Protein AF-0000000073461963 (afdb_homodimer)

Foldseek 3Di:
DPPPPPPVPPCPVPVPVQKFFFKKKKWWFFFAPDDDPDDPVLVVLLVVLLQCLLVVLRVVGDRDQQSSFLSSVLSSLQALNFCFQQVNAAAQVGAFKKKKKKAKPDDDWLDRIAIETRDQWFRHRSLLRVLCGVCVVVVVNDRYYYHDVSVVVSVVSPTDTHDSCRNDALLNSVQLVCVVPVVCLVCSVVVVVCVVVVVVCVCVVPPDPVPPPPCPDDDVCPPVVPPPPPPPDPPPRPPDDRDPNRVVCNVCSSDPDDDGQTKIKMWTAMPVLMIMIMIMGSGDHRHHPPDDFQRRPPLQFWDKDKDAPPPPPPPPPPPCDDDPVVPPVPPDPPPPPVCPVRMKMKIKGWHFHRVLSVVLSLRNQLVCCCVPVVDDSVVSLVVSLVVSCVVVVHQATGTWMWMAMSVRDIDTDTSHQWMWMWMAHVVVVRRIFTGTGPVDDTD/DPPPPPPPPPPPVPVPPQKFFFKKKKWWFFFAPDDDPDDPVLVVLLVVLLQCLLVVLRVVGDRDQQSSFLSSQLSSLQALNFCFQQVNAAAQVGAFKKKKKKAKPDDDWLDRIAIETRDQWFRHRSLLRVLCGVCVVVVVNDRYYYHDVSVVVSVVSPTDTHDSCRNDALLNSVLLVCVVPVVCLVCSVVVVVCVVVVVVVVCVVPDDPVPPPPCPDDDVCDPVPPPPPPPPDPPPRPPDDRDPNRVVCNVPSSPHPPDRQTKIKMWTAMPVLMIMIMIMGSGDHRHHPPDDFQRRPPLQFWDKDKDAPPPPPPPPPPPCDDDPVVPPPPPDPPPCPVCVVRMKMKIKGWHFHRVLSVVLSLRNQLVCCCVPVVDDSVVSLVVSLVVSCVVVVHQATGTWMWMAMSVRDIDTDTSHQWMWMWMAHVVVVRRIFTGTGPVDDTD

Secondary structure (DSSP, 8-state):
--------------------EEEEEEEEEEE-SS-----HHHHHHHHHHHHHHHHHHHHTT-SSHHHHHHHHHHHHHH-TTSSSSTT----TTS---EEEEEEE--SS-S-SEEEEEEE-SBS-HHHHHHHHHHTGGGGTS-SEEEHHHHHHHHHHTTPPB--GGGG--HHHHHHHHHHH-TTGGGGHHHHHHHHHHHTGGGGGGGS----------SSTHHHHHSS------------PPPPTTHHHHHHTTT--S---BEEEEEEEEETTS-EEEEEEEEE-TTPPTT---STTSTTTSEEEEEEE--------------GGGGSGGG-S---------SEEEEEEEEEE-HHHHHHTTHHHHHHHHHHHH---HHHHHHHHHHHHHHHHTSSSSSEEEEEEETTS-EE--EESSEEEEEEEEGGGTT--EEEEETTPPP-/--------------------EEEEEEEEEEE-SS-----HHHHHHHHHHHHHHHHHHHHTT-SSHHHHHHHHHHHHHH-TTSSSSTT----TTS---EEEEEEE--SS-S-SEEEEEEE-SBS-HHHHHHHHHHTGGGGTS-SEEEHHHHHHHHHHTTPPB--GGGG--HHHHHHHHHHH-TTGGGGHHHHHHHHHHHTGGGGGGGS----------SSTHHHHHSS------------PPPPTTHHHHHHTTT--TT--B-EEEEEEEETTS-EEEEEEE---TTPPTT---STTSTTTSEEEEEEE--------------GGGGSGGG-S---------SEEEEEEEEEE-HHHHHHTTHHHHHHHHHHHH---HHHHHHHHHHHHHHHHTSSSSSEEEEEEETTS-EE--EESSEEEEEEEEGGGTT--EEEEETTPPP-

Solvent-accessible surface area (backbone atoms only — not comparable to full-atom values): 46613 Å² total; per-residue (Å²): 136,85,80,76,77,77,75,71,72,74,74,67,71,69,72,75,75,72,53,28,68,50,22,42,37,40,35,51,15,10,16,38,71,56,76,71,92,67,57,66,67,57,54,49,48,54,52,48,49,54,40,48,40,47,47,53,40,58,72,65,54,34,55,42,17,60,56,38,15,44,49,33,39,40,53,50,21,57,31,48,88,23,22,13,36,20,26,20,24,23,26,67,82,69,43,56,45,23,30,9,20,39,29,34,54,56,81,90,50,93,49,53,39,22,17,29,35,57,40,50,38,50,56,40,51,46,54,37,30,49,52,47,38,77,43,20,72,84,57,69,54,56,38,28,39,21,33,66,56,44,49,52,51,23,44,76,71,67,44,55,75,44,58,69,65,63,28,61,42,71,33,38,52,48,52,42,48,37,72,67,33,75,82,42,72,76,45,65,68,61,51,62,65,50,58,64,53,66,67,56,58,67,58,67,72,63,58,83,70,68,66,67,66,76,80,80,71,77,76,72,50,73,79,62,58,72,58,69,75,69,80,60,72,76,64,77,71,72,84,69,80,78,52,88,54,44,62,65,50,55,75,51,31,79,68,77,86,64,80,43,40,17,22,32,23,15,29,19,29,14,69,86,60,29,30,6,21,22,27,30,18,10,54,49,73,48,32,44,60,44,59,53,58,10,48,39,30,60,26,11,18,29,37,40,47,69,47,70,57,71,70,73,64,68,78,69,70,79,66,86,68,77,78,73,72,67,62,73,72,67,66,69,74,74,70,83,61,78,71,75,77,40,66,46,36,39,13,28,26,47,22,32,48,31,47,57,28,37,77,56,24,39,30,36,49,31,51,42,33,29,71,54,44,65,43,56,67,70,58,25,49,51,53,45,50,49,52,51,30,59,73,69,71,39,76,42,34,49,16,34,37,44,37,34,37,65,85,58,52,72,47,70,58,69,29,22,28,26,35,37,35,35,39,30,20,71,94,46,73,64,37,62,22,38,30,44,44,64,89,49,62,70,84,135,85,79,77,77,76,74,71,72,74,73,69,72,70,75,76,76,74,52,28,67,48,21,40,37,40,36,50,15,10,15,35,71,58,76,68,91,67,58,66,68,58,54,48,48,53,54,49,50,53,40,46,39,46,47,53,40,58,70,64,55,34,54,41,16,58,56,38,14,44,51,34,40,40,54,50,21,58,32,48,88,22,21,14,37,22,26,20,24,22,25,67,82,68,44,56,47,22,29,8,20,37,28,35,53,56,82,91,50,93,48,51,38,24,16,31,35,56,40,52,38,51,54,41,50,44,54,37,28,48,50,49,38,78,42,21,74,84,58,67,53,59,36,28,38,21,31,66,57,44,50,52,54,23,44,74,72,67,42,54,75,45,58,69,65,62,27,62,40,72,32,39,52,48,52,42,49,36,71,69,32,74,82,42,70,76,45,66,68,61,51,62,64,50,57,66,55,64,67,56,61,65,56,68,74,62,56,83,69,70,64,67,67,76,77,82,70,75,78,76,43,73,80,66,56,72,56,69,74,68,80,60,72,74,66,78,72,72,84,70,81,77,52,86,54,44,61,65,49,56,74,51,33,80,65,75,81,67,67,47,39,17,22,31,21,16,28,19,28,14,69,84,59,30,31,6,21,23,27,30,18,9,53,48,72,50,31,46,60,45,58,53,59,10,50,41,32,59,26,11,17,30,35,40,48,69,47,70,58,69,71,74,64,69,77,69,72,78,68,86,68,76,77,71,71,68,63,73,71,67,66,69,76,76,71,82,63,79,71,76,77,41,65,47,36,39,12,26,24,46,22,31,48,30,46,57,27,38,79,56,25,39,32,37,48,31,51,42,32,29,71,54,44,65,44,58,68,71,59,26,50,51,55,44,49,48,52,51,30,58,72,69,70,38,75,42,35,50,16,33,37,43,35,32,37,65,86,57,51,72,47,70,57,68,30,22,29,27,36,36,34,36,38,31,21,70,92,47,73,65,36,61,22,37,31,44,44,62,89,49,62,71,83

Organism: Mycosarcoma maydis (NCBI:txid5270)

InterPro domains:
  IPR000246 Peptidase T2, asparaginase 2 [PF01112] (23-305)
  IPR000246 Peptidase T2, asparaginase 2 [PF01112] (346-428)
  IPR000246 Peptidase T2, asparaginase 2 [PTHR10188] (22-438)
  IPR029055 Nucleophile aminohydrolases, N-terminal [SSF56235] (22-430)

Structure (mmCIF, N/CA/C/O backbone):
data_AF-0000000073461963-model_v1
#
loop_
_entity.id
_entity.type
_entity.pdbx_description
1 polymer Asparaginase
#
loop_
_atom_site.group_PDB
_atom_site.id
_atom_site.type_symbol
_atom_site.label_atom_id
_atom_site.label_alt_id
_atom_site.label_comp_id
_atom_site.label_asym_id
_atom_site.label_entity_id
_atom_site.label_seq_id
_atom_site.pdbx_PDB_ins_code
_atom_site.Cartn_x
_atom_site.Cartn_y
_atom_site.Cartn_z
_atom_site.occupancy
_atom_site.B_iso_or_equiv
_atom_site.auth_seq_id
_atom_site.auth_comp_id
_atom_site.auth_asym_id
_atom_site.auth_atom_id
_atom_site.pdbx_PDB_model_num
ATOM 1 N N . MET A 1 1 ? 24.766 -0.355 75.25 1 26.31 1 MET A N 1
ATOM 2 C CA . MET A 1 1 ? 24.828 0.667 74.188 1 26.31 1 MET A CA 1
ATOM 3 C C . MET A 1 1 ? 24.125 0.2 72.938 1 26.31 1 MET A C 1
ATOM 5 O O . MET A 1 1 ? 24.469 -0.836 72.375 1 26.31 1 MET A O 1
ATOM 9 N N . ALA A 1 2 ? 22.797 0.626 72.688 1 23.73 2 ALA A N 1
ATOM 10 C CA . ALA A 1 2 ? 21.75 0.406 71.688 1 23.73 2 ALA A CA 1
ATOM 11 C C . ALA A 1 2 ? 22.203 0.854 70.312 1 23.73 2 ALA A C 1
ATOM 13 O O . ALA A 1 2 ? 22.562 2.016 70.125 1 23.73 2 ALA A O 1
ATOM 14 N N . ALA A 1 3 ? 22.875 -0.061 69.562 1 29.48 3 ALA A N 1
ATOM 15 C CA . ALA A 1 3 ? 23.188 0.061 68.125 1 29.48 3 ALA A CA 1
ATOM 16 C C . ALA A 1 3 ? 21.984 0.53 67.312 1 29.48 3 ALA A C 1
ATOM 18 O O . ALA A 1 3 ? 20.984 -0.19 67.188 1 29.48 3 ALA A O 1
ATOM 19 N N . ARG A 1 4 ? 21.641 1.895 67.438 1 26.89 4 ARG A N 1
ATOM 20 C CA . ARG A 1 4 ? 20.625 2.543 66.625 1 26.89 4 ARG A CA 1
ATOM 21 C C . ARG A 1 4 ? 20.859 2.229 65.125 1 26.89 4 ARG A C 1
ATOM 23 O O . ARG A 1 4 ? 21.938 2.475 64.625 1 26.89 4 ARG A O 1
ATOM 30 N N . ASP A 1 5 ? 20.234 1.164 64.625 1 30.17 5 ASP A N 1
ATOM 31 C CA . ASP A 1 5 ? 20.062 0.722 63.25 1 30.17 5 ASP A CA 1
ATOM 32 C C . ASP A 1 5 ? 19.594 1.871 62.344 1 30.17 5 ASP A C 1
ATOM 34 O O . ASP A 1 5 ? 18.484 2.381 62.531 1 30.17 5 ASP A O 1
ATOM 38 N N . CYS A 1 6 ? 20.438 2.887 62.031 1 30.03 6 CYS A N 1
ATOM 39 C CA . CYS A 1 6 ? 20.156 3.959 61.094 1 30.03 6 CYS A CA 1
ATOM 40 C C . CYS A 1 6 ? 19.781 3.396 59.719 1 30.03 6 CYS A C 1
ATOM 42 O O . CYS A 1 6 ? 20.656 3.203 58.875 1 30.03 6 CYS A O 1
ATOM 44 N N . ASN A 1 7 ? 18.922 2.393 59.625 1 31.22 7 ASN A N 1
ATOM 45 C CA . ASN A 1 7 ? 18.422 2.09 58.312 1 31.22 7 ASN A CA 1
ATOM 46 C C . ASN A 1 7 ? 17.812 3.318 57.625 1 31.22 7 ASN A C 1
ATOM 48 O O . ASN A 1 7 ? 16.641 3.646 57.875 1 31.22 7 ASN A O 1
ATOM 52 N N . ALA A 1 8 ? 18.5 4.43 57.5 1 31.53 8 ALA A N 1
ATOM 53 C CA . ALA A 1 8 ? 17.984 5.457 56.594 1 31.53 8 ALA A CA 1
ATOM 54 C C . ALA A 1 8 ? 17.594 4.863 55.25 1 31.53 8 ALA A C 1
ATOM 56 O O . ALA A 1 8 ? 18.438 4.262 54.562 1 31.53 8 ALA A O 1
ATOM 57 N N . SER A 1 9 ? 16.391 4.504 55.094 1 32.81 9 SER A N 1
ATOM 58 C CA . SER A 1 9 ? 15.742 4.223 53.812 1 32.81 9 SER A CA 1
ATOM 59 C C . SER A 1 9 ? 16.078 5.285 52.781 1 32.81 9 SER A C 1
ATOM 61 O O . SER A 1 9 ? 15.781 6.469 52.969 1 32.81 9 SER A O 1
ATOM 63 N N . ARG A 1 10 ? 17.203 5.27 52.156 1 31.22 10 ARG A N 1
ATOM 64 C CA . ARG A 1 10 ? 17.375 6.086 50.969 1 31.22 10 ARG A CA 1
ATOM 65 C C . ARG A 1 10 ? 16.125 6.051 50.094 1 31.22 10 ARG A C 1
ATOM 67 O O . ARG A 1 10 ? 15.773 5.004 49.531 1 31.22 10 ARG A O 1
ATOM 74 N N . ASP A 1 11 ? 15.117 6.742 50.531 1 34.12 11 ASP A N 1
ATOM 75 C CA . ASP A 1 11 ? 14.055 7.078 49.594 1 34.12 11 ASP A CA 1
ATOM 76 C C . ASP A 1 11 ? 14.625 7.531 48.25 1 34.12 11 ASP A C 1
ATOM 78 O O . ASP A 1 11 ? 15.078 8.672 48.125 1 34.12 11 ASP A O 1
ATOM 82 N N . VAL A 1 12 ? 15.422 6.77 47.625 1 34.44 12 VAL A N 1
ATOM 83 C CA . VAL A 1 12 ? 15.602 7.117 46.219 1 34.44 12 VAL A CA 1
ATOM 84 C C . VAL A 1 12 ? 14.258 7.52 45.594 1 34.44 12 VAL A C 1
ATOM 86 O O . VAL A 1 12 ? 13.336 6.707 45.531 1 34.44 12 VAL A O 1
ATOM 89 N N . GLU A 1 13 ? 13.797 8.664 45.906 1 34.81 13 GLU A N 1
ATOM 90 C CA . GLU A 1 13 ? 12.75 9.195 45.031 1 34.81 13 GLU A CA 1
ATOM 91 C C . GLU A 1 13 ? 12.93 8.719 43.594 1 34.81 13 GLU A C 1
ATOM 93 O O . GLU A 1 13 ? 13.898 9.094 42.938 1 34.81 13 GLU A O 1
ATOM 98 N N . GLN A 1 14 ? 12.789 7.457 43.344 1 37.78 14 GLN A N 1
ATOM 99 C CA . GLN A 1 14 ? 12.57 7.105 41.938 1 37.78 14 GLN A CA 1
ATOM 100 C C . GLN A 1 14 ? 11.766 8.188 41.219 1 37.78 14 GLN A C 1
ATOM 102 O O . GLN A 1 14 ? 10.609 8.438 41.531 1 37.78 14 GLN A O 1
ATOM 107 N N . ARG A 1 15 ? 12.273 9.289 40.969 1 37.59 15 ARG A N 1
ATOM 108 C CA . ARG A 1 15 ? 11.57 10.258 40.125 1 37.59 15 ARG A CA 1
ATOM 109 C C . ARG A 1 15 ? 10.742 9.555 39.062 1 37.59 15 ARG A C 1
ATOM 111 O O . ARG A 1 15 ? 11.281 8.852 38.188 1 37.59 15 ARG A O 1
ATOM 118 N N . HIS A 1 16 ? 9.648 9.023 39.406 1 46.31 16 HIS A N 1
ATOM 119 C CA . HIS A 1 16 ? 8.695 8.508 38.438 1 46.31 16 HIS A CA 1
ATOM 120 C C . HIS A 1 16 ? 8.578 9.438 37.219 1 46.31 16 HIS A C 1
ATOM 122 O O . HIS A 1 16 ? 7.859 10.438 37.281 1 46.31 16 HIS A O 1
ATOM 128 N N . VAL A 1 17 ? 9.586 9.711 36.531 1 56.81 17 VAL A N 1
ATOM 129 C CA . VAL A 1 17 ? 9.516 10.555 35.344 1 56.81 17 VAL A CA 1
ATOM 130 C C . VAL A 1 17 ? 8.328 10.125 34.469 1 56.81 17 VAL A C 1
ATOM 132 O O . VAL A 1 17 ? 8.273 8.977 34 1 56.81 17 VAL A O 1
ATOM 135 N N . THR A 1 18 ? 7.16 10.805 34.562 1 81.88 18 THR A N 1
ATOM 136 C CA . THR A 1 18 ? 5.934 10.586 33.781 1 81.88 18 THR A CA 1
ATOM 137 C C . THR A 1 18 ? 6.207 10.703 32.281 1 81.88 18 THR A C 1
ATOM 139 O O . THR A 1 18 ? 6.883 11.633 31.844 1 81.88 18 THR A O 1
ATOM 142 N N . SER A 1 19 ? 5.93 9.727 31.5 1 89.75 19 SER A N 1
ATOM 143 C CA . SER A 1 19 ? 6.07 9.703 30.047 1 89.75 19 SER A CA 1
ATOM 144 C C . SER A 1 19 ? 5.496 10.969 29.406 1 89.75 19 SER A C 1
ATOM 146 O O . SER A 1 19 ? 4.469 11.477 29.859 1 89.75 19 SER A O 1
ATOM 148 N N . HIS A 1 20 ? 6.27 11.617 28.562 1 94.69 20 HIS A N 1
ATOM 149 C CA . HIS A 1 20 ? 5.871 12.852 27.891 1 94.69 20 HIS A CA 1
ATOM 150 C C . HIS A 1 20 ? 6.359 12.883 26.453 1 94.69 20 HIS A C 1
ATOM 152 O O . HIS A 1 20 ? 7.125 12.008 26.031 1 94.69 20 HIS A O 1
ATOM 158 N N . ILE A 1 21 ? 5.887 13.844 25.703 1 97.62 21 ILE A N 1
ATOM 159 C CA . ILE A 1 21 ? 6.266 14 24.297 1 97.62 21 ILE A CA 1
ATOM 160 C C . ILE A 1 21 ? 7.547 14.828 24.188 1 97.62 21 ILE A C 1
ATOM 162 O O . ILE A 1 21 ? 7.625 15.922 24.75 1 97.62 21 ILE A O 1
ATOM 166 N N . VAL A 1 22 ? 8.523 14.281 23.547 1 97.12 22 VAL A N 1
ATOM 167 C CA . VAL A 1 22 ? 9.836 14.898 23.391 1 97.12 22 VAL A CA 1
ATOM 168 C C . VAL A 1 22 ? 9.836 15.797 22.156 1 97.12 22 VAL A C 1
ATOM 170 O O . VAL A 1 22 ? 10.438 16.875 22.172 1 97.12 22 VAL A O 1
ATOM 173 N N . ALA A 1 23 ? 9.211 15.359 21.109 1 98.75 23 ALA A N 1
ATOM 174 C CA . ALA A 1 23 ? 9.141 16.094 19.844 1 98.75 23 ALA A CA 1
ATOM 175 C C . ALA A 1 23 ? 7.855 15.766 19.094 1 98.75 23 ALA A C 1
ATOM 177 O O . ALA A 1 23 ? 7.406 14.617 19.078 1 98.75 23 ALA A O 1
ATOM 178 N N . LEU A 1 24 ? 7.27 16.734 18.547 1 98.94 24 LEU A N 1
ATOM 179 C CA . LEU A 1 24 ? 6.082 16.641 17.703 1 98.94 24 LEU A CA 1
ATOM 180 C C . LEU A 1 24 ? 6.219 17.516 16.453 1 98.94 24 LEU A C 1
ATOM 182 O O . LEU A 1 24 ? 6.422 18.719 16.578 1 98.94 24 LEU A O 1
ATOM 186 N N . ALA A 1 25 ? 6.25 16.891 15.281 1 98.94 25 ALA A N 1
ATOM 187 C CA . ALA A 1 25 ? 6.211 17.625 14.008 1 98.94 25 ALA A CA 1
ATOM 188 C C . ALA A 1 25 ? 4.91 17.344 13.258 1 98.94 25 ALA A C 1
ATOM 190 O O . ALA A 1 25 ? 4.402 16.219 13.281 1 98.94 25 ALA A O 1
ATOM 191 N N . ILE A 1 26 ? 4.383 18.391 12.617 1 98.94 26 ILE A N 1
ATOM 192 C CA . ILE A 1 26 ? 3.141 18.234 11.867 1 98.94 26 ILE A CA 1
ATOM 193 C C . ILE A 1 26 ? 3.295 18.844 10.477 1 98.94 26 ILE A C 1
ATOM 195 O O . ILE A 1 26 ? 4.168 19.688 10.258 1 98.94 26 ILE A O 1
ATOM 199 N N . HIS A 1 27 ? 2.535 18.359 9.508 1 98.69 27 HIS A N 1
ATOM 200 C CA . HIS A 1 27 ? 2.354 19.047 8.234 1 98.69 27 HIS A CA 1
ATOM 201 C C . HIS A 1 27 ? 0.878 19.125 7.859 1 98.69 27 HIS A C 1
ATOM 203 O O . HIS A 1 27 ? 0.075 18.297 8.297 1 98.69 27 HIS A O 1
ATOM 209 N N . GLY A 1 28 ? 0.558 20.141 7.082 1 97.31 28 GLY A N 1
ATOM 210 C CA . GLY A 1 28 ? -0.786 20.359 6.57 1 97.31 28 GLY A CA 1
ATOM 211 C C . GLY A 1 28 ? -0.854 20.344 5.055 1 97.31 28 GLY A C 1
ATOM 212 O O . GLY A 1 28 ? -1.662 21.062 4.461 1 97.31 28 GLY A O 1
ATOM 213 N N . GLY A 1 29 ? 0.127 19.625 4.449 1 95.5 29 GLY A N 1
ATOM 214 C CA . GLY A 1 29 ? 0.078 19.484 3.002 1 95.5 29 GLY A CA 1
ATOM 215 C C . GLY A 1 29 ? 1.173 20.25 2.289 1 95.5 29 GLY A C 1
ATOM 216 O O . GLY A 1 29 ? 1.527 21.359 2.697 1 95.5 29 GLY A O 1
ATOM 217 N N . ALA A 1 30 ? 1.653 19.625 1.191 1 92.5 30 ALA A N 1
ATOM 218 C CA . ALA A 1 30 ? 2.65 20.234 0.313 1 92.5 30 ALA A CA 1
ATOM 219 C C . ALA A 1 30 ? 2.131 20.344 -1.118 1 92.5 30 ALA A C 1
ATOM 221 O O . ALA A 1 30 ? 1.338 19.5 -1.558 1 92.5 30 ALA A O 1
ATOM 222 N N . GLY A 1 31 ? 2.629 21.406 -1.82 1 86.75 31 GLY A N 1
ATOM 223 C CA . GLY A 1 31 ? 2.277 21.5 -3.229 1 86.75 31 GLY A CA 1
ATOM 224 C C . GLY A 1 31 ? 2.705 22.812 -3.861 1 86.75 31 GLY A C 1
ATOM 225 O O . GLY A 1 31 ? 3.189 23.703 -3.17 1 86.75 31 GLY A O 1
ATOM 226 N N . GLY A 1 32 ? 2.648 22.75 -5.188 1 83.62 32 GLY A N 1
ATOM 227 C CA . GLY A 1 32 ? 2.902 23.953 -5.953 1 83.62 32 GLY A CA 1
ATOM 228 C C . GLY A 1 32 ? 4.258 23.953 -6.637 1 83.62 32 GLY A C 1
ATOM 229 O O . GLY A 1 32 ? 5.195 23.312 -6.164 1 83.62 32 GLY A O 1
ATOM 230 N N . THR A 1 33 ? 4.27 24.609 -7.746 1 78.62 33 THR A N 1
ATOM 231 C CA . THR A 1 33 ? 5.516 24.75 -8.492 1 78.62 33 THR A CA 1
ATOM 232 C C . THR A 1 33 ? 6.043 26.188 -8.398 1 78.62 33 THR A C 1
ATOM 234 O O . THR A 1 33 ? 7.223 26.438 -8.656 1 78.62 33 THR A O 1
ATOM 237 N N . THR A 1 34 ? 5.098 27.062 -8.023 1 75.25 34 THR A N 1
ATOM 238 C CA . THR A 1 34 ? 5.438 28.469 -7.836 1 75.25 34 THR A CA 1
ATOM 239 C C . THR A 1 34 ? 4.852 29 -6.531 1 75.25 34 THR A C 1
ATOM 241 O O . THR A 1 34 ? 3.852 28.484 -6.035 1 75.25 34 THR A O 1
ATOM 244 N N . THR A 1 35 ? 5.457 30 -5.996 1 77.06 35 THR A N 1
ATOM 245 C CA . THR A 1 35 ? 4.938 30.625 -4.781 1 77.06 35 THR A CA 1
ATOM 246 C C . THR A 1 35 ? 3.625 31.344 -5.059 1 77.06 35 THR A C 1
ATOM 248 O O . THR A 1 35 ? 3.574 32.25 -5.898 1 77.06 35 THR A O 1
ATOM 251 N N . PRO A 1 36 ? 2.76 30.844 -4.273 1 75.75 36 PRO A N 1
ATOM 252 C CA . PRO A 1 36 ? 1.462 31.453 -4.547 1 75.75 36 PRO A CA 1
ATOM 253 C C . PRO A 1 36 ? 1.329 32.844 -3.924 1 75.75 36 PRO A C 1
ATOM 255 O O . PRO A 1 36 ? 1.959 33.125 -2.9 1 75.75 36 PRO A O 1
ATOM 258 N N . ASN A 1 37 ? 0.612 33.656 -4.648 1 82.06 37 ASN A N 1
ATOM 259 C CA . ASN A 1 37 ? 0.205 34.938 -4.066 1 82.06 37 ASN A CA 1
ATOM 260 C C . ASN A 1 37 ? -1.051 34.781 -3.211 1 82.06 37 ASN A C 1
ATOM 262 O O . ASN A 1 37 ? -2.154 35.094 -3.664 1 82.06 37 ASN A O 1
ATOM 266 N N . MET A 1 38 ? -0.875 34.438 -2.002 1 86.56 38 MET A N 1
ATOM 267 C CA . MET A 1 38 ? -1.988 34.219 -1.086 1 86.56 38 MET A CA 1
ATOM 268 C C . MET A 1 38 ? -2.27 35.469 -0.243 1 86.56 38 MET A C 1
ATOM 270 O O . MET A 1 38 ? -1.342 36.156 0.169 1 86.56 38 MET A O 1
ATOM 274 N N . PRO A 1 39 ? -3.58 35.656 -0.013 1 91 39 PRO A N 1
ATOM 275 C CA . PRO A 1 39 ? -3.908 36.75 0.887 1 91 39 PRO A CA 1
ATOM 276 C C . PRO A 1 39 ? -3.262 36.625 2.262 1 91 39 PRO A C 1
ATOM 278 O O . PRO A 1 39 ? -3.186 35.5 2.799 1 91 39 PRO A O 1
ATOM 281 N N . ALA A 1 40 ? -2.896 37.719 2.82 1 93.62 40 ALA A N 1
ATOM 282 C CA . ALA A 1 40 ? -2.141 37.719 4.07 1 93.62 40 ALA A CA 1
ATOM 283 C C . ALA A 1 40 ? -2.953 37.125 5.207 1 93.62 40 ALA A C 1
ATOM 285 O O . ALA A 1 40 ? -2.404 36.438 6.074 1 93.62 40 ALA A O 1
ATOM 286 N N . ASP A 1 41 ? -4.207 37.406 5.211 1 95.12 41 ASP A N 1
ATOM 287 C CA . ASP A 1 41 ? -5.031 36.938 6.312 1 95.12 41 ASP A CA 1
ATOM 288 C C . ASP A 1 41 ? -5.25 35.406 6.203 1 95.12 41 ASP A C 1
ATOM 290 O O . ASP A 1 41 ? -5.391 34.719 7.219 1 95.12 41 ASP A O 1
ATOM 294 N N . LEU A 1 42 ? -5.332 34.969 5.02 1 92.69 42 LEU A N 1
ATOM 295 C CA . LEU A 1 42 ? -5.414 33.5 4.836 1 92.69 42 LEU A CA 1
ATOM 296 C C . LEU A 1 42 ? -4.125 32.844 5.289 1 92.69 42 LEU A C 1
ATOM 298 O O . LEU A 1 42 ? -4.168 31.797 5.961 1 92.69 42 LEU A O 1
ATOM 302 N N . ILE A 1 43 ? -2.998 33.375 4.902 1 93.56 43 ILE A N 1
ATOM 303 C CA . ILE A 1 43 ? -1.702 32.844 5.336 1 93.56 43 ILE A CA 1
ATOM 304 C C . ILE A 1 43 ? -1.633 32.844 6.859 1 93.56 43 ILE A C 1
ATOM 306 O O . ILE A 1 43 ? -1.174 31.875 7.465 1 93.56 43 ILE A O 1
ATOM 310 N N . ALA A 1 44 ? -2.094 33.906 7.441 1 96.25 44 ALA A N 1
ATOM 311 C CA . ALA A 1 44 ? -2.1 34.031 8.898 1 96.25 44 ALA A CA 1
ATOM 312 C C . ALA A 1 44 ? -2.973 32.938 9.531 1 96.25 44 ALA A C 1
ATOM 314 O O . ALA A 1 44 ? -2.646 32.406 10.594 1 96.25 44 ALA A O 1
ATOM 315 N N . ALA A 1 45 ? -4.066 32.656 8.875 1 95.5 45 ALA A N 1
ATOM 316 C CA . ALA A 1 45 ? -4.965 31.625 9.375 1 95.5 45 ALA A CA 1
ATOM 317 C C . ALA A 1 45 ? -4.289 30.25 9.375 1 95.5 45 ALA A C 1
ATOM 319 O O . ALA A 1 45 ? -4.441 29.484 10.32 1 95.5 45 ALA A O 1
ATOM 320 N N . TYR A 1 46 ? -3.6 29.953 8.312 1 95.06 46 TYR A N 1
ATOM 321 C CA . TYR A 1 46 ? -2.854 28.703 8.234 1 95.06 46 TYR A CA 1
ATOM 322 C C . TYR A 1 46 ? -1.813 28.625 9.344 1 95.06 46 TYR A C 1
ATOM 324 O O . TYR A 1 46 ? -1.719 27.609 10.039 1 95.06 46 TYR A O 1
ATOM 332 N N . ARG A 1 47 ? -1.038 29.656 9.516 1 97.31 47 ARG A N 1
ATOM 333 C CA . ARG A 1 47 ? 0.001 29.688 10.539 1 97.31 47 ARG A CA 1
ATOM 334 C C . ARG A 1 47 ? -0.6 29.531 11.938 1 97.31 47 ARG A C 1
ATOM 336 O O . ARG A 1 47 ? -0.073 28.781 12.766 1 97.31 47 ARG A O 1
ATOM 343 N N . GLN A 1 48 ? -1.635 30.234 12.133 1 98 48 GLN A N 1
ATOM 344 C CA . GLN A 1 48 ? -2.287 30.188 13.438 1 98 48 GLN A CA 1
ATOM 345 C C . GLN A 1 48 ? -2.809 28.797 13.734 1 98 48 GLN A C 1
ATOM 347 O O . GLN A 1 48 ? -2.691 28.312 14.867 1 98 48 GLN A O 1
ATOM 352 N N . ARG A 1 49 ? -3.436 28.156 12.758 1 97.5 49 ARG A N 1
ATOM 353 C CA . ARG A 1 49 ? -3.963 26.812 12.961 1 97.5 49 ARG A CA 1
ATOM 354 C C . ARG A 1 49 ? -2.844 25.828 13.273 1 97.5 49 ARG A C 1
ATOM 356 O O . ARG A 1 49 ? -2.982 24.969 14.156 1 97.5 49 ARG A O 1
ATOM 363 N N . LEU A 1 50 ? -1.736 25.891 12.562 1 98.44 50 LEU A N 1
ATOM 364 C CA . LEU A 1 50 ? -0.594 25.031 12.828 1 98.44 50 LEU A CA 1
ATOM 365 C C . LEU A 1 50 ? -0.084 25.219 14.25 1 98.44 50 LEU A C 1
ATOM 367 O O . LEU A 1 50 ? 0.155 24.25 14.969 1 98.44 50 LEU A O 1
ATOM 371 N N . ARG A 1 51 ? 0.08 26.5 14.68 1 98.69 51 ARG A N 1
ATOM 372 C CA . ARG A 1 51 ? 0.558 26.797 16.031 1 98.69 51 ARG A CA 1
ATOM 373 C C . ARG A 1 51 ? -0.4 26.25 17.078 1 98.69 51 ARG A C 1
ATOM 375 O O . ARG A 1 51 ? 0.033 25.703 18.094 1 98.69 51 ARG A O 1
ATOM 382 N N . THR A 1 52 ? -1.652 26.438 16.812 1 98.75 52 THR A N 1
ATOM 383 C CA . THR A 1 52 ? -2.67 26 17.75 1 98.75 52 THR A CA 1
ATOM 384 C C . THR A 1 52 ? -2.629 24.484 17.922 1 98.75 52 THR A C 1
ATOM 386 O O . THR A 1 52 ? -2.695 23.969 19.031 1 98.75 52 THR A O 1
ATOM 389 N N . VAL A 1 53 ? -2.557 23.734 16.812 1 98.81 53 VAL A N 1
ATOM 390 C CA . VAL A 1 53 ? -2.518 22.281 16.859 1 98.81 53 VAL A CA 1
ATOM 391 C C . VAL A 1 53 ? -1.291 21.828 17.656 1 98.81 53 VAL A C 1
ATOM 393 O O . VAL A 1 53 ? -1.389 20.938 18.516 1 98.81 53 VAL A O 1
ATOM 3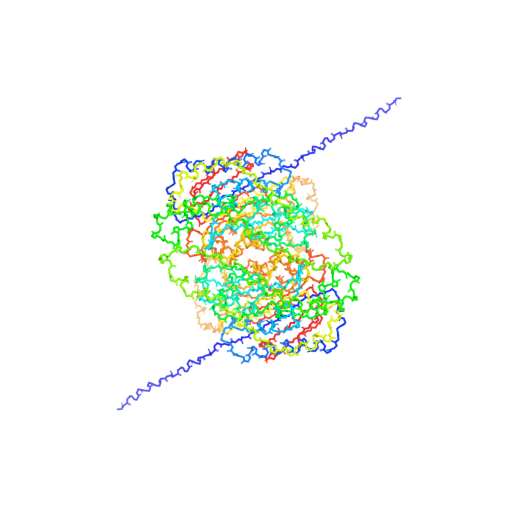96 N N . LEU A 1 54 ? -0.115 22.422 17.391 1 98.88 54 LEU A N 1
ATOM 397 C CA . LEU A 1 54 ? 1.109 22.062 18.109 1 98.88 54 LEU A CA 1
ATOM 398 C C . LEU A 1 54 ? 0.971 22.344 19.594 1 98.88 54 LEU A C 1
ATOM 400 O O . LEU A 1 54 ? 1.271 21.469 20.422 1 98.88 54 LEU A O 1
ATOM 404 N N . SER A 1 55 ? 0.502 23.531 19.953 1 98.62 55 SER A N 1
ATOM 405 C CA . SER A 1 55 ? 0.402 23.953 21.344 1 98.62 55 SER A CA 1
ATOM 406 C C . SER A 1 55 ? -0.609 23.109 22.109 1 98.62 55 SER A C 1
ATOM 408 O O . SER A 1 55 ? -0.319 22.625 23.203 1 98.62 55 SER A O 1
ATOM 410 N N . THR A 1 56 ? -1.776 22.953 21.516 1 98.69 56 THR A N 1
ATOM 411 C CA . THR A 1 56 ? -2.838 22.219 22.188 1 98.69 56 THR A CA 1
ATOM 412 C C . THR A 1 56 ? -2.443 20.75 22.391 1 98.69 56 THR A C 1
ATOM 414 O O . THR A 1 56 ? -2.66 20.188 23.453 1 98.69 56 THR A O 1
ATOM 417 N N . THR A 1 57 ? -1.903 20.109 21.312 1 98.81 57 THR A N 1
ATOM 418 C CA . THR A 1 57 ? -1.491 18.719 21.438 1 98.81 57 THR A CA 1
ATOM 419 C C . THR A 1 57 ? -0.416 18.562 22.516 1 98.81 57 THR A C 1
ATOM 421 O O . THR A 1 57 ? -0.465 17.625 23.312 1 98.81 57 THR A O 1
ATOM 424 N N . TYR A 1 58 ? 0.555 19.453 22.516 1 97.94 58 TYR A N 1
ATOM 425 C CA . TYR A 1 58 ? 1.626 19.375 23.5 1 97.94 58 TYR A CA 1
ATOM 426 C C . TYR A 1 58 ? 1.087 19.609 24.922 1 97.94 58 TYR A C 1
ATOM 428 O O . TYR A 1 58 ? 1.529 18.953 25.859 1 97.94 58 TYR A O 1
ATOM 436 N N . GLU A 1 59 ? 0.158 20.516 25.094 1 97.62 59 GLU A N 1
ATOM 437 C CA . GLU A 1 59 ? -0.429 20.859 26.391 1 97.62 59 GLU A CA 1
ATOM 438 C C . GLU A 1 59 ? -1.252 19.703 26.938 1 97.62 59 GLU A C 1
ATOM 440 O O . GLU A 1 59 ? -1.456 19.609 28.156 1 97.62 59 GLU A O 1
ATOM 445 N N . HIS A 1 60 ? -1.715 18.859 26.031 1 97.94 60 HIS A N 1
ATOM 446 C CA . HIS A 1 60 ? -2.49 17.703 26.469 1 97.94 60 HIS A CA 1
ATOM 447 C C . HIS A 1 60 ? -1.61 16.703 27.203 1 97.94 60 HIS A C 1
ATOM 449 O O . HIS A 1 60 ? -2.115 15.805 27.891 1 97.94 60 HIS A O 1
ATOM 455 N N . ARG A 1 61 ? -0.263 16.75 27.125 1 96.94 61 ARG A N 1
ATOM 456 C CA . ARG A 1 61 ? 0.709 15.953 27.859 1 96.94 61 ARG A CA 1
ATOM 457 C C . ARG A 1 61 ? 0.432 14.461 27.688 1 96.94 61 ARG A C 1
ATOM 459 O O . ARG A 1 61 ? 0.338 13.727 28.672 1 96.94 61 ARG A O 1
ATOM 466 N N . HIS A 1 62 ? 0.258 14.102 26.422 1 97.94 62 HIS A N 1
ATOM 467 C CA . HIS A 1 62 ? 0.057 12.68 26.141 1 97.94 62 HIS A CA 1
ATOM 468 C C . HIS A 1 62 ? 1.263 11.859 26.594 1 97.94 62 HIS A C 1
ATOM 470 O O . HIS A 1 62 ? 2.406 12.289 26.438 1 97.94 62 HIS A O 1
ATOM 476 N N . PRO A 1 63 ? 1.008 10.688 27.156 1 97.06 63 PRO A N 1
ATOM 477 C CA . PRO A 1 63 ? 2.127 9.852 27.594 1 97.06 63 PRO A CA 1
ATOM 478 C C . PRO A 1 63 ? 2.801 9.109 26.438 1 97.06 63 PRO A C 1
ATOM 480 O O . PRO A 1 63 ? 3.945 8.664 26.578 1 97.06 63 PRO A O 1
ATOM 483 N N . THR A 1 64 ? 2.037 8.914 25.328 1 98.38 64 THR A N 1
ATOM 484 C CA . THR A 1 64 ? 2.6 8.133 24.234 1 98.38 64 THR A CA 1
ATOM 485 C C . THR A 1 64 ? 2.623 8.945 22.938 1 98.38 64 THR A C 1
ATOM 487 O O . THR A 1 64 ? 1.771 9.805 22.719 1 98.38 64 THR A O 1
ATOM 490 N N . SER A 1 65 ? 3.594 8.609 22.109 1 98.81 65 SER A N 1
ATOM 491 C CA . SER A 1 65 ? 3.68 9.258 20.797 1 98.81 65 SER A CA 1
ATOM 492 C C . SER A 1 65 ? 2.451 8.945 19.953 1 98.81 65 SER A C 1
ATOM 494 O O . SER A 1 65 ? 1.998 9.781 19.172 1 98.81 65 SER A O 1
ATOM 496 N N . LEU A 1 66 ? 1.854 7.75 20.078 1 98.88 66 LEU A N 1
ATOM 497 C CA . LEU A 1 66 ? 0.675 7.352 19.312 1 98.88 66 LEU A CA 1
ATOM 498 C C . LEU A 1 66 ? -0.504 8.273 19.625 1 98.88 66 LEU A C 1
ATOM 500 O O . LEU A 1 66 ? -1.177 8.75 18.703 1 98.88 66 LEU A O 1
ATOM 504 N N . GLU A 1 67 ? -0.713 8.57 20.891 1 98.75 67 GLU A N 1
ATOM 505 C CA . GLU A 1 67 ? -1.804 9.453 21.281 1 98.75 67 GLU A CA 1
ATOM 506 C C . GLU A 1 67 ? -1.579 10.867 20.75 1 98.75 67 GLU A C 1
ATOM 508 O O . GLU A 1 67 ? -2.523 11.531 20.312 1 98.75 67 GLU A O 1
ATOM 513 N N . ALA A 1 68 ? -0.351 11.273 20.781 1 98.94 68 ALA A N 1
ATOM 514 C CA . ALA A 1 68 ? -0.019 12.633 20.375 1 98.94 68 ALA A CA 1
ATOM 515 C C . ALA A 1 68 ? -0.281 12.828 18.875 1 98.94 68 ALA A C 1
ATOM 517 O O . ALA A 1 68 ? -0.875 13.828 18.469 1 98.94 68 ALA A O 1
ATOM 518 N N . VAL A 1 69 ? 0.122 11.844 18.078 1 99 69 VAL A N 1
ATOM 519 C CA . VAL A 1 69 ? -0.042 12.023 16.641 1 99 69 VAL A CA 1
ATOM 520 C C . VAL A 1 69 ? -1.521 11.93 16.266 1 99 69 VAL A C 1
ATOM 522 O O . VAL A 1 69 ? -1.993 12.633 15.375 1 99 69 VAL A O 1
ATOM 525 N N . CYS A 1 70 ? -2.297 11.047 16.906 1 98.94 70 CYS A N 1
ATOM 526 C CA . CYS A 1 70 ? -3.729 10.953 16.641 1 98.94 70 CYS A CA 1
ATOM 527 C C . CYS A 1 70 ? -4.438 12.242 17.031 1 98.94 70 CYS A C 1
ATOM 529 O O . CYS A 1 70 ? -5.309 12.719 16.297 1 98.94 70 CYS A O 1
ATOM 531 N N . ASP A 1 71 ? -4.027 12.82 18.141 1 98.94 71 ASP A N 1
ATOM 532 C CA . ASP A 1 71 ? -4.605 14.078 18.609 1 98.94 71 ASP A CA 1
ATOM 533 C C . ASP A 1 71 ? -4.312 15.211 17.641 1 98.94 71 ASP A C 1
ATOM 535 O O . ASP A 1 71 ? -5.223 15.938 17.234 1 98.94 71 ASP A O 1
ATOM 539 N N . ALA A 1 72 ? -3.09 15.32 17.234 1 98.94 72 ALA A N 1
ATOM 540 C CA . ALA A 1 72 ? -2.68 16.375 16.312 1 98.94 72 ALA A CA 1
ATOM 541 C C . ALA A 1 72 ? -3.428 16.281 14.984 1 98.94 72 ALA A C 1
ATOM 543 O O . ALA A 1 72 ? -4.004 17.25 14.516 1 98.94 72 ALA A O 1
ATOM 544 N N . VAL A 1 73 ? -3.482 15.086 14.398 1 98.94 73 VAL A N 1
ATOM 545 C CA . VAL A 1 73 ? -4.062 14.914 13.07 1 98.94 73 VAL A CA 1
ATOM 546 C C . VAL A 1 73 ? -5.578 15.078 13.148 1 98.94 73 VAL A C 1
ATOM 548 O O . VAL A 1 73 ? -6.195 15.609 12.227 1 98.94 73 VAL A O 1
ATOM 551 N N . SER A 1 74 ? -6.191 14.641 14.258 1 98.94 74 SER A N 1
ATOM 552 C CA . SER A 1 74 ? -7.629 14.844 14.383 1 98.94 74 SER A CA 1
ATOM 553 C C . SER A 1 74 ? -7.984 16.328 14.375 1 98.94 74 SER A C 1
ATOM 555 O O . SER A 1 74 ? -9.016 16.719 13.82 1 98.94 74 SER A O 1
ATOM 557 N N . GLN A 1 75 ? -7.152 17.156 14.969 1 98.81 75 GLN A N 1
ATOM 558 C CA . GLN A 1 75 ? -7.367 18.594 14.953 1 98.81 75 GLN A CA 1
ATOM 559 C C . GLN A 1 75 ? -7.191 19.172 13.547 1 98.81 75 GLN A C 1
ATOM 561 O O . GLN A 1 75 ? -7.938 20.062 13.141 1 98.81 75 GLN A O 1
ATOM 566 N N . LEU A 1 76 ? -6.223 18.656 12.859 1 98.69 76 LEU A N 1
ATOM 567 C CA . LEU A 1 76 ? -6.023 19.078 11.484 1 98.69 76 LEU A CA 1
ATOM 568 C C . LEU A 1 76 ? -7.203 18.672 10.609 1 98.69 76 LEU A C 1
ATOM 570 O O . LEU A 1 76 ? -7.633 19.438 9.734 1 98.69 76 LEU A O 1
ATOM 574 N N . GLU A 1 77 ? -7.734 17.484 10.828 1 98.25 77 GLU A N 1
ATOM 575 C CA . GLU A 1 77 ? -8.883 16.969 10.094 1 98.25 77 GLU A CA 1
ATOM 576 C C . GLU A 1 77 ? -10.125 17.828 10.336 1 98.25 77 GLU A C 1
ATOM 578 O O . GLU A 1 77 ? -11.008 17.906 9.477 1 98.25 77 GLU A O 1
ATOM 583 N N . ASP A 1 78 ? -10.164 18.484 11.438 1 97.75 78 ASP A N 1
ATOM 584 C CA . ASP A 1 78 ? -11.336 19.266 11.797 1 97.75 78 ASP A CA 1
ATOM 585 C C . ASP A 1 78 ? -11.328 20.625 11.094 1 97.75 78 ASP A C 1
ATOM 587 O O . ASP A 1 78 ? -12.359 21.297 11.023 1 97.75 78 ASP A O 1
ATOM 591 N N . SER A 1 79 ? -10.203 21.078 10.648 1 96.88 79 SER A N 1
ATOM 592 C CA . SER A 1 79 ? -10.102 22.391 10.023 1 96.88 79 SER A CA 1
ATOM 593 C C . SER A 1 79 ? -10.312 22.312 8.516 1 96.88 79 SER A C 1
ATOM 595 O O . SER A 1 79 ? -9.648 21.531 7.836 1 96.88 79 SER A O 1
ATOM 597 N N . PRO A 1 80 ? -11.18 23.141 7.953 1 95 80 PRO A N 1
ATOM 598 C CA . PRO A 1 80 ? -11.398 23.125 6.504 1 95 80 PRO A CA 1
ATOM 599 C C . PRO A 1 80 ? -10.188 23.625 5.719 1 95 80 PRO A C 1
ATOM 601 O O . PRO A 1 80 ? -10.148 23.5 4.492 1 95 80 PRO A O 1
ATOM 604 N N . LEU A 1 81 ? -9.188 24.172 6.445 1 94.44 81 LEU A N 1
ATOM 605 C CA . LEU A 1 81 ? -8.016 24.734 5.777 1 94.44 81 LEU A CA 1
ATOM 606 C C . LEU A 1 81 ? -7.223 23.656 5.062 1 94.44 81 LEU A C 1
ATOM 608 O O . LEU A 1 81 ? -6.48 23.938 4.121 1 94.44 81 LEU A O 1
ATOM 612 N N . PHE A 1 82 ? -7.414 22.438 5.539 1 95.88 82 PHE A N 1
ATOM 613 C CA . PHE A 1 82 ? -6.57 21.344 5.059 1 95.88 82 PHE A CA 1
ATOM 614 C C . PHE A 1 82 ? -7.398 20.312 4.305 1 95.88 82 PHE A C 1
ATOM 616 O O . PHE A 1 82 ? -8.617 20.25 4.465 1 95.88 82 PHE A O 1
ATOM 623 N N . ASN A 1 83 ? -6.73 19.531 3.416 1 95.31 83 ASN A N 1
ATOM 624 C CA . ASN A 1 83 ? -7.375 18.5 2.609 1 95.31 83 ASN A CA 1
ATOM 625 C C . ASN A 1 83 ? -7.359 17.141 3.311 1 95.31 83 ASN A C 1
ATOM 627 O O . ASN A 1 83 ? -6.68 16.219 2.865 1 95.31 83 ASN A O 1
ATOM 631 N N . ALA A 1 84 ? -8.156 17.016 4.352 1 97.44 84 ALA A N 1
ATOM 632 C CA . ALA A 1 84 ? -8.359 15.797 5.145 1 97.44 84 ALA A CA 1
ATOM 633 C C . ALA A 1 84 ? -9.641 15.898 5.965 1 97.44 84 ALA A C 1
ATOM 635 O O . ALA A 1 84 ? -9.758 16.75 6.855 1 97.44 84 ALA A O 1
ATOM 636 N N . ALA A 1 85 ? -10.609 15.055 5.73 1 97 85 ALA A N 1
ATOM 637 C CA . ALA A 1 85 ? -11.93 15.094 6.352 1 97 85 ALA A CA 1
ATOM 638 C C . ALA A 1 85 ? -12.633 16.422 6.062 1 97 85 ALA A C 1
ATOM 640 O O . ALA A 1 85 ? -12.953 16.719 4.914 1 97 85 ALA A O 1
ATOM 641 N N . LYS A 1 86 ? -12.836 17.281 7.113 1 95.94 86 LYS A N 1
ATOM 642 C CA . LYS A 1 86 ? -13.406 18.594 6.793 1 95.94 86 LYS A CA 1
ATOM 643 C C . LYS A 1 86 ? -12.484 19.375 5.859 1 95.94 86 LYS A C 1
ATOM 645 O O . LYS A 1 86 ? -11.344 19.672 6.211 1 95.94 86 LYS A O 1
ATOM 650 N N . GLY A 1 87 ? -12.984 19.594 4.629 1 93.56 87 GLY A N 1
ATOM 651 C CA . GLY A 1 87 ? -12.156 20.266 3.635 1 93.56 87 GLY A CA 1
ATOM 652 C C . GLY A 1 87 ? -11.57 19.312 2.613 1 93.56 87 GLY A C 1
ATOM 653 O O . GLY A 1 87 ? -10.766 19.719 1.77 1 93.56 87 GLY A O 1
ATOM 654 N N . ALA A 1 88 ? -11.938 18.031 2.639 1 95.94 88 ALA A N 1
ATOM 655 C CA . ALA A 1 88 ? -11.469 17.047 1.676 1 95.94 88 ALA A CA 1
ATOM 656 C C . ALA A 1 88 ? -11.922 17.391 0.262 1 95.94 88 ALA A C 1
ATOM 658 O O . ALA A 1 88 ? -13.016 17.938 0.073 1 95.94 88 ALA A O 1
ATOM 659 N N . VAL A 1 89 ? -11.148 17.078 -0.667 1 94.75 89 VAL A N 1
ATOM 660 C CA . VAL A 1 89 ? -11.438 17.375 -2.066 1 94.75 89 VAL A CA 1
ATOM 661 C C . VAL A 1 89 ? -12.336 16.281 -2.648 1 94.75 89 VAL A C 1
ATOM 663 O O . VAL A 1 89 ? -12.57 15.25 -2.01 1 94.75 89 VAL A O 1
ATOM 666 N N . PHE A 1 90 ? -12.805 16.578 -3.865 1 93.69 90 PHE A N 1
ATOM 667 C CA . PHE A 1 90 ? -13.781 15.695 -4.492 1 93.69 90 PHE A CA 1
ATOM 668 C C . PHE A 1 90 ? -13.125 14.867 -5.59 1 93.69 90 PHE A C 1
ATOM 670 O O . PHE A 1 90 ? -12.18 15.312 -6.238 1 93.69 90 PHE A O 1
ATOM 677 N N . ASP A 1 91 ? -13.594 13.586 -5.723 1 93.56 91 ASP A N 1
ATOM 678 C CA . ASP A 1 91 ? -13.203 12.797 -6.887 1 93.56 91 ASP A CA 1
ATOM 679 C C . ASP A 1 91 ? -14.047 13.164 -8.109 1 93.56 91 ASP A C 1
ATOM 681 O O . ASP A 1 91 ? -14.906 14.047 -8.031 1 93.56 91 ASP A O 1
ATOM 685 N N . LEU A 1 92 ? -13.812 12.539 -9.227 1 92.62 92 LEU A N 1
ATOM 686 C CA . LEU A 1 92 ? -14.477 12.859 -10.492 1 92.62 92 LEU A CA 1
ATOM 687 C C . LEU A 1 92 ? -15.977 12.625 -10.383 1 92.62 92 LEU A C 1
ATOM 689 O O . LEU A 1 92 ? -16.766 13.242 -11.117 1 92.62 92 LEU A O 1
ATOM 693 N N . ALA A 1 93 ? -16.391 11.758 -9.477 1 92.44 93 ALA A N 1
ATOM 694 C CA . ALA A 1 93 ? -17.797 11.438 -9.32 1 92.44 93 ALA A CA 1
ATOM 695 C C . ALA A 1 93 ? -18.469 12.383 -8.32 1 92.44 93 ALA A C 1
ATOM 697 O O . ALA A 1 93 ? -19.672 12.273 -8.055 1 92.44 93 ALA A O 1
ATOM 698 N N . GLY A 1 94 ? -17.703 13.258 -7.738 1 93.06 94 GLY A N 1
ATOM 699 C CA . GLY A 1 94 ? -18.25 14.227 -6.812 1 93.06 94 GLY A CA 1
ATOM 700 C C . GLY A 1 94 ? -18.344 13.711 -5.391 1 93.06 94 GLY A C 1
ATOM 701 O O . GLY A 1 94 ? -19.188 14.172 -4.613 1 93.06 94 GLY A O 1
ATOM 702 N N . HIS A 1 95 ? -17.531 12.727 -5.086 1 95.12 95 HIS A N 1
ATOM 703 C CA . HIS A 1 95 ? -17.516 12.188 -3.729 1 95.12 95 HIS A CA 1
ATOM 704 C C . HIS A 1 95 ? -16.25 12.594 -2.988 1 95.12 95 HIS A C 1
ATOM 706 O O . HIS A 1 95 ? -15.188 12.727 -3.598 1 95.12 95 HIS A O 1
ATOM 712 N N . THR A 1 96 ? -16.438 12.883 -1.695 1 96.38 96 THR A N 1
ATOM 713 C CA . THR A 1 96 ? -15.289 12.984 -0.812 1 96.38 96 THR A CA 1
ATOM 714 C C . THR A 1 96 ? -14.938 11.617 -0.23 1 96.38 96 THR A C 1
ATOM 716 O O . THR A 1 96 ? -15.766 10.977 0.411 1 96.38 96 THR A O 1
ATOM 719 N N . VAL A 1 97 ? -13.766 11.141 -0.533 1 97.25 97 VAL A N 1
ATOM 720 C CA . VAL A 1 97 ? -13.289 9.844 -0.063 1 97.25 97 VAL A CA 1
ATOM 721 C C . VAL A 1 97 ? -11.961 10.016 0.668 1 97.25 97 VAL A C 1
ATOM 723 O O . VAL A 1 97 ? -10.945 10.359 0.055 1 97.25 97 VAL A O 1
ATOM 726 N N . CYS A 1 98 ? -11.969 9.695 1.996 1 98.25 98 CYS A N 1
ATOM 727 C CA . CYS A 1 98 ? -10.789 9.953 2.812 1 98.25 98 CYS A CA 1
ATOM 728 C C . CYS A 1 98 ? -10.023 8.664 3.086 1 98.25 98 CYS A C 1
ATOM 730 O O . CYS A 1 98 ? -10.547 7.57 2.896 1 98.25 98 CYS A O 1
ATOM 732 N N . GLU A 1 99 ? -8.797 8.852 3.416 1 98.69 99 GLU A N 1
ATOM 733 C CA . GLU A 1 99 ? -7.859 7.793 3.789 1 98.69 99 GLU A CA 1
ATOM 734 C C . GLU A 1 99 ? -7.008 8.203 4.988 1 98.69 99 GLU A C 1
ATOM 736 O O . GLU A 1 99 ? -6.727 9.391 5.176 1 98.69 99 GLU A O 1
ATOM 741 N N . SER A 1 100 ? -6.594 7.25 5.766 1 98.88 100 SER A N 1
ATOM 742 C CA . SER A 1 100 ? -5.688 7.551 6.867 1 98.88 100 SER A CA 1
ATOM 743 C C . SER A 1 100 ? -4.844 6.332 7.23 1 98.88 100 SER A C 1
ATOM 745 O O . SER A 1 100 ? -5.125 5.219 6.785 1 98.88 100 SER A O 1
ATOM 747 N N . SER A 1 101 ? -3.789 6.566 7.984 1 98.94 101 SER A N 1
ATOM 748 C CA . SER A 1 101 ? -2.898 5.492 8.406 1 98.94 101 SER A CA 1
ATOM 749 C C . SER A 1 101 ? -2.18 5.84 9.703 1 98.94 101 SER A C 1
ATOM 751 O O . SER A 1 101 ? -2.031 7.016 10.039 1 98.94 101 SER A O 1
ATOM 753 N N . LEU A 1 102 ? -1.821 4.797 10.422 1 98.88 102 LEU A N 1
ATOM 754 C CA . LEU A 1 102 ? -1.079 4.855 11.672 1 98.88 102 LEU A CA 1
ATOM 755 C C . LEU A 1 102 ? 0.02 3.799 11.703 1 98.88 102 LEU A C 1
ATOM 757 O O . LEU A 1 102 ? -0.185 2.67 11.25 1 98.88 102 LEU A O 1
ATOM 761 N N . MET A 1 103 ? 1.128 4.184 12.211 1 98.94 103 MET A N 1
ATOM 762 C CA . MET A 1 103 ? 2.201 3.236 12.5 1 98.94 103 MET A CA 1
ATOM 763 C C . MET A 1 103 ? 2.973 3.65 13.75 1 98.94 103 MET A C 1
ATOM 765 O O . MET A 1 103 ? 3.186 4.84 13.984 1 98.94 103 MET A O 1
ATOM 769 N N . THR A 1 104 ? 3.389 2.689 14.594 1 98.88 104 THR A N 1
ATOM 770 C CA . THR A 1 104 ? 4.051 3.012 15.852 1 98.88 104 THR A CA 1
ATOM 771 C C . THR A 1 104 ? 5.125 1.979 16.188 1 98.88 104 THR A C 1
ATOM 773 O O . THR A 1 104 ? 5.027 0.819 15.773 1 98.88 104 THR A O 1
ATOM 776 N N . THR A 1 105 ? 6.164 2.422 16.812 1 98.44 105 THR A N 1
ATOM 777 C CA . THR A 1 105 ? 7.172 1.497 17.328 1 98.44 105 THR A CA 1
ATOM 778 C C . THR A 1 105 ? 6.863 1.1 18.766 1 98.44 105 THR A C 1
ATOM 780 O O . THR A 1 105 ? 7.605 0.325 19.375 1 98.44 105 THR A O 1
ATOM 783 N N . GLN A 1 106 ? 5.77 1.633 19.297 1 97.62 106 GLN A N 1
ATOM 784 C CA . GLN A 1 106 ? 5.32 1.247 20.641 1 97.62 106 GLN A CA 1
ATOM 785 C C . GLN A 1 106 ? 4.961 -0.234 20.688 1 97.62 106 GLN A C 1
ATOM 787 O O . GLN A 1 106 ? 4.32 -0.755 19.766 1 97.62 106 GLN A O 1
ATOM 792 N N . PRO A 1 107 ? 5.348 -0.893 21.781 1 96.19 107 PRO A N 1
ATOM 793 C CA . PRO A 1 107 ? 4.941 -2.293 21.922 1 96.19 107 PRO A CA 1
ATOM 794 C C . PRO A 1 107 ? 3.49 -2.443 22.375 1 96.19 107 PRO A C 1
ATOM 796 O O . PRO A 1 107 ? 2.846 -1.454 22.734 1 96.19 107 PRO A O 1
ATOM 799 N N . GLY A 1 108 ? 3.014 -3.65 22.219 1 95.88 108 GLY A N 1
ATOM 800 C CA . GLY A 1 108 ? 1.737 -3.963 22.844 1 95.88 108 GLY A CA 1
ATOM 801 C C . GLY A 1 108 ? 0.6 -4.078 21.844 1 95.88 108 GLY A C 1
ATOM 802 O O . GLY A 1 108 ? -0.552 -4.289 22.219 1 95.88 108 GLY A O 1
ATOM 803 N N . PHE A 1 109 ? 0.874 -3.889 20.625 1 97.44 109 PHE A N 1
ATOM 804 C CA . PHE A 1 109 ? -0.156 -4.012 19.594 1 97.44 109 PHE A CA 1
ATOM 805 C C . PHE A 1 109 ? 0.043 -5.281 18.766 1 97.44 109 PHE A C 1
ATOM 807 O O . PHE A 1 109 ? 1.176 -5.723 18.578 1 97.44 109 PHE A O 1
ATOM 814 N N . HIS A 1 110 ? -1.062 -5.859 18.344 1 96.88 110 HIS A N 1
ATOM 815 C CA . HIS A 1 110 ? -0.973 -6.996 17.438 1 96.88 110 HIS A CA 1
ATOM 816 C C . HIS A 1 110 ? -0.29 -6.598 16.125 1 96.88 110 HIS A C 1
ATOM 818 O O . HIS A 1 110 ? 0.614 -7.293 15.664 1 96.88 110 HIS A O 1
ATOM 824 N N . SER A 1 111 ? -0.804 -5.621 15.602 1 97.31 111 SER A N 1
ATOM 825 C CA . SER A 1 111 ? -0.178 -4.977 14.453 1 97.31 111 SER A CA 1
ATOM 826 C C . SER A 1 111 ? 0.348 -3.592 14.812 1 97.31 111 SER A C 1
ATOM 828 O O . SER A 1 111 ? -0.326 -2.828 15.516 1 97.31 111 SER A O 1
ATOM 830 N N . ASN A 1 112 ? 1.515 -3.289 14.32 1 97.5 112 ASN A N 1
ATOM 831 C CA . ASN A 1 112 ? 2.074 -1.976 14.617 1 97.5 112 ASN A CA 1
ATOM 832 C C . ASN A 1 112 ? 1.585 -0.922 13.625 1 97.5 112 ASN A C 1
ATOM 834 O O . ASN A 1 112 ? 2.002 0.236 13.688 1 97.5 112 ASN A O 1
ATOM 838 N N . THR A 1 113 ? 0.824 -1.337 12.664 1 98.81 113 THR A N 1
ATOM 839 C CA . THR A 1 113 ? 0.334 -0.414 11.648 1 98.81 113 THR A CA 1
ATOM 840 C C . THR A 1 113 ? -1.103 -0.75 11.266 1 98.81 113 THR A C 1
ATOM 842 O O . THR A 1 113 ? -1.537 -1.895 11.398 1 98.81 113 THR A O 1
ATOM 845 N N . VAL A 1 114 ? -1.82 0.261 10.898 1 98.81 114 VAL A N 1
ATOM 846 C CA . VAL A 1 114 ? -3.15 0.117 10.312 1 98.81 114 VAL A CA 1
ATOM 847 C C . VAL A 1 114 ? -3.4 1.243 9.312 1 98.81 114 VAL A C 1
ATOM 849 O O . VAL A 1 114 ? -2.916 2.363 9.5 1 98.81 114 VAL A O 1
ATOM 852 N N . ALA A 1 115 ? -4.051 0.943 8.297 1 98.94 115 ALA A N 1
ATOM 853 C CA . ALA A 1 115 ? -4.496 1.928 7.309 1 98.94 115 ALA A CA 1
ATOM 854 C C . ALA A 1 115 ? -5.957 1.701 6.926 1 98.94 115 ALA A C 1
ATOM 856 O O . ALA A 1 115 ? -6.48 0.597 7.09 1 98.94 115 ALA A O 1
ATOM 857 N N . VAL A 1 116 ? -6.605 2.74 6.508 1 98.88 116 VAL A N 1
ATOM 858 C CA . VAL A 1 116 ? -7.988 2.631 6.051 1 98.88 116 VAL A CA 1
ATOM 859 C C . VAL A 1 116 ? -8.203 3.537 4.84 1 98.88 116 VAL A C 1
ATOM 861 O O . VAL A 1 116 ? -7.684 4.656 4.793 1 98.88 116 VAL A O 1
ATOM 864 N N . THR A 1 117 ? -8.875 3.059 3.85 1 98.81 117 THR A N 1
ATOM 865 C CA . THR A 1 117 ? -9.289 3.836 2.689 1 98.81 117 THR A CA 1
ATOM 866 C C . THR A 1 117 ? -10.797 3.74 2.49 1 98.81 117 THR A C 1
ATOM 868 O O . THR A 1 117 ? -11.469 2.947 3.156 1 98.81 117 THR A O 1
ATOM 871 N N . GLY A 1 118 ? -11.328 4.617 1.705 1 98.25 118 GLY A N 1
ATOM 872 C CA . GLY A 1 118 ? -12.75 4.582 1.413 1 98.25 118 GLY A CA 1
ATOM 873 C C . GLY A 1 118 ? -13.602 5.152 2.531 1 98.25 118 GLY A C 1
ATOM 874 O O . GLY A 1 118 ? -14.773 4.785 2.676 1 98.25 118 GLY A O 1
ATOM 875 N N . VAL A 1 119 ? -13.102 6.043 3.332 1 98.56 119 VAL A N 1
ATOM 876 C CA . VAL A 1 119 ? -13.82 6.629 4.457 1 98.56 119 VAL A CA 1
ATOM 877 C C . VAL A 1 119 ? -14.688 7.793 3.971 1 98.56 119 VAL A C 1
ATOM 879 O O . VAL A 1 119 ? -14.18 8.742 3.375 1 98.56 119 VAL A O 1
ATOM 882 N N . ARG A 1 120 ? -15.969 7.73 4.285 1 97.69 120 ARG A N 1
ATOM 883 C CA . ARG A 1 120 ? -16.859 8.742 3.74 1 97.69 120 ARG A CA 1
ATOM 884 C C . ARG A 1 120 ? -17.734 9.352 4.832 1 97.69 120 ARG A C 1
ATOM 886 O O . ARG A 1 120 ? -18.281 10.445 4.66 1 97.69 120 ARG A O 1
ATOM 893 N N . ARG A 1 121 ? -17.75 8.625 5.984 1 97.62 121 ARG A N 1
ATOM 894 C CA . ARG A 1 121 ? -18.797 9.039 6.918 1 97.62 121 ARG A CA 1
ATOM 895 C C . ARG A 1 121 ? -18.281 9.016 8.352 1 97.62 121 ARG A C 1
ATOM 897 O O . ARG A 1 121 ? -19.062 8.945 9.297 1 97.62 121 ARG A O 1
ATOM 904 N N . THR A 1 122 ? -17.031 8.969 8.562 1 98.5 122 THR A N 1
ATOM 905 C CA . THR A 1 122 ? -16.438 9.086 9.883 1 98.5 122 THR A CA 1
ATOM 906 C C . THR A 1 122 ? -15.781 10.453 10.07 1 98.5 122 THR A C 1
ATOM 908 O O . THR A 1 122 ? -14.961 10.875 9.25 1 98.5 122 THR A O 1
ATOM 911 N N . LYS A 1 123 ? -16.172 11.125 11.125 1 98.5 123 LYS A N 1
ATOM 912 C CA . LYS A 1 123 ? -15.758 12.508 11.328 1 98.5 123 LYS A CA 1
ATOM 913 C C . LYS A 1 123 ? -14.242 12.648 11.211 1 98.5 123 LYS A C 1
ATOM 915 O O . LYS A 1 123 ? -13.75 13.523 10.5 1 98.5 123 LYS A O 1
ATOM 920 N N . ASN A 1 124 ? -13.555 11.812 11.969 1 98.81 124 ASN A N 1
ATOM 921 C CA . ASN A 1 124 ? -12.094 11.82 11.969 1 98.81 124 ASN A CA 1
ATOM 922 C C . ASN A 1 124 ? -11.523 10.484 11.5 1 98.81 124 ASN A C 1
ATOM 924 O O . ASN A 1 124 ? -11.344 9.57 12.305 1 98.81 124 ASN A O 1
ATOM 928 N N . PRO A 1 125 ? -11.109 10.445 10.25 1 98.88 125 PRO A N 1
ATOM 929 C CA . PRO A 1 125 ? -10.523 9.211 9.734 1 98.88 125 PRO A CA 1
ATOM 930 C C . PRO A 1 125 ? -9.352 8.711 10.586 1 98.88 125 PRO A C 1
ATOM 932 O O . PRO A 1 125 ? -9.18 7.5 10.742 1 98.88 125 PRO A O 1
ATOM 935 N N . ILE A 1 126 ? -8.57 9.57 11.195 1 98.94 126 ILE A N 1
ATOM 936 C CA . ILE A 1 126 ? -7.406 9.141 11.961 1 98.94 126 ILE A CA 1
ATOM 937 C C . ILE A 1 126 ? -7.855 8.445 13.242 1 98.94 126 ILE A C 1
ATOM 939 O O . ILE A 1 126 ? -7.199 7.508 13.711 1 98.94 126 ILE A O 1
ATOM 943 N N . LEU A 1 127 ? -8.938 8.898 13.789 1 98.94 127 LEU A N 1
ATOM 944 C CA . LEU A 1 127 ? -9.453 8.227 14.969 1 98.94 127 LEU A CA 1
ATOM 945 C C . LEU A 1 127 ? -10.047 6.867 14.617 1 98.94 127 LEU A C 1
ATOM 947 O O . LEU A 1 127 ? -10.031 5.941 15.43 1 98.94 127 LEU A O 1
ATOM 951 N N . LEU A 1 128 ? -10.578 6.758 13.367 1 98.88 128 LEU A N 1
ATOM 952 C CA . LEU A 1 128 ? -10.953 5.434 12.875 1 98.88 128 LEU A CA 1
ATOM 953 C C . LEU A 1 128 ? -9.75 4.504 12.844 1 98.88 128 LEU A C 1
ATOM 955 O O . LEU A 1 128 ? -9.812 3.381 13.344 1 98.88 128 LEU A O 1
ATOM 959 N N . SER A 1 129 ? -8.641 4.945 12.305 1 98.88 129 SER A N 1
ATOM 960 C CA . SER A 1 129 ? -7.422 4.145 12.281 1 98.88 129 SER A CA 1
ATOM 961 C C . SER A 1 129 ? -6.988 3.77 13.695 1 98.88 129 SER A C 1
ATOM 963 O O . SER A 1 129 ? -6.551 2.643 13.938 1 98.88 129 SER A O 1
ATOM 965 N N . LYS A 1 130 ? -7.148 4.688 14.609 1 98.88 130 LYS A N 1
ATOM 966 C CA . LYS A 1 130 ? -6.734 4.445 15.992 1 98.88 130 LYS A CA 1
ATOM 967 C C . LYS A 1 130 ? -7.539 3.303 16.609 1 98.88 130 LYS A C 1
ATOM 969 O O . LYS A 1 130 ? -6.965 2.381 17.188 1 98.88 130 LYS A O 1
ATOM 974 N N . VAL A 1 131 ? -8.812 3.34 16.438 1 98.44 131 VAL A N 1
ATOM 975 C CA . VAL A 1 131 ? -9.656 2.32 17.062 1 98.44 131 VAL A CA 1
ATOM 976 C C . VAL A 1 131 ? -9.414 0.972 16.391 1 98.44 131 VAL A C 1
ATOM 978 O O . VAL A 1 131 ? -9.469 -0.073 17.047 1 98.44 131 VAL A O 1
ATOM 981 N N . LEU A 1 132 ? -9.195 1.002 15.086 1 98.5 132 LEU A N 1
ATOM 982 C CA . LEU A 1 132 ? -8.891 -0.232 14.375 1 98.5 132 LEU A CA 1
ATOM 983 C C . LEU A 1 132 ? -7.574 -0.832 14.867 1 98.5 132 LEU A C 1
ATOM 985 O O . LEU A 1 132 ? -7.457 -2.053 15 1 98.5 132 LEU A O 1
ATOM 989 N N . LEU A 1 133 ? -6.605 -0.006 15.156 1 98.69 133 LEU A N 1
ATOM 990 C CA . LEU A 1 133 ? -5.312 -0.46 15.664 1 98.69 133 LEU A CA 1
ATOM 991 C C . LEU A 1 133 ? -5.457 -1.051 17.062 1 98.69 133 LEU A C 1
ATOM 993 O O . LEU A 1 133 ? -4.938 -2.135 17.344 1 98.69 133 LEU A O 1
ATOM 997 N N . GLU A 1 134 ? -6.172 -0.371 17.891 1 98.31 134 GLU A N 1
ATOM 998 C CA . GLU A 1 134 ? -6.305 -0.751 19.281 1 98.31 134 GLU A CA 1
ATOM 999 C C . GLU A 1 134 ? -7.145 -2.016 19.438 1 98.31 134 GLU A C 1
ATOM 1001 O O . GLU A 1 134 ? -6.965 -2.777 20.391 1 98.31 134 GLU A O 1
ATOM 1006 N N . ASN A 1 135 ? -8.031 -2.27 18.484 1 97.44 135 ASN A N 1
ATOM 1007 C CA . ASN A 1 135 ? -8.914 -3.43 18.516 1 97.44 135 ASN A CA 1
ATOM 1008 C C . ASN A 1 135 ? -8.625 -4.391 17.359 1 97.44 135 ASN A C 1
ATOM 1010 O O . ASN A 1 135 ? -9.523 -5.074 16.875 1 97.44 135 ASN A O 1
ATOM 1014 N N . ASN A 1 136 ? -7.492 -4.441 16.953 1 97.81 136 ASN A N 1
ATOM 1015 C CA . ASN A 1 136 ? -7.066 -5.094 15.711 1 97.81 136 ASN A CA 1
ATOM 1016 C C . ASN A 1 136 ? -7.398 -6.586 15.727 1 97.81 136 ASN A C 1
ATOM 1018 O O . ASN A 1 136 ? -7.926 -7.117 14.742 1 97.81 136 ASN A O 1
ATOM 1022 N N . THR A 1 137 ? -7.191 -7.305 16.828 1 95.81 137 THR A N 1
ATOM 1023 C CA . THR A 1 137 ? -7.418 -8.742 16.906 1 95.81 137 THR A CA 1
ATOM 1024 C C . THR A 1 137 ? -8.898 -9.062 16.75 1 95.81 137 THR A C 1
ATOM 1026 O O . THR A 1 137 ? -9.258 -10.078 16.141 1 95.81 137 THR A O 1
ATOM 1029 N N . LEU A 1 138 ? -9.719 -8.172 17.203 1 94.62 138 LEU A 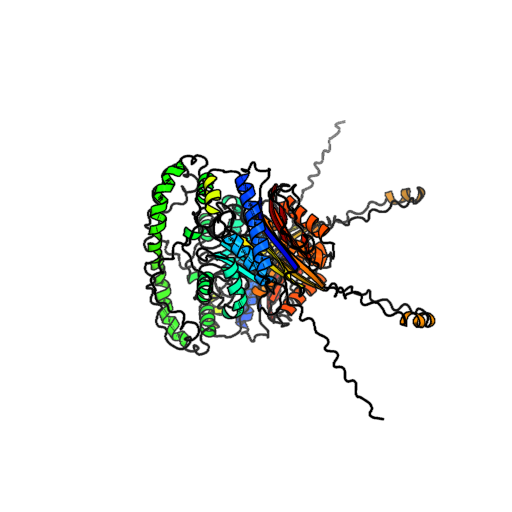N 1
ATOM 1030 C CA . LEU A 1 138 ? -11.164 -8.352 17.109 1 94.62 138 LEU A CA 1
ATOM 1031 C C . LEU A 1 138 ? -11.641 -8.211 15.672 1 94.62 138 LEU A C 1
ATOM 1033 O O . LEU A 1 138 ? -12.711 -8.711 15.312 1 94.62 138 LEU A O 1
ATOM 1037 N N . LEU A 1 139 ? -10.812 -7.566 14.914 1 95.25 139 LEU A N 1
ATOM 1038 C CA . LEU A 1 139 ? -11.242 -7.234 13.562 1 95.25 139 LEU A CA 1
ATOM 1039 C C . LEU A 1 139 ? -10.438 -8.023 12.531 1 95.25 139 LEU A C 1
ATOM 1041 O O . LEU A 1 139 ? -10.219 -7.551 11.414 1 95.25 139 LEU A O 1
ATOM 1045 N N . GLY A 1 140 ? -9.906 -9.133 12.922 1 94.94 140 GLY A N 1
ATOM 1046 C CA . GLY A 1 140 ? -9.25 -10.047 12.008 1 94.94 140 GLY A CA 1
ATOM 1047 C C . GLY A 1 140 ? -7.742 -9.898 11.984 1 94.94 140 GLY A C 1
ATOM 1048 O O . GLY A 1 140 ? -7.039 -10.695 11.359 1 94.94 140 GLY A O 1
ATOM 1049 N N . GLY A 1 141 ? -7.219 -8.859 12.648 1 97.38 141 GLY A N 1
ATOM 1050 C CA . GLY A 1 141 ? -5.777 -8.68 12.766 1 97.38 141 GLY A CA 1
ATOM 1051 C C . GLY A 1 141 ? -5.133 -8.172 11.492 1 97.38 141 GLY A C 1
ATOM 1052 O O . GLY A 1 141 ? -3.99 -8.516 11.188 1 97.38 141 GLY A O 1
ATOM 1053 N N . HIS A 1 142 ? -5.859 -7.328 10.727 1 98.31 142 HIS A N 1
ATOM 1054 C CA . HIS A 1 142 ? -5.359 -6.891 9.43 1 98.31 142 HIS A CA 1
ATOM 1055 C C . HIS A 1 142 ? -4.629 -5.555 9.539 1 98.31 142 HIS A C 1
ATOM 1057 O O . HIS A 1 142 ? -4.824 -4.816 10.508 1 98.31 142 HIS A O 1
ATOM 1063 N N . ALA A 1 143 ? -3.828 -5.266 8.531 1 98.75 143 ALA A N 1
ATOM 1064 C CA . ALA A 1 143 ? -3.047 -4.031 8.516 1 98.75 143 ALA A CA 1
ATOM 1065 C C . ALA A 1 143 ? -3.717 -2.971 7.645 1 98.75 143 ALA A C 1
ATOM 1067 O O . ALA A 1 143 ? -3.398 -1.784 7.746 1 98.75 143 ALA A O 1
ATOM 1068 N N . PHE A 1 144 ? -4.605 -3.365 6.824 1 98.88 144 PHE A N 1
ATOM 1069 C CA . PHE A 1 144 ? -5.207 -2.445 5.867 1 98.88 144 PHE A CA 1
ATOM 1070 C C . PHE A 1 144 ? -6.684 -2.762 5.668 1 98.88 144 PHE A C 1
ATOM 1072 O O . PHE A 1 144 ? -7.035 -3.861 5.238 1 98.88 144 PHE A O 1
ATOM 1079 N N . TYR A 1 145 ? -7.594 -1.803 5.988 1 98.69 145 TYR A N 1
ATOM 1080 C CA . TYR A 1 145 ? -9.047 -1.934 5.898 1 98.69 145 TYR A CA 1
ATOM 1081 C C . TYR A 1 145 ? -9.617 -0.951 4.883 1 98.69 145 TYR A C 1
ATOM 1083 O O . TYR A 1 145 ? -8.922 -0.031 4.441 1 98.69 145 TYR A O 1
ATOM 1091 N N . SER A 1 146 ? -10.875 -1.203 4.512 1 98.56 146 SER A N 1
ATOM 1092 C CA . SER A 1 146 ? -11.477 -0.265 3.568 1 98.56 146 SER A CA 1
ATOM 1093 C C . SER A 1 146 ? -12.992 -0.22 3.725 1 98.56 146 SER A C 1
ATOM 1095 O O . SER A 1 146 ? -13.609 -1.196 4.16 1 98.56 146 SER A O 1
ATOM 1097 N N . GLY A 1 147 ? -13.531 0.931 3.498 1 96.81 147 GLY A N 1
ATOM 1098 C CA . GLY A 1 147 ? -14.945 1.078 3.166 1 96.81 147 GLY A CA 1
ATOM 1099 C C . GLY A 1 147 ? -15.852 1.056 4.383 1 96.81 147 GLY A C 1
ATOM 1100 O O . GLY A 1 147 ? -15.414 1.352 5.496 1 96.81 147 GLY A O 1
ATOM 1101 N N . GLU A 1 148 ? -17.078 0.684 4.07 1 95.69 148 GLU A N 1
ATOM 1102 C CA . GLU A 1 148 ? -18.172 0.816 5.027 1 95.69 148 GLU A CA 1
ATOM 1103 C C . GLU A 1 148 ? -18 -0.15 6.195 1 95.69 148 GLU A C 1
ATOM 1105 O O . GLU A 1 148 ? -18.344 0.178 7.336 1 95.69 148 GLU A O 1
ATOM 1110 N N . SER A 1 149 ? -17.484 -1.294 5.906 1 96 149 SER A N 1
ATOM 1111 C CA . SER A 1 149 ? -17.297 -2.266 6.98 1 96 149 SER A CA 1
ATOM 1112 C C . SER A 1 149 ? -16.344 -1.742 8.047 1 96 149 SER A C 1
ATOM 1114 O O . SER A 1 149 ? -16.578 -1.921 9.242 1 96 149 SER A O 1
ATOM 1116 N N . ALA A 1 150 ? -15.281 -1.132 7.605 1 98 150 ALA A N 1
ATOM 1117 C CA . ALA A 1 150 ? -14.336 -0.536 8.547 1 98 150 ALA A CA 1
ATOM 1118 C C . ALA A 1 150 ? -14.984 0.6 9.336 1 98 150 ALA A C 1
ATOM 1120 O O . ALA A 1 150 ? -14.789 0.718 10.547 1 98 150 ALA A O 1
ATOM 1121 N N . GLU A 1 151 ? -15.758 1.424 8.648 1 98.44 151 GLU A N 1
ATOM 1122 C CA . GLU A 1 151 ? -16.406 2.553 9.305 1 98.44 151 GLU A CA 1
ATOM 1123 C C . GLU A 1 151 ? -17.422 2.078 10.336 1 98.44 151 GLU A C 1
ATOM 1125 O O . GLU A 1 151 ? -17.484 2.607 11.445 1 98.44 151 GLU A O 1
ATOM 1130 N N . LYS A 1 152 ? -18.203 1.062 9.953 1 97.31 152 LYS A N 1
ATOM 1131 C CA . LYS A 1 152 ? -19.188 0.521 10.875 1 97.31 152 LYS A CA 1
ATOM 1132 C C . LYS A 1 152 ? -18.531 -0.045 12.125 1 97.31 152 LYS A C 1
ATOM 1134 O O . LYS A 1 152 ? -19.016 0.154 13.242 1 97.31 152 LYS A O 1
ATOM 1139 N N . ALA A 1 153 ? -17.438 -0.721 11.93 1 97.19 153 ALA A N 1
ATOM 1140 C CA . ALA A 1 153 ? -16.688 -1.202 13.086 1 97.19 153 ALA A CA 1
ATOM 1141 C C . ALA A 1 153 ? -16.234 -0.042 13.969 1 97.19 153 ALA A C 1
ATOM 1143 O O . ALA A 1 153 ? -16.328 -0.113 15.195 1 97.19 153 ALA A O 1
ATOM 1144 N N . GLY A 1 154 ? -15.727 0.978 13.32 1 98.19 154 GLY A N 1
ATOM 1145 C CA . GLY A 1 154 ? -15.305 2.162 14.047 1 98.19 154 GLY A CA 1
ATOM 1146 C C . GLY A 1 154 ? -16.422 2.803 14.852 1 98.19 154 GLY A C 1
ATOM 1147 O O . GLY A 1 154 ? -16.219 3.164 16.016 1 98.19 154 GLY A O 1
ATOM 1148 N N . TRP A 1 155 ? -17.594 2.955 14.219 1 97.62 155 TRP A N 1
ATOM 1149 C CA . TRP A 1 155 ? -18.734 3.557 14.906 1 97.62 155 TRP A CA 1
ATOM 1150 C C . TRP A 1 155 ? -19.125 2.732 16.125 1 97.62 155 TRP A C 1
ATOM 1152 O O . TRP A 1 155 ? -19.406 3.287 17.203 1 97.62 155 TRP A O 1
ATOM 1162 N N . HIS A 1 156 ? -19.047 1.465 15.977 1 96.62 156 HIS A N 1
ATOM 1163 C CA . HIS A 1 156 ? -19.359 0.572 17.094 1 96.62 156 HIS A CA 1
ATOM 1164 C C . HIS A 1 156 ? -18.328 0.705 18.203 1 96.62 156 HIS A C 1
ATOM 1166 O O . HIS A 1 156 ? -18.641 0.524 19.375 1 96.62 156 HIS A O 1
ATOM 1172 N N . LEU A 1 157 ? -17.156 1.079 17.812 1 97.06 157 LEU A N 1
ATOM 1173 C CA . LEU A 1 157 ? -16.062 1.138 18.781 1 97.06 157 LEU A CA 1
ATOM 1174 C C . LEU A 1 157 ? -15.852 2.564 19.281 1 97.06 157 LEU A C 1
ATOM 1176 O O . LEU A 1 157 ? -14.906 2.832 20.016 1 97.06 157 LEU A O 1
ATOM 1180 N N . GLY A 1 158 ? -16.641 3.52 18.797 1 96.38 158 GLY A N 1
ATOM 1181 C CA . GLY A 1 158 ? -16.656 4.789 19.5 1 96.38 158 GLY A CA 1
ATOM 1182 C C . GLY A 1 158 ? -16.328 5.973 18.609 1 96.38 158 GLY A C 1
ATOM 1183 O O . GLY A 1 158 ? -16.344 7.121 19.062 1 96.38 158 GLY A O 1
ATOM 1184 N N . THR A 1 159 ? -16.031 5.781 17.344 1 98.19 159 THR A N 1
ATOM 1185 C CA . THR A 1 159 ? -15.812 6.93 16.484 1 98.19 159 THR A CA 1
ATOM 1186 C C . THR A 1 159 ? -17.141 7.594 16.109 1 98.19 159 THR A C 1
ATOM 1188 O O . THR A 1 159 ? -18.203 6.984 16.25 1 98.19 159 THR A O 1
ATOM 1191 N N . GLN A 1 160 ? -17.062 8.812 15.672 1 98.06 160 GLN A N 1
ATOM 1192 C CA . GLN A 1 160 ? -18.266 9.586 15.398 1 98.06 160 GLN A CA 1
ATOM 1193 C C . GLN A 1 160 ? -18.672 9.461 13.93 1 98.06 160 GLN A C 1
ATOM 1195 O O . GLN A 1 160 ? -17.891 9.734 13.031 1 98.06 160 GLN A O 1
ATOM 1200 N N . ARG A 1 161 ? -19.938 9.023 13.719 1 97.56 161 ARG A N 1
ATOM 1201 C CA . ARG A 1 161 ? -20.516 8.984 12.375 1 97.56 161 ARG A CA 1
ATOM 1202 C C . ARG A 1 161 ? -21.031 10.352 11.961 1 97.56 161 ARG A C 1
ATOM 1204 O O . ARG A 1 161 ? -21.609 11.07 12.766 1 97.56 161 ARG A O 1
ATOM 1211 N N . VAL A 1 162 ? -20.766 10.695 10.711 1 96.31 162 VAL A N 1
ATOM 1212 C CA . VAL A 1 162 ? -21.266 11.961 10.18 1 96.31 162 VAL A CA 1
ATOM 1213 C C . VAL A 1 162 ? -21.938 11.727 8.828 1 96.31 162 VAL A C 1
ATOM 1215 O O . VAL A 1 162 ? -21.828 10.641 8.258 1 96.31 162 VAL A O 1
ATOM 1218 N N . SER A 1 163 ? -22.656 12.75 8.398 1 91.69 163 SER A N 1
ATOM 1219 C CA . SER A 1 163 ? -23.219 12.695 7.047 1 91.69 163 SER A CA 1
ATOM 1220 C C . SER A 1 163 ? -22.125 12.938 6 1 91.69 163 SER A C 1
ATOM 1222 O O . SER A 1 163 ? -21.047 13.414 6.324 1 91.69 163 SER A O 1
ATOM 1224 N N . THR A 1 164 ? -22.406 12.625 4.805 1 84.06 164 THR A N 1
ATOM 1225 C CA . THR A 1 164 ? -21.453 12.852 3.723 1 84.06 164 THR A CA 1
ATOM 1226 C C . THR A 1 164 ? -21.219 14.344 3.516 1 84.06 164 THR A C 1
ATOM 1228 O O . THR A 1 164 ? -20.203 14.742 2.953 1 84.06 164 THR A O 1
ATOM 1231 N N . GLY A 1 165 ? -22.109 15.172 3.977 1 89.81 165 GLY A N 1
ATOM 1232 C CA . GLY A 1 165 ? -22 16.609 3.842 1 89.81 165 GLY A CA 1
ATOM 1233 C C . GLY A 1 165 ? -21 17.234 4.801 1 89.81 165 GLY A C 1
ATOM 1234 O O . GLY A 1 165 ? -20.594 18.375 4.629 1 89.81 165 GLY A O 1
ATOM 1235 N N . TYR A 1 166 ? -20.594 16.484 5.762 1 93.06 166 TYR A N 1
ATOM 1236 C CA . TYR A 1 166 ? -19.688 17.016 6.773 1 93.06 166 TYR A CA 1
ATOM 1237 C C . TYR A 1 166 ? -18.375 17.484 6.145 1 93.06 166 TYR A C 1
ATOM 1239 O O . TYR A 1 166 ? -17.844 18.516 6.516 1 93.06 166 TYR A O 1
ATOM 1247 N N . TYR A 1 167 ? -17.891 16.688 5.184 1 94.69 167 TYR A N 1
ATOM 1248 C CA . TYR A 1 167 ? -16.594 16.969 4.586 1 94.69 167 TYR A CA 1
ATOM 1249 C C . TYR A 1 167 ? -16.688 18.125 3.6 1 94.69 167 TYR A C 1
ATOM 1251 O O . TYR A 1 167 ? -15.664 18.703 3.229 1 94.69 167 TYR A O 1
ATOM 1259 N N . TRP A 1 168 ? -17.844 18.531 3.199 1 91.44 168 TRP A N 1
ATOM 1260 C CA . TRP A 1 168 ? -18.078 19.453 2.102 1 91.44 168 TRP A CA 1
ATOM 1261 C C . TRP A 1 168 ? -17.688 20.875 2.5 1 91.44 168 TRP A C 1
ATOM 1263 O O . TRP A 1 168 ? -17.984 21.312 3.617 1 91.44 168 TRP A O 1
ATOM 1273 N N . THR A 1 169 ? -17.016 21.547 1.618 1 91.19 169 THR A N 1
ATOM 1274 C CA . THR A 1 169 ? -16.797 23 1.68 1 91.19 169 THR A CA 1
ATOM 1275 C C . THR A 1 169 ? -17.047 23.641 0.317 1 91.19 169 THR A C 1
ATOM 1277 O O . THR A 1 169 ? -16.828 23.016 -0.72 1 91.19 169 THR A O 1
ATOM 1280 N N . LYS A 1 170 ? -17.5 24.812 0.353 1 89.06 170 LYS A N 1
ATOM 1281 C CA . LYS A 1 170 ? -17.781 25.547 -0.882 1 89.06 170 LYS A CA 1
ATOM 1282 C C . LYS A 1 170 ? -16.531 25.656 -1.752 1 89.06 170 LYS A C 1
ATOM 1284 O O . LYS A 1 170 ? -16.594 25.438 -2.965 1 89.06 170 LYS A O 1
ATOM 1289 N N . ARG A 1 171 ? -15.484 25.938 -1.168 1 89.62 171 ARG A N 1
ATOM 1290 C CA . ARG A 1 171 ? -14.242 26.125 -1.909 1 89.62 171 ARG A CA 1
ATOM 1291 C C . ARG A 1 171 ? -13.852 24.844 -2.662 1 89.62 171 ARG A C 1
ATOM 1293 O O . ARG A 1 171 ? -13.531 24.906 -3.852 1 89.62 171 ARG A O 1
ATOM 1300 N N . ARG A 1 172 ? -13.883 23.734 -1.989 1 91.94 172 ARG A N 1
ATOM 1301 C CA . ARG A 1 172 ? -13.469 22.469 -2.6 1 91.94 172 ARG A CA 1
ATOM 1302 C C . ARG A 1 172 ? -14.438 22.047 -3.697 1 91.94 172 ARG A C 1
ATOM 1304 O O . ARG A 1 172 ? -14.031 21.453 -4.695 1 91.94 172 ARG A O 1
ATOM 1311 N N . TRP A 1 173 ? -15.641 22.328 -3.488 1 90.75 173 TRP A N 1
ATOM 1312 C CA . TRP A 1 173 ? -16.641 22.031 -4.512 1 90.75 173 TRP A CA 1
ATOM 1313 C C . TRP A 1 173 ? -16.391 22.859 -5.766 1 90.75 173 TRP A C 1
ATOM 1315 O O . TRP A 1 173 ? -16.453 22.344 -6.883 1 90.75 173 TRP A O 1
ATOM 1325 N N . LEU A 1 174 ? -16.094 24.109 -5.594 1 88.25 174 LEU A N 1
ATOM 1326 C CA . LEU A 1 174 ? -15.812 24.984 -6.727 1 88.25 174 LEU A CA 1
ATOM 1327 C C . LEU A 1 174 ? -14.555 24.531 -7.457 1 88.25 174 LEU A C 1
ATOM 1329 O O . LEU A 1 174 ? -14.492 24.562 -8.688 1 88.25 174 LEU A O 1
ATOM 1333 N N . GLU A 1 175 ? -13.602 24.141 -6.676 1 87.62 175 GLU A N 1
ATOM 1334 C CA . GLU A 1 175 ? -12.383 23.609 -7.27 1 87.62 175 GLU A CA 1
ATOM 1335 C C . GLU A 1 175 ? -12.68 22.391 -8.133 1 87.62 175 GLU A C 1
ATOM 1337 O O . GLU A 1 175 ? -12.125 22.25 -9.227 1 87.62 175 GLU A O 1
ATOM 1342 N N . HIS A 1 176 ? -13.445 21.5 -7.691 1 90.31 176 HIS A N 1
ATOM 1343 C CA . HIS A 1 176 ? -13.875 20.297 -8.406 1 90.31 176 HIS A CA 1
ATOM 1344 C C . HIS A 1 176 ? -14.555 20.656 -9.719 1 90.31 176 HIS A C 1
ATOM 1346 O O . HIS A 1 176 ? -14.188 20.141 -10.773 1 90.31 176 HIS A O 1
ATOM 1352 N N . LYS A 1 177 ? -15.375 21.562 -9.672 1 88.38 177 LYS A N 1
ATOM 1353 C CA . LYS A 1 177 ? -16.188 21.938 -10.828 1 88.38 177 LYS A CA 1
ATOM 1354 C C . LYS A 1 177 ? -15.359 22.688 -11.859 1 88.38 177 LYS A C 1
ATOM 1356 O O . LYS A 1 177 ? -15.531 22.5 -13.07 1 88.38 177 LYS A O 1
ATOM 1361 N N . ARG A 1 178 ? -14.523 23.547 -11.461 1 83.44 178 ARG A N 1
ATOM 1362 C CA . ARG A 1 178 ? -13.695 24.344 -12.359 1 83.44 178 ARG A CA 1
ATOM 1363 C C . ARG A 1 178 ? -12.742 23.469 -13.164 1 83.44 178 ARG A C 1
ATOM 1365 O O . ARG A 1 178 ? -12.484 23.734 -14.336 1 83.44 178 ARG A O 1
ATOM 1372 N N . ALA A 1 179 ? -12.242 22.531 -12.461 1 77.44 179 ALA A N 1
ATOM 1373 C CA . ALA A 1 179 ? -11.289 21.641 -13.125 1 77.44 179 ALA A CA 1
ATOM 1374 C C . ALA A 1 179 ? -11.984 20.812 -14.203 1 77.44 179 ALA A C 1
ATOM 1376 O O . ALA A 1 179 ? -11.352 20.422 -15.188 1 77.44 179 ALA A O 1
ATOM 1377 N N . LEU A 1 180 ? -13.219 20.5 -14.109 1 78 180 LEU A N 1
ATOM 1378 C CA . LEU A 1 180 ? -13.977 19.719 -15.078 1 78 180 LEU A CA 1
ATOM 1379 C C . LEU A 1 180 ? -14.398 20.562 -16.266 1 78 180 LEU A C 1
ATOM 1381 O O . LEU A 1 180 ? -14.477 20.078 -17.391 1 78 180 LEU A O 1
ATOM 1385 N N . ASP A 1 181 ? -14.875 21.703 -16.094 1 69 181 ASP A N 1
ATOM 1386 C CA . ASP A 1 181 ? -15.281 22.609 -17.156 1 69 181 ASP A CA 1
ATOM 1387 C C . ASP A 1 181 ? -14.586 23.969 -17 1 69 181 ASP A C 1
ATOM 1389 O O . ASP A 1 181 ? -15.016 24.797 -16.203 1 69 181 ASP A O 1
ATOM 1393 N N . PRO A 1 182 ? -13.398 24.078 -17.531 1 54.97 182 PRO A N 1
ATOM 1394 C CA . PRO A 1 182 ? -12.797 25.406 -17.391 1 54.97 182 PRO A CA 1
ATOM 1395 C C . PRO A 1 182 ? -13.742 26.531 -17.766 1 54.97 182 PRO A C 1
ATOM 1397 O O . PRO A 1 182 ? -13.547 27.688 -17.375 1 54.97 182 PRO A O 1
ATOM 1400 N N . LYS A 1 183 ? -14.703 26.422 -18.703 1 44.25 183 LYS A N 1
ATOM 1401 C CA . LYS A 1 183 ? -15.695 27.438 -19.031 1 44.25 183 LYS A CA 1
ATOM 1402 C C . LYS A 1 183 ? -16.75 27.562 -17.922 1 44.25 183 LYS A C 1
ATOM 1404 O O . LYS A 1 183 ? -17.656 28.375 -18.016 1 44.25 183 LYS A O 1
ATOM 1409 N N . LEU A 1 184 ? -16.828 26.734 -17.062 1 38.41 184 LEU A N 1
ATOM 1410 C CA . LEU A 1 184 ? -17.797 26.766 -15.984 1 38.41 184 LEU A CA 1
ATOM 1411 C C . LEU A 1 184 ? -17.469 27.844 -14.969 1 38.41 184 LEU A C 1
ATOM 1413 O O . LEU A 1 184 ? -17.859 27.766 -13.805 1 38.41 184 LEU A O 1
ATOM 1417 N N . ASP A 1 185 ? -16.766 28.734 -15.102 1 36.72 185 ASP A N 1
ATOM 1418 C CA . ASP A 1 185 ? -16.672 29.906 -14.234 1 36.72 185 ASP A CA 1
ATOM 1419 C C . ASP A 1 185 ? -18.016 30.234 -13.602 1 36.72 185 ASP A C 1
ATOM 1421 O O . ASP A 1 185 ? -18.078 30.625 -12.43 1 36.72 185 ASP A O 1
ATOM 1425 N N . LYS A 1 186 ? -19.047 30.594 -14.492 1 33.38 186 LYS A N 1
ATOM 1426 C CA . LYS A 1 186 ? -20.328 31.125 -14.07 1 33.38 186 LYS A CA 1
ATOM 1427 C C . LYS A 1 186 ? -21.156 30.047 -13.367 1 33.38 186 LYS A C 1
ATOM 1429 O O . LYS A 1 186 ? -22.359 30.25 -13.109 1 33.38 186 LYS A O 1
ATOM 1434 N N . LEU A 1 187 ? -20.812 28.906 -13.188 1 31.59 187 LEU A N 1
ATOM 1435 C CA . LEU A 1 187 ? -21.625 27.812 -12.648 1 31.59 187 LEU A CA 1
ATOM 1436 C C . LEU A 1 187 ? -21.75 27.938 -11.133 1 31.59 187 LEU A C 1
ATOM 1438 O O . LEU A 1 187 ? -22.422 27.125 -10.5 1 31.59 187 LEU A O 1
ATOM 1442 N N . ALA A 1 188 ? -21.125 28.766 -10.469 1 33.09 188 ALA A N 1
ATOM 1443 C CA . ALA A 1 188 ? -21.391 29.031 -9.055 1 33.09 188 ALA A CA 1
ATOM 1444 C C . ALA A 1 188 ? -22.891 29.234 -8.812 1 33.09 188 ALA A C 1
ATOM 1446 O O . ALA A 1 188 ? -23.406 28.891 -7.742 1 33.09 188 ALA A O 1
ATOM 1447 N N . GLU A 1 189 ? -23.547 29.891 -9.672 1 31.17 189 GLU A N 1
ATOM 1448 C CA . GLU A 1 189 ? -24.969 30.203 -9.461 1 31.17 189 GLU A CA 1
ATOM 1449 C C . GLU A 1 189 ? -25.812 28.938 -9.516 1 31.17 189 GLU A C 1
ATOM 1451 O O . GLU A 1 189 ? -26.797 28.812 -8.781 1 31.17 189 GLU A O 1
ATOM 1456 N N . LEU A 1 190 ? -25.438 28.047 -10.398 1 29.59 190 LEU A N 1
ATOM 1457 C CA . LEU A 1 190 ? -26.297 26.859 -10.492 1 29.59 190 LEU A CA 1
ATOM 1458 C C . LEU A 1 190 ? -26.016 25.906 -9.328 1 29.59 190 LEU A C 1
ATOM 1460 O O . LEU A 1 190 ? -26.828 25.031 -9.039 1 29.59 190 LEU A O 1
ATOM 1464 N N . VAL A 1 191 ? -24.891 25.859 -8.758 1 32.5 191 VAL A N 1
ATOM 1465 C CA . VAL A 1 191 ? -24.594 24.969 -7.648 1 32.5 191 VAL A CA 1
ATOM 1466 C C . VAL A 1 191 ? -25.344 25.422 -6.398 1 32.5 191 VAL A C 1
ATOM 1468 O O . VAL A 1 191 ? -25.484 24.656 -5.445 1 32.5 191 VAL A O 1
ATOM 1471 N N . ALA A 1 192 ? -25.703 26.703 -6.195 1 30.78 192 ALA A N 1
ATOM 1472 C CA . ALA A 1 192 ? -26.578 27.109 -5.098 1 30.78 192 ALA A CA 1
ATOM 1473 C C . ALA A 1 192 ? -27.875 26.297 -5.094 1 30.78 192 ALA A C 1
ATOM 1475 O O . ALA A 1 192 ? -28.406 25.984 -4.031 1 30.78 192 ALA A O 1
ATOM 1476 N N . HIS A 1 193 ? -28.438 26 -6.289 1 29.47 193 HIS A N 1
ATOM 1477 C CA . HIS A 1 193 ? -29.688 25.266 -6.277 1 29.47 193 HIS A CA 1
ATOM 1478 C C . HIS A 1 193 ? -29.469 23.797 -5.961 1 29.47 193 HIS A C 1
ATOM 1480 O O . HIS A 1 193 ? -30.391 23.078 -5.559 1 29.47 193 HIS A O 1
ATOM 1486 N N . HIS A 1 194 ? -28.297 23.188 -6.293 1 30.88 194 HIS A N 1
ATOM 1487 C CA . HIS A 1 194 ? -28.125 21.766 -6.031 1 30.88 194 HIS A CA 1
ATOM 1488 C C . HIS A 1 194 ? -27.688 21.516 -4.594 1 30.88 194 HIS A C 1
ATOM 1490 O O . HIS A 1 194 ? -27.578 20.375 -4.156 1 30.88 194 HIS A O 1
ATOM 1496 N N . THR A 1 195 ? -27.297 22.484 -3.812 1 32.62 195 THR A N 1
ATOM 1497 C CA . THR A 1 195 ? -27.094 22.312 -2.379 1 32.62 195 THR A CA 1
ATOM 1498 C C . THR A 1 195 ? -28.359 21.75 -1.719 1 32.62 195 THR A C 1
ATOM 1500 O O . THR A 1 195 ? -28.266 21.031 -0.722 1 32.62 195 THR A O 1
ATOM 1503 N N . GLN A 1 196 ? -29.578 22.156 -2.135 1 29.45 196 GLN A N 1
ATOM 1504 C CA . GLN A 1 196 ? -30.797 21.672 -1.513 1 29.45 196 GLN A CA 1
ATOM 1505 C C . GLN A 1 196 ? -31.016 20.188 -1.785 1 29.45 196 GLN A C 1
ATOM 1507 O O . GLN A 1 196 ? -31.594 19.469 -0.96 1 29.45 196 GLN A O 1
ATOM 1512 N N . SER A 1 197 ? -30.625 19.641 -3.021 1 30.38 197 SER A N 1
ATOM 1513 C CA . SER A 1 197 ? -30.922 18.234 -3.312 1 30.38 197 SER A CA 1
ATOM 1514 C C . SER A 1 197 ? -29.875 17.312 -2.711 1 30.38 197 SER A C 1
ATOM 1516 O O . SER A 1 197 ? -30.047 16.094 -2.709 1 30.38 197 SER A O 1
ATOM 1518 N N . PHE A 1 198 ? -28.688 17.703 -2.434 1 32.12 198 PHE A N 1
ATOM 1519 C CA . PHE A 1 198 ? -27.75 16.797 -1.769 1 32.12 198 PHE A CA 1
ATOM 1520 C C . PHE A 1 198 ? -28.234 16.469 -0.365 1 32.12 198 PHE A C 1
ATOM 1522 O O . PHE A 1 198 ? -27.781 15.484 0.231 1 32.12 198 PHE A O 1
ATOM 1529 N N . HIS A 1 199 ? -29.016 17.281 0.356 1 30.2 199 HIS A N 1
ATOM 1530 C CA . HIS A 1 199 ? -29.641 16.906 1.615 1 30.2 199 HIS A CA 1
ATOM 1531 C C . HIS A 1 199 ? -30.641 15.766 1.412 1 30.2 199 HIS A C 1
ATOM 1533 O O . HIS A 1 199 ? -30.953 15.039 2.355 1 30.2 199 HIS A O 1
ATOM 1539 N N . ASP A 1 200 ? -31.391 15.703 0.333 1 29.03 200 ASP A N 1
ATOM 1540 C CA . ASP A 1 200 ? -32.5 14.773 0.194 1 29.03 200 ASP A CA 1
ATOM 1541 C C . ASP A 1 200 ? -32 13.391 -0.228 1 29.03 200 ASP A C 1
ATOM 1543 O O . ASP A 1 200 ? -32.781 12.43 -0.264 1 29.03 200 ASP A O 1
ATOM 1547 N N . ASN A 1 201 ? -30.906 13.25 -0.946 1 29.95 201 ASN A N 1
ATOM 1548 C CA . ASN A 1 201 ? -30.609 11.883 -1.351 1 29.95 201 ASN A CA 1
ATOM 1549 C C . ASN A 1 201 ? -30.031 11.062 -0.196 1 29.95 201 ASN A C 1
ATOM 1551 O O . ASN A 1 201 ? -29.484 9.992 -0.41 1 29.95 201 ASN A O 1
ATOM 1555 N N . ASP A 1 202 ? -29.938 11.5 0.99 1 29.67 202 ASP A N 1
ATOM 1556 C CA . ASP A 1 202 ? -29.828 10.672 2.188 1 29.67 202 ASP A CA 1
ATOM 1557 C C . ASP A 1 202 ? -30.969 9.648 2.254 1 29.67 202 ASP A C 1
ATOM 1559 O O . ASP A 1 202 ? -30.953 8.766 3.109 1 29.67 202 ASP A O 1
ATOM 1563 N N . ASP A 1 203 ? -32.125 9.922 1.6 1 29.12 203 ASP A N 1
ATOM 1564 C CA . ASP A 1 203 ? -33.281 9.023 1.659 1 29.12 203 ASP A CA 1
ATOM 1565 C C . ASP A 1 203 ? -33.062 7.793 0.783 1 29.12 203 ASP A C 1
ATOM 1567 O O . ASP A 1 203 ? -33.906 6.887 0.759 1 29.12 203 ASP A O 1
ATOM 1571 N N . MET A 1 204 ? -32.25 7.84 -0.26 1 29.12 204 MET A N 1
ATOM 1572 C CA . MET A 1 204 ? -32.156 6.625 -1.062 1 29.12 204 MET A CA 1
ATOM 1573 C C . MET A 1 204 ? -31.422 5.531 -0.295 1 29.12 204 MET A C 1
ATOM 1575 O O . MET A 1 204 ? -31.297 4.406 -0.785 1 29.12 204 MET A O 1
ATOM 1579 N N . ASP A 1 205 ? -30.688 5.855 0.734 1 28.39 205 ASP A N 1
ATOM 1580 C CA . ASP A 1 205 ? -30.219 4.727 1.532 1 28.39 205 ASP A CA 1
ATOM 1581 C C . ASP A 1 205 ? -31.391 4.027 2.227 1 28.39 205 ASP A C 1
ATOM 1583 O O . ASP A 1 205 ? -31.188 3.082 2.99 1 28.39 205 ASP A O 1
ATOM 1587 N N . ARG A 1 206 ? -32.594 4.605 2.234 1 25.92 206 ARG A N 1
ATOM 1588 C CA . ARG A 1 206 ? -33.625 3.891 2.975 1 25.92 206 ARG A CA 1
ATOM 1589 C C . ARG A 1 206 ? -34.125 2.689 2.184 1 25.92 206 ARG A C 1
ATOM 1591 O O . ARG A 1 206 ? -35.094 2.027 2.596 1 25.92 206 ARG A O 1
ATOM 1598 N N . GLN A 1 207 ? -34 2.695 0.853 1 25.95 207 GLN A N 1
ATOM 1599 C CA . GLN A 1 207 ? -34.812 1.569 0.367 1 25.95 207 GLN A CA 1
ATOM 1600 C C . GLN A 1 207 ? -34.375 0.265 1.03 1 25.95 207 GLN A C 1
ATOM 1602 O O . GLN A 1 207 ? -33.281 0.196 1.633 1 25.95 207 GLN A O 1
ATOM 1607 N N . ASP A 1 208 ? -34.688 -1.048 0.267 1 24.52 208 ASP A N 1
ATOM 1608 C CA . ASP A 1 208 ? -35.219 -2.354 0.657 1 24.52 208 ASP A CA 1
ATOM 1609 C C . ASP A 1 208 ? -34.125 -3.217 1.282 1 24.52 208 ASP A C 1
ATOM 1611 O O . ASP A 1 208 ? -33.344 -3.865 0.569 1 24.52 208 ASP A O 1
ATOM 1615 N N . VAL A 1 209 ? -33.406 -2.678 2.131 1 25.47 209 VAL A N 1
ATOM 1616 C CA . VAL A 1 209 ? -32.625 -3.67 2.85 1 25.47 209 VAL A CA 1
ATOM 1617 C C . VAL A 1 209 ? -33.531 -4.754 3.414 1 25.47 209 VAL A C 1
ATOM 1619 O O . VAL A 1 209 ? -33.438 -5.121 4.586 1 25.47 209 VAL A O 1
ATOM 1622 N N . GLN A 1 210 ? -34.812 -4.707 3 1 25.06 210 GLN A N 1
ATOM 1623 C CA . GLN A 1 210 ? -35.5 -5.789 3.699 1 25.06 210 GLN A CA 1
ATOM 1624 C C . GLN A 1 210 ? -34.969 -7.152 3.281 1 25.06 210 GLN A C 1
ATOM 1626 O O . GLN A 1 210 ? -35.688 -7.953 2.676 1 25.06 210 GLN A O 1
ATOM 1631 N N . HIS A 1 211 ? -33.812 -7.121 2.562 1 23.77 211 HIS A N 1
ATOM 1632 C CA . HIS A 1 211 ? -33.656 -8.555 2.346 1 23.77 211 HIS A CA 1
ATOM 1633 C C . HIS A 1 211 ? -33.406 -9.281 3.662 1 23.77 211 HIS A C 1
ATOM 1635 O O . HIS A 1 211 ? -32.531 -8.914 4.434 1 23.77 211 HIS A O 1
ATOM 1641 N N . ASN A 1 212 ? -34.469 -9.805 4.199 1 22.86 212 ASN A N 1
ATOM 1642 C CA . ASN A 1 212 ? -34.531 -10.742 5.312 1 22.86 212 ASN A CA 1
ATOM 1643 C C . ASN A 1 212 ? -33.438 -11.789 5.223 1 22.86 212 ASN A C 1
ATOM 1645 O O . ASN A 1 212 ? -33.375 -12.547 4.25 1 22.86 212 ASN A O 1
ATOM 1649 N N . PRO A 1 213 ? -32.281 -11.383 5.684 1 23.14 213 PRO A N 1
ATOM 1650 C CA . PRO A 1 213 ? -31.422 -12.562 5.707 1 23.14 213 PRO A CA 1
ATOM 1651 C C . PRO A 1 213 ? -32.156 -13.828 6.16 1 23.14 213 PRO A C 1
ATOM 1653 O O . PRO A 1 213 ? -33.125 -13.742 6.922 1 23.14 213 PRO A O 1
ATOM 1656 N N . PRO A 1 214 ? -32.281 -14.711 5.285 1 22.39 214 PRO A N 1
ATOM 1657 C CA . PRO A 1 214 ? -32.906 -15.891 5.883 1 22.39 214 PRO A CA 1
ATOM 1658 C C . PRO A 1 214 ? -32.344 -16.219 7.27 1 22.39 214 PRO A C 1
ATOM 1660 O O . PRO A 1 214 ? -31.219 -15.867 7.578 1 22.39 214 PRO A O 1
ATOM 1663 N N . ALA A 1 215 ? -33.25 -16.328 8.32 1 22.34 215 ALA A N 1
ATOM 1664 C CA . ALA A 1 215 ? -33.094 -16.781 9.703 1 22.34 215 ALA A CA 1
ATOM 1665 C C . ALA A 1 215 ? -32.156 -17.984 9.797 1 22.34 215 ALA A C 1
ATOM 1667 O O . ALA A 1 215 ? -32.594 -19.125 9.695 1 22.34 215 ALA A O 1
ATOM 1668 N N . TYR A 1 216 ? -31.109 -18.047 9.016 1 21.5 216 TYR A N 1
ATOM 1669 C CA . TYR A 1 216 ? -30.406 -19.25 9.445 1 21.5 216 TYR A CA 1
ATOM 1670 C C . TYR A 1 216 ? -30.031 -19.172 10.914 1 21.5 216 TYR A C 1
ATOM 1672 O O . TYR A 1 216 ? -29.391 -18.203 11.352 1 21.5 216 TYR A O 1
ATOM 1680 N N . SER A 1 217 ? -30.797 -19.703 11.945 1 22.66 217 SER A N 1
ATOM 1681 C CA . SER A 1 217 ? -30.953 -19.797 13.398 1 22.66 217 SER A CA 1
ATOM 1682 C C . SER A 1 217 ? -29.625 -20.047 14.086 1 22.66 217 SER A C 1
ATOM 1684 O O . SER A 1 217 ? -29.344 -19.469 15.141 1 22.66 217 SER A O 1
ATOM 1686 N N . HIS A 1 218 ? -28.906 -21.141 13.82 1 22.17 218 HIS A N 1
ATOM 1687 C CA . HIS A 1 218 ? -28.406 -21.688 15.078 1 22.17 218 HIS A CA 1
ATOM 1688 C C . HIS A 1 218 ? -27.328 -20.797 15.68 1 22.17 218 HIS A C 1
ATOM 1690 O O . HIS A 1 218 ? -27.453 -20.359 16.828 1 22.17 218 HIS A O 1
ATOM 1696 N N . SER A 1 219 ? -26.078 -21.422 15.992 1 23.61 219 SER A N 1
ATOM 1697 C CA . SER A 1 219 ? -25.094 -21.172 17.047 1 23.61 219 SER A CA 1
ATOM 1698 C C . SER A 1 219 ? -24.203 -20 16.703 1 23.61 219 SER A C 1
ATOM 1700 O O . SER A 1 219 ? -23.312 -19.625 17.484 1 23.61 219 SER A O 1
ATOM 1702 N N . THR A 1 220 ? -24.062 -19.594 15.5 1 23.58 220 THR A N 1
ATOM 1703 C CA . THR A 1 220 ? -23.031 -18.578 15.336 1 23.58 220 THR A CA 1
ATOM 1704 C C . THR A 1 220 ? -23.469 -17.25 15.961 1 23.58 220 THR A C 1
ATOM 1706 O O . THR A 1 220 ? -23.172 -16.188 15.43 1 23.58 220 THR A O 1
ATOM 1709 N N . ALA A 1 221 ? -24.266 -17.109 17.125 1 26.25 221 ALA A N 1
ATOM 1710 C CA . ALA A 1 221 ? -24.844 -16.125 18.031 1 26.25 221 ALA A CA 1
ATOM 1711 C C . ALA A 1 221 ? -23.797 -15.102 18.469 1 26.25 221 ALA A C 1
ATOM 1713 O O . ALA A 1 221 ? -24.125 -13.961 18.812 1 26.25 221 ALA A O 1
ATOM 1714 N N . ALA A 1 222 ? -22.562 -15.508 18.781 1 26.45 222 ALA A N 1
ATOM 1715 C CA . ALA A 1 222 ? -21.828 -14.633 19.688 1 26.45 222 ALA A CA 1
ATOM 1716 C C . ALA A 1 222 ? -21.453 -13.328 19 1 26.45 222 ALA A C 1
ATOM 1718 O O . ALA A 1 222 ? -21.531 -12.25 19.609 1 26.45 222 ALA A O 1
ATOM 1719 N N . ILE A 1 223 ? -20.859 -13.391 17.844 1 28.22 223 ILE A N 1
ATOM 1720 C CA . ILE A 1 223 ? -20.344 -12.117 17.375 1 28.22 223 ILE A CA 1
ATOM 1721 C C . ILE A 1 223 ? -21.469 -11.297 16.75 1 28.22 223 ILE A C 1
ATOM 1723 O O . ILE A 1 223 ? -21.375 -10.07 16.672 1 28.22 223 ILE A O 1
ATOM 1727 N N . GLN A 1 224 ? -22.531 -11.961 16.031 1 29.23 224 GLN A N 1
ATOM 1728 C CA . GLN A 1 224 ? -23.641 -11.234 15.43 1 29.23 224 GLN A CA 1
ATOM 1729 C C . GLN A 1 224 ? -24.531 -10.617 16.5 1 29.23 224 GLN A C 1
ATOM 1731 O O . GLN A 1 224 ? -25.484 -9.891 16.172 1 29.23 224 GLN A O 1
ATOM 1736 N N . ALA A 1 225 ? -24.625 -11.258 17.734 1 29.78 225 ALA A N 1
ATOM 1737 C CA . ALA A 1 225 ? -25.672 -10.844 18.672 1 29.78 225 ALA A CA 1
ATOM 1738 C C . ALA A 1 225 ? -25.672 -9.328 18.859 1 29.78 225 ALA A C 1
ATOM 1740 O O . ALA A 1 225 ? -26.719 -8.719 19.047 1 29.78 225 ALA A O 1
ATOM 1741 N N . ASN A 1 226 ? -24.453 -8.727 19.219 1 28.66 226 ASN A N 1
ATOM 1742 C CA . ASN A 1 226 ? -24.625 -7.383 19.766 1 28.66 226 ASN A CA 1
ATOM 1743 C C . ASN A 1 226 ? -24.703 -6.336 18.656 1 28.66 226 ASN A C 1
ATOM 1745 O O . ASN A 1 226 ? -24.594 -5.137 18.922 1 28.66 226 ASN A O 1
ATOM 1749 N N . ILE A 1 227 ? -24.359 -6.797 17.453 1 29.64 227 ILE A N 1
ATOM 1750 C CA . ILE A 1 227 ? -24.547 -5.598 16.641 1 29.64 227 ILE A CA 1
ATOM 1751 C C . ILE A 1 227 ? -26.031 -5.391 16.344 1 29.64 227 ILE A C 1
ATOM 1753 O O . ILE A 1 227 ? -26.672 -6.238 15.719 1 29.64 227 ILE A O 1
ATOM 1757 N N . PRO A 1 228 ? -26.828 -4.852 17.25 1 27.73 228 PRO A N 1
ATOM 1758 C CA . PRO A 1 228 ? -28.25 -4.582 16.984 1 27.73 228 PRO A CA 1
ATOM 1759 C C . PRO A 1 228 ? -28.484 -4.074 15.555 1 27.73 228 PRO A C 1
ATOM 1761 O O . PRO A 1 228 ? -27.719 -3.244 15.062 1 27.73 228 PRO A O 1
ATOM 1764 N N . SER A 1 229 ? -28.859 -4.852 14.68 1 30.22 229 SER A N 1
ATOM 1765 C CA . SER A 1 229 ? -29.344 -4.418 13.367 1 30.22 229 SER A CA 1
ATOM 1766 C C . SER A 1 229 ? -30.391 -3.32 13.5 1 30.22 229 SER A C 1
ATOM 1768 O O . SER A 1 229 ? -31.219 -3.133 12.602 1 30.22 229 SER A O 1
ATOM 1770 N N . GLU A 1 230 ? -30.797 -2.854 14.758 1 28.56 230 GLU A N 1
ATOM 1771 C CA . GLU A 1 230 ? -31.953 -1.954 14.648 1 28.56 230 GLU A CA 1
ATOM 1772 C C . GLU A 1 230 ? -31.688 -0.85 13.625 1 28.56 230 GLU A C 1
ATOM 1774 O O . GLU A 1 230 ? -30.641 -0.195 13.664 1 28.56 230 GLU A O 1
ATOM 1779 N N . ALA A 1 231 ? -32.25 -0.904 12.484 1 30.61 231 ALA A N 1
ATOM 1780 C CA . ALA A 1 231 ? -32.5 0.282 11.664 1 30.61 231 ALA A CA 1
ATOM 1781 C C . ALA A 1 231 ? -32.812 1.497 12.531 1 30.61 231 ALA A C 1
ATOM 1783 O O . ALA A 1 231 ? -33.969 1.769 12.836 1 30.61 231 ALA A O 1
ATOM 1784 N N . GLU A 1 232 ? -32.188 1.747 13.727 1 30.53 232 GLU A N 1
ATOM 1785 C CA . GLU A 1 232 ? -32.5 3 14.398 1 30.53 232 GLU A CA 1
ATOM 1786 C C . GLU A 1 232 ? -32.406 4.184 13.445 1 30.53 232 GLU A C 1
ATOM 1788 O O . GLU A 1 232 ? -31.547 4.188 12.555 1 30.53 232 GLU A O 1
ATOM 1793 N N . SER A 1 233 ? -33.375 4.938 13.164 1 32.31 233 SER A N 1
ATOM 1794 C CA . SER A 1 233 ? -33.438 6.258 12.547 1 32.31 233 SER A CA 1
ATOM 1795 C C . SER A 1 233 ? -32.125 7.004 12.711 1 32.31 233 SER A C 1
ATOM 1797 O O . SER A 1 233 ? -31.531 6.992 13.789 1 32.31 233 SER A O 1
ATOM 1799 N N . GLU A 1 234 ? -31.328 6.922 11.617 1 39.28 234 GLU A N 1
ATOM 1800 C CA . GLU A 1 234 ? -30.125 7.746 11.695 1 39.28 234 GLU A CA 1
ATOM 1801 C C . GLU A 1 234 ? -30.344 8.961 12.594 1 39.28 234 GLU A C 1
ATOM 1803 O O . GLU A 1 234 ? -31.281 9.742 12.375 1 39.28 234 GLU A O 1
ATOM 1808 N N . PRO A 1 235 ? -30.125 8.898 13.852 1 40.38 235 PRO A N 1
ATOM 1809 C CA . PRO A 1 235 ? -30.344 10.156 14.57 1 40.38 235 PRO A CA 1
ATOM 1810 C C . PRO A 1 235 ? -29.953 11.383 13.742 1 40.38 235 PRO A C 1
ATOM 1812 O O . PRO A 1 235 ? -29.109 11.289 12.859 1 40.38 235 PRO A O 1
ATOM 1815 N N . GLU A 1 236 ? -30.875 12.281 13.555 1 42.59 236 GLU A N 1
ATOM 1816 C CA . GLU A 1 236 ? -30.578 13.602 13.016 1 42.59 236 GLU A CA 1
ATOM 1817 C C . GLU A 1 236 ? -29.172 14.047 13.383 1 42.59 236 GLU A C 1
ATOM 1819 O O . GLU A 1 236 ? -28.844 14.195 14.562 1 42.59 236 GLU A O 1
ATOM 1824 N N . LEU A 1 237 ? -28.203 13.508 12.695 1 50.91 237 LEU A N 1
ATOM 1825 C CA . LEU A 1 237 ? -26.828 13.938 12.93 1 50.91 237 LEU A CA 1
ATOM 1826 C C . LEU A 1 237 ? -26.766 15.43 13.25 1 50.91 237 LEU A C 1
ATOM 1828 O O . LEU A 1 237 ? -27.312 16.25 12.5 1 50.91 237 LEU A O 1
ATOM 1832 N N . GLU A 1 238 ? -26.859 15.852 14.461 1 48.72 238 GLU A N 1
ATOM 1833 C CA . GLU A 1 238 ? -26.766 17.203 14.992 1 48.72 238 GLU A CA 1
ATOM 1834 C C . GLU A 1 238 ? -25.75 18.031 14.203 1 48.72 238 GLU A C 1
ATOM 1836 O O . GLU A 1 238 ? -24.703 17.531 13.812 1 48.72 238 GLU A O 1
ATOM 1841 N N . SER A 1 239 ? -26.25 19.094 13.594 1 58.12 239 SER A N 1
ATOM 1842 C CA . SER A 1 239 ? -25.438 20.094 12.906 1 58.12 239 SER A CA 1
ATOM 1843 C C . SER A 1 239 ? -24.328 20.609 13.812 1 58.12 239 SER A C 1
ATOM 1845 O O . SER A 1 239 ? -24.594 21.156 14.891 1 58.12 239 SER A O 1
ATOM 1847 N N . GLU A 1 240 ? -23.188 20.078 13.852 1 66.44 240 GLU A N 1
ATOM 1848 C CA . GLU A 1 240 ? -22.031 20.547 14.609 1 66.44 240 GLU A CA 1
ATOM 1849 C C . GLU A 1 240 ? -21.688 21.984 14.234 1 66.44 240 GLU A C 1
ATOM 1851 O O . GLU A 1 240 ? -21.906 22.406 13.094 1 66.44 240 GLU A O 1
ATOM 1856 N N . PRO A 1 241 ? -21.391 22.766 15.305 1 75.94 241 PRO A N 1
ATOM 1857 C CA . PRO A 1 241 ? -20.953 24.141 15.008 1 75.94 241 PRO A CA 1
ATOM 1858 C C . PRO A 1 241 ? -19.797 24.188 14 1 75.94 241 PRO A C 1
ATOM 1860 O O . PRO A 1 241 ? -18.984 23.266 13.945 1 75.94 241 PRO A O 1
ATOM 1863 N N . GLU A 1 242 ? -19.891 25.172 13.258 1 84.31 242 GLU A N 1
ATOM 1864 C CA . GLU A 1 242 ? -18.875 25.359 12.234 1 84.31 242 GLU A CA 1
ATOM 1865 C C . GLU A 1 242 ? -17.5 25.625 12.852 1 84.31 242 GLU A C 1
ATOM 1867 O O . GLU A 1 242 ? -17.406 26.328 13.859 1 84.31 242 GLU A O 1
ATOM 1872 N N . HIS A 1 243 ? -16.516 25.125 12.312 1 88.38 243 HIS A N 1
ATOM 1873 C CA . HIS A 1 243 ? -15.141 25.359 12.758 1 88.38 243 HIS A CA 1
ATOM 1874 C C . HIS A 1 243 ? -14.758 26.828 12.594 1 88.38 243 HIS A C 1
ATOM 1876 O O . HIS A 1 243 ? -15.18 27.484 11.641 1 88.38 243 HIS A O 1
ATOM 1882 N N . GLN A 1 244 ? -13.914 27.328 13.453 1 89.31 244 GLN A N 1
ATOM 1883 C CA . GLN A 1 244 ? -13.531 28.734 13.461 1 89.31 244 GLN A CA 1
ATOM 1884 C C . GLN A 1 244 ? -12.867 29.125 12.148 1 89.31 244 GLN A C 1
ATOM 1886 O O . GLN A 1 244 ? -12.93 30.297 11.742 1 89.31 244 GLN A O 1
ATOM 1891 N N . ASP A 1 245 ? -12.273 28.219 11.461 1 92.44 245 ASP A N 1
ATOM 1892 C CA . ASP A 1 245 ? -11.539 28.516 10.234 1 92.44 245 ASP A CA 1
ATOM 1893 C C . ASP A 1 245 ? -12.469 28.562 9.031 1 92.44 245 ASP A C 1
ATOM 1895 O O . ASP A 1 245 ? -12.055 28.953 7.934 1 92.44 245 ASP A O 1
ATOM 1899 N N . GLN A 1 246 ? -13.688 28.234 9.164 1 91.19 246 GLN A N 1
ATOM 1900 C CA . GLN A 1 246 ? -14.609 28.125 8.039 1 91.19 246 GLN A CA 1
ATOM 1901 C C . GLN A 1 246 ? -14.82 29.469 7.367 1 91.19 246 GLN A C 1
ATOM 1903 O O . GLN A 1 246 ? -14.836 29.562 6.141 1 91.19 246 GLN A O 1
ATOM 1908 N N . SER A 1 247 ? -14.945 30.516 8.188 1 90.62 247 SER A N 1
ATOM 1909 C CA . SER A 1 247 ? -15.258 31.844 7.664 1 90.62 247 SER A CA 1
ATOM 1910 C C . SER A 1 247 ? -14.148 32.344 6.738 1 90.62 247 SER A C 1
ATOM 1912 O O . SER A 1 247 ? -14.422 32.812 5.633 1 90.62 247 SER A O 1
ATOM 1914 N N . ILE A 1 248 ? -12.945 32.219 7.23 1 90.62 248 ILE A N 1
ATOM 1915 C CA . ILE A 1 248 ? -11.828 32.688 6.426 1 90.62 248 ILE A CA 1
ATOM 1916 C C . ILE A 1 248 ? -11.68 31.828 5.176 1 90.62 248 ILE A C 1
ATOM 1918 O O . ILE A 1 248 ? -11.312 32.312 4.109 1 90.62 248 ILE A O 1
ATOM 1922 N N . PHE A 1 249 ? -11.898 30.656 5.285 1 89.69 249 PHE A N 1
ATOM 1923 C CA . PHE A 1 249 ? -11.805 29.734 4.156 1 89.69 249 PHE A CA 1
ATOM 1924 C C . PHE A 1 249 ? -12.867 30.047 3.107 1 89.69 249 PHE A C 1
ATOM 1926 O O . PHE A 1 249 ? -12.578 30.062 1.909 1 89.69 249 PHE A O 1
ATOM 1933 N N . ASP A 1 250 ? -14.047 30.359 3.51 1 88.19 250 ASP A N 1
ATOM 1934 C CA . ASP A 1 250 ? -15.148 30.703 2.617 1 88.19 250 ASP A CA 1
ATOM 1935 C C . ASP A 1 250 ? -14.898 32.031 1.904 1 88.19 250 ASP A C 1
ATOM 1937 O O . ASP A 1 250 ? -15.305 32.188 0.754 1 88.19 250 ASP A O 1
ATOM 1941 N N . ARG A 1 251 ? -14.289 32.938 2.654 1 89.06 251 ARG A N 1
ATOM 1942 C CA . ARG A 1 251 ? -14 34.25 2.102 1 89.06 251 ARG A CA 1
ATOM 1943 C C . ARG A 1 251 ? -13.188 34.125 0.816 1 89.06 251 ARG A C 1
ATOM 1945 O O . ARG A 1 251 ? -13.367 34.938 -0.109 1 89.06 251 ARG A O 1
ATOM 1952 N N . TYR A 1 252 ? -12.398 33.094 0.721 1 87 252 TYR A N 1
ATOM 1953 C CA . TYR A 1 252 ? -11.508 33 -0.429 1 87 252 TYR A CA 1
ATOM 1954 C C . TYR A 1 252 ? -11.852 31.781 -1.274 1 87 252 TYR A C 1
ATOM 1956 O O . TYR A 1 252 ? -10.977 31.156 -1.871 1 87 252 TYR A O 1
ATOM 1964 N N . ALA A 1 253 ? -13.023 31.391 -1.271 1 83.25 253 ALA A N 1
ATOM 1965 C CA . ALA A 1 253 ? -13.516 30.234 -1.995 1 83.25 253 ALA A CA 1
ATOM 1966 C C . ALA A 1 253 ? -13.336 30.406 -3.502 1 83.25 253 ALA A C 1
ATOM 1968 O O . ALA A 1 253 ? -13.273 29.422 -4.242 1 83.25 253 ALA A O 1
ATOM 1969 N N . HIS A 1 254 ? -13.102 31.578 -4.012 1 79.19 254 HIS A N 1
ATOM 1970 C CA . HIS A 1 254 ? -13.031 31.859 -5.441 1 79.19 254 HIS A CA 1
ATOM 1971 C C . HIS A 1 254 ? -11.594 31.781 -5.945 1 79.19 254 HIS A C 1
ATOM 1973 O O . HIS A 1 254 ? -11.359 31.75 -7.152 1 79.19 254 HIS A O 1
ATOM 1979 N N . LEU A 1 255 ? -10.641 31.922 -5.09 1 74.38 255 LEU A N 1
ATOM 1980 C CA . LEU A 1 255 ? -9.242 31.891 -5.512 1 74.38 255 LEU A CA 1
ATOM 1981 C C . LEU A 1 255 ? -8.875 30.531 -6.082 1 74.38 255 LEU A C 1
ATOM 1983 O O . LEU A 1 255 ? -9.273 29.5 -5.543 1 74.38 255 LEU A O 1
ATOM 1987 N N . THR A 1 256 ? -8.195 30.781 -7.457 1 59.06 256 THR A N 1
ATOM 1988 C CA . THR A 1 256 ? -7.758 29.625 -8.242 1 59.06 256 THR A CA 1
ATOM 1989 C C . THR A 1 256 ? -6.312 29.266 -7.914 1 59.06 256 THR A C 1
ATOM 1991 O O . THR A 1 256 ? -5.516 30.141 -7.555 1 59.06 256 THR A O 1
ATOM 1994 N N . ASP A 1 257 ? -5.949 28.047 -7.895 1 53.69 257 ASP A N 1
ATOM 1995 C CA . ASP A 1 257 ? -4.57 27.594 -8.039 1 53.69 257 ASP A CA 1
ATOM 1996 C C . ASP A 1 257 ? -3.871 27.516 -6.684 1 53.69 257 ASP A C 1
ATOM 1998 O O . ASP A 1 257 ? -2.645 27.594 -6.605 1 53.69 257 ASP A O 1
ATOM 2002 N N . LEU A 1 258 ? -4.613 27.938 -5.938 1 50.56 258 LEU A N 1
ATOM 2003 C CA . LEU A 1 258 ? -3.713 28 -4.793 1 50.56 258 LEU A CA 1
ATOM 2004 C C . LEU A 1 258 ? -3.352 26.609 -4.309 1 50.56 258 LEU A C 1
ATOM 2006 O O . LEU A 1 258 ? -2.426 26.438 -3.51 1 50.56 258 LEU A O 1
ATOM 2010 N N . LEU A 1 259 ? -4.301 25.688 -4.117 1 50.78 259 LEU A N 1
ATOM 2011 C CA . LEU A 1 259 ? -4.172 24.891 -2.906 1 50.78 259 LEU A CA 1
ATOM 2012 C C . LEU A 1 259 ? -3.467 23.562 -3.201 1 50.78 259 LEU A C 1
ATOM 2014 O O . LEU A 1 259 ? -3.602 23.016 -4.297 1 50.78 259 LEU A O 1
ATOM 2018 N N . PRO A 1 260 ? -2.559 23.203 -2.303 1 51.66 260 PRO A N 1
ATOM 2019 C CA . PRO A 1 260 ? -1.663 22.078 -1.985 1 51.66 260 PRO A CA 1
ATOM 2020 C C . PRO A 1 260 ? -2.32 20.719 -2.191 1 51.66 260 PRO A C 1
ATOM 2022 O O . PRO A 1 260 ? -3.543 20.594 -2.074 1 51.66 260 PRO A O 1
ATOM 2025 N N . GLN A 1 261 ? -1.859 19.984 -3.051 1 56.19 261 GLN A N 1
ATOM 2026 C CA . GLN A 1 261 ? -2.064 18.531 -2.959 1 56.19 261 GLN A CA 1
ATOM 2027 C C . GLN A 1 261 ? -2.027 18.062 -1.508 1 56.19 261 GLN A C 1
ATOM 2029 O O . GLN A 1 261 ? -1.098 18.391 -0.767 1 56.19 261 GLN A O 1
ATOM 2034 N N . GLY A 1 262 ? -3.322 17.844 -0.766 1 71.62 262 GLY A N 1
ATOM 2035 C CA . GLY A 1 262 ? -3.504 18.016 0.667 1 71.62 262 GLY A CA 1
ATOM 2036 C C . GLY A 1 262 ? -3.645 16.703 1.411 1 71.62 262 GLY A C 1
ATOM 2037 O O . GLY A 1 262 ? -4.383 15.812 0.978 1 71.62 262 GLY A O 1
ATOM 2038 N N . THR A 1 263 ? -2.555 16.312 2.078 1 93.12 263 THR A N 1
ATOM 2039 C CA . THR A 1 263 ? -2.395 15.32 3.135 1 93.12 263 THR A CA 1
ATOM 2040 C C . THR A 1 263 ? -1.92 15.977 4.43 1 93.12 263 THR A C 1
ATOM 2042 O O . THR A 1 263 ? -1.181 16.953 4.395 1 93.12 263 THR A O 1
ATOM 2045 N N . VAL A 1 264 ? -2.58 15.664 5.512 1 98.69 264 VAL A N 1
ATOM 2046 C CA . VAL A 1 264 ? -2.062 16.109 6.797 1 98.69 264 VAL A CA 1
ATOM 2047 C C . VAL A 1 264 ? -1.342 14.969 7.5 1 98.69 264 VAL A C 1
ATOM 2049 O O . VAL A 1 264 ? -1.611 13.797 7.227 1 98.69 264 VAL A O 1
ATOM 2052 N N . GLY A 1 265 ? -0.415 15.312 8.344 1 98.88 265 GLY A N 1
ATOM 2053 C CA . GLY A 1 265 ? 0.323 14.281 9.047 1 98.88 265 GLY A CA 1
ATOM 2054 C C . GLY A 1 265 ? 1.019 14.789 10.297 1 98.88 265 GLY A C 1
ATOM 2055 O O . GLY A 1 265 ? 1.108 16 10.516 1 98.88 265 GLY A O 1
ATOM 2056 N N . ALA A 1 266 ? 1.434 13.867 11.109 1 99 266 ALA A N 1
ATOM 2057 C CA . ALA A 1 266 ? 2.199 14.133 12.328 1 99 266 ALA A CA 1
ATOM 2058 C C . ALA A 1 266 ? 3.166 12.992 12.625 1 99 266 ALA A C 1
ATOM 2060 O O . ALA A 1 266 ? 2.867 11.828 12.352 1 99 266 ALA A O 1
ATOM 2061 N N . VAL A 1 267 ? 4.293 13.297 13.117 1 99 267 VAL A N 1
ATOM 2062 C CA . VAL A 1 267 ? 5.242 12.359 13.711 1 99 267 VAL A CA 1
ATOM 2063 C C . VAL A 1 267 ? 5.605 12.812 15.117 1 99 267 VAL A C 1
ATOM 2065 O O . VAL A 1 267 ? 5.73 14.008 15.383 1 99 267 VAL A O 1
ATOM 2068 N N . ALA A 1 268 ? 5.785 11.875 16.016 1 98.94 268 ALA A N 1
ATOM 2069 C CA . ALA A 1 268 ? 6.094 12.219 17.406 1 98.94 268 ALA A CA 1
ATOM 2070 C C . ALA A 1 268 ? 7.078 11.219 18.016 1 98.94 268 ALA A C 1
ATOM 2072 O O . ALA A 1 268 ? 7.133 10.062 17.594 1 98.94 268 ALA A O 1
ATOM 2073 N N . LEU A 1 269 ? 7.836 11.703 18.891 1 98.81 269 LEU A N 1
ATOM 2074 C CA . LEU A 1 269 ? 8.727 10.938 19.75 1 98.81 269 LEU A CA 1
ATOM 2075 C C . LEU A 1 269 ? 8.359 11.133 21.219 1 98.81 269 LEU A C 1
ATOM 2077 O O . LEU A 1 269 ? 8.234 12.266 21.688 1 98.81 269 LEU A O 1
ATOM 2081 N N . ASP A 1 270 ? 8.18 10.047 21.969 1 98.38 270 ASP A N 1
ATOM 2082 C CA . ASP A 1 270 ? 7.91 10.18 23.391 1 98.38 270 ASP A CA 1
ATOM 2083 C C . ASP A 1 270 ? 9.156 9.883 24.219 1 98.38 270 ASP A C 1
ATOM 2085 O O . ASP A 1 270 ? 10.203 9.516 23.672 1 98.38 270 ASP A O 1
ATOM 2089 N N . SER A 1 271 ? 9.125 10.078 25.531 1 97 271 SER A N 1
ATOM 2090 C CA . SER A 1 271 ? 10.289 10.008 26.406 1 97 271 SER A CA 1
ATOM 2091 C C . SER A 1 271 ? 10.758 8.57 26.578 1 97 271 SER A C 1
ATOM 2093 O O . SER A 1 271 ? 11.859 8.328 27.078 1 97 271 SER A O 1
ATOM 2095 N N . ASN A 1 272 ? 9.914 7.566 26.156 1 96.31 272 ASN A N 1
ATOM 2096 C CA . ASN A 1 272 ? 10.32 6.168 26.188 1 96.31 272 ASN A CA 1
ATOM 2097 C C . ASN A 1 272 ? 11.055 5.766 24.922 1 96.31 272 ASN A C 1
ATOM 2099 O O . ASN A 1 272 ? 11.5 4.625 24.781 1 96.31 272 ASN A O 1
ATOM 2103 N N . GLY A 1 273 ? 11.109 6.633 23.984 1 97 273 GLY A N 1
ATOM 2104 C CA . GLY A 1 273 ? 11.859 6.391 22.766 1 97 273 GLY A CA 1
ATOM 2105 C C . GLY A 1 273 ? 11.016 5.816 21.641 1 97 273 GLY A C 1
ATOM 2106 O O . GLY A 1 273 ? 11.547 5.312 20.641 1 97 273 GLY A O 1
ATOM 2107 N N . HIS A 1 274 ? 9.727 5.836 21.797 1 98.44 274 HIS A N 1
ATOM 2108 C CA . HIS A 1 274 ? 8.836 5.301 20.766 1 98.44 274 HIS A CA 1
ATOM 2109 C C . HIS A 1 274 ? 8.445 6.379 19.766 1 98.44 274 HIS A C 1
ATOM 2111 O O . HIS A 1 274 ? 8.148 7.512 20.141 1 98.44 274 HIS A O 1
ATOM 2117 N N . LEU A 1 275 ? 8.516 5.996 18.516 1 98.88 275 LEU A N 1
ATOM 2118 C CA . LEU A 1 275 ? 8.133 6.859 17.406 1 98.88 275 LEU A CA 1
ATOM 2119 C C . LEU A 1 275 ? 6.789 6.438 16.828 1 98.88 275 LEU A C 1
ATOM 2121 O O . LEU A 1 275 ? 6.5 5.246 16.719 1 98.88 275 LEU A O 1
ATOM 2125 N N . SER A 1 276 ? 5.961 7.434 16.5 1 98.94 276 SER A N 1
ATOM 2126 C CA . SER A 1 276 ? 4.688 7.168 15.844 1 98.94 276 SER A CA 1
ATOM 2127 C C . SER A 1 276 ? 4.434 8.148 14.711 1 98.94 276 SER A C 1
ATOM 2129 O O . SER A 1 276 ? 4.938 9.273 14.734 1 98.94 276 SER A O 1
ATOM 2131 N N . VAL A 1 277 ? 3.65 7.703 13.75 1 99 277 VAL A N 1
ATOM 2132 C CA . VAL A 1 277 ? 3.27 8.523 12.609 1 99 277 VAL A CA 1
ATOM 2133 C C . VAL A 1 277 ? 1.78 8.352 12.32 1 99 277 VAL A C 1
ATOM 2135 O O . VAL A 1 277 ? 1.247 7.246 12.414 1 99 277 VAL A O 1
ATOM 2138 N N . ALA A 1 278 ? 1.107 9.438 12.039 1 99 278 ALA A N 1
ATOM 2139 C CA . ALA A 1 278 ? -0.272 9.516 11.562 1 99 278 ALA A CA 1
ATOM 2140 C C . ALA A 1 278 ? -0.366 10.344 10.289 1 99 278 ALA A C 1
ATOM 2142 O O . ALA A 1 278 ? 0.248 11.406 10.18 1 99 278 ALA A O 1
ATOM 2143 N N . THR A 1 279 ? -1.05 9.844 9.297 1 98.94 279 THR A N 1
ATOM 2144 C CA . THR A 1 279 ? -1.252 10.539 8.031 1 98.94 279 THR A CA 1
ATOM 2145 C C . THR A 1 279 ? -2.707 10.43 7.582 1 98.94 279 THR A C 1
ATOM 2147 O O . THR A 1 279 ? -3.334 9.383 7.738 1 98.94 279 THR A O 1
ATOM 2150 N N . SER A 1 280 ? -3.309 11.539 7.07 1 98.88 280 SER A N 1
ATOM 2151 C CA . SER A 1 280 ? -4.703 11.594 6.633 1 98.88 280 SER A CA 1
ATOM 2152 C C . SER A 1 280 ? -4.863 12.484 5.406 1 98.88 280 SER A C 1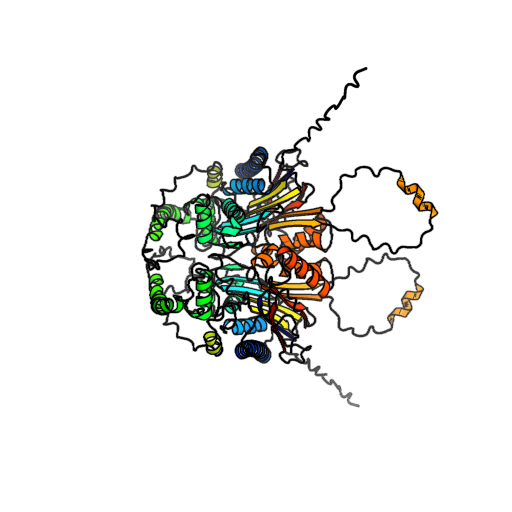
ATOM 2154 O O . SER A 1 280 ? -4.156 13.484 5.262 1 98.88 280 SER A O 1
ATOM 2156 N N . THR A 1 281 ? -5.785 12.109 4.508 1 98.5 281 THR A N 1
ATOM 2157 C CA . THR A 1 281 ? -5.914 12.875 3.27 1 98.5 281 THR A CA 1
ATOM 2158 C C . THR A 1 281 ? -7.32 12.727 2.691 1 98.5 281 THR A C 1
ATOM 2160 O O . THR A 1 281 ? -8.008 11.742 2.963 1 98.5 281 THR A O 1
ATOM 2163 N N . GLY A 1 282 ? -7.699 13.75 2.039 1 97.19 282 GLY A N 1
ATOM 2164 C CA . GLY A 1 282 ? -8.867 13.672 1.18 1 97.19 282 GLY A CA 1
ATOM 2165 C C . GLY A 1 282 ? -8.539 13.227 -0.233 1 97.19 282 GLY A C 1
ATOM 2166 O O . GLY A 1 282 ? -9.438 13.117 -1.077 1 97.19 282 GLY A O 1
ATOM 2167 N N . GLY A 1 283 ? -7.32 12.953 -0.465 1 95.25 283 GLY A N 1
ATOM 2168 C CA . GLY A 1 283 ? -6.91 12.492 -1.782 1 95.25 283 GLY A CA 1
ATOM 2169 C C . GLY A 1 283 ? -6.547 13.625 -2.725 1 95.25 283 GLY A C 1
ATOM 2170 O O . GLY A 1 283 ? -5.961 14.625 -2.307 1 95.25 283 GLY A O 1
ATOM 2171 N N . LYS A 1 284 ? -6.707 13.406 -3.984 1 93 284 LYS A N 1
ATOM 2172 C CA . LYS A 1 284 ? -6.406 14.359 -5.051 1 93 284 LYS A CA 1
ATOM 2173 C C . LYS A 1 284 ? -7.688 14.883 -5.691 1 93 284 LYS A C 1
ATOM 2175 O O . LYS A 1 284 ? -8.641 14.133 -5.91 1 93 284 LYS A O 1
ATOM 2180 N N . THR A 1 285 ? -7.652 16.203 -5.914 1 92.31 285 THR A N 1
ATOM 2181 C CA . THR A 1 285 ? -8.805 16.797 -6.594 1 92.31 285 THR A CA 1
ATOM 2182 C C . THR A 1 285 ? -9.07 16.078 -7.914 1 92.31 285 THR A C 1
ATOM 2184 O O . THR A 1 285 ? -8.156 15.867 -8.711 1 92.31 285 THR A O 1
ATOM 2187 N N . ASN A 1 286 ? -10.266 15.625 -8.078 1 93.62 286 ASN A N 1
ATOM 2188 C CA . ASN A 1 286 ? -10.773 15 -9.297 1 93.62 286 ASN A CA 1
ATOM 2189 C C . ASN A 1 286 ? -10.016 13.711 -9.617 1 93.62 286 ASN A C 1
ATOM 2191 O O . ASN A 1 286 ? -9.805 13.391 -10.789 1 93.62 286 ASN A O 1
ATOM 2195 N N . LYS A 1 287 ? -9.531 13.102 -8.57 1 94.44 287 LYS A N 1
ATOM 2196 C CA . LYS A 1 287 ? -9.008 11.75 -8.758 1 94.44 287 LYS A CA 1
ATOM 2197 C C . LYS A 1 287 ? -10.062 10.828 -9.352 1 94.44 287 LYS A C 1
ATOM 2199 O O . LYS A 1 287 ? -11.266 11.055 -9.172 1 94.44 287 LYS A O 1
ATOM 2204 N N . TYR A 1 288 ? -9.555 9.812 -10.07 1 95.75 288 TYR A N 1
ATOM 2205 C CA . TYR A 1 288 ? -10.461 8.781 -10.57 1 95.75 288 TYR A CA 1
ATOM 2206 C C . TYR A 1 288 ? -11.172 8.07 -9.422 1 95.75 288 TYR A C 1
ATOM 2208 O O . TYR A 1 288 ? -10.555 7.75 -8.406 1 95.75 288 TYR A O 1
ATOM 2216 N N . PRO A 1 289 ? -12.523 7.879 -9.547 1 96.5 289 PRO A N 1
ATOM 2217 C CA . PRO A 1 289 ? -13.219 7.188 -8.461 1 96.5 289 PRO A CA 1
ATOM 2218 C C . PRO A 1 289 ? -12.602 5.828 -8.141 1 96.5 289 PRO A C 1
ATOM 2220 O O . PRO A 1 289 ? -12.352 5.027 -9.047 1 96.5 289 PRO A O 1
ATOM 2223 N N . GLY A 1 290 ? -12.305 5.566 -6.887 1 97.62 290 GLY A N 1
ATOM 2224 C CA . GLY A 1 290 ? -11.711 4.312 -6.457 1 97.62 290 GLY A CA 1
ATOM 2225 C C . GLY A 1 290 ? -10.203 4.379 -6.344 1 97.62 290 GLY A C 1
ATOM 2226 O O . GLY A 1 290 ? -9.562 3.416 -5.906 1 97.62 290 GLY A O 1
ATOM 2227 N N . ARG A 1 291 ? -9.625 5.535 -6.688 1 98.12 291 ARG A N 1
ATOM 2228 C CA . ARG A 1 291 ? -8.18 5.688 -6.535 1 98.12 291 ARG A CA 1
ATOM 2229 C C . ARG A 1 291 ? -7.766 5.59 -5.07 1 98.12 291 ARG A C 1
ATOM 2231 O O . ARG A 1 291 ? -8.422 6.152 -4.195 1 98.12 291 ARG A O 1
ATOM 2238 N N . ILE A 1 292 ? -6.723 4.816 -4.836 1 98.62 292 ILE A N 1
ATOM 2239 C CA . ILE A 1 292 ? -6.102 4.727 -3.518 1 98.62 292 ILE A CA 1
ATOM 2240 C C . ILE A 1 292 ? -4.715 5.363 -3.557 1 98.62 292 ILE A C 1
ATOM 2242 O O . ILE A 1 292 ? -3.916 5.074 -4.449 1 98.62 292 ILE A O 1
ATOM 2246 N N . GLY A 1 293 ? -4.383 6.23 -2.607 1 98.12 293 GLY A N 1
ATOM 2247 C CA . GLY A 1 293 ? -3.141 6.988 -2.623 1 98.12 293 GLY A CA 1
ATOM 2248 C C . GLY A 1 293 ? -2.055 6.375 -1.76 1 98.12 293 GLY A C 1
ATOM 2249 O O . GLY A 1 293 ? -2.137 5.203 -1.391 1 98.12 293 GLY A O 1
ATOM 2250 N N . ASP A 1 294 ? -1.034 7.195 -1.517 1 98.38 294 ASP A N 1
ATOM 2251 C CA . ASP A 1 294 ? 0.126 6.77 -0.738 1 98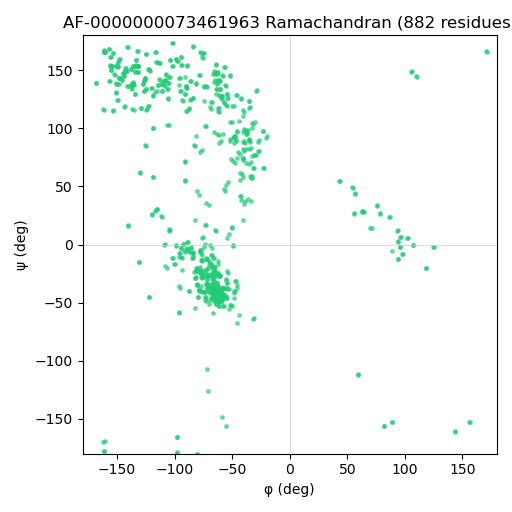.38 294 ASP A CA 1
ATOM 2252 C C . ASP A 1 294 ? -0.181 6.785 0.758 1 98.38 294 ASP A C 1
ATOM 2254 O O . ASP A 1 294 ? 0.432 6.047 1.53 1 98.38 294 ASP A O 1
ATOM 2258 N N . THR A 1 295 ? -1.135 7.555 1.18 1 98.69 295 THR A N 1
ATOM 2259 C CA . THR A 1 295 ? -1.438 7.77 2.59 1 98.69 295 THR A CA 1
ATOM 2260 C C . THR A 1 295 ? -1.814 6.453 3.268 1 98.69 295 THR A C 1
ATOM 2262 O O . THR A 1 295 ? -1.317 6.145 4.352 1 98.69 295 THR A O 1
ATOM 2265 N N . PRO A 1 296 ? -2.645 5.664 2.633 1 98.75 296 PRO A N 1
ATOM 2266 C CA . PRO A 1 296 ? -2.975 4.402 3.299 1 98.75 296 PRO A CA 1
ATOM 2267 C C . PRO A 1 296 ? -2.086 3.246 2.846 1 98.75 296 PRO A C 1
ATOM 2269 O O . PRO A 1 296 ? -2.258 2.113 3.303 1 98.75 296 PRO A O 1
ATOM 2272 N N . SER A 1 297 ? -1.21 3.402 1.951 1 98.69 297 SER A N 1
ATOM 2273 C CA . SER A 1 297 ? -0.359 2.348 1.408 1 98.69 297 SER A CA 1
ATOM 2274 C C . SER A 1 297 ? 0.935 2.217 2.203 1 98.69 297 SER A C 1
ATOM 2276 O O . SER A 1 297 ? 1.812 3.078 2.119 1 98.69 297 SER A O 1
ATOM 2278 N N . VAL A 1 298 ? 1.082 1.118 2.828 1 98.44 298 VAL A N 1
ATOM 2279 C CA . VAL A 1 298 ? 2.182 0.897 3.762 1 98.44 298 VAL A CA 1
ATOM 2280 C C . VAL A 1 298 ? 3.516 1.067 3.041 1 98.44 298 VAL A C 1
ATOM 2282 O O . VAL A 1 298 ? 3.746 0.452 1.997 1 98.44 298 VAL A O 1
ATOM 2285 N N . GLY A 1 299 ? 4.328 1.931 3.576 1 98.56 299 GLY A N 1
ATOM 2286 C CA . GLY A 1 299 ? 5.672 2.119 3.057 1 98.56 299 GLY A CA 1
ATOM 2287 C C . GLY A 1 299 ? 5.77 3.248 2.049 1 98.56 299 GLY A C 1
ATOM 2288 O O . GLY A 1 299 ? 6.871 3.697 1.717 1 98.56 299 GLY A O 1
ATOM 2289 N N . SER A 1 300 ? 4.652 3.754 1.574 1 98.56 300 SER A N 1
ATOM 2290 C CA . SER A 1 300 ? 4.672 4.773 0.53 1 98.56 300 SER A CA 1
ATOM 2291 C C . SER A 1 300 ? 4.559 6.176 1.121 1 98.56 300 SER A C 1
ATOM 2293 O O . SER A 1 300 ? 5.516 6.949 1.079 1 98.56 300 SER A O 1
ATOM 2295 N N . GLY A 1 301 ? 3.492 6.422 1.844 1 98.38 301 GLY A N 1
ATOM 2296 C CA . GLY A 1 301 ? 3.273 7.762 2.371 1 98.38 301 GLY A CA 1
ATOM 2297 C C . GLY A 1 301 ? 3.629 7.887 3.842 1 98.38 301 GLY A C 1
ATOM 2298 O O . GLY A 1 301 ? 3.68 8.992 4.379 1 98.38 301 GLY A O 1
ATOM 2299 N N . PHE A 1 302 ? 3.855 6.754 4.516 1 98.94 302 PHE A N 1
ATOM 2300 C CA . PHE A 1 302 ? 4.148 6.75 5.945 1 98.94 302 PHE A CA 1
ATOM 2301 C C . PHE A 1 302 ? 5.031 5.566 6.316 1 98.94 302 PHE A C 1
ATOM 2303 O O . PHE A 1 302 ? 5.008 4.535 5.641 1 98.94 302 PHE A O 1
ATOM 2310 N N . TRP A 1 303 ? 5.781 5.75 7.383 1 98.94 303 TRP A N 1
ATOM 2311 C CA . TRP A 1 303 ? 6.621 4.66 7.875 1 98.94 303 TRP A CA 1
ATOM 2312 C C . TRP A 1 303 ? 7.176 4.988 9.258 1 98.94 303 TRP A C 1
ATOM 2314 O O . TRP A 1 303 ? 7.566 6.125 9.523 1 98.94 303 TRP A O 1
ATOM 2324 N N . ALA A 1 304 ? 7.215 4.082 10.148 1 98.94 304 ALA A N 1
ATOM 2325 C CA . ALA A 1 304 ? 7.906 4.164 11.43 1 98.94 304 ALA A CA 1
ATOM 2326 C C . ALA A 1 304 ? 8.641 2.863 11.742 1 98.94 304 ALA A C 1
ATOM 2328 O O . ALA A 1 304 ? 8.094 1.774 11.547 1 98.94 304 ALA A O 1
ATOM 2329 N N . ASP A 1 305 ? 9.852 2.982 12.172 1 98.12 305 ASP A N 1
ATOM 2330 C CA . ASP A 1 305 ? 10.672 1.809 12.445 1 98.12 305 ASP A CA 1
ATOM 2331 C C . ASP A 1 305 ? 11.773 2.131 13.453 1 98.12 305 ASP A C 1
ATOM 2333 O O . ASP A 1 305 ? 12.125 3.297 13.641 1 98.12 305 ASP A O 1
ATOM 2337 N N . CYS A 1 306 ? 12.227 1.119 14.172 1 97.25 306 CYS A N 1
ATOM 2338 C CA . CYS A 1 306 ? 13.367 1.174 15.078 1 97.25 306 CYS A CA 1
ATOM 2339 C C . CYS A 1 306 ? 14.234 -0.071 14.938 1 97.25 306 CYS A C 1
ATOM 2341 O O . CYS A 1 306 ? 13.719 -1.18 14.789 1 97.25 306 CYS A O 1
ATOM 2343 N N . TRP A 1 307 ? 15.523 0.117 14.945 1 95.38 307 TRP A N 1
ATOM 2344 C CA . TRP A 1 307 ? 16.422 -1.021 14.781 1 95.38 307 TRP A CA 1
ATOM 2345 C C . TRP A 1 307 ? 17.719 -0.801 15.547 1 95.38 307 TRP A C 1
ATOM 2347 O O . TRP A 1 307 ? 18.047 0.329 15.922 1 95.38 307 TRP A O 1
ATOM 2357 N N . SER A 1 308 ? 18.422 -1.936 15.82 1 91.88 308 SER A N 1
ATOM 2358 C CA . SER A 1 308 ? 19.719 -1.882 16.484 1 91.88 308 SER A CA 1
ATOM 2359 C C . SER A 1 308 ? 20.844 -1.779 15.461 1 91.88 308 SER A C 1
ATOM 2361 O O . SER A 1 308 ? 20.797 -2.396 14.398 1 91.88 308 SER A O 1
ATOM 2363 N N . THR A 1 309 ? 21.75 -0.971 15.695 1 81.62 309 THR A N 1
ATOM 2364 C CA . THR A 1 309 ? 22.938 -0.876 14.844 1 81.62 309 THR A CA 1
ATOM 2365 C C . THR A 1 309 ? 24.031 -1.798 15.352 1 81.62 309 THR A C 1
ATOM 2367 O O . THR A 1 309 ? 24.484 -1.667 16.484 1 81.62 309 THR A O 1
ATOM 2370 N N . SER A 1 310 ? 23.828 -2.977 15.508 1 57.72 310 SER A N 1
ATOM 2371 C CA . SER A 1 310 ? 24.922 -3.824 15.984 1 57.72 310 SER A CA 1
ATOM 2372 C C . SER A 1 310 ? 26.203 -3.553 15.227 1 57.72 310 SER A C 1
ATOM 2374 O O . SER A 1 310 ? 26.234 -3.613 13.992 1 57.72 310 SER A O 1
ATOM 2376 N N . ARG A 1 311 ? 27.031 -2.67 15.602 1 43.41 311 ARG A N 1
ATOM 2377 C CA . ARG A 1 311 ? 28.406 -2.754 15.094 1 43.41 311 ARG A CA 1
ATOM 2378 C C . ARG A 1 311 ? 28.891 -4.203 15.047 1 43.41 311 ARG A C 1
ATOM 2380 O O . ARG A 1 311 ? 28.984 -4.859 16.094 1 43.41 311 ARG A O 1
ATOM 2387 N N . ALA A 1 312 ? 28.547 -4.949 14.062 1 38.25 312 ALA A N 1
ATOM 2388 C CA . ALA A 1 312 ? 29.469 -6.086 14.031 1 38.25 312 ALA A CA 1
ATOM 2389 C C . ALA A 1 312 ? 30.875 -5.672 14.453 1 38.25 312 ALA A C 1
ATOM 2391 O O . ALA A 1 312 ? 31.469 -4.773 13.852 1 38.25 312 ALA A O 1
ATOM 2392 N N . HIS A 1 313 ? 31.109 -5.602 15.703 1 32.81 313 HIS A N 1
ATOM 2393 C CA . HIS A 1 313 ? 32.531 -5.621 16 1 32.81 313 HIS A CA 1
ATOM 2394 C C . HIS A 1 313 ? 33.312 -6.477 14.992 1 32.81 313 HIS A C 1
ATOM 2396 O O . HIS A 1 313 ? 32.906 -7.605 14.703 1 32.81 313 HIS A O 1
ATOM 2402 N N . PRO A 1 314 ? 33.938 -5.855 14.055 1 33.66 314 PRO A N 1
ATOM 2403 C CA . PRO A 1 314 ? 34.844 -6.766 13.352 1 33.66 314 PRO A CA 1
ATOM 2404 C C . PRO A 1 314 ? 35.375 -7.883 14.242 1 33.66 314 PRO A C 1
ATOM 2406 O O . PRO A 1 314 ? 35.625 -7.66 15.43 1 33.66 314 PRO A O 1
ATOM 2409 N N . ARG A 1 315 ? 34.938 -9.039 14.125 1 31.16 315 ARG A N 1
ATOM 2410 C CA . ARG A 1 315 ? 35.75 -10.094 14.719 1 31.16 315 ARG A CA 1
ATOM 2411 C C . ARG A 1 315 ? 37.219 -9.695 14.773 1 31.16 315 ARG A C 1
ATOM 2413 O O . ARG A 1 315 ? 37.844 -9.414 13.734 1 31.16 315 ARG A O 1
ATOM 2420 N N . ARG A 1 316 ? 37.625 -8.898 15.742 1 27.52 316 ARG A N 1
ATOM 2421 C CA . ARG A 1 316 ? 39.062 -8.758 16.016 1 27.52 316 ARG A CA 1
ATOM 2422 C C . ARG A 1 316 ? 39.781 -10.07 15.781 1 27.52 316 ARG A C 1
ATOM 2424 O O . ARG A 1 316 ? 39.469 -11.086 16.406 1 27.52 316 ARG A O 1
ATOM 2431 N N . ARG A 1 317 ? 40.188 -10.258 14.602 1 29.84 317 ARG A N 1
ATOM 2432 C CA . ARG A 1 317 ? 41.25 -11.227 14.539 1 29.84 317 ARG A CA 1
ATOM 2433 C C . ARG A 1 317 ? 42.188 -11.086 15.734 1 29.84 317 ARG A C 1
ATOM 2435 O O . ARG A 1 317 ? 42.656 -9.984 16.047 1 29.84 317 ARG A O 1
ATOM 2442 N N . CYS A 1 318 ? 42 -11.914 16.766 1 28.88 318 CYS A N 1
ATOM 2443 C CA . CYS A 1 318 ? 42.875 -12.117 17.906 1 28.88 318 CYS A CA 1
ATOM 2444 C C . CYS A 1 318 ? 44.344 -11.945 17.484 1 28.88 318 CYS A C 1
ATOM 2446 O O . CYS A 1 318 ? 44.906 -12.789 16.797 1 28.88 318 CYS A O 1
ATOM 2448 N N . SER A 1 319 ? 44.688 -10.75 16.953 1 29.59 319 SER A N 1
ATOM 2449 C CA . SER A 1 319 ? 46.156 -10.703 16.906 1 29.59 319 SER A CA 1
ATOM 2450 C C . SER A 1 319 ? 46.75 -10.945 18.281 1 29.59 319 SER A C 1
ATOM 2452 O O . SER A 1 319 ? 46.219 -10.516 19.297 1 29.59 319 SER A O 1
ATOM 2454 N N . THR A 1 320 ? 47.562 -11.984 18.469 1 33.22 320 THR A N 1
ATOM 2455 C CA . THR A 1 320 ? 48.438 -12.445 19.547 1 33.22 320 THR A CA 1
ATOM 2456 C C . THR A 1 320 ? 49.219 -11.273 20.156 1 33.22 320 THR A C 1
ATOM 2458 O O . THR A 1 320 ? 50.406 -11.125 19.953 1 33.22 320 THR A O 1
ATOM 2461 N N . ALA A 1 321 ? 48.594 -10.086 20.297 1 30.61 321 ALA A N 1
ATOM 2462 C CA . ALA A 1 321 ? 49.5 -9.094 20.891 1 30.61 321 ALA A CA 1
ATOM 2463 C C . ALA A 1 321 ? 49.844 -9.477 22.328 1 30.61 321 ALA A C 1
ATOM 2465 O O . ALA A 1 321 ? 49.031 -10.086 23.031 1 30.61 321 ALA A O 1
ATOM 2466 N N . PRO A 1 322 ? 51.094 -9.156 22.812 1 33.66 322 PRO A N 1
ATOM 2467 C CA . PRO A 1 322 ? 51.75 -9.625 24.031 1 33.66 322 PRO A CA 1
ATOM 2468 C C . PRO A 1 322 ? 51.031 -9.164 25.312 1 33.66 322 PRO A C 1
ATOM 2470 O O . PRO A 1 322 ? 50.312 -8.156 25.281 1 33.66 322 PRO A O 1
ATOM 2473 N N . LEU A 1 323 ? 51 -9.898 26.453 1 36.91 323 LEU A N 1
ATOM 2474 C CA . LEU A 1 323 ? 50.438 -10 27.797 1 36.91 323 LEU A CA 1
ATOM 2475 C C . LEU A 1 323 ? 50.5 -8.656 28.516 1 36.91 323 LEU A C 1
ATOM 2477 O O . LEU A 1 323 ? 49.594 -8.305 29.25 1 36.91 323 LEU A O 1
ATOM 2481 N N . LEU A 1 324 ? 51.531 -7.875 28.344 1 37.56 324 LEU A N 1
ATOM 2482 C CA . LEU A 1 324 ? 51.906 -6.883 29.359 1 37.56 324 LEU A CA 1
ATOM 2483 C C . LEU A 1 324 ? 50.906 -5.73 29.359 1 37.56 324 LEU A C 1
ATOM 2485 O O . LEU A 1 324 ? 50.562 -5.219 30.422 1 37.56 324 LEU A O 1
ATOM 2489 N N . GLN A 1 325 ? 50.562 -5.258 28.172 1 32.53 325 GLN A N 1
ATOM 2490 C CA . GLN A 1 325 ? 49.875 -3.975 28.188 1 32.53 325 GLN A CA 1
ATOM 2491 C C . GLN A 1 325 ? 48.406 -4.148 28.594 1 32.53 325 GLN A C 1
ATOM 2493 O O . GLN A 1 325 ? 47.656 -3.176 28.656 1 32.53 325 GLN A O 1
ATOM 2498 N N . ARG A 1 326 ? 47.938 -5.34 28.75 1 33.41 326 ARG A N 1
ATOM 2499 C CA . ARG A 1 326 ? 46.562 -5.578 29.125 1 33.41 326 ARG A CA 1
ATOM 2500 C C . ARG A 1 326 ? 46.281 -5.105 30.547 1 33.41 326 ARG A C 1
ATOM 2502 O O . ARG A 1 326 ? 45.125 -5.039 30.969 1 33.41 326 ARG A O 1
ATOM 2509 N N . LEU A 1 327 ? 47.281 -4.906 31.328 1 32.66 327 LEU A N 1
ATOM 2510 C CA . LEU A 1 327 ? 47 -4.664 32.75 1 32.66 327 LEU A CA 1
ATOM 2511 C C . LEU A 1 327 ? 46.469 -3.252 32.938 1 32.66 327 LEU A C 1
ATOM 2513 O O . LEU A 1 327 ? 45.625 -3.025 33.844 1 32.66 327 LEU A O 1
ATOM 2517 N N . LEU A 1 328 ? 47.031 -2.285 32.25 1 32.09 328 LEU A N 1
ATOM 2518 C CA . LEU A 1 328 ? 46.812 -0.943 32.781 1 32.09 328 LEU A CA 1
ATOM 2519 C C . LEU A 1 328 ? 45.406 -0.452 32.438 1 32.09 328 LEU A C 1
ATOM 2521 O O . LEU A 1 328 ? 45 0.643 32.812 1 32.09 328 LEU A O 1
ATOM 2525 N N . ARG A 1 329 ? 44.781 -1.06 31.375 1 29.73 329 ARG A N 1
ATOM 2526 C CA . ARG A 1 329 ? 43.594 -0.378 30.891 1 29.73 329 ARG A CA 1
ATOM 2527 C C . ARG A 1 329 ? 42.438 -0.565 31.859 1 29.73 329 ARG A C 1
ATOM 2529 O O . ARG A 1 329 ? 41.312 -0.133 31.578 1 29.73 329 ARG A O 1
ATOM 2536 N N . CYS A 1 330 ? 42.625 -1.256 32.938 1 28.8 330 CYS A N 1
ATOM 2537 C CA . CYS A 1 330 ? 41.438 -1.609 33.719 1 28.8 330 CYS A CA 1
ATOM 2538 C C . CYS A 1 330 ? 40.844 -0.381 34.406 1 28.8 330 CYS A C 1
ATOM 2540 O O . CYS A 1 330 ? 39.75 -0.445 34.969 1 28.8 330 CYS A O 1
ATOM 2542 N N . ILE A 1 331 ? 41.688 0.515 34.875 1 30.72 331 ILE A N 1
ATOM 2543 C CA . ILE A 1 331 ? 41.156 1.204 36.062 1 30.72 331 ILE A CA 1
ATOM 2544 C C . ILE A 1 331 ? 40.156 2.289 35.625 1 30.72 331 ILE A C 1
ATOM 2546 O O . ILE A 1 331 ? 39.531 2.932 36.438 1 30.72 331 ILE A O 1
ATOM 2550 N N . LEU A 1 332 ? 40.5 2.928 34.531 1 32.53 332 LEU A N 1
ATOM 2551 C CA . LEU A 1 332 ? 39.719 4.145 34.594 1 32.53 332 LEU A CA 1
ATOM 2552 C C . LEU A 1 332 ? 38.219 3.832 34.406 1 32.53 332 LEU A C 1
ATOM 2554 O O . LEU A 1 332 ? 37.875 3.049 33.5 1 32.53 332 LEU A O 1
ATOM 2558 N N . PRO A 1 333 ? 37.438 4.125 35.469 1 31.42 333 PRO A N 1
ATOM 2559 C CA . PRO A 1 333 ? 36 3.963 35.375 1 31.42 333 PRO A CA 1
ATOM 2560 C C . PRO A 1 333 ? 35.406 4.578 34.125 1 31.42 333 PRO A C 1
ATOM 2562 O O . PRO A 1 333 ? 35.812 5.656 33.688 1 31.42 333 PRO A O 1
ATOM 2565 N N . ASN A 1 334 ? 35.281 3.74 33.094 1 30.81 334 ASN A N 1
ATOM 2566 C CA . ASN A 1 334 ? 34.531 4.188 31.922 1 30.81 334 ASN A CA 1
ATOM 2567 C C . ASN A 1 334 ? 33.281 4.984 32.312 1 30.81 334 ASN A C 1
ATOM 2569 O O . ASN A 1 334 ? 32.469 4.52 33.125 1 30.81 334 ASN A O 1
ATOM 2573 N N . SER A 1 335 ? 33.406 6.305 32.469 1 31.17 335 SER A N 1
ATOM 2574 C CA . SER A 1 335 ? 32.281 7.227 32.625 1 31.17 335 SER A CA 1
ATOM 2575 C C . SER A 1 335 ? 31.047 6.703 31.906 1 31.17 335 SER A C 1
ATOM 2577 O O . SER A 1 335 ? 31.141 5.941 30.938 1 31.17 335 SER A O 1
ATOM 2579 N N . ASN A 1 336 ? 29.922 6.754 32.688 1 31.88 336 ASN A N 1
ATOM 2580 C CA . ASN A 1 336 ? 28.516 6.508 32.344 1 31.88 336 ASN A CA 1
ATOM 2581 C C . ASN A 1 336 ? 28.156 7.137 31 1 31.88 336 ASN A C 1
ATOM 2583 O O . ASN A 1 336 ? 27.875 8.336 30.922 1 31.88 336 ASN A O 1
ATOM 2587 N N . SER A 1 337 ? 28.922 7.086 30 1 32.16 337 SER A N 1
ATOM 2588 C CA . SER A 1 337 ? 28.344 7.465 28.719 1 32.16 337 SER A CA 1
ATOM 2589 C C . SER A 1 337 ? 26.891 6.98 28.594 1 32.16 337 SER A C 1
ATOM 2591 O O . SER A 1 337 ? 26.578 5.844 28.953 1 32.16 337 SER A O 1
ATOM 2593 N N . SER A 1 338 ? 25.953 7.812 28.906 1 34.59 338 SER A N 1
ATOM 2594 C CA . SER A 1 338 ? 24.578 7.555 28.5 1 34.59 338 SER A CA 1
ATOM 2595 C C . SER A 1 338 ? 24.516 6.559 27.344 1 34.59 338 SER A C 1
ATOM 2597 O O . SER A 1 338 ? 25.172 6.75 26.312 1 34.59 338 SER A O 1
ATOM 2599 N N . ALA A 1 339 ? 24.375 5.355 27.578 1 35.84 339 ALA A N 1
ATOM 2600 C CA . ALA A 1 339 ? 24.25 4.145 26.766 1 35.84 339 ALA A CA 1
ATOM 2601 C C . ALA A 1 339 ? 23.484 4.426 25.469 1 35.84 339 ALA A C 1
ATOM 2603 O O . ALA A 1 339 ? 22.281 4.664 25.484 1 35.84 339 ALA A O 1
ATOM 2604 N N . ASP A 1 340 ? 23.859 5.324 24.531 1 46.75 340 ASP A N 1
ATOM 2605 C CA . ASP A 1 340 ? 23.484 5.164 23.141 1 46.75 340 ASP A CA 1
ATOM 2606 C C . ASP A 1 340 ? 23.172 3.703 22.812 1 46.75 340 ASP A C 1
ATOM 2608 O O . ASP A 1 340 ? 24.078 2.869 22.734 1 46.75 340 ASP A O 1
ATOM 2612 N N . ASN A 1 341 ? 22.125 3.193 23.391 1 59.31 341 ASN A N 1
ATOM 2613 C CA . ASN A 1 341 ? 21.797 1.771 23.344 1 59.31 341 ASN A CA 1
ATOM 2614 C C . ASN A 1 341 ? 21.828 1.244 21.906 1 59.31 341 ASN A C 1
ATOM 2616 O O . ASN A 1 341 ? 21.359 0.139 21.641 1 59.31 341 ASN A O 1
ATOM 2620 N N . GLY A 1 342 ? 22.422 2.027 21.031 1 81.31 342 GLY A N 1
ATOM 2621 C CA . GLY A 1 342 ? 22.656 1.536 19.672 1 81.31 342 GLY A CA 1
ATOM 2622 C C . GLY A 1 342 ? 21.391 1.385 18.859 1 81.31 342 GLY A C 1
ATOM 2623 O O . GLY A 1 342 ? 21.391 0.743 17.812 1 81.31 342 GLY A O 1
ATOM 2624 N N . LEU A 1 343 ? 20.312 2.033 19.453 1 91.44 343 LEU A N 1
ATOM 2625 C CA . LEU A 1 343 ? 19.047 1.937 18.734 1 91.44 343 LEU A CA 1
ATOM 2626 C C . LEU A 1 343 ? 18.844 3.154 17.828 1 91.44 343 LEU A C 1
ATOM 2628 O O . LEU A 1 343 ? 19.109 4.285 18.25 1 91.44 343 LEU A O 1
ATOM 2632 N N . ARG A 1 344 ? 18.5 2.957 16.672 1 96.19 344 ARG A N 1
ATOM 2633 C CA . ARG A 1 344 ? 18.094 3.988 15.719 1 96.19 344 ARG A CA 1
ATOM 2634 C C . ARG A 1 344 ? 16.609 3.861 15.367 1 96.19 344 ARG A C 1
ATOM 2636 O O . ARG A 1 344 ? 15.992 2.836 15.648 1 96.19 344 ARG A O 1
ATOM 2643 N N . GLY A 1 345 ? 16.047 4.934 14.945 1 97.88 345 GLY A N 1
ATOM 2644 C CA . GLY A 1 345 ? 14.648 4.914 14.555 1 97.88 345 GLY A CA 1
ATOM 2645 C C . GLY A 1 345 ? 14.258 6.086 13.672 1 97.88 345 GLY A C 1
ATOM 2646 O O . GLY A 1 345 ? 15.031 7.035 13.516 1 97.88 345 GLY A O 1
ATOM 2647 N N . ILE A 1 346 ? 13.117 5.965 13.109 1 98.81 346 ILE A N 1
ATOM 2648 C CA . ILE A 1 346 ? 12.641 6.992 12.195 1 98.81 346 ILE A CA 1
ATOM 2649 C C . ILE A 1 346 ? 11.117 6.945 12.109 1 98.81 346 ILE A C 1
ATOM 2651 O O . ILE A 1 346 ? 10.516 5.871 12.195 1 98.81 346 ILE A O 1
ATOM 2655 N N . ALA A 1 347 ? 10.469 8.031 12.055 1 98.94 347 ALA A N 1
ATOM 2656 C CA . ALA A 1 347 ? 9.07 8.195 11.672 1 98.94 347 ALA A CA 1
ATOM 2657 C C . ALA A 1 347 ? 8.922 9.188 10.523 1 98.94 347 ALA A C 1
ATOM 2659 O O . ALA A 1 347 ? 9.555 10.242 10.531 1 98.94 347 ALA A O 1
ATOM 2660 N N . ILE A 1 348 ? 8.125 8.828 9.508 1 98.94 348 ILE A N 1
ATOM 2661 C CA . ILE A 1 348 ? 8.016 9.625 8.289 1 98.94 348 ILE A CA 1
ATOM 2662 C C . ILE A 1 348 ? 6.543 9.781 7.906 1 98.94 348 ILE A C 1
ATOM 2664 O O . ILE A 1 348 ? 5.809 8.789 7.828 1 98.94 348 ILE A O 1
ATOM 2668 N N . SER A 1 349 ? 6.074 10.945 7.66 1 98.94 349 SER A N 1
ATOM 2669 C CA . SER A 1 349 ? 4.797 11.258 7.023 1 98.94 349 SER A CA 1
ATOM 2670 C C . SER A 1 349 ? 4.996 12.102 5.77 1 98.94 349 SER A C 1
ATOM 2672 O O . SER A 1 349 ? 5.508 13.219 5.844 1 98.94 349 SER A O 1
ATOM 2674 N N . GLY A 1 350 ? 4.57 11.555 4.629 1 98.5 350 GLY A N 1
ATOM 2675 C CA . GLY A 1 350 ? 4.754 12.227 3.355 1 98.5 350 GLY A CA 1
ATOM 2676 C C . GLY A 1 350 ? 3.514 12.969 2.893 1 98.5 350 GLY A C 1
ATOM 2677 O O . GLY A 1 350 ? 2.412 12.719 3.383 1 98.5 350 GLY A O 1
ATOM 2678 N N . THR A 1 351 ? 3.645 13.938 1.995 1 97.69 351 THR A N 1
ATOM 2679 C CA . THR A 1 351 ? 2.574 14.703 1.365 1 97.69 351 THR A CA 1
ATOM 2680 C C . THR A 1 351 ? 2.99 15.172 -0.025 1 97.69 351 THR A C 1
ATOM 2682 O O . THR A 1 351 ? 4.113 15.633 -0.218 1 97.69 351 THR A O 1
ATOM 2685 N N . GLY A 1 352 ? 2.166 14.953 -0.984 1 96 352 GLY A N 1
ATOM 2686 C CA . GLY A 1 352 ? 2.434 15.297 -2.371 1 96 352 GLY A CA 1
ATOM 2687 C C . GLY A 1 352 ? 1.634 14.469 -3.357 1 96 352 GLY A C 1
ATOM 2688 O O . GLY A 1 352 ? 0.48 14.125 -3.094 1 96 352 GLY A O 1
ATOM 2689 N N . ASP A 1 353 ? 2.207 14.32 -4.535 1 95.94 353 ASP A N 1
ATOM 2690 C CA . ASP A 1 353 ? 1.562 13.469 -5.527 1 95.94 353 ASP A CA 1
ATOM 2691 C C . ASP A 1 353 ? 1.712 11.992 -5.156 1 95.94 353 ASP A C 1
ATOM 2693 O O . ASP A 1 353 ? 2.74 11.375 -5.445 1 95.94 353 ASP A O 1
ATOM 2697 N N . GLY A 1 354 ? 0.676 11.438 -4.625 1 97.12 354 GLY A N 1
ATOM 2698 C CA . GLY A 1 354 ? 0.692 10.109 -4.027 1 97.12 354 GLY A CA 1
ATOM 2699 C C . GLY A 1 354 ? 1.059 9.016 -5.016 1 97.12 354 GLY A C 1
ATOM 2700 O O . GLY A 1 354 ? 1.592 7.973 -4.629 1 97.12 354 GLY A O 1
ATOM 2701 N N . ASP A 1 355 ? 0.77 9.266 -6.316 1 97.56 355 ASP A N 1
ATOM 2702 C CA . ASP A 1 355 ? 1.081 8.242 -7.309 1 97.56 355 ASP A CA 1
ATOM 2703 C C . ASP A 1 355 ? 2.59 8.047 -7.445 1 97.56 355 ASP A C 1
ATOM 2705 O O . ASP A 1 355 ? 3.059 6.93 -7.676 1 97.56 355 ASP A O 1
ATOM 2709 N N . PHE A 1 356 ? 3.322 9.102 -7.27 1 97.69 356 PHE A N 1
ATOM 2710 C CA . PHE A 1 356 ? 4.777 9.008 -7.348 1 97.69 356 PHE A CA 1
ATOM 2711 C C . PHE A 1 356 ? 5.352 8.469 -6.043 1 97.69 356 PHE A C 1
ATOM 2713 O O . PHE A 1 356 ? 6.355 7.75 -6.055 1 97.69 356 PHE A O 1
ATOM 2720 N N . PHE A 1 357 ? 4.719 8.844 -4.922 1 98.31 357 PHE A N 1
ATOM 2721 C CA . PHE A 1 357 ? 5.113 8.266 -3.645 1 98.31 357 PHE A CA 1
ATOM 2722 C C . PHE A 1 357 ? 4.918 6.754 -3.652 1 98.31 357 PHE A C 1
ATOM 2724 O O . PHE A 1 357 ? 5.738 6.012 -3.105 1 98.31 357 PHE A O 1
ATOM 2731 N N . LEU A 1 358 ? 3.84 6.258 -4.285 1 98.56 358 LEU A N 1
ATOM 2732 C CA . LEU A 1 358 ? 3.58 4.832 -4.434 1 98.56 358 LEU A CA 1
ATOM 2733 C C . LEU A 1 358 ? 4.648 4.168 -5.297 1 98.56 358 LEU A C 1
ATOM 2735 O O . LEU A 1 358 ? 5.246 3.168 -4.891 1 98.56 358 LEU A O 1
ATOM 2739 N N . ARG A 1 359 ? 4.953 4.738 -6.402 1 98.12 359 ARG A N 1
ATOM 2740 C CA . ARG A 1 359 ? 5.84 4.141 -7.398 1 98.12 359 ARG A CA 1
ATOM 2741 C C . ARG A 1 359 ? 7.258 4.008 -6.863 1 98.12 359 ARG A C 1
ATOM 2743 O O . ARG A 1 359 ? 8.016 3.137 -7.297 1 98.12 359 ARG A O 1
ATOM 2750 N N . THR A 1 360 ? 7.598 4.871 -5.809 1 97.62 360 THR A N 1
ATOM 2751 C CA . THR A 1 360 ? 8.945 4.848 -5.254 1 97.62 360 THR A CA 1
ATOM 2752 C C . THR A 1 360 ? 8.953 4.23 -3.857 1 97.62 360 THR A C 1
ATOM 2754 O O . THR A 1 360 ? 10 4.125 -3.221 1 97.62 360 THR A O 1
ATOM 2757 N N . ASN A 1 361 ? 7.75 3.828 -3.406 1 98.12 361 ASN A N 1
ATOM 2758 C CA . ASN A 1 361 ? 7.684 3.432 -2.004 1 98.12 361 ASN A CA 1
ATOM 2759 C C . ASN A 1 361 ? 8.453 4.398 -1.111 1 98.12 361 ASN A C 1
ATOM 2761 O O . ASN A 1 361 ? 9.281 3.977 -0.297 1 98.12 361 ASN A O 1
ATOM 2765 N N . PHE A 1 362 ? 8.156 5.633 -1.186 1 98.75 362 PHE A N 1
ATOM 2766 C CA . PHE A 1 362 ? 9.008 6.742 -0.771 1 98.75 362 PHE A CA 1
ATOM 2767 C C . PHE A 1 362 ? 9.383 6.617 0.7 1 98.75 362 PHE A C 1
ATOM 2769 O O . PHE A 1 362 ? 10.562 6.617 1.045 1 98.75 362 PHE A O 1
ATOM 2776 N N . ALA A 1 363 ? 8.445 6.461 1.592 1 98.88 363 ALA A N 1
ATOM 2777 C CA . ALA A 1 363 ? 8.711 6.512 3.025 1 98.88 363 ALA A CA 1
ATOM 2778 C C . ALA A 1 363 ? 9.633 5.371 3.451 1 98.88 363 ALA A C 1
ATOM 2780 O O . ALA A 1 363 ? 10.68 5.602 4.059 1 98.88 363 ALA A O 1
ATOM 2781 N N . SER A 1 364 ? 9.297 4.145 3.084 1 98.56 364 SER A N 1
ATOM 2782 C CA . SER A 1 364 ? 10.125 3.002 3.469 1 98.56 364 SER A CA 1
ATOM 2783 C C . SER A 1 364 ? 11.469 3.025 2.756 1 98.56 364 SER A C 1
ATOM 2785 O O . SER A 1 364 ? 12.484 2.609 3.32 1 98.56 364 SER A O 1
ATOM 2787 N N . SER A 1 365 ? 11.492 3.467 1.501 1 98.31 365 SER A N 1
ATOM 2788 C CA . SER A 1 365 ? 12.758 3.537 0.78 1 98.31 365 SER A CA 1
ATOM 2789 C C . SER A 1 365 ? 13.742 4.465 1.48 1 98.31 365 SER A C 1
ATOM 2791 O O . SER A 1 365 ? 14.938 4.176 1.54 1 98.31 365 SER A O 1
ATOM 2793 N N . LEU A 1 366 ? 13.242 5.582 1.955 1 98.69 366 LEU A N 1
ATOM 2794 C CA . LEU A 1 366 ? 14.07 6.52 2.711 1 98.69 366 LEU A CA 1
ATOM 2795 C C . LEU A 1 366 ? 14.594 5.871 3.988 1 98.69 366 LEU A C 1
ATOM 2797 O O . LEU A 1 366 ? 15.789 5.93 4.27 1 98.69 366 LEU A O 1
ATOM 2801 N N . ALA A 1 367 ? 13.758 5.23 4.684 1 98.69 367 ALA A N 1
ATOM 2802 C CA . ALA A 1 367 ? 14.141 4.551 5.922 1 98.69 367 ALA A CA 1
ATOM 2803 C C . ALA A 1 367 ? 15.141 3.432 5.648 1 98.69 367 ALA A C 1
ATOM 2805 O O . ALA A 1 367 ? 16.094 3.244 6.406 1 98.69 367 ALA A O 1
ATOM 2806 N N . HIS A 1 368 ? 14.945 2.697 4.605 1 98.31 368 HIS A N 1
ATOM 2807 C CA . HIS A 1 368 ? 15.758 1.524 4.293 1 98.31 368 HIS A CA 1
ATOM 2808 C C . HIS A 1 368 ? 17.156 1.927 3.84 1 98.31 368 HIS A C 1
ATOM 2810 O O . HIS A 1 368 ? 18.109 1.178 4.031 1 98.31 368 HIS A O 1
ATOM 2816 N N . ARG A 1 369 ? 17.312 3.117 3.256 1 98.12 369 ARG A N 1
ATOM 2817 C CA . ARG A 1 369 ? 18.641 3.641 2.957 1 98.12 369 ARG A CA 1
ATOM 2818 C C . ARG A 1 369 ? 19.453 3.807 4.23 1 98.12 369 ARG A C 1
ATOM 2820 O O . ARG A 1 369 ? 20.656 3.527 4.238 1 98.12 369 ARG A O 1
ATOM 2827 N N . ILE A 1 370 ? 18.797 4.27 5.234 1 98 370 ILE A N 1
ATOM 2828 C CA . ILE A 1 370 ? 19.469 4.453 6.512 1 98 370 ILE A CA 1
ATOM 2829 C C . ILE A 1 370 ? 19.719 3.094 7.164 1 98 370 ILE A C 1
ATOM 2831 O O . ILE A 1 370 ? 20.844 2.785 7.562 1 98 370 ILE A O 1
ATOM 2835 N N . LYS A 1 371 ? 18.75 2.266 7.227 1 97.31 371 LYS A N 1
ATOM 2836 C CA . LYS A 1 371 ? 18.797 1 7.953 1 97.31 371 LYS A CA 1
ATOM 2837 C C . LYS A 1 371 ? 19.75 0.017 7.297 1 97.31 371 LYS A C 1
ATOM 2839 O O . LYS A 1 371 ? 20.516 -0.663 7.984 1 97.31 371 LYS A O 1
ATOM 2844 N N . TYR A 1 372 ? 19.734 -0.057 5.977 1 96.94 372 TYR A N 1
ATOM 2845 C CA . TYR A 1 372 ? 20.484 -1.118 5.309 1 96.94 372 TYR A CA 1
ATOM 2846 C C . TYR A 1 372 ? 21.844 -0.622 4.855 1 96.94 372 TYR A C 1
ATOM 2848 O O . TYR A 1 372 ? 22.828 -1.362 4.91 1 96.94 372 TYR A O 1
ATOM 2856 N N . ALA A 1 373 ? 21.938 0.613 4.422 1 95.69 373 ALA A N 1
ATOM 2857 C CA . ALA A 1 373 ? 23.203 1.147 3.924 1 95.69 373 ALA A CA 1
ATOM 2858 C C . ALA A 1 373 ? 23.969 1.882 5.027 1 95.69 373 ALA A C 1
ATOM 2860 O O . ALA A 1 373 ? 25.109 2.275 4.84 1 95.69 373 ALA A O 1
ATOM 2861 N N . ASP A 1 374 ? 23.281 2.1 6.125 1 94.25 374 ASP A N 1
ATOM 2862 C CA . ASP A 1 374 ? 23.875 2.777 7.273 1 94.25 374 ASP A CA 1
ATOM 2863 C C . ASP A 1 374 ? 24.406 4.152 6.883 1 94.25 374 ASP A C 1
ATOM 2865 O O . ASP A 1 374 ? 25.547 4.492 7.207 1 94.25 374 ASP A O 1
ATOM 2869 N N . VAL A 1 375 ? 23.656 4.852 6.141 1 95.5 375 VAL A N 1
ATOM 2870 C CA . VAL A 1 375 ? 24.047 6.203 5.762 1 95.5 375 VAL A CA 1
ATOM 2871 C C . VAL A 1 375 ? 23.375 7.215 6.688 1 95.5 375 VAL A C 1
ATOM 2873 O O . VAL A 1 375 ? 22.344 6.918 7.301 1 95.5 375 VAL A O 1
ATOM 2876 N N . PRO A 1 376 ? 23.984 8.422 6.758 1 96.69 376 PRO A N 1
ATOM 2877 C CA . PRO A 1 376 ? 23.375 9.461 7.586 1 96.69 376 PRO A CA 1
ATOM 2878 C C . PRO A 1 376 ? 22 9.898 7.074 1 96.69 376 PRO A C 1
ATOM 2880 O O . PRO A 1 376 ? 21.734 9.812 5.875 1 96.69 376 PRO A O 1
ATOM 2883 N N . PHE A 1 377 ? 21.203 10.406 7.941 1 97.69 377 PHE A N 1
ATOM 2884 C CA . PHE A 1 377 ? 19.844 10.828 7.637 1 97.69 377 PHE A CA 1
ATOM 2885 C C . PHE A 1 377 ? 19.828 11.82 6.484 1 97.69 377 PHE A C 1
ATOM 2887 O O . PHE A 1 377 ? 19.047 11.68 5.547 1 97.69 377 PHE A O 1
ATOM 2894 N N . ASP A 1 378 ? 20.719 12.812 6.508 1 98 378 ASP A N 1
ATOM 2895 C CA . ASP A 1 378 ? 20.734 13.852 5.484 1 98 378 ASP A CA 1
ATOM 2896 C C . ASP A 1 378 ? 21 13.266 4.102 1 98 378 ASP A C 1
ATOM 2898 O O . ASP A 1 378 ? 20.375 13.664 3.121 1 98 378 ASP A O 1
ATOM 2902 N N . GLN A 1 379 ? 21.891 12.344 4.043 1 98.12 379 GLN A N 1
ATOM 2903 C CA . GLN A 1 379 ? 22.234 11.711 2.771 1 98.12 379 GLN A CA 1
ATOM 2904 C C . GLN A 1 379 ? 21.062 10.867 2.254 1 98.12 379 GLN A C 1
ATOM 2906 O O . GLN A 1 379 ? 20.766 10.898 1.061 1 98.12 379 GLN A O 1
ATOM 2911 N N . ALA A 1 380 ? 20.484 10.086 3.125 1 98.62 380 ALA A N 1
ATOM 2912 C CA . ALA A 1 380 ? 19.344 9.258 2.75 1 98.62 380 ALA A CA 1
ATOM 2913 C C . ALA A 1 380 ? 18.188 10.117 2.238 1 98.62 380 ALA A C 1
ATOM 2915 O O . ALA A 1 380 ? 17.547 9.781 1.236 1 98.62 380 ALA A O 1
ATOM 2916 N N . ILE A 1 381 ? 17.922 11.211 2.914 1 98.69 381 ILE A N 1
ATOM 2917 C CA . ILE A 1 381 ? 16.859 12.133 2.545 1 98.69 381 ILE A CA 1
ATOM 2918 C C . ILE A 1 381 ? 17.125 12.711 1.159 1 98.69 381 ILE A C 1
ATOM 2920 O O . ILE A 1 381 ? 16.25 12.719 0.297 1 98.69 381 ILE A O 1
ATOM 2924 N N . GLU A 1 382 ? 18.312 13.18 0.941 1 98.31 382 GLU A N 1
ATOM 2925 C CA . GLU A 1 382 ? 18.688 13.773 -0.337 1 98.31 382 GLU A CA 1
ATOM 2926 C C . GLU A 1 382 ? 18.5 12.789 -1.485 1 98.31 382 GLU A C 1
ATOM 2928 O O . GLU A 1 382 ? 17.906 13.125 -2.51 1 98.31 382 GLU A O 1
ATOM 2933 N N . THR A 1 383 ? 18.953 11.602 -1.329 1 97.88 383 THR A N 1
ATOM 2934 C CA . THR A 1 383 ? 18.906 10.617 -2.4 1 97.88 383 THR A CA 1
ATOM 2935 C C . THR A 1 383 ? 17.469 10.172 -2.656 1 97.88 383 THR A C 1
ATOM 2937 O O . THR A 1 383 ? 17.062 9.961 -3.805 1 97.88 383 THR A O 1
ATOM 2940 N N . ALA A 1 384 ? 16.719 9.977 -1.578 1 98.44 384 ALA A N 1
ATOM 2941 C CA . ALA A 1 384 ? 15.312 9.594 -1.739 1 98.44 384 ALA A CA 1
ATOM 2942 C C . ALA A 1 384 ? 14.523 10.695 -2.453 1 98.44 384 ALA A C 1
ATOM 2944 O O . ALA A 1 384 ? 13.719 10.406 -3.344 1 98.44 384 ALA A O 1
ATOM 2945 N N . MET A 1 385 ? 14.766 11.945 -2.07 1 98.38 385 MET A N 1
ATOM 2946 C CA . MET A 1 385 ? 14.094 13.078 -2.707 1 98.38 385 MET A CA 1
ATOM 2947 C C . MET A 1 385 ? 14.508 13.203 -4.168 1 98.38 385 MET A C 1
ATOM 2949 O O . MET A 1 385 ? 13.68 13.508 -5.027 1 98.38 385 MET A O 1
ATOM 2953 N N . ASP A 1 386 ? 15.789 12.977 -4.449 1 97.94 386 ASP A N 1
ATOM 2954 C CA . ASP A 1 386 ? 16.281 13.039 -5.82 1 97.94 386 ASP A CA 1
ATOM 2955 C C . ASP A 1 386 ? 15.594 12.008 -6.703 1 97.94 386 ASP A C 1
ATOM 2957 O O . ASP A 1 386 ? 15.234 12.297 -7.848 1 97.94 386 ASP A O 1
ATOM 2961 N N . GLU A 1 387 ? 15.445 10.852 -6.18 1 97.38 387 GLU A N 1
ATOM 2962 C CA . GLU A 1 387 ? 14.766 9.797 -6.934 1 97.38 387 GLU A CA 1
ATOM 2963 C C . GLU A 1 387 ? 13.312 10.172 -7.207 1 97.38 387 GLU A C 1
ATOM 2965 O O . GLU A 1 387 ? 12.805 9.945 -8.305 1 97.38 387 GLU A O 1
ATOM 2970 N N . LEU A 1 388 ? 12.656 10.664 -6.211 1 97.5 388 LEU A N 1
ATOM 2971 C CA . LEU A 1 388 ? 11.273 11.094 -6.34 1 97.5 388 LEU A CA 1
ATOM 2972 C C . LEU A 1 388 ? 11.133 12.203 -7.383 1 97.5 388 LEU A C 1
ATOM 2974 O O . LEU A 1 388 ? 10.258 12.141 -8.25 1 97.5 388 LEU A O 1
ATOM 2978 N N . VAL A 1 389 ? 12.008 13.195 -7.34 1 97.75 389 VAL A N 1
ATOM 2979 C CA . VAL A 1 389 ? 12 14.344 -8.234 1 97.75 389 VAL A CA 1
ATOM 2980 C C . VAL A 1 389 ? 12.312 13.898 -9.656 1 97.75 389 VAL A C 1
ATOM 2982 O O . VAL A 1 389 ? 11.688 14.375 -10.617 1 97.75 389 VAL A O 1
ATOM 2985 N N . HIS A 1 390 ? 13.25 13.031 -9.766 1 96.94 390 HIS A N 1
ATOM 2986 C CA . HIS A 1 390 ? 13.625 12.523 -11.078 1 96.94 390 HIS A CA 1
ATOM 2987 C C . HIS A 1 390 ? 12.461 11.805 -11.75 1 96.94 390 HIS A C 1
ATOM 2989 O O . HIS A 1 390 ? 12.188 12.023 -12.93 1 96.94 390 HIS A O 1
ATOM 2995 N N . LEU A 1 391 ? 11.828 10.977 -11 1 96.19 391 LEU A N 1
ATOM 2996 C CA . LEU A 1 391 ? 10.68 10.25 -11.547 1 96.19 391 LEU A CA 1
ATOM 2997 C C . LEU A 1 391 ? 9.562 11.219 -11.922 1 96.19 391 LEU A C 1
ATOM 2999 O O . LEU A 1 391 ? 8.898 11.039 -12.945 1 96.19 391 LEU A O 1
ATOM 3003 N N . TYR A 1 392 ? 9.367 12.188 -11.078 1 94.44 392 TYR A N 1
ATOM 3004 C CA . TYR A 1 392 ? 8.312 13.172 -11.273 1 94.44 392 TYR A CA 1
ATOM 3005 C C . TYR A 1 392 ? 8.586 14.039 -12.5 1 94.44 392 TYR A C 1
ATOM 3007 O O . TYR A 1 392 ? 7.656 14.453 -13.195 1 94.44 392 TYR A O 1
ATOM 3015 N N . GLY A 1 393 ? 9.891 14.367 -12.758 1 94.94 393 GLY A N 1
ATOM 3016 C CA . GLY A 1 393 ? 10.289 15.109 -13.945 1 94.94 393 GLY A CA 1
ATOM 3017 C C . GLY A 1 393 ? 10.391 16.609 -13.703 1 94.94 393 GLY A C 1
ATOM 3018 O O . GLY A 1 393 ? 10.555 17.391 -14.648 1 94.94 393 GLY A O 1
ATOM 3019 N N . SER A 1 394 ? 10.141 17.047 -12.414 1 92.94 394 SER A N 1
ATOM 3020 C CA . SER A 1 394 ? 10.258 18.453 -12.055 1 92.94 394 SER A CA 1
ATOM 3021 C C . SER A 1 394 ? 10.805 18.625 -10.641 1 92.94 394 SER A C 1
ATOM 3023 O O . SER A 1 394 ? 10.469 17.844 -9.742 1 92.94 394 SER A O 1
ATOM 3025 N N . GLU A 1 395 ? 11.531 19.672 -10.484 1 89.94 395 GLU A N 1
ATOM 3026 C CA . GLU A 1 395 ? 12.148 19.922 -9.188 1 89.94 395 GLU A CA 1
ATOM 3027 C C . GLU A 1 395 ? 11.117 20.391 -8.164 1 89.94 395 GLU A C 1
ATOM 3029 O O . GLU A 1 395 ? 11.383 20.375 -6.957 1 89.94 395 GLU A O 1
ATOM 3034 N N . GLN A 1 396 ? 10.086 20.891 -8.648 1 89.31 396 GLN A N 1
ATOM 3035 C CA . GLN A 1 396 ? 9.023 21.375 -7.766 1 89.31 396 GLN A CA 1
ATOM 3036 C C . GLN A 1 396 ? 7.684 20.734 -8.125 1 89.31 396 GLN A C 1
ATOM 3038 O O . GLN A 1 396 ? 7.453 20.375 -9.281 1 89.31 396 GLN A O 1
ATOM 3043 N N . GLY A 1 397 ? 7.008 20.484 -6.988 1 89.94 397 GLY A N 1
ATOM 3044 C CA . GLY A 1 397 ? 5.629 20.094 -7.242 1 89.94 397 GLY A CA 1
ATOM 3045 C C . GLY A 1 397 ? 5.305 18.703 -6.746 1 89.94 397 GLY A C 1
ATOM 3046 O O . GLY A 1 397 ? 4.145 18.391 -6.461 1 89.94 397 GLY A O 1
ATOM 3047 N N . VAL A 1 398 ? 6.309 17.891 -6.547 1 92.5 398 VAL A N 1
ATOM 3048 C CA . VAL A 1 398 ? 6.008 16.5 -6.242 1 92.5 398 VAL A CA 1
ATOM 3049 C C . VAL A 1 398 ? 5.602 16.359 -4.777 1 92.5 398 VAL A C 1
ATOM 3051 O O . VAL A 1 398 ? 4.762 15.531 -4.434 1 92.5 398 VAL A O 1
ATOM 3054 N N . GLY A 1 399 ? 6.258 17.078 -3.896 1 96 399 GLY A N 1
ATOM 3055 C CA . GLY A 1 399 ? 5.828 17 -2.508 1 96 399 GLY A CA 1
ATOM 3056 C C . GLY A 1 399 ? 6.98 17.062 -1.523 1 96 399 GLY A C 1
ATOM 3057 O O . GLY A 1 399 ? 8.008 17.688 -1.801 1 96 399 GLY A O 1
ATOM 3058 N N . GLY A 1 400 ? 6.719 16.625 -0.302 1 97.25 400 GLY A N 1
ATOM 3059 C CA . GLY A 1 400 ? 7.664 16.609 0.806 1 97.25 400 GLY A CA 1
ATOM 3060 C C . GLY A 1 400 ? 7.262 15.656 1.917 1 97.25 400 GLY A C 1
ATOM 3061 O O . GLY A 1 400 ? 6.422 14.781 1.717 1 97.25 400 GLY A O 1
ATOM 3062 N N . ALA A 1 401 ? 8 15.797 3.049 1 98.69 401 ALA A N 1
ATOM 3063 C CA . ALA A 1 401 ? 7.73 14.938 4.199 1 98.69 401 ALA A CA 1
ATOM 3064 C C . ALA A 1 401 ? 8.188 15.594 5.496 1 98.69 401 ALA A C 1
ATOM 3066 O O . ALA A 1 401 ? 8.883 16.609 5.473 1 98.69 401 ALA A O 1
ATOM 3067 N N . ILE A 1 402 ? 7.68 15.109 6.566 1 98.88 402 ILE A N 1
ATOM 3068 C CA . ILE A 1 402 ? 8.219 15.406 7.891 1 98.88 402 ILE A CA 1
ATOM 3069 C C . ILE A 1 402 ? 8.781 14.133 8.516 1 98.88 402 ILE A C 1
ATOM 3071 O O . ILE A 1 402 ? 8.211 13.047 8.352 1 98.88 402 ILE A O 1
ATOM 3075 N N . LEU A 1 403 ? 9.93 14.242 9.133 1 98.88 403 LEU A N 1
ATOM 3076 C CA . LEU A 1 403 ? 10.602 13.102 9.75 1 98.88 403 LEU A CA 1
ATOM 3077 C C . LEU A 1 403 ? 11.047 13.438 11.164 1 98.88 403 LEU A C 1
ATOM 3079 O O . LEU A 1 403 ? 11.43 14.57 11.445 1 98.88 403 LEU A O 1
ATOM 3083 N N . LEU A 1 404 ? 11.055 12.453 12.008 1 98.81 404 LEU A N 1
ATOM 3084 C CA . LEU A 1 404 ? 11.742 12.469 13.297 1 98.81 404 LEU A CA 1
ATOM 3085 C C . LEU A 1 404 ? 12.648 11.25 13.445 1 98.81 404 LEU A C 1
ATOM 3087 O O . LEU A 1 404 ? 12.281 10.141 13.055 1 98.81 404 LEU A O 1
ATOM 3091 N N . ASP A 1 405 ? 13.82 11.477 13.977 1 98.12 405 ASP A N 1
ATOM 3092 C CA . ASP A 1 405 ? 14.625 10.336 14.398 1 98.12 405 ASP A CA 1
ATOM 3093 C C . ASP A 1 405 ? 14.484 10.086 15.898 1 98.12 405 ASP A C 1
ATOM 3095 O O . ASP A 1 405 ? 13.742 10.797 16.578 1 98.12 405 ASP A O 1
ATOM 3099 N N . ARG A 1 406 ? 15.156 9.133 16.391 1 96.75 406 ARG A N 1
ATOM 3100 C CA . ARG A 1 406 ? 14.977 8.688 17.766 1 96.75 406 ARG A CA 1
ATOM 3101 C C . ARG A 1 406 ? 15.672 9.633 18.75 1 96.75 406 ARG A C 1
ATOM 3103 O O . ARG A 1 406 ? 15.5 9.523 19.953 1 96.75 406 ARG A O 1
ATOM 3110 N N . GLN A 1 407 ? 16.422 10.602 18.297 1 95.25 407 GLN A N 1
ATOM 3111 C CA . GLN A 1 407 ? 17.078 11.602 19.125 1 95.25 407 GLN A CA 1
ATOM 3112 C C . GLN A 1 407 ? 16.25 12.883 19.219 1 95.25 407 GLN A C 1
ATOM 3114 O O . GLN A 1 407 ? 16.594 13.797 19.969 1 95.25 407 GLN A O 1
ATOM 3119 N N . GLY A 1 408 ? 15.211 12.945 18.453 1 96.69 408 GLY A N 1
ATOM 3120 C CA . GLY A 1 408 ? 14.336 14.109 18.469 1 96.69 408 GLY A CA 1
ATOM 3121 C C . GLY A 1 408 ? 14.656 15.125 17.391 1 96.69 408 GLY A C 1
ATOM 3122 O O . GLY A 1 408 ? 14.078 16.219 17.359 1 96.69 408 GLY A O 1
ATOM 3123 N N . ASN A 1 409 ? 15.578 14.766 16.516 1 97.75 409 ASN A N 1
ATOM 3124 C CA . ASN A 1 409 ? 15.844 15.641 15.375 1 97.75 409 ASN A CA 1
ATOM 3125 C C . ASN A 1 409 ? 14.734 15.562 14.328 1 97.75 409 ASN A C 1
ATOM 3127 O O . ASN A 1 409 ? 14.289 14.469 13.977 1 97.75 409 ASN A O 1
ATOM 3131 N N . ALA A 1 410 ? 14.352 16.766 13.859 1 98.56 410 ALA A N 1
ATOM 3132 C CA . ALA A 1 410 ? 13.289 16.844 12.859 1 98.56 410 ALA A CA 1
ATOM 3133 C C . ALA A 1 410 ? 13.844 17.25 11.492 1 98.56 410 ALA A C 1
ATOM 3135 O O . ALA A 1 410 ? 14.789 18.031 11.406 1 98.56 410 ALA A O 1
ATOM 3136 N N . TYR A 1 411 ? 13.344 16.672 10.438 1 98.62 411 TYR A N 1
ATOM 3137 C CA . TYR A 1 411 ? 13.711 16.969 9.055 1 98.62 411 TYR A CA 1
ATOM 3138 C C . TYR A 1 411 ? 12.477 17.281 8.219 1 98.62 411 TYR A C 1
ATOM 3140 O O . TYR A 1 411 ? 11.422 16.672 8.398 1 98.62 411 TYR A O 1
ATOM 3148 N N . PHE A 1 412 ? 12.625 18.281 7.316 1 98.44 412 PHE A N 1
ATOM 3149 C CA . PHE A 1 412 ? 11.508 18.75 6.504 1 98.44 412 PHE A CA 1
ATOM 3150 C C . PHE A 1 412 ? 11.898 18.812 5.031 1 98.44 412 PHE A C 1
ATOM 3152 O O . PHE A 1 412 ? 11.852 19.875 4.414 1 98.44 412 PHE A O 1
ATOM 3159 N N . PRO A 1 413 ? 12.258 17.641 4.414 1 98.31 413 PRO A N 1
ATOM 3160 C CA . PRO A 1 413 ? 12.555 17.688 2.982 1 98.31 413 PRO A CA 1
ATOM 3161 C C . PRO A 1 413 ? 11.359 18.125 2.141 1 98.31 413 PRO A C 1
ATOM 3163 O O . PRO A 1 413 ? 10.219 17.75 2.428 1 98.31 413 PRO A O 1
ATOM 3166 N N . LEU A 1 414 ? 11.656 18.938 1.088 1 96.88 414 LEU A N 1
ATOM 3167 C CA . LEU A 1 414 ? 10.57 19.531 0.319 1 96.88 414 LEU A CA 1
ATOM 3168 C C . LEU A 1 414 ? 10.984 19.75 -1.133 1 96.88 414 LEU A C 1
ATOM 3170 O O . LEU A 1 414 ? 12.062 20.297 -1.403 1 96.88 414 LEU A O 1
ATOM 3174 N N . ALA A 1 415 ? 10.25 19.219 -2.072 1 96.44 415 ALA A N 1
ATOM 3175 C CA . ALA A 1 415 ? 10.32 19.5 -3.504 1 96.44 415 ALA A CA 1
ATOM 3176 C C . ALA A 1 415 ? 9.016 20.078 -4.02 1 96.44 415 ALA A C 1
ATOM 3178 O O . ALA A 1 415 ? 8.383 19.516 -4.918 1 96.44 415 ALA A O 1
ATOM 3179 N N . ALA A 1 416 ? 8.633 21.188 -3.426 1 94.75 416 ALA A N 1
ATOM 3180 C CA . ALA A 1 416 ? 7.449 21.984 -3.723 1 94.75 416 ALA A CA 1
ATOM 3181 C C . ALA A 1 416 ? 7.625 23.422 -3.246 1 94.75 416 ALA A C 1
ATOM 3183 O O . ALA A 1 416 ? 8.578 23.734 -2.529 1 94.75 416 ALA A O 1
ATOM 3184 N N . SER A 1 417 ? 6.766 24.312 -3.641 1 93.19 417 SER A N 1
ATOM 3185 C CA . SER A 1 417 ? 6.898 25.719 -3.277 1 93.19 417 SER A CA 1
ATOM 3186 C C . SER A 1 417 ? 6.355 25.984 -1.876 1 93.19 417 SER A C 1
ATOM 3188 O O . SER A 1 417 ? 6.723 26.969 -1.238 1 93.19 417 SER A O 1
ATOM 3190 N N . THR A 1 418 ? 5.496 25.078 -1.447 1 93.56 418 THR A N 1
ATOM 3191 C CA . THR A 1 418 ? 4.93 25.25 -0.114 1 93.56 418 THR A CA 1
ATOM 3192 C C . THR A 1 418 ? 4.77 23.891 0.583 1 93.56 418 THR A C 1
ATOM 3194 O O . THR A 1 418 ? 4.602 22.859 -0.074 1 93.56 418 THR A O 1
ATOM 3197 N N . MET A 1 419 ? 4.836 23.922 1.845 1 95.5 419 MET A N 1
ATOM 3198 C CA . MET A 1 419 ? 4.371 22.891 2.771 1 95.5 419 MET A CA 1
ATOM 3199 C C . MET A 1 419 ? 4.016 23.5 4.125 1 95.5 419 MET A C 1
ATOM 3201 O O . MET A 1 419 ? 4.879 24.047 4.809 1 95.5 419 MET A O 1
ATOM 3205 N N . ASN A 1 420 ? 2.74 23.422 4.492 1 96.25 420 ASN A N 1
ATOM 3206 C CA . ASN A 1 420 ? 2.389 23.75 5.871 1 96.25 420 ASN A CA 1
ATOM 3207 C C . ASN A 1 420 ? 3.061 22.812 6.863 1 96.25 420 ASN A C 1
ATOM 3209 O O . ASN A 1 420 ? 2.824 21.594 6.832 1 96.25 420 ASN A O 1
ATOM 3213 N N . ARG A 1 421 ? 3.9 23.344 7.711 1 98.12 421 ARG A N 1
ATOM 3214 C CA . ARG A 1 421 ? 4.656 22.453 8.602 1 98.12 421 ARG A CA 1
ATOM 3215 C C . ARG A 1 421 ? 4.957 23.156 9.922 1 98.12 421 ARG A C 1
ATOM 3217 O O . ARG A 1 421 ? 4.926 24.375 10.008 1 98.12 421 ARG A O 1
ATOM 3224 N N . GLY A 1 422 ? 5.199 22.375 10.938 1 98.81 422 GLY A N 1
ATOM 3225 C CA . GLY A 1 422 ? 5.527 22.906 12.25 1 98.81 422 GLY A CA 1
ATOM 3226 C C . GLY A 1 422 ? 6.195 21.906 13.156 1 98.81 422 GLY A C 1
ATOM 3227 O O . GLY A 1 422 ? 6.191 20.703 12.867 1 98.81 422 GLY A O 1
ATOM 3228 N N . LEU A 1 423 ? 6.773 22.422 14.234 1 98.88 423 LEU A N 1
ATOM 3229 C CA . LEU A 1 423 ? 7.547 21.609 15.172 1 98.88 423 LEU A CA 1
ATOM 3230 C C . LEU A 1 423 ? 7.445 22.172 16.578 1 98.88 423 LEU A C 1
ATOM 3232 O O . LEU A 1 423 ? 7.441 23.391 16.766 1 98.88 423 LEU A O 1
ATOM 3236 N N . ILE A 1 424 ? 7.297 21.375 17.531 1 98.75 424 ILE A N 1
ATOM 3237 C CA . ILE A 1 424 ? 7.531 21.688 18.938 1 98.75 424 ILE A CA 1
ATOM 3238 C C . ILE A 1 424 ? 8.43 20.625 19.562 1 98.75 424 ILE A C 1
ATOM 3240 O O . ILE A 1 424 ? 8.094 19.438 19.562 1 98.75 424 ILE A O 1
ATOM 3244 N N . SER A 1 425 ? 9.523 20.969 20 1 97.94 425 SER A N 1
ATOM 3245 C CA . SER A 1 425 ? 10.531 20.078 20.562 1 97.94 425 SER A CA 1
ATOM 3246 C C . SER A 1 425 ? 11.539 20.859 21.406 1 97.94 425 SER A C 1
ATOM 3248 O O . SER A 1 425 ? 11.383 22.062 21.625 1 97.94 425 SER A O 1
ATOM 3250 N N . LYS A 1 426 ? 12.562 20.125 21.938 1 93.88 426 LYS A N 1
ATOM 3251 C CA . LYS A 1 426 ? 13.648 20.781 22.656 1 93.88 426 LYS A CA 1
ATOM 3252 C C . LYS A 1 426 ? 14.352 21.812 21.781 1 93.88 426 LYS A C 1
ATOM 3254 O O . LYS A 1 426 ? 14.734 22.891 22.25 1 93.88 426 LYS A O 1
ATOM 3259 N N . SER A 1 427 ? 14.484 21.453 20.516 1 93.62 427 SER A N 1
ATOM 3260 C CA . SER A 1 427 ? 15.203 22.344 19.594 1 93.62 427 SER A CA 1
ATOM 3261 C C . SER A 1 427 ? 14.461 23.656 19.391 1 93.62 427 SER A C 1
ATOM 3263 O O . SER A 1 427 ? 15.047 24.656 18.969 1 93.62 427 SER A O 1
ATOM 3265 N N . THR A 1 428 ? 13.172 23.703 19.688 1 96.19 428 THR A N 1
ATOM 3266 C CA . THR A 1 428 ? 12.375 24.922 19.562 1 96.19 428 THR A CA 1
ATOM 3267 C C . THR A 1 428 ? 12.094 25.531 20.938 1 96.19 428 THR A C 1
ATOM 3269 O O . THR A 1 428 ? 11.195 26.344 21.094 1 96.19 428 THR A O 1
ATOM 3272 N N . ALA A 1 429 ? 12.773 25.094 21.953 1 95.75 429 ALA A N 1
ATOM 3273 C CA . ALA A 1 429 ? 12.555 25.516 23.328 1 95.75 429 ALA A CA 1
ATOM 3274 C C . ALA A 1 429 ? 11.109 25.281 23.75 1 95.75 429 ALA A C 1
ATOM 3276 O O . ALA A 1 429 ? 10.539 26.062 24.516 1 95.75 429 ALA A O 1
ATOM 3277 N N . PHE A 1 430 ? 10.492 24.266 23.047 1 95.5 430 PHE A N 1
ATOM 3278 C CA . PHE A 1 430 ? 9.133 23.828 23.328 1 95.5 430 PHE A CA 1
ATOM 3279 C C . PHE A 1 430 ? 8.133 24.953 23.047 1 95.5 430 PHE A C 1
ATOM 3281 O O . PHE A 1 430 ? 7.129 25.078 23.75 1 95.5 430 PHE A O 1
ATOM 3288 N N . GLN A 1 431 ? 8.492 25.797 22.125 1 97.69 431 GLN A N 1
ATOM 3289 C CA . GLN A 1 431 ? 7.594 26.75 21.484 1 97.69 431 GLN A CA 1
ATOM 3290 C C . GLN A 1 431 ? 7.242 26.328 20.062 1 97.69 431 GLN A C 1
ATOM 3292 O O . GLN A 1 431 ? 8.109 25.891 19.312 1 97.69 431 GLN A O 1
ATOM 3297 N N . PRO A 1 432 ? 5.961 26.422 19.797 1 98.56 432 PRO A N 1
ATOM 3298 C CA . PRO A 1 432 ? 5.602 26.047 18.422 1 98.56 432 PRO A CA 1
ATOM 3299 C C . PRO A 1 432 ? 6.27 26.938 17.391 1 98.56 432 PRO A C 1
ATOM 3301 O O . PRO A 1 432 ? 6.172 28.156 17.453 1 98.56 432 PRO A O 1
ATOM 3304 N N . LYS A 1 433 ? 6.926 26.359 16.422 1 98.75 433 LYS A N 1
ATOM 3305 C CA . LYS A 1 433 ? 7.48 27.047 15.258 1 98.75 433 LYS A CA 1
ATOM 3306 C C . LYS A 1 433 ? 6.887 26.5 13.969 1 98.75 433 LYS A C 1
ATOM 3308 O O . LYS A 1 433 ? 6.727 25.281 13.82 1 98.75 433 LYS A O 1
ATOM 3313 N N . VAL A 1 434 ? 6.5 27.391 13.055 1 98.62 434 VAL A N 1
ATOM 3314 C CA . VAL A 1 434 ? 5.805 26.953 11.844 1 98.62 434 VAL A CA 1
ATOM 3315 C C . VAL A 1 434 ? 6.418 27.625 10.625 1 98.62 434 VAL A C 1
ATOM 3317 O O . VAL A 1 434 ? 7.121 28.641 10.75 1 98.62 434 VAL A O 1
ATOM 3320 N N . ALA A 1 435 ? 6.227 27.047 9.438 1 97.69 435 ALA A N 1
ATOM 3321 C CA . ALA A 1 435 ? 6.621 27.578 8.141 1 97.69 435 ALA A CA 1
ATOM 3322 C C . ALA A 1 435 ? 5.66 27.109 7.047 1 97.69 435 ALA A C 1
ATOM 3324 O O . ALA A 1 435 ? 5.023 26.062 7.172 1 97.69 435 ALA A O 1
ATOM 3325 N N . ILE A 1 436 ? 5.559 27.922 6 1 95.69 436 ILE A N 1
ATOM 3326 C CA . ILE A 1 436 ? 4.648 27.578 4.906 1 95.69 436 ILE A CA 1
ATOM 3327 C C . ILE A 1 436 ? 5.43 27.484 3.598 1 95.69 436 ILE A C 1
ATOM 3329 O O . ILE A 1 436 ? 5.305 26.5 2.863 1 95.69 436 ILE A O 1
ATOM 3333 N N . PHE A 1 437 ? 6.281 28.391 3.299 1 94.88 437 PHE A N 1
ATOM 3334 C CA . PHE A 1 437 ? 6.953 28.469 2.008 1 94.88 437 PHE A CA 1
ATOM 3335 C C . PHE A 1 437 ? 8.297 27.75 2.049 1 94.88 437 PHE A C 1
ATOM 3337 O O . PHE A 1 437 ? 8.883 27.594 3.119 1 94.88 437 PHE A O 1
ATOM 3344 N N . ASP A 1 438 ? 8.789 27.266 0.894 1 93.38 438 ASP A N 1
ATOM 3345 C CA . ASP A 1 438 ? 10 26.469 0.78 1 93.38 438 ASP A CA 1
ATOM 3346 C C . ASP A 1 438 ? 11.219 27.234 1.274 1 93.38 438 ASP A C 1
ATOM 3348 O O . ASP A 1 438 ? 12.156 26.641 1.823 1 93.38 438 ASP A O 1
ATOM 3352 N N . HIS A 1 439 ? 11.211 28.516 1.21 1 92.5 439 HIS A N 1
ATOM 3353 C CA . HIS A 1 439 ? 12.375 29.312 1.582 1 92.5 439 HIS A CA 1
ATOM 3354 C C . HIS A 1 439 ? 12.32 29.719 3.053 1 92.5 439 HIS A C 1
ATOM 3356 O O . HIS A 1 439 ? 13.289 30.266 3.588 1 92.5 439 HIS A O 1
ATOM 3362 N N . GLU A 1 440 ? 11.195 29.375 3.688 1 93.94 440 GLU A N 1
ATOM 3363 C CA . GLU A 1 440 ? 10.992 29.812 5.066 1 93.94 440 GLU A CA 1
ATOM 3364 C C . GLU A 1 440 ? 11.617 28.828 6.051 1 93.94 440 GLU A C 1
ATOM 3366 O O . GLU A 1 440 ? 11.562 27.609 5.848 1 93.94 440 GLU A O 1
ATOM 3371 N N . HIS A 1 441 ? 12.203 29.312 7.059 1 92.88 441 HIS A N 1
ATOM 3372 C CA . HIS A 1 441 ? 12.578 28.516 8.219 1 92.88 441 HIS A CA 1
ATOM 3373 C C . HIS A 1 441 ? 11.453 28.484 9.25 1 92.88 441 HIS A C 1
ATOM 3375 O O . HIS A 1 441 ? 10.633 29.391 9.312 1 92.88 441 HIS A O 1
ATOM 3381 N N . LEU A 1 442 ? 11.5 27.453 9.961 1 94.56 442 LEU A N 1
ATOM 3382 C CA . LEU A 1 442 ? 10.523 27.391 11.039 1 94.56 442 LEU A CA 1
ATOM 3383 C C . LEU A 1 442 ? 10.688 28.594 11.984 1 94.56 442 LEU A C 1
ATOM 3385 O O . LEU A 1 442 ? 11.797 28.906 12.414 1 94.56 442 LEU A O 1
ATOM 3389 N N . ALA A 1 443 ? 9.656 29.344 12.281 1 92.25 443 ALA A N 1
ATOM 3390 C CA . ALA A 1 443 ? 9.711 30.5 13.172 1 92.25 443 ALA A CA 1
ATOM 3391 C C . ALA A 1 443 ? 8.43 30.625 13.984 1 92.25 443 ALA A C 1
ATOM 3393 O O . ALA A 1 443 ? 7.375 30.141 13.57 1 92.25 443 ALA A O 1
ATOM 3394 N N . MET B 1 1 ? 43.125 -1.839 -67.188 1 26.44 1 MET B N 1
ATOM 3395 C CA . MET B 1 1 ? 42.875 -2.783 -66.125 1 26.44 1 MET B CA 1
ATOM 3396 C C . MET B 1 1 ? 41.812 -2.254 -65.188 1 26.44 1 MET B C 1
ATOM 3398 O O . MET B 1 1 ? 42 -1.192 -64.562 1 26.44 1 MET B O 1
ATOM 3402 N N . ALA B 1 2 ? 40.469 -2.598 -65.375 1 24.36 2 ALA B N 1
ATOM 3403 C CA . ALA B 1 2 ? 39.188 -2.281 -64.812 1 24.36 2 ALA B CA 1
ATOM 3404 C C . ALA B 1 2 ? 39.188 -2.707 -63.312 1 24.36 2 ALA B C 1
ATOM 3406 O O . ALA B 1 2 ? 39.406 -3.879 -63 1 24.36 2 ALA B O 1
ATOM 3407 N N . ALA B 1 3 ? 39.5 -1.782 -62.344 1 29.03 3 ALA B N 1
ATOM 3408 C CA . ALA B 1 3 ? 39.375 -1.83 -60.906 1 29.03 3 ALA B CA 1
ATOM 3409 C C . ALA B 1 3 ? 37.969 -2.254 -60.5 1 29.03 3 ALA B C 1
ATOM 3411 O O . ALA B 1 3 ? 37 -1.54 -60.781 1 29.03 3 ALA B O 1
ATOM 3412 N N . ARG B 1 4 ? 37.656 -3.633 -60.688 1 26.95 4 ARG B N 1
ATOM 3413 C CA . ARG B 1 4 ? 36.438 -4.23 -60.188 1 26.95 4 ARG B CA 1
ATOM 3414 C C . ARG B 1 4 ? 36.188 -3.816 -58.719 1 26.95 4 ARG B C 1
ATOM 3416 O O . ARG B 1 4 ? 37.062 -4.023 -57.875 1 26.95 4 ARG B O 1
ATOM 3423 N N . ASP B 1 5 ? 35.469 -2.707 -58.5 1 29.77 5 ASP B N 1
ATOM 3424 C CA . ASP B 1 5 ? 34.875 -2.18 -57.25 1 29.77 5 ASP B CA 1
ATOM 3425 C C . ASP B 1 5 ? 34.094 -3.26 -56.531 1 29.77 5 ASP B C 1
ATOM 3427 O O . ASP B 1 5 ? 33.094 -3.736 -57 1 29.77 5 ASP B O 1
ATOM 3431 N N . CYS B 1 6 ? 34.75 -4.281 -55.906 1 29.75 6 CYS B N 1
ATOM 3432 C CA . CYS B 1 6 ? 34.156 -5.285 -55.062 1 29.75 6 CYS B CA 1
ATOM 3433 C C . CYS B 1 6 ? 33.406 -4.633 -53.875 1 29.75 6 CYS B C 1
ATOM 3435 O O . CYS B 1 6 ? 34 -4.395 -52.844 1 29.75 6 CYS B O 1
ATOM 3437 N N . ASN B 1 7 ? 32.594 -3.646 -54.156 1 29.86 7 ASN B N 1
ATOM 3438 C CA . ASN B 1 7 ? 31.703 -3.262 -53.062 1 29.86 7 ASN B CA 1
ATOM 3439 C C . ASN B 1 7 ? 30.891 -4.449 -52.562 1 29.86 7 ASN B C 1
ATOM 3441 O O . ASN B 1 7 ? 29.828 -4.773 -53.125 1 29.86 7 ASN B O 1
ATOM 3445 N N . ALA B 1 8 ? 31.438 -5.59 -52.219 1 30.73 8 ALA B N 1
ATOM 3446 C CA . ALA B 1 8 ? 30.641 -6.57 -51.469 1 30.73 8 ALA B CA 1
ATOM 3447 C C . ALA B 1 8 ? 29.938 -5.922 -50.281 1 30.73 8 ALA B C 1
ATOM 3449 O O . ALA B 1 8 ? 30.562 -5.324 -49.438 1 30.73 8 ALA B O 1
ATOM 3450 N N . SER B 1 9 ? 28.781 -5.508 -50.5 1 31.73 9 SER B N 1
ATOM 3451 C CA . SER B 1 9 ? 27.828 -5.168 -49.469 1 31.73 9 SER B CA 1
ATOM 3452 C C . SER B 1 9 ? 27.828 -6.203 -48.344 1 31.73 9 SER B C 1
ATOM 3454 O O . SER B 1 9 ? 27.578 -7.383 -48.594 1 31.73 9 SER B O 1
ATOM 3456 N N . ARG B 1 10 ? 28.734 -6.199 -47.469 1 30.91 10 ARG B N 1
ATOM 3457 C CA . ARG B 1 10 ? 28.562 -6.988 -46.25 1 30.91 10 ARG B CA 1
ATOM 3458 C C . ARG B 1 10 ? 27.141 -6.895 -45.719 1 30.91 10 ARG B C 1
ATOM 3460 O O . ARG B 1 10 ? 26.703 -5.824 -45.312 1 30.91 10 ARG B O 1
ATOM 3467 N N . ASP B 1 11 ? 26.266 -7.527 -46.406 1 30.3 11 ASP B N 1
ATOM 3468 C CA . ASP B 1 11 ? 25 -7.754 -45.75 1 30.3 11 ASP B CA 1
ATOM 3469 C C . ASP B 1 11 ? 25.203 -8.188 -44.312 1 30.3 11 ASP B C 1
ATOM 3471 O O . ASP B 1 11 ? 25.609 -9.32 -44.031 1 30.3 11 ASP B O 1
ATOM 3475 N N . VAL B 1 12 ? 25.812 -7.387 -43.469 1 34.41 12 VAL B N 1
ATOM 3476 C CA . VAL B 1 12 ? 25.625 -7.664 -42.062 1 34.41 12 VAL B CA 1
ATOM 3477 C C . VAL B 1 12 ? 24.188 -8.117 -41.781 1 34.41 12 VAL B C 1
ATOM 3479 O O . VAL B 1 12 ? 23.25 -7.34 -41.969 1 34.41 12 VAL B O 1
ATOM 3482 N N . GLU B 1 13 ? 23.828 -9.234 -42.188 1 32.62 13 GLU B N 1
ATOM 3483 C CA . GLU B 1 13 ? 22.625 -9.828 -41.625 1 32.62 13 GLU B CA 1
ATOM 3484 C C . GLU B 1 13 ? 22.422 -9.406 -40.156 1 32.62 13 GLU B C 1
ATOM 3486 O O . GLU B 1 13 ? 23.203 -9.789 -39.281 1 32.62 13 GLU B O 1
ATOM 3491 N N . GLN B 1 14 ? 22.172 -8.195 -39.844 1 38.22 14 GLN B N 1
ATOM 3492 C CA . GLN B 1 14 ? 21.625 -7.859 -38.531 1 38.22 14 GLN B CA 1
ATOM 3493 C C . GLN B 1 14 ? 20.656 -8.938 -38.062 1 38.22 14 GLN B C 1
ATOM 3495 O O . GLN B 1 14 ? 19.594 -9.133 -38.625 1 38.22 14 GLN B O 1
ATOM 3500 N N . ARG B 1 15 ? 21.031 -10.117 -37.719 1 38.94 15 ARG B N 1
ATOM 3501 C CA . ARG B 1 15 ? 20.172 -11.094 -37.062 1 38.94 15 ARG B CA 1
ATOM 3502 C C . ARG B 1 15 ? 19.141 -10.406 -36.188 1 38.94 15 ARG B C 1
ATOM 3504 O O . ARG B 1 15 ? 19.484 -9.695 -35.25 1 38.94 15 ARG B O 1
ATOM 3511 N N . HIS B 1 16 ? 18.125 -9.852 -36.719 1 45.47 16 HIS B N 1
ATOM 3512 C CA . HIS B 1 16 ? 16.969 -9.328 -35.969 1 45.47 16 HIS B CA 1
ATOM 3513 C C . HIS B 1 16 ? 16.578 -10.266 -34.844 1 45.47 16 HIS B C 1
ATOM 3515 O O . HIS B 1 16 ? 15.891 -11.266 -35.062 1 45.47 16 HIS B O 1
ATOM 3521 N N . VAL B 1 17 ? 17.375 -10.539 -33.938 1 55.56 17 VAL B N 1
ATOM 3522 C CA . VAL B 1 17 ? 17.031 -11.359 -32.781 1 55.56 17 VAL B CA 1
ATOM 3523 C C . VAL B 1 17 ? 15.68 -10.906 -32.219 1 55.56 17 VAL B C 1
ATOM 3525 O O . VAL B 1 17 ? 15.539 -9.766 -31.781 1 55.56 17 VAL B O 1
ATOM 3528 N N . THR B 1 18 ? 14.555 -11.578 -32.594 1 81.19 18 THR B N 1
ATOM 3529 C CA . THR B 1 18 ? 13.195 -11.344 -32.125 1 81.19 18 THR B CA 1
ATOM 3530 C C . THR B 1 18 ? 13.125 -11.461 -30.609 1 81.19 18 THR B C 1
ATOM 3532 O O . THR B 1 18 ? 13.664 -12.398 -30.016 1 81.19 18 THR B O 1
ATOM 3535 N N . SER B 1 19 ? 12.695 -10.453 -29.891 1 89.06 19 SER B N 1
ATOM 3536 C CA . SER B 1 19 ? 12.508 -10.438 -28.453 1 89.06 19 SER B CA 1
ATOM 3537 C C . SER B 1 19 ? 11.781 -11.688 -27.969 1 89.06 19 SER B C 1
ATOM 3539 O O . SER B 1 19 ? 10.875 -12.188 -28.641 1 89.06 19 SER B O 1
ATOM 3541 N N . HIS B 1 20 ? 12.336 -12.359 -26.984 1 94.56 20 HIS B N 1
ATOM 3542 C CA . HIS B 1 20 ? 11.773 -13.586 -26.422 1 94.56 20 HIS B CA 1
ATOM 3543 C C . HIS B 1 20 ? 11.922 -13.625 -24.906 1 94.56 20 HIS B C 1
ATOM 3545 O O . HIS B 1 20 ? 12.594 -12.766 -24.328 1 94.56 20 HIS B O 1
ATOM 3551 N N . ILE B 1 21 ? 11.273 -14.57 -24.281 1 97.5 21 ILE B N 1
ATOM 3552 C CA . ILE B 1 21 ? 11.328 -14.734 -22.828 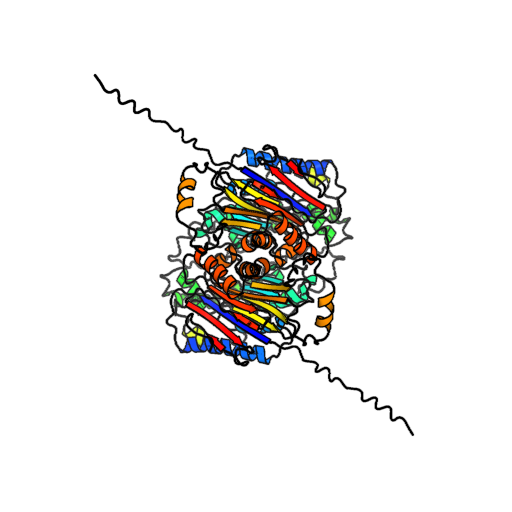1 97.5 21 ILE B CA 1
ATOM 3553 C C . ILE B 1 21 ? 12.539 -15.586 -22.453 1 97.5 21 ILE B C 1
ATOM 3555 O O . ILE B 1 21 ? 12.719 -16.688 -22.984 1 97.5 21 ILE B O 1
ATOM 3559 N N . VAL B 1 22 ? 13.352 -15.055 -21.594 1 97.06 22 VAL B N 1
ATOM 3560 C CA . VAL B 1 22 ? 14.586 -15.695 -21.141 1 97.06 22 VAL B CA 1
ATOM 3561 C C . VAL B 1 22 ? 14.289 -16.594 -19.938 1 97.06 22 VAL B C 1
ATOM 3563 O O . VAL B 1 22 ? 14.859 -17.688 -19.812 1 97.06 22 VAL B O 1
ATOM 3566 N N . ALA B 1 23 ? 13.453 -16.141 -19.062 1 98.75 23 ALA B N 1
ATOM 3567 C CA . ALA B 1 23 ? 13.086 -16.875 -17.844 1 98.75 23 ALA B CA 1
ATOM 3568 C C . ALA B 1 23 ? 11.672 -16.516 -17.406 1 98.75 23 ALA B C 1
ATOM 3570 O O . ALA B 1 23 ? 11.258 -15.359 -17.5 1 98.75 23 ALA B O 1
ATOM 3571 N N . LEU B 1 24 ? 10.969 -17.469 -17 1 98.94 24 LEU B N 1
ATOM 3572 C CA . LEU B 1 24 ? 9.625 -17.344 -16.438 1 98.94 24 LEU B CA 1
ATOM 3573 C C . LEU B 1 24 ? 9.461 -18.234 -15.203 1 98.94 24 LEU B C 1
ATOM 3575 O O . LEU B 1 24 ? 9.656 -19.438 -15.273 1 98.94 24 LEU B O 1
ATOM 3579 N N . ALA B 1 25 ? 9.234 -17.609 -14.047 1 98.94 25 ALA B N 1
ATOM 3580 C CA . ALA B 1 25 ? 8.898 -18.328 -12.82 1 98.94 25 ALA B CA 1
ATOM 3581 C C . ALA B 1 25 ? 7.469 -18.016 -12.383 1 98.94 25 ALA B C 1
ATOM 3583 O O . ALA B 1 25 ? 7 -16.875 -12.516 1 98.94 25 ALA B O 1
ATOM 3584 N N . ILE B 1 26 ? 6.789 -19.062 -11.867 1 98.94 26 ILE B N 1
ATOM 358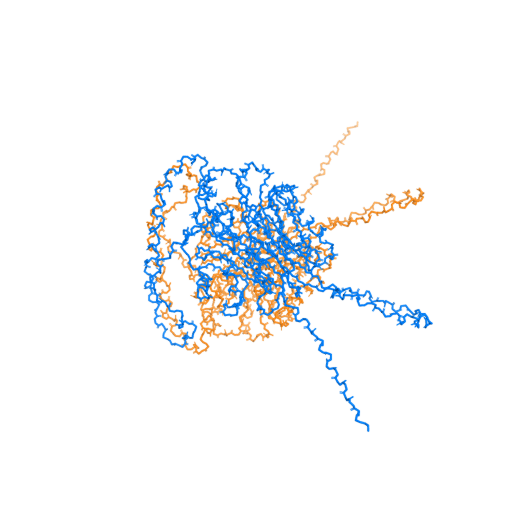5 C CA . ILE B 1 26 ? 5.418 -18.875 -11.414 1 98.94 26 ILE B CA 1
ATOM 3586 C C . ILE B 1 26 ? 5.242 -19.484 -10.023 1 98.94 26 ILE B C 1
ATOM 3588 O O . ILE B 1 26 ? 6.027 -20.344 -9.617 1 98.94 26 ILE B O 1
ATOM 3592 N N . HIS B 1 27 ? 4.293 -18.969 -9.258 1 98.62 27 HIS B N 1
ATOM 3593 C CA . HIS B 1 27 ? 3.816 -19.656 -8.062 1 98.62 27 HIS B CA 1
ATOM 3594 C C . HIS B 1 27 ? 2.293 -19.703 -8.023 1 98.62 27 HIS B C 1
ATOM 3596 O O . HIS B 1 27 ? 1.625 -18.859 -8.625 1 98.62 27 HIS B O 1
ATOM 3602 N N . GLY B 1 28 ? 1.781 -20.719 -7.336 1 97.31 28 GLY B N 1
ATOM 3603 C CA . GLY B 1 28 ? 0.353 -20.906 -7.141 1 97.31 28 GLY B CA 1
ATOM 3604 C C . GLY B 1 28 ? -0.053 -20.891 -5.676 1 97.31 28 GLY B C 1
ATOM 3605 O O . GLY B 1 28 ? -0.991 -21.594 -5.285 1 97.31 28 GLY B O 1
ATOM 3606 N N . GLY B 1 29 ? 0.788 -20.188 -4.871 1 95.5 29 GLY B N 1
ATOM 3607 C CA . GLY B 1 29 ? 0.419 -20.031 -3.471 1 95.5 29 GLY B CA 1
ATOM 3608 C C . GLY B 1 29 ? 1.306 -20.828 -2.531 1 95.5 29 GLY B C 1
ATOM 3609 O O . GLY B 1 29 ? 1.713 -21.953 -2.852 1 95.5 29 GLY B O 1
ATOM 3610 N N . ALA B 1 30 ? 1.54 -20.219 -1.356 1 92.38 30 ALA B N 1
ATOM 3611 C CA . ALA B 1 30 ? 2.295 -20.844 -0.274 1 92.38 30 ALA B CA 1
ATOM 3612 C C . ALA B 1 30 ? 1.458 -20.922 0.999 1 92.38 30 ALA B C 1
ATOM 3614 O O . ALA B 1 30 ? 0.592 -20.078 1.239 1 92.38 30 ALA B O 1
ATOM 3615 N N . GLY B 1 31 ? 1.789 -22 1.803 1 86.75 31 GLY B N 1
ATOM 3616 C CA . GLY B 1 31 ? 1.127 -22.078 3.096 1 86.75 31 GLY B CA 1
ATOM 3617 C C . GLY B 1 31 ? 1.375 -23.406 3.812 1 86.75 31 GLY B C 1
ATOM 3618 O O . GLY B 1 31 ? 1.983 -24.312 3.25 1 86.75 31 GLY B O 1
ATOM 3619 N N . GLY B 1 32 ? 1.021 -23.344 5.078 1 83.31 32 GLY B N 1
ATOM 3620 C CA . GLY B 1 32 ? 1.065 -24.547 5.887 1 83.31 32 GLY B CA 1
ATOM 3621 C C . GLY B 1 32 ? 2.238 -24.578 6.852 1 83.31 32 GLY B C 1
ATOM 3622 O O . GLY B 1 32 ? 3.275 -23.969 6.594 1 83.31 32 GLY B O 1
ATOM 3623 N N . THR B 1 33 ? 1.979 -25.219 7.961 1 77.5 33 THR B N 1
ATOM 3624 C CA . THR B 1 33 ? 3.023 -25.391 8.969 1 77.5 33 THR B CA 1
ATOM 3625 C C . THR B 1 33 ? 3.531 -26.828 8.984 1 77.5 33 THR B C 1
ATOM 3627 O O . THR B 1 33 ? 4.621 -27.109 9.492 1 77.5 33 THR B O 1
ATOM 3630 N N . THR B 1 34 ? 2.662 -27.703 8.414 1 74.5 34 THR B N 1
ATOM 3631 C CA . THR B 1 34 ? 3.002 -29.109 8.305 1 74.5 34 THR B CA 1
ATOM 3632 C C . THR B 1 34 ? 2.709 -29.641 6.898 1 74.5 34 THR B C 1
ATOM 3634 O O . THR B 1 34 ? 1.85 -29.094 6.199 1 74.5 34 THR B O 1
ATOM 3637 N N . THR B 1 35 ? 3.416 -30.641 6.512 1 76.06 35 THR B N 1
ATOM 3638 C CA . THR B 1 35 ? 3.172 -31.25 5.211 1 76.06 35 THR B CA 1
ATOM 3639 C C . THR B 1 35 ? 1.809 -31.938 5.184 1 76.06 35 THR B C 1
ATOM 3641 O O . THR B 1 35 ? 1.54 -32.812 5.992 1 76.06 35 THR B O 1
ATOM 3644 N N . PRO B 1 36 ? 1.157 -31.391 4.215 1 75.5 36 PRO B N 1
ATOM 3645 C CA . PRO B 1 36 ? -0.182 -31.984 4.18 1 75.5 36 PRO B CA 1
ATOM 3646 C C . PRO B 1 36 ? -0.198 -33.375 3.547 1 75.5 36 PRO B C 1
ATOM 3648 O O . PRO B 1 36 ? 0.647 -33.688 2.703 1 75.5 36 PRO B O 1
ATOM 3651 N N . ASN B 1 37 ? -1.086 -34.188 4.09 1 82 37 ASN B N 1
ATOM 3652 C CA . ASN B 1 37 ? -1.379 -35.438 3.43 1 82 37 ASN B CA 1
ATOM 3653 C C . ASN B 1 37 ? -2.395 -35.281 2.305 1 82 37 ASN B C 1
ATOM 3655 O O . ASN B 1 37 ? -3.584 -35.531 2.49 1 82 37 ASN B O 1
ATOM 3659 N N . MET B 1 38 ? -1.936 -34.938 1.166 1 86.69 38 MET B N 1
ATOM 3660 C CA . MET B 1 38 ? -2.797 -34.688 0.015 1 86.69 38 MET B CA 1
ATOM 3661 C C . MET B 1 38 ? -2.906 -35.938 -0.867 1 86.69 38 MET B C 1
ATOM 3663 O O . MET B 1 38 ? -1.925 -36.656 -1.056 1 86.69 38 MET B O 1
ATOM 3667 N N . PRO B 1 39 ? -4.141 -36.094 -1.388 1 91.06 39 PRO B N 1
ATOM 3668 C CA . PRO B 1 39 ? -4.277 -37.219 -2.338 1 91.06 39 PRO B CA 1
ATOM 3669 C C . PRO B 1 39 ? -3.338 -37.094 -3.535 1 91.06 39 PRO B C 1
ATOM 3671 O O . PRO B 1 39 ? -3.123 -35.969 -4.039 1 91.06 39 PRO B O 1
ATOM 3674 N N . ALA B 1 40 ? -2.879 -38.188 -3.994 1 93.5 40 ALA B N 1
ATOM 3675 C CA . ALA B 1 40 ? -1.862 -38.25 -5.043 1 93.5 40 ALA B CA 1
ATOM 3676 C C . ALA B 1 40 ? -2.385 -37.625 -6.332 1 93.5 40 ALA B C 1
ATOM 3678 O O . ALA B 1 40 ? -1.642 -36.938 -7.051 1 93.5 40 ALA B O 1
ATOM 3679 N N . ASP B 1 41 ? -3.617 -37.875 -6.617 1 94.94 41 ASP B N 1
ATOM 3680 C CA . ASP B 1 41 ? -4.164 -37.375 -7.875 1 94.94 41 ASP B CA 1
ATOM 3681 C C . ASP B 1 41 ? -4.371 -35.875 -7.816 1 94.94 41 ASP B C 1
ATOM 3683 O O . ASP B 1 41 ? -4.262 -35.188 -8.836 1 94.94 41 ASP B O 1
ATOM 3687 N N . LEU B 1 42 ? -4.703 -35.406 -6.684 1 92.62 42 LEU B N 1
ATOM 3688 C CA . LEU B 1 42 ? -4.797 -33.969 -6.52 1 92.62 42 LEU B CA 1
ATOM 3689 C C . LEU B 1 42 ? -3.428 -33.312 -6.672 1 92.62 42 LEU B C 1
ATOM 3691 O O . LEU B 1 42 ? -3.295 -32.281 -7.336 1 92.62 42 LEU B O 1
ATOM 3695 N N . ILE B 1 43 ? -2.428 -33.844 -6.051 1 93.56 43 ILE B N 1
ATOM 3696 C CA . ILE B 1 43 ? -1.058 -33.375 -6.18 1 93.56 43 ILE B CA 1
ATOM 3697 C C . ILE B 1 43 ? -0.647 -33.375 -7.648 1 93.56 43 ILE B C 1
ATOM 3699 O O . ILE B 1 43 ? -0.043 -32.406 -8.133 1 93.56 43 ILE B O 1
ATOM 3703 N N . ALA B 1 44 ? -0.986 -34.438 -8.32 1 96 44 ALA B N 1
ATOM 3704 C CA . ALA B 1 44 ? -0.666 -34.531 -9.734 1 96 44 ALA B CA 1
ATOM 3705 C C . ALA B 1 44 ? -1.354 -33.438 -10.547 1 96 44 ALA B C 1
ATOM 3707 O O . ALA B 1 44 ? -0.788 -32.938 -11.508 1 96 44 ALA B O 1
ATOM 3708 N N . ALA B 1 45 ? -2.564 -33.125 -10.148 1 95.31 45 ALA B N 1
ATOM 3709 C CA . ALA B 1 45 ? -3.309 -32.094 -10.844 1 95.31 45 ALA B CA 1
ATOM 3710 C C . ALA B 1 45 ? -2.625 -30.719 -10.68 1 95.31 45 ALA B C 1
ATOM 3712 O O . ALA B 1 45 ? -2.541 -29.953 -11.633 1 95.31 45 ALA B O 1
ATOM 3713 N N . TYR B 1 46 ? -2.188 -30.453 -9.492 1 95.06 46 TYR B N 1
ATOM 3714 C CA . TYR B 1 46 ? -1.452 -29.219 -9.242 1 95.06 46 TYR B CA 1
ATOM 3715 C C . TYR B 1 46 ? -0.188 -29.156 -10.094 1 95.06 46 TYR B C 1
ATOM 3717 O O . TYR B 1 46 ? 0.081 -28.141 -10.75 1 95.06 46 TYR B O 1
ATOM 3725 N N . ARG B 1 47 ? 0.594 -30.203 -10.094 1 97.12 47 ARG B N 1
ATOM 3726 C CA . ARG B 1 47 ? 1.836 -30.25 -10.859 1 97.12 47 ARG B CA 1
ATOM 3727 C C . ARG B 1 47 ? 1.566 -30.078 -12.352 1 97.12 47 ARG B C 1
ATOM 3729 O O . ARG B 1 47 ? 2.279 -29.344 -13.039 1 97.12 47 ARG B O 1
ATOM 3736 N N . GLN B 1 48 ? 0.586 -30.781 -12.773 1 97.81 48 GLN B N 1
ATOM 3737 C CA . GLN B 1 48 ? 0.244 -30.719 -14.188 1 97.81 48 GLN B CA 1
ATOM 3738 C C . GLN B 1 48 ? -0.169 -29.297 -14.594 1 97.81 48 GLN B C 1
ATOM 3740 O O . GLN B 1 48 ? 0.208 -28.828 -15.672 1 97.81 48 GLN B O 1
ATOM 3745 N N . ARG B 1 49 ? -0.985 -28.656 -13.781 1 97.38 49 ARG B N 1
ATOM 3746 C CA . ARG B 1 49 ? -1.428 -27.297 -14.086 1 97.38 49 ARG B CA 1
ATOM 3747 C C . ARG B 1 49 ? -0.247 -26.328 -14.141 1 97.38 49 ARG B C 1
ATOM 3749 O O . ARG B 1 49 ? -0.168 -25.484 -15.031 1 97.38 49 ARG B O 1
ATOM 3756 N N . LEU B 1 50 ? 0.668 -26.438 -13.211 1 98.38 50 LEU B N 1
ATOM 3757 C CA . LEU B 1 50 ? 1.857 -25.594 -13.211 1 98.38 50 LEU B CA 1
ATOM 3758 C C . LEU B 1 50 ? 2.67 -25.797 -14.484 1 98.38 50 LEU B C 1
ATOM 3760 O O . LEU B 1 50 ? 3.082 -24.828 -15.125 1 98.38 50 LEU B O 1
ATOM 3764 N N . ARG B 1 51 ? 2.902 -27.078 -14.867 1 98.69 51 ARG B N 1
ATOM 3765 C CA . ARG B 1 51 ? 3.662 -27.391 -16.078 1 98.69 51 ARG B CA 1
ATOM 3766 C C . ARG B 1 51 ? 2.977 -26.828 -17.312 1 98.69 51 ARG B C 1
ATOM 3768 O O . ARG B 1 51 ? 3.637 -26.281 -18.203 1 98.69 51 ARG B O 1
ATOM 3775 N N . THR B 1 52 ? 1.691 -26.984 -17.328 1 98.75 52 THR B N 1
ATOM 3776 C CA . THR B 1 52 ? 0.921 -26.531 -18.484 1 98.75 52 THR B CA 1
ATOM 3777 C C . THR B 1 52 ? 1.027 -25.016 -18.625 1 98.75 52 THR B C 1
ATOM 3779 O O . THR B 1 52 ? 1.226 -24.5 -19.734 1 98.75 52 THR B O 1
ATOM 3782 N N . VAL B 1 53 ? 0.865 -24.266 -17.531 1 98.81 53 VAL B N 1
ATOM 3783 C CA . VAL B 1 53 ? 0.944 -22.812 -17.562 1 98.81 53 VAL B CA 1
ATOM 3784 C C . VAL B 1 53 ? 2.324 -22.375 -18.062 1 98.81 53 VAL B C 1
ATOM 3786 O O . VAL B 1 53 ? 2.438 -21.5 -18.922 1 98.81 53 VAL B O 1
ATOM 3789 N N . LEU B 1 54 ? 3.398 -23 -17.547 1 98.88 54 LEU B N 1
ATOM 3790 C CA . LEU B 1 54 ? 4.758 -22.672 -17.969 1 98.88 54 LEU B CA 1
ATOM 3791 C C . LEU B 1 54 ? 4.953 -22.953 -19.453 1 98.88 54 LEU B C 1
ATOM 3793 O O . LEU B 1 54 ? 5.449 -22.094 -20.188 1 98.88 54 LEU B O 1
ATOM 3797 N N . SER B 1 55 ? 4.547 -24.125 -19.906 1 98.62 55 SER B N 1
ATOM 3798 C CA . SER B 1 55 ? 4.754 -24.547 -21.281 1 98.62 55 SER B CA 1
ATOM 3799 C C . SER B 1 55 ? 3.957 -23.688 -22.25 1 98.62 55 SER B C 1
ATOM 3801 O O . SER B 1 55 ? 4.496 -23.219 -23.25 1 98.62 55 SER B O 1
ATOM 3803 N N . THR B 1 56 ? 2.688 -23.5 -21.938 1 98.62 56 THR B N 1
ATOM 3804 C CA . THR B 1 56 ? 1.818 -22.75 -22.828 1 98.62 56 THR B CA 1
ATOM 3805 C C . THR B 1 56 ? 2.279 -21.297 -22.938 1 98.62 56 THR B C 1
ATOM 3807 O O . THR B 1 56 ? 2.32 -20.734 -24.031 1 98.62 56 THR B O 1
ATOM 3810 N N . THR B 1 57 ? 2.578 -20.656 -21.766 1 98.81 57 THR B N 1
ATOM 3811 C CA . THR B 1 57 ? 3.035 -19.281 -21.797 1 98.81 57 THR B CA 1
ATOM 3812 C C . THR B 1 57 ? 4.324 -19.156 -22.594 1 98.81 57 THR B C 1
ATOM 3814 O O . THR B 1 57 ? 4.477 -18.219 -23.391 1 98.81 57 THR B O 1
ATOM 3817 N N . TYR B 1 58 ? 5.262 -20.062 -22.391 1 97.88 58 TYR B N 1
ATOM 3818 C CA . TYR B 1 58 ? 6.527 -20.016 -23.109 1 97.88 58 TYR B CA 1
ATOM 3819 C C . TYR B 1 58 ? 6.312 -20.234 -24.609 1 97.88 58 TYR B C 1
ATOM 3821 O O . TYR B 1 58 ? 6.969 -19.594 -25.438 1 97.88 58 TYR B O 1
ATOM 3829 N N . GLU B 1 59 ? 5.418 -21.109 -24.984 1 97.5 59 GLU B N 1
ATOM 3830 C CA . GLU B 1 59 ? 5.125 -21.438 -26.375 1 97.5 59 GLU B CA 1
ATOM 3831 C C . GLU B 1 59 ? 4.473 -20.266 -27.094 1 97.5 59 GLU B C 1
ATOM 3833 O O . GLU B 1 59 ? 4.547 -20.172 -28.328 1 97.5 59 GLU B O 1
ATOM 3838 N N . HIS B 1 60 ? 3.83 -19.438 -26.312 1 97.94 60 HIS B N 1
ATOM 3839 C CA . HIS B 1 60 ? 3.197 -18.266 -26.922 1 97.94 60 HIS B CA 1
ATOM 3840 C C . HIS B 1 60 ? 4.238 -17.281 -27.422 1 97.94 60 HIS B C 1
ATOM 3842 O O . HIS B 1 60 ? 3.918 -16.375 -28.203 1 97.94 60 HIS B O 1
ATOM 3848 N N . ARG B 1 61 ? 5.535 -17.344 -27.047 1 96.88 61 ARG B N 1
ATOM 3849 C CA . ARG B 1 61 ? 6.66 -16.562 -27.547 1 96.88 61 ARG B CA 1
ATOM 3850 C C . ARG B 1 61 ? 6.383 -15.07 -27.438 1 96.88 61 ARG B C 1
ATOM 3852 O O . ARG B 1 61 ? 6.523 -14.336 -28.422 1 96.88 61 ARG B O 1
ATOM 3859 N N . HIS B 1 62 ? 5.938 -14.703 -26.234 1 97.88 62 HIS B N 1
ATOM 3860 C CA . HIS B 1 62 ? 5.711 -13.281 -26.016 1 97.88 62 HIS B CA 1
ATOM 3861 C C . HIS B 1 62 ? 7 -12.484 -26.172 1 97.88 62 HIS B C 1
ATOM 3863 O O . HIS B 1 62 ? 8.07 -12.945 -25.766 1 97.88 62 HIS B O 1
ATOM 3869 N N . PRO B 1 63 ? 6.902 -11.305 -26.781 1 97 63 PRO B N 1
ATOM 3870 C CA . PRO B 1 63 ? 8.109 -10.492 -26.953 1 97 63 PRO B CA 1
ATOM 3871 C C . PRO B 1 63 ? 8.523 -9.758 -25.688 1 97 63 PRO B C 1
ATOM 3873 O O . PRO B 1 63 ? 9.68 -9.344 -25.562 1 97 63 PRO B O 1
ATOM 3876 N N . THR B 1 64 ? 7.535 -9.555 -24.75 1 98.38 64 THR B N 1
ATOM 3877 C CA . THR B 1 64 ? 7.855 -8.781 -23.562 1 98.38 64 THR B CA 1
ATOM 3878 C C . THR B 1 64 ? 7.574 -9.594 -22.297 1 98.38 64 THR B C 1
ATOM 3880 O O . THR B 1 64 ? 6.676 -10.438 -22.281 1 98.38 64 THR B O 1
ATOM 3883 N N . SER B 1 65 ? 8.336 -9.281 -21.266 1 98.81 65 SER B N 1
ATOM 3884 C CA . SER B 1 65 ? 8.117 -9.922 -19.984 1 98.81 65 SER B CA 1
ATOM 3885 C C . SER B 1 65 ? 6.734 -9.586 -19.422 1 98.81 65 SER B C 1
ATOM 3887 O O . SER B 1 65 ? 6.102 -10.414 -18.766 1 98.81 65 SER B O 1
ATOM 3889 N N . LEU B 1 66 ? 6.215 -8.383 -19.688 1 98.88 66 LEU B N 1
ATOM 3890 C CA . LEU B 1 66 ? 4.902 -7.957 -19.203 1 98.88 66 LEU B CA 1
ATOM 3891 C C . LEU B 1 66 ? 3.803 -8.852 -19.766 1 98.88 66 LEU B C 1
ATOM 3893 O O . LEU B 1 66 ? 2.932 -9.312 -19.031 1 98.88 66 LEU B O 1
ATOM 3897 N N . GLU B 1 67 ? 3.875 -9.141 -21.047 1 98.75 67 GLU B N 1
ATOM 3898 C CA . GLU B 1 67 ? 2.881 -10.008 -21.672 1 98.75 67 GLU B CA 1
ATOM 3899 C C . GLU B 1 67 ? 2.953 -11.43 -21.109 1 98.75 67 GLU B C 1
ATOM 3901 O O . GLU B 1 67 ? 1.923 -12.07 -20.906 1 98.75 67 GLU B O 1
ATOM 3906 N N . ALA B 1 68 ? 4.148 -11.859 -20.875 1 98.94 68 ALA B N 1
ATOM 3907 C CA . ALA B 1 68 ? 4.352 -13.227 -20.406 1 98.94 68 ALA B CA 1
ATOM 3908 C C . ALA B 1 68 ? 3.756 -13.414 -19.016 1 98.94 68 ALA B C 1
ATOM 3910 O O . ALA B 1 68 ? 3.066 -14.406 -18.75 1 98.94 68 ALA B O 1
ATOM 3911 N N . VAL B 1 69 ? 3.986 -12.43 -18.125 1 98.94 69 VAL B N 1
ATOM 3912 C CA . VAL B 1 69 ? 3.498 -12.609 -16.766 1 98.94 69 VAL B CA 1
ATOM 3913 C C . VAL B 1 69 ? 1.978 -12.477 -16.734 1 98.94 69 VAL B C 1
ATOM 3915 O O . VAL B 1 69 ? 1.304 -13.18 -15.977 1 98.94 69 VAL B O 1
ATOM 3918 N N . CYS B 1 70 ? 1.39 -11.578 -17.516 1 98.94 70 CYS B N 1
ATOM 3919 C CA . CYS B 1 70 ? -0.062 -11.461 -17.594 1 98.94 70 CYS B CA 1
ATOM 3920 C C . CYS B 1 70 ? -0.693 -12.734 -18.125 1 98.94 70 CYS B C 1
ATOM 3922 O O . CYS B 1 70 ? -1.714 -13.195 -17.609 1 98.94 70 CYS B O 1
ATOM 3924 N N . ASP B 1 71 ? -0.054 -13.328 -19.125 1 98.94 71 ASP B N 1
ATOM 3925 C CA . ASP B 1 71 ? -0.536 -14.578 -19.719 1 98.94 71 ASP B CA 1
ATOM 3926 C C . ASP B 1 71 ? -0.494 -15.711 -18.703 1 98.94 71 ASP B C 1
ATOM 3928 O O . ASP B 1 71 ? -1.487 -16.422 -18.5 1 98.94 71 ASP B O 1
ATOM 3932 N N . ALA B 1 72 ? 0.605 -15.852 -18.031 1 98.94 72 ALA B N 1
ATOM 3933 C CA . ALA B 1 72 ? 0.779 -16.922 -17.047 1 98.94 72 ALA B CA 1
ATOM 3934 C C . ALA B 1 72 ? -0.243 -16.797 -15.922 1 98.94 72 ALA B C 1
ATOM 3936 O O . ALA B 1 72 ? -0.931 -17.766 -15.594 1 98.94 72 ALA B O 1
ATOM 3937 N N . VAL B 1 73 ? -0.408 -15.594 -15.367 1 98.94 73 VAL B N 1
ATOM 3938 C CA . VAL B 1 73 ? -1.266 -15.406 -14.203 1 98.94 73 VAL B CA 1
ATOM 3939 C C . VAL B 1 73 ? -2.73 -15.539 -14.609 1 98.94 73 VAL B C 1
ATOM 3941 O O . VAL B 1 73 ? -3.549 -16.062 -13.852 1 98.94 73 VAL B O 1
ATOM 3944 N N . SER B 1 74 ? -3.062 -15.102 -15.828 1 98.94 74 SER B N 1
ATOM 3945 C CA . SER B 1 74 ? -4.441 -15.273 -16.281 1 98.94 74 SER B CA 1
ATOM 3946 C C . SER B 1 74 ? -4.82 -16.75 -16.344 1 98.94 74 SER B C 1
ATOM 3948 O O . SER B 1 74 ? -5.953 -17.125 -16.047 1 98.94 74 SER B O 1
ATOM 3950 N N . GLN B 1 75 ? -3.895 -17.594 -16.75 1 98.81 75 GLN B N 1
ATOM 3951 C CA . GLN B 1 75 ? -4.133 -19.031 -16.781 1 98.81 75 GLN B CA 1
ATOM 3952 C C . GLN B 1 75 ? -4.289 -19.609 -15.383 1 98.81 75 GLN B C 1
ATOM 3954 O O . GLN B 1 75 ? -5.121 -20.484 -15.148 1 98.81 75 GLN B O 1
ATOM 3959 N N . LEU B 1 76 ? -3.496 -19.109 -14.484 1 98.62 76 LEU B N 1
ATOM 3960 C CA . LEU B 1 76 ? -3.621 -19.531 -13.094 1 98.62 76 LEU B CA 1
ATOM 3961 C C . LEU B 1 76 ? -4.957 -19.094 -12.508 1 98.62 76 LEU B C 1
ATOM 3963 O O . LEU B 1 76 ? -5.586 -19.844 -11.758 1 98.62 76 LEU B O 1
ATOM 3967 N N . GLU B 1 77 ? -5.395 -17.906 -12.844 1 98.25 77 GLU B N 1
ATOM 3968 C CA . GLU B 1 77 ? -6.672 -17.359 -12.383 1 98.25 77 GLU B CA 1
ATOM 3969 C C . GLU B 1 77 ? -7.84 -18.203 -12.891 1 98.25 77 GLU B C 1
ATOM 3971 O O . GLU B 1 77 ? -8.898 -18.25 -12.25 1 98.25 77 GLU B O 1
ATOM 3976 N N . ASP B 1 78 ? -7.645 -18.859 -13.969 1 97.75 78 ASP B N 1
ATOM 3977 C CA . ASP B 1 78 ? -8.727 -19.625 -14.586 1 97.75 78 ASP B CA 1
ATOM 3978 C C . ASP B 1 78 ? -8.906 -20.969 -13.898 1 97.75 78 ASP B C 1
ATOM 3980 O O . ASP B 1 78 ? -9.938 -21.625 -14.062 1 97.75 78 ASP B O 1
ATOM 3984 N N . SER B 1 79 ? -7.922 -21.438 -13.219 1 96.75 79 SER B N 1
ATOM 3985 C CA . SER B 1 79 ? -7.984 -22.766 -12.586 1 96.75 79 SER B CA 1
ATOM 3986 C C . SER B 1 79 ? -8.523 -22.672 -11.164 1 96.75 79 SER B C 1
ATOM 3988 O O . SER B 1 79 ? -8.023 -21.891 -10.352 1 96.75 79 SER B O 1
ATOM 3990 N N . PRO B 1 80 ? -9.516 -23.484 -10.812 1 95.06 80 PRO B N 1
ATOM 3991 C CA . PRO B 1 80 ? -10.055 -23.469 -9.453 1 95.06 80 PRO B CA 1
ATOM 3992 C C . PRO B 1 80 ? -9.055 -23.984 -8.414 1 95.06 80 PRO B C 1
ATOM 3994 O O . PRO B 1 80 ? -9.289 -23.859 -7.211 1 95.06 80 PRO B O 1
ATOM 3997 N N . LEU B 1 81 ? -7.93 -24.547 -8.898 1 94.5 81 LEU B N 1
ATOM 3998 C CA . LEU B 1 81 ? -6.949 -25.141 -7.992 1 94.5 81 LEU B CA 1
ATOM 3999 C C . LEU B 1 81 ? -6.316 -24.062 -7.113 1 94.5 81 LEU B C 1
ATOM 4001 O O . LEU B 1 81 ? -5.801 -24.359 -6.035 1 94.5 81 LEU B O 1
ATOM 4005 N N . PHE B 1 82 ? -6.375 -22.844 -7.613 1 95.88 82 PHE B N 1
ATOM 4006 C CA . PHE B 1 82 ? -5.641 -21.766 -6.953 1 95.88 82 PHE B CA 1
ATOM 4007 C C . PHE B 1 82 ? -6.598 -20.719 -6.406 1 95.88 82 PHE B C 1
ATOM 4009 O O . PHE B 1 82 ? -7.746 -20.625 -6.84 1 95.88 82 PHE B O 1
ATOM 4016 N N . ASN B 1 83 ? -6.133 -19.953 -5.391 1 95.38 83 ASN B N 1
ATOM 4017 C CA . ASN B 1 83 ?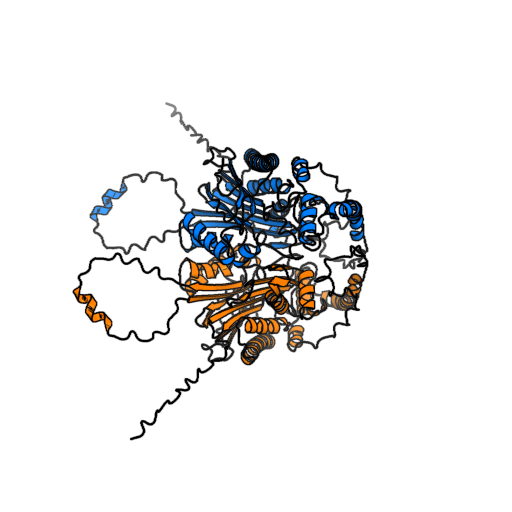 -6.922 -18.906 -4.75 1 95.38 83 ASN B CA 1
ATOM 4018 C C . ASN B 1 83 ? -6.715 -17.547 -5.43 1 95.38 83 ASN B C 1
ATOM 4020 O O . ASN B 1 83 ? -6.133 -16.641 -4.84 1 95.38 83 ASN B O 1
ATOM 4024 N N . ALA B 1 84 ? -7.246 -17.406 -6.621 1 97.44 84 ALA B N 1
ATOM 4025 C CA . ALA B 1 84 ? -7.246 -16.203 -7.438 1 97.44 84 ALA B CA 1
ATOM 4026 C C . ALA B 1 84 ? -8.312 -16.266 -8.531 1 97.44 84 ALA B C 1
ATOM 4028 O O . ALA B 1 84 ? -8.242 -17.125 -9.422 1 97.44 84 ALA B O 1
ATOM 4029 N N . ALA B 1 85 ? -9.297 -15.406 -8.508 1 97.06 85 ALA B N 1
ATOM 4030 C CA . ALA B 1 85 ? -10.445 -15.422 -9.406 1 97.06 85 ALA B CA 1
ATOM 4031 C C . ALA B 1 85 ? -11.219 -16.734 -9.289 1 97.06 85 ALA B C 1
ATOM 4033 O O . ALA B 1 85 ? -11.797 -17.016 -8.242 1 97.06 85 ALA B O 1
ATOM 4034 N N . LYS B 1 86 ? -11.195 -17.594 -10.359 1 96 86 LYS B N 1
ATOM 4035 C CA . LYS B 1 86 ? -11.852 -18.891 -10.172 1 96 86 LYS B CA 1
ATOM 4036 C C . LYS B 1 86 ? -11.18 -19.688 -9.062 1 96 86 LYS B C 1
ATOM 4038 O O . LYS B 1 86 ? -9.992 -20.031 -9.156 1 96 86 LYS B O 1
ATOM 4043 N N . GLY B 1 87 ? -11.961 -19.906 -7.973 1 93.69 87 GLY B N 1
ATOM 4044 C CA . GLY B 1 87 ? -11.391 -20.578 -6.82 1 93.69 87 GLY B CA 1
ATOM 4045 C C . GLY B 1 87 ? -11.023 -19.641 -5.695 1 93.69 87 GLY B C 1
ATOM 4046 O O . GLY B 1 87 ? -10.438 -20.047 -4.691 1 93.69 87 GLY B O 1
ATOM 4047 N N . ALA B 1 88 ? -11.352 -18.344 -5.801 1 96.06 88 ALA B N 1
ATOM 4048 C CA . ALA B 1 88 ? -11.086 -17.359 -4.754 1 96.06 88 ALA B CA 1
ATOM 4049 C C . ALA B 1 88 ? -11.859 -17.703 -3.479 1 96.06 88 ALA B C 1
ATOM 4051 O O . ALA B 1 88 ? -12.969 -18.219 -3.539 1 96.06 88 ALA B O 1
ATOM 4052 N N . VAL B 1 89 ? -11.297 -17.391 -2.396 1 94.94 89 VAL B N 1
ATOM 4053 C CA . VAL B 1 89 ? -11.898 -17.672 -1.098 1 94.94 89 VAL B CA 1
ATOM 4054 C C . VAL B 1 89 ? -12.883 -16.562 -0.729 1 94.94 89 VAL B C 1
ATOM 4056 O O . VAL B 1 89 ? -12.945 -15.531 -1.4 1 94.94 89 VAL B O 1
ATOM 4059 N N . PHE B 1 90 ? -13.625 -16.859 0.356 1 94 90 PHE B N 1
ATOM 4060 C CA . PHE B 1 90 ? -14.695 -15.953 0.751 1 94 90 PHE B CA 1
ATOM 4061 C C . PHE B 1 90 ? -14.281 -15.133 1.967 1 94 90 PHE B C 1
ATOM 4063 O O . PHE B 1 90 ? -13.516 -15.602 2.811 1 94 90 PHE B O 1
ATOM 4070 N N . ASP B 1 91 ? -14.742 -13.852 1.99 1 93.88 91 ASP B N 1
ATOM 4071 C CA . ASP B 1 91 ? -14.609 -13.07 3.217 1 93.88 91 ASP B CA 1
ATOM 4072 C C . ASP B 1 91 ? -15.711 -13.414 4.215 1 93.88 91 ASP B C 1
ATOM 4074 O O . ASP B 1 91 ? -16.547 -14.281 3.949 1 93.88 91 ASP B O 1
ATOM 4078 N N . LEU B 1 92 ? -15.727 -12.797 5.359 1 93 92 LEU B N 1
ATOM 4079 C CA . LEU B 1 92 ? -16.656 -13.102 6.441 1 93 92 LEU B CA 1
ATOM 4080 C C . LEU B 1 92 ? -18.094 -12.836 6.008 1 93 92 LEU B C 1
ATOM 4082 O O . LEU B 1 92 ? -19.031 -13.422 6.551 1 93 92 LEU B O 1
ATOM 4086 N N . ALA B 1 93 ? -18.266 -11.961 5.035 1 92.56 93 ALA B N 1
ATOM 4087 C CA . ALA B 1 93 ? -19.609 -11.609 4.566 1 92.56 93 ALA B CA 1
ATOM 4088 C C . ALA B 1 93 ? -20.062 -12.539 3.447 1 92.56 93 ALA B C 1
ATOM 4090 O O . ALA B 1 93 ? -21.156 -12.398 2.922 1 92.56 93 ALA B O 1
ATOM 4091 N N . GLY B 1 94 ? -19.188 -13.43 3.039 1 93.38 94 GLY B N 1
ATOM 4092 C CA . GLY B 1 94 ? -19.547 -14.398 2.01 1 93.38 94 GLY B CA 1
ATOM 4093 C C . GLY B 1 94 ? -19.312 -13.875 0.603 1 93.38 94 GLY B C 1
ATOM 4094 O O . GLY B 1 94 ? -19.969 -14.32 -0.344 1 93.38 94 GLY B O 1
ATOM 4095 N N . HIS B 1 95 ? -18.422 -12.914 0.496 1 95.25 95 HIS B N 1
ATOM 4096 C CA . HIS B 1 95 ? -18.094 -12.383 -0.821 1 95.25 95 HIS B CA 1
ATOM 4097 C C . HIS B 1 95 ? -16.703 -12.812 -1.263 1 95.25 95 HIS B C 1
ATOM 4099 O O . HIS B 1 95 ? -15.805 -12.969 -0.433 1 95.25 95 HIS B O 1
ATOM 4105 N N . THR B 1 96 ? -16.609 -13.102 -2.564 1 96.56 96 THR B N 1
ATOM 4106 C CA . THR B 1 96 ? -15.297 -13.227 -3.17 1 96.56 96 THR B CA 1
ATOM 4107 C C . THR B 1 96 ? -14.789 -11.875 -3.658 1 96.56 96 THR B C 1
ATOM 4109 O O . THR B 1 96 ? -15.445 -11.219 -4.469 1 96.56 96 THR B O 1
ATOM 4112 N N . VAL B 1 97 ? -13.719 -11.414 -3.102 1 97.44 97 VAL B N 1
ATOM 4113 C CA . VAL B 1 97 ? -13.117 -10.125 -3.451 1 97.44 97 VAL B CA 1
ATOM 4114 C C . VAL B 1 97 ? -11.664 -10.336 -3.869 1 97.44 97 VAL B C 1
ATOM 4116 O O . VAL B 1 97 ? -10.82 -10.695 -3.045 1 97.44 97 VAL B O 1
ATOM 4119 N N . CYS B 1 98 ? -11.367 -10.016 -5.16 1 98.31 98 CYS B N 1
ATOM 4120 C CA . CYS B 1 98 ? -10.039 -10.305 -5.695 1 98.31 98 CYS B CA 1
ATOM 4121 C C . CYS B 1 98 ? -9.203 -9.031 -5.785 1 98.31 98 CYS B C 1
ATOM 4123 O O . CYS B 1 98 ? -9.742 -7.922 -5.719 1 98.31 98 CYS B O 1
ATOM 4125 N N . GLU B 1 99 ? -7.93 -9.242 -5.832 1 98.69 99 GLU B N 1
ATOM 4126 C CA . GLU B 1 99 ? -6.914 -8.203 -5.984 1 98.69 99 GLU B CA 1
ATOM 4127 C C . GLU B 1 99 ? -5.824 -8.633 -6.965 1 98.69 99 GLU B C 1
ATOM 4129 O O . GLU B 1 99 ? -5.531 -9.828 -7.086 1 98.69 99 GLU B O 1
ATOM 4134 N N . SER B 1 100 ? -5.223 -7.684 -7.625 1 98.88 100 SER B N 1
ATOM 4135 C CA . SER B 1 100 ? -4.094 -8 -8.492 1 98.88 100 SER B CA 1
ATOM 4136 C C . SER B 1 100 ? -3.166 -6.801 -8.648 1 98.88 100 SER B C 1
ATOM 4138 O O . SER B 1 100 ? -3.516 -5.684 -8.273 1 98.88 100 SER B O 1
ATOM 4140 N N . SER B 1 101 ? -1.98 -7.062 -9.148 1 98.94 101 SER B N 1
ATOM 4141 C CA . SER B 1 101 ? -0.997 -6.004 -9.359 1 98.94 101 SER B CA 1
ATOM 4142 C C . SER B 1 101 ? -0.014 -6.371 -10.461 1 98.94 101 SER B C 1
ATOM 4144 O O . SER B 1 101 ? 0.182 -7.551 -10.758 1 98.94 101 SER B O 1
ATOM 4146 N N . LEU B 1 102 ? 0.521 -5.332 -11.086 1 98.88 102 LEU B N 1
ATOM 4147 C CA . LEU B 1 102 ? 1.521 -5.414 -12.141 1 98.88 102 LEU B CA 1
ATOM 4148 C C . LEU B 1 102 ? 2.621 -4.379 -11.93 1 98.88 102 LEU B C 1
ATOM 4150 O O . LEU B 1 102 ? 2.346 -3.244 -11.539 1 98.88 102 LEU B O 1
ATOM 4154 N N . MET B 1 103 ? 3.809 -4.789 -12.172 1 98.94 103 MET B N 1
ATOM 4155 C CA . MET B 1 103 ? 4.938 -3.867 -12.211 1 98.94 103 MET B CA 1
ATOM 4156 C C . MET B 1 103 ? 5.961 -4.301 -13.258 1 98.94 103 MET B C 1
ATOM 4158 O O . MET B 1 103 ? 6.195 -5.496 -13.438 1 98.94 103 MET B O 1
ATOM 4162 N N . THR B 1 104 ? 6.57 -3.348 -13.992 1 98.88 104 THR B N 1
ATOM 4163 C CA . THR B 1 104 ? 7.492 -3.686 -15.07 1 98.88 104 THR B CA 1
ATOM 4164 C C . THR B 1 104 ? 8.633 -2.674 -15.141 1 98.88 104 THR B C 1
ATOM 4166 O O . THR B 1 104 ? 8.469 -1.514 -14.766 1 98.88 104 THR B O 1
ATOM 4169 N N . THR B 1 105 ? 9.781 -3.143 -15.531 1 98.44 105 THR B N 1
ATOM 4170 C CA . THR B 1 105 ? 10.898 -2.238 -15.789 1 98.44 105 THR B CA 1
ATOM 4171 C C . THR B 1 105 ? 10.93 -1.836 -17.266 1 98.44 105 THR B C 1
ATOM 4173 O O . THR B 1 105 ? 11.805 -1.079 -17.688 1 98.44 105 THR B O 1
ATOM 4176 N N . GLN B 1 106 ? 9.977 -2.344 -18.031 1 97.62 106 GLN B N 1
ATOM 4177 C CA . GLN B 1 106 ? 9.844 -1.95 -19.438 1 97.62 106 GLN B CA 1
ATOM 4178 C C . GLN B 1 106 ? 9.531 -0.463 -19.562 1 97.62 106 GLN B C 1
ATOM 4180 O O . GLN B 1 106 ? 8.711 0.069 -18.812 1 97.62 106 GLN B O 1
ATOM 4185 N N . PRO B 1 107 ? 10.172 0.189 -20.516 1 96.19 107 PRO B N 1
ATOM 4186 C CA . PRO B 1 107 ? 9.836 1.596 -20.75 1 96.19 107 PRO B CA 1
ATOM 4187 C C . PRO B 1 107 ? 8.523 1.771 -21.531 1 96.19 107 PRO B C 1
ATOM 4189 O O . PRO B 1 107 ? 7.965 0.793 -22.031 1 96.19 107 PRO B O 1
ATOM 4192 N N . GLY B 1 108 ? 8.047 2.988 -21.484 1 95.94 108 GLY B N 1
ATOM 4193 C CA . GLY B 1 108 ? 6.953 3.322 -22.391 1 95.94 108 GLY B CA 1
ATOM 4194 C C . GLY B 1 108 ? 5.621 3.463 -21.672 1 95.94 108 GLY B C 1
ATOM 4195 O O . GLY B 1 108 ? 4.594 3.697 -22.297 1 95.94 108 GLY B O 1
ATOM 4196 N N . PHE B 1 109 ? 5.605 3.271 -20.406 1 97.5 109 PHE B N 1
ATOM 4197 C CA . PHE B 1 109 ? 4.375 3.416 -19.641 1 97.5 109 PHE B CA 1
ATOM 4198 C C . PHE B 1 109 ? 4.41 4.684 -18.797 1 97.5 109 PHE B C 1
ATOM 4200 O O . PHE B 1 109 ? 5.48 5.102 -18.344 1 97.5 109 PHE B O 1
ATOM 4207 N N . HIS B 1 110 ? 3.25 5.285 -18.625 1 96.94 110 HIS B N 1
ATOM 4208 C CA . HIS B 1 110 ? 3.156 6.422 -17.719 1 96.94 110 HIS B CA 1
ATOM 4209 C C . HIS B 1 110 ? 3.518 6.012 -16.281 1 96.94 110 HIS B C 1
ATOM 4211 O O . HIS B 1 110 ? 4.309 6.688 -15.625 1 96.94 110 HIS B O 1
ATOM 4217 N N . SER B 1 111 ? 2.877 5.051 -15.883 1 97.38 111 SER B N 1
ATOM 4218 C CA . SER B 1 111 ? 3.215 4.391 -14.625 1 97.38 111 SER B CA 1
ATOM 4219 C C . SER B 1 111 ? 3.781 2.996 -14.867 1 97.38 111 SER B C 1
ATOM 4221 O O . SER B 1 111 ? 3.262 2.244 -15.695 1 97.38 111 SER B O 1
ATOM 4223 N N . ASN B 1 112 ? 4.809 2.674 -14.125 1 97.62 112 ASN B N 1
ATOM 4224 C CA . ASN B 1 112 ? 5.395 1.347 -14.297 1 97.62 112 ASN B CA 1
ATOM 4225 C C . ASN B 1 112 ? 4.676 0.307 -13.438 1 97.62 112 ASN B C 1
ATOM 4227 O O . ASN B 1 112 ? 5.07 -0.859 -13.406 1 97.62 112 ASN B O 1
ATOM 4231 N N . THR B 1 113 ? 3.725 0.733 -12.672 1 98.81 113 THR B N 1
ATOM 4232 C CA . THR B 1 113 ? 2.996 -0.177 -11.797 1 98.81 113 THR B CA 1
ATOM 4233 C C . THR B 1 113 ? 1.518 0.193 -11.742 1 98.81 113 THR B C 1
ATOM 4235 O O . THR B 1 113 ? 1.151 1.348 -11.969 1 98.81 113 THR B O 1
ATOM 4238 N N . VAL B 1 114 ? 0.721 -0.799 -11.555 1 98.81 114 VAL B N 1
ATOM 4239 C CA . VAL B 1 114 ? -0.703 -0.627 -11.281 1 98.81 114 VAL B CA 1
ATOM 4240 C C . VAL B 1 114 ? -1.195 -1.748 -10.367 1 98.81 114 VAL B C 1
ATOM 4242 O O . VAL B 1 114 ? -0.711 -2.879 -10.453 1 98.81 114 VAL B O 1
ATOM 4245 N N . ALA B 1 115 ? -2.057 -1.434 -9.516 1 98.88 115 ALA B N 1
ATOM 4246 C CA . ALA B 1 115 ? -2.73 -2.408 -8.656 1 98.88 115 ALA B CA 1
ATOM 4247 C C . ALA B 1 115 ? -4.234 -2.148 -8.609 1 98.88 115 ALA B C 1
ATOM 4249 O O . ALA B 1 115 ? -4.688 -1.034 -8.883 1 98.88 115 ALA B O 1
ATOM 4250 N N . VAL B 1 116 ? -4.98 -3.178 -8.352 1 98.88 116 VAL B N 1
ATOM 4251 C CA . VAL B 1 116 ? -6.426 -3.041 -8.211 1 98.88 116 VAL B CA 1
ATOM 4252 C C . VAL B 1 116 ? -6.922 -3.934 -7.078 1 98.88 116 VAL B C 1
ATOM 4254 O O . VAL B 1 116 ? -6.453 -5.062 -6.918 1 98.88 116 VAL B O 1
ATOM 4257 N N . THR B 1 117 ? -7.789 -3.439 -6.266 1 98.81 117 THR B N 1
ATOM 4258 C CA . THR B 1 117 ? -8.469 -4.203 -5.227 1 98.81 117 THR B CA 1
ATOM 4259 C C . THR B 1 117 ? -9.984 -4.074 -5.371 1 98.81 117 THR B C 1
ATOM 4261 O O . THR B 1 117 ? -10.477 -3.27 -6.168 1 98.81 117 THR B O 1
ATOM 4264 N N . GLY B 1 118 ? -10.695 -4.945 -4.723 1 98.31 118 GLY B N 1
ATOM 4265 C CA . GLY B 1 118 ? -12.148 -4.883 -4.758 1 98.31 118 GLY B CA 1
ATOM 4266 C C . GLY B 1 118 ? -12.742 -5.438 -6.035 1 98.31 118 GLY B C 1
ATOM 4267 O O . GLY B 1 118 ? -13.836 -5.051 -6.438 1 98.31 118 GLY B O 1
ATOM 4268 N N . VAL B 1 119 ? -12.086 -6.344 -6.707 1 98.56 119 VAL B N 1
ATOM 4269 C CA . VAL B 1 119 ? -12.547 -6.918 -7.969 1 98.56 119 VAL B CA 1
ATOM 4270 C C . VAL B 1 119 ? -13.523 -8.062 -7.688 1 98.56 119 VAL B C 1
ATOM 4272 O O . VAL B 1 119 ? -13.188 -9.023 -6.996 1 98.56 119 VAL B O 1
ATOM 4275 N N . ARG B 1 120 ? -14.703 -7.973 -8.281 1 97.75 120 ARG B N 1
ATOM 4276 C CA . ARG B 1 120 ? -15.719 -8.969 -7.949 1 97.75 120 ARG B CA 1
ATOM 4277 C C . ARG B 1 120 ? -16.344 -9.562 -9.211 1 97.75 120 ARG B C 1
ATOM 4279 O O . ARG B 1 120 ? -16.938 -10.633 -9.164 1 97.75 120 ARG B O 1
ATOM 4286 N N . ARG B 1 121 ? -16.078 -8.828 -10.344 1 97.62 121 ARG B N 1
ATOM 4287 C CA . ARG B 1 121 ? -16.891 -9.227 -11.484 1 97.62 121 ARG B CA 1
ATOM 4288 C C . ARG B 1 121 ? -16.062 -9.219 -12.773 1 97.62 121 ARG B C 1
ATOM 4290 O O . ARG B 1 121 ? -16.609 -9.133 -13.867 1 97.62 121 ARG B O 1
ATOM 4297 N N . THR B 1 122 ? -14.805 -9.203 -12.688 1 98.5 122 THR B N 1
ATOM 4298 C CA . THR B 1 122 ? -13.922 -9.336 -13.844 1 98.5 122 THR B CA 1
ATOM 4299 C C . THR B 1 122 ? -13.273 -10.711 -13.883 1 98.5 122 THR B C 1
ATOM 4301 O O . THR B 1 122 ? -12.664 -11.148 -12.906 1 98.5 122 THR B O 1
ATOM 4304 N N . LYS B 1 123 ? -13.438 -11.375 -15 1 98.5 123 LYS B N 1
ATOM 4305 C CA . LYS B 1 123 ? -13.008 -12.766 -15.109 1 98.5 123 LYS B CA 1
ATOM 4306 C C . LYS B 1 123 ? -11.562 -12.938 -14.656 1 98.5 123 LYS B C 1
ATOM 4308 O O . LYS B 1 123 ? -11.25 -13.82 -13.852 1 98.5 123 LYS B O 1
ATOM 4313 N N . ASN B 1 124 ? -10.703 -12.117 -15.227 1 98.81 124 ASN B N 1
ATOM 4314 C CA . ASN B 1 124 ? -9.281 -12.156 -14.906 1 98.81 124 ASN B CA 1
ATOM 4315 C C . ASN B 1 124 ? -8.805 -10.828 -14.32 1 98.81 124 ASN B C 1
ATOM 4317 O O . ASN B 1 124 ? -8.438 -9.914 -15.062 1 98.81 124 ASN B O 1
ATOM 4321 N N . PRO B 1 125 ? -8.68 -10.797 -13.008 1 98.88 125 PRO B N 1
ATOM 4322 C CA . PRO B 1 125 ? -8.195 -9.57 -12.367 1 98.88 125 PRO B CA 1
ATOM 4323 C C . PRO B 1 125 ? -6.863 -9.094 -12.938 1 98.88 125 PRO B C 1
ATOM 4325 O O . PRO B 1 125 ? -6.629 -7.891 -13.055 1 98.88 125 PRO B O 1
ATOM 4328 N N . ILE B 1 126 ? -5.973 -9.969 -13.359 1 98.94 126 ILE B N 1
ATOM 4329 C CA . ILE B 1 126 ? -4.656 -9.57 -13.852 1 98.94 126 ILE B CA 1
ATOM 4330 C C . ILE B 1 126 ? -4.797 -8.859 -15.195 1 98.94 126 ILE B C 1
ATOM 4332 O O . ILE B 1 126 ? -4.035 -7.941 -15.5 1 98.94 126 ILE B O 1
ATOM 4336 N N . LEU B 1 127 ? -5.742 -9.281 -15.977 1 98.94 127 LEU B N 1
ATOM 4337 C CA . LEU B 1 127 ? -5.969 -8.602 -17.25 1 98.94 127 LEU B CA 1
ATOM 4338 C C . LEU B 1 127 ? -6.598 -7.23 -17.016 1 98.94 127 LEU B C 1
ATOM 4340 O O . LEU B 1 127 ? -6.375 -6.309 -17.812 1 98.94 127 LEU B O 1
ATOM 4344 N N . LEU B 1 128 ? -7.398 -7.117 -15.93 1 98.88 128 LEU B N 1
ATOM 4345 C CA . LEU B 1 128 ? -7.848 -5.789 -15.531 1 98.88 128 LEU B CA 1
ATOM 4346 C C . LEU B 1 128 ? -6.656 -4.883 -15.219 1 98.88 128 LEU B C 1
ATOM 4348 O O . LEU B 1 128 ? -6.582 -3.76 -15.727 1 98.88 128 LEU B O 1
ATOM 4352 N N . SER B 1 129 ? -5.711 -5.348 -14.453 1 98.94 129 SER B N 1
ATOM 4353 C CA . SER B 1 129 ? -4.508 -4.574 -14.156 1 98.94 129 SER B CA 1
ATOM 4354 C C . SER B 1 129 ? -3.76 -4.211 -15.438 1 98.94 129 SER B C 1
ATOM 4356 O O . SER B 1 129 ? -3.252 -3.096 -15.57 1 98.94 129 SER B O 1
ATOM 4358 N N . LYS B 1 130 ? -3.73 -5.121 -16.359 1 98.88 130 LYS B N 1
ATOM 4359 C CA . LYS B 1 130 ? -3.016 -4.891 -17.609 1 98.88 130 LYS B CA 1
ATOM 4360 C C . LYS B 1 130 ? -3.635 -3.734 -18.391 1 98.88 130 LYS B C 1
ATOM 4362 O O . LYS B 1 130 ? -2.926 -2.83 -18.844 1 98.88 130 LYS B O 1
ATOM 4367 N N . VAL B 1 131 ? -4.914 -3.748 -18.516 1 98.44 131 VAL B N 1
ATOM 4368 C CA . VAL B 1 131 ? -5.574 -2.715 -19.312 1 98.44 131 VAL B CA 1
ATOM 4369 C C . VAL B 1 131 ? -5.465 -1.368 -18.609 1 98.44 131 VAL B C 1
ATOM 4371 O O . VAL B 1 131 ? -5.348 -0.325 -19.25 1 98.44 131 VAL B O 1
ATOM 4374 N N . LEU B 1 132 ? -5.543 -1.404 -17.281 1 98.5 132 LEU B N 1
ATOM 4375 C CA . LEU B 1 132 ? -5.379 -0.174 -16.516 1 98.5 132 LEU B CA 1
ATOM 4376 C C . LEU B 1 132 ? -3.977 0.397 -16.703 1 98.5 132 LEU B C 1
ATOM 4378 O O . LEU B 1 132 ? -3.805 1.615 -16.797 1 98.5 132 LEU B O 1
ATOM 4382 N N . LEU B 1 133 ? -2.984 -0.452 -16.766 1 98.75 133 LEU B N 1
ATOM 4383 C CA . LEU B 1 133 ? -1.604 -0.025 -16.969 1 98.75 133 LEU B CA 1
ATOM 4384 C C . LEU B 1 133 ? -1.418 0.565 -18.359 1 98.75 133 LEU B C 1
ATOM 4386 O O . LEU B 1 133 ? -0.828 1.638 -18.516 1 98.75 133 LEU B O 1
ATOM 4390 N N . GLU B 1 134 ? -1.944 -0.094 -19.328 1 98.31 134 GLU B N 1
ATOM 4391 C CA . GLU B 1 134 ? -1.753 0.285 -20.734 1 98.31 134 GLU B CA 1
ATOM 4392 C C . GLU B 1 134 ? -2.51 1.567 -21.062 1 98.31 134 GLU B C 1
ATOM 4394 O O . GLU B 1 134 ? -2.104 2.324 -21.953 1 98.31 134 GLU B O 1
ATOM 4399 N N . ASN B 1 135 ? -3.588 1.834 -20.312 1 97.5 135 ASN B N 1
ATOM 4400 C CA . ASN B 1 135 ? -4.422 3.01 -20.547 1 97.5 135 ASN B CA 1
ATOM 4401 C C . ASN B 1 135 ? -4.371 3.967 -19.359 1 97.5 135 ASN B C 1
ATOM 4403 O O . ASN B 1 135 ? -5.348 4.672 -19.078 1 97.5 135 ASN B O 1
ATOM 4407 N N . ASN B 1 136 ? -3.354 4.004 -18.703 1 97.81 136 ASN B N 1
ATOM 4408 C CA . ASN B 1 136 ? -3.203 4.652 -17.406 1 97.81 136 ASN B CA 1
ATOM 4409 C C . ASN B 1 136 ? -3.496 6.148 -17.484 1 97.81 136 ASN B C 1
ATOM 4411 O O . ASN B 1 136 ? -4.219 6.688 -16.641 1 97.81 136 ASN B O 1
ATOM 4415 N N . THR B 1 137 ? -3.031 6.855 -18.516 1 95.94 137 THR B N 1
ATOM 4416 C CA . THR B 1 137 ? -3.207 8.297 -18.641 1 95.94 137 THR B CA 1
ATOM 4417 C C . THR B 1 137 ? -4.68 8.656 -18.812 1 95.94 137 THR B C 1
ATOM 4419 O O . THR B 1 137 ? -5.148 9.664 -18.281 1 95.94 137 THR B O 1
ATOM 4422 N N . LEU B 1 138 ? -5.402 7.777 -19.438 1 94.62 138 LEU B N 1
ATOM 4423 C CA . LEU B 1 138 ? -6.824 7.988 -19.672 1 94.62 138 LEU B CA 1
ATOM 4424 C C . LEU B 1 138 ? -7.621 7.859 -18.375 1 94.62 138 LEU B C 1
ATOM 4426 O O . LEU B 1 138 ? -8.734 8.391 -18.266 1 94.62 138 LEU B O 1
ATOM 4430 N N . LEU B 1 139 ? -6.996 7.191 -17.469 1 95.25 139 LEU B N 1
ATOM 4431 C CA . LEU B 1 139 ? -7.723 6.875 -16.234 1 95.25 139 LEU B CA 1
ATOM 4432 C C . LEU B 1 139 ? -7.156 7.648 -15.055 1 95.25 139 LEU B C 1
ATOM 4434 O O . LEU B 1 139 ? -7.207 7.176 -13.914 1 95.25 139 LEU B O 1
ATOM 4438 N N . GLY B 1 140 ? -6.527 8.742 -15.312 1 94.88 140 GLY B N 1
ATOM 4439 C CA . GLY B 1 140 ? -6.078 9.648 -14.266 1 94.88 140 GLY B CA 1
ATOM 4440 C C . GLY B 1 140 ? -4.613 9.469 -13.906 1 94.88 140 GLY B C 1
ATOM 4441 O O . GLY B 1 140 ? -4.059 10.25 -13.133 1 94.88 140 GLY B O 1
ATOM 4442 N N . GLY B 1 141 ? -3.967 8.43 -14.438 1 97.38 141 GLY B N 1
ATOM 4443 C CA . GLY B 1 141 ? -2.541 8.227 -14.234 1 97.38 141 GLY B CA 1
ATOM 4444 C C . GLY B 1 141 ? -2.207 7.699 -12.852 1 97.38 141 GLY B C 1
ATOM 4445 O O . GLY B 1 141 ? -1.157 8.031 -12.289 1 97.38 141 GLY B O 1
ATOM 4446 N N . HIS B 1 142 ? -3.104 6.875 -12.266 1 98.31 142 HIS B N 1
ATOM 4447 C CA . HIS B 1 142 ? -2.914 6.43 -10.891 1 98.31 142 HIS B CA 1
ATOM 4448 C C . HIS B 1 142 ? -2.207 5.078 -10.844 1 98.31 142 HIS B C 1
ATOM 4450 O O . HIS B 1 142 ? -2.197 4.344 -11.836 1 98.31 142 HIS B O 1
ATOM 4456 N N . ALA B 1 143 ? -1.655 4.77 -9.68 1 98.75 143 ALA B N 1
ATOM 4457 C CA . ALA B 1 143 ? -0.924 3.521 -9.5 1 98.75 143 ALA B CA 1
ATOM 4458 C C . ALA B 1 143 ? -1.792 2.479 -8.797 1 98.75 143 ALA B C 1
ATOM 4460 O O . ALA B 1 143 ? -1.479 1.285 -8.82 1 98.75 143 ALA B O 1
ATOM 4461 N N . PHE B 1 144 ? -2.836 2.885 -8.195 1 98.88 144 PHE B N 1
ATOM 4462 C CA . PHE B 1 144 ? -3.656 1.98 -7.402 1 98.88 144 PHE B CA 1
ATOM 4463 C C . PHE B 1 144 ? -5.133 2.328 -7.535 1 98.88 144 PHE B C 1
ATOM 4465 O O . PHE B 1 144 ? -5.547 3.438 -7.195 1 98.88 144 PHE B O 1
ATOM 4472 N N . TYR B 1 145 ? -5.973 1.388 -8.062 1 98.69 145 TYR B N 1
ATOM 4473 C CA . TYR B 1 145 ? -7.402 1.55 -8.289 1 98.69 145 TYR B CA 1
ATOM 4474 C C . TYR B 1 145 ? -8.211 0.58 -7.438 1 98.69 145 TYR B C 1
ATOM 4476 O O . TYR B 1 145 ? -7.652 -0.358 -6.859 1 98.69 145 TYR B O 1
ATOM 4484 N N . SER B 1 146 ? -9.508 0.854 -7.344 1 98.56 146 SER B N 1
ATOM 4485 C CA . SER B 1 146 ? -10.328 -0.07 -6.562 1 98.56 146 SER B CA 1
ATOM 4486 C C . SER B 1 146 ? -11.766 -0.085 -7.051 1 98.56 146 SER B C 1
ATOM 4488 O O . SER B 1 146 ? -12.25 0.904 -7.609 1 98.56 146 SER B O 1
ATOM 4490 N N . GLY B 1 147 ? -12.367 -1.226 -6.961 1 96.81 147 GLY B N 1
ATOM 4491 C CA . GLY B 1 147 ? -13.82 -1.346 -6.949 1 96.81 147 GLY B CA 1
ATOM 4492 C C . GLY B 1 147 ? -14.43 -1.304 -8.336 1 96.81 147 GLY B C 1
ATOM 4493 O O . GLY B 1 147 ? -13.766 -1.613 -9.328 1 96.81 147 GLY B O 1
ATOM 4494 N N . GLU B 1 148 ? -15.695 -0.915 -8.312 1 95.62 148 GLU B N 1
ATOM 4495 C CA . GLU B 1 148 ? -16.547 -1.026 -9.492 1 95.62 148 GLU B CA 1
ATOM 4496 C C . GLU B 1 148 ? -16.094 -0.066 -10.586 1 95.62 148 GLU B C 1
ATOM 4498 O O . GLU B 1 148 ? -16.188 -0.389 -11.773 1 95.62 148 GLU B O 1
ATOM 4503 N N . SER B 1 149 ? -15.633 1.072 -10.188 1 96.06 149 SER B N 1
ATOM 4504 C CA . SER B 1 149 ? -15.203 2.039 -11.195 1 96.06 149 SER B CA 1
ATOM 4505 C C . SER B 1 149 ? -14.039 1.495 -12.016 1 96.06 149 SER B C 1
ATOM 4507 O O . SER B 1 149 ? -14.008 1.674 -13.242 1 96.06 149 SER B O 1
ATOM 4509 N N . ALA B 1 150 ? -13.117 0.869 -11.344 1 98 150 ALA B N 1
ATOM 4510 C CA . ALA B 1 150 ? -11.992 0.253 -12.055 1 98 150 ALA B CA 1
ATOM 4511 C C . ALA B 1 150 ? -12.477 -0.872 -12.969 1 98 150 ALA B C 1
ATOM 4513 O O . ALA B 1 150 ? -12.016 -0.995 -14.102 1 98 150 ALA B O 1
ATOM 4514 N N . GLU B 1 151 ? -13.391 -1.679 -12.477 1 98.44 151 GLU B N 1
ATOM 4515 C CA . GLU B 1 151 ? -13.898 -2.795 -13.266 1 98.44 151 GLU B CA 1
ATOM 4516 C C . GLU B 1 151 ? -14.656 -2.303 -14.5 1 98.44 151 GLU B C 1
ATOM 4518 O O . GLU B 1 151 ? -14.469 -2.832 -15.594 1 98.44 151 GLU B O 1
ATOM 4523 N N . LYS B 1 152 ? -15.477 -1.277 -14.297 1 97.31 152 LYS B N 1
ATOM 4524 C CA . LYS B 1 152 ? -16.219 -0.719 -15.414 1 97.31 152 LYS B CA 1
ATOM 4525 C C . LYS B 1 152 ? -15.289 -0.167 -16.484 1 97.31 152 LYS B C 1
ATOM 4527 O O . LYS B 1 152 ? -15.523 -0.359 -17.688 1 97.31 152 LYS B O 1
ATOM 4532 N N . ALA B 1 153 ? -14.25 0.49 -16.047 1 97.25 153 ALA B N 1
ATOM 4533 C CA . ALA B 1 153 ? -13.25 0.955 -17 1 97.25 153 ALA B CA 1
ATOM 4534 C C . ALA B 1 153 ? -12.633 -0.215 -17.766 1 97.25 153 ALA B C 1
ATOM 4536 O O . ALA B 1 153 ? -12.438 -0.143 -18.984 1 97.25 153 ALA B O 1
ATOM 4537 N N . GLY B 1 154 ? -12.305 -1.243 -17.016 1 98.25 154 GLY B N 1
ATOM 4538 C CA . GLY B 1 154 ? -11.75 -2.436 -17.641 1 98.25 154 GLY B CA 1
ATOM 4539 C C . GLY B 1 154 ? -12.664 -3.057 -18.672 1 98.25 154 GLY B C 1
ATOM 4540 O O . GLY B 1 154 ? -12.219 -3.428 -19.766 1 98.25 154 GLY B O 1
ATOM 4541 N N . TRP B 1 155 ? -13.969 -3.184 -18.328 1 97.62 155 TRP B N 1
ATOM 4542 C CA . TRP B 1 155 ? -14.93 -3.764 -19.25 1 97.62 155 TRP B CA 1
ATOM 4543 C C . TRP B 1 155 ? -15.016 -2.938 -20.531 1 97.62 155 TRP B C 1
ATOM 4545 O O . TRP B 1 155 ? -15.047 -3.488 -21.641 1 97.62 155 TRP B O 1
ATOM 4555 N N . HIS B 1 156 ? -14.953 -1.676 -20.359 1 96.69 156 HIS B N 1
ATOM 4556 C CA . HIS B 1 156 ? -14.984 -0.78 -21.5 1 96.69 156 HIS B CA 1
ATOM 4557 C C . HIS B 1 156 ? -13.734 -0.934 -22.359 1 96.69 156 HIS B C 1
ATOM 4559 O O . HIS B 1 156 ? -13.781 -0.752 -23.578 1 96.69 156 HIS B O 1
ATOM 4565 N N . LEU B 1 157 ? -12.688 -1.331 -21.734 1 97.06 157 LEU B N 1
ATOM 4566 C CA . LEU B 1 157 ? -11.406 -1.412 -22.422 1 97.06 157 LEU B CA 1
ATOM 4567 C C . LEU B 1 157 ? -11.117 -2.844 -22.875 1 97.06 157 LEU B C 1
ATOM 4569 O O . LEU B 1 157 ? -10.039 -3.131 -23.391 1 97.06 157 LEU B O 1
ATOM 4573 N N . GLY B 1 158 ? -12 -3.773 -22.578 1 96.38 158 GLY B N 1
ATOM 4574 C CA . GLY B 1 158 ? -11.891 -5.047 -23.281 1 96.38 158 GLY B CA 1
ATOM 4575 C C . GLY B 1 158 ? -11.805 -6.234 -22.328 1 96.38 158 GLY B C 1
ATOM 4576 O O . GLY B 1 158 ? -11.734 -7.383 -22.781 1 96.38 158 GLY B O 1
ATOM 4577 N N . THR B 1 159 ? -11.789 -6.055 -21.031 1 98.19 159 THR B N 1
ATOM 4578 C CA . THR B 1 159 ? -11.797 -7.203 -20.141 1 98.19 159 THR B CA 1
ATOM 4579 C C . THR B 1 159 ? -13.18 -7.84 -20.078 1 98.19 159 THR B C 1
ATOM 4581 O O . THR B 1 159 ? -14.172 -7.207 -20.438 1 98.19 159 THR B O 1
ATOM 4584 N N . GLN B 1 160 ? -13.234 -9.062 -19.641 1 98.06 160 GLN B N 1
ATOM 4585 C CA . GLN B 1 160 ? -14.484 -9.812 -19.625 1 98.06 160 GLN B CA 1
ATOM 4586 C C . GLN B 1 160 ? -15.211 -9.672 -18.297 1 98.06 160 GLN B C 1
ATOM 4588 O O . GLN B 1 160 ? -14.641 -9.961 -17.25 1 98.06 160 GLN B O 1
ATOM 4593 N N . ARG B 1 161 ? -16.469 -9.211 -18.375 1 97.56 161 ARG B N 1
ATOM 4594 C CA . ARG B 1 161 ? -17.328 -9.156 -17.203 1 97.56 161 ARG B CA 1
ATOM 4595 C C . ARG B 1 161 ? -17.953 -10.523 -16.906 1 97.56 161 ARG B C 1
ATOM 4597 O O . ARG B 1 161 ? -18.359 -11.227 -17.828 1 97.56 161 ARG B O 1
ATOM 4604 N N . VAL B 1 162 ? -18 -10.852 -15.625 1 96.31 162 VAL B N 1
ATOM 4605 C CA . VAL B 1 162 ? -18.625 -12.109 -15.227 1 96.31 162 VAL B CA 1
ATOM 4606 C C . VAL B 1 162 ? -19.578 -11.852 -14.055 1 96.31 162 VAL B C 1
ATOM 4608 O O . VAL B 1 162 ? -19.578 -10.766 -13.477 1 96.31 162 VAL B O 1
ATOM 4611 N N . SER B 1 163 ? -20.406 -12.859 -13.797 1 91.75 163 SER B N 1
ATOM 4612 C CA . SER B 1 163 ? -21.234 -12.789 -12.602 1 91.75 163 SER B CA 1
ATOM 4613 C C . SER B 1 163 ? -20.422 -13.047 -11.344 1 91.75 163 SER B C 1
ATOM 4615 O O . SER B 1 163 ? -19.297 -13.539 -11.414 1 91.75 163 SER B O 1
ATOM 4617 N N . THR B 1 164 ? -20.953 -12.719 -10.242 1 84.44 164 THR B N 1
ATOM 4618 C CA . THR B 1 164 ? -20.281 -12.961 -8.977 1 84.44 164 THR B CA 1
ATOM 4619 C C . THR B 1 164 ? -20.125 -14.461 -8.719 1 84.44 164 THR B C 1
ATOM 4621 O O . THR B 1 164 ? -19.266 -14.875 -7.945 1 84.44 164 THR B O 1
ATOM 4624 N N . GLY B 1 165 ? -20.891 -15.273 -9.375 1 90.12 165 GLY B N 1
ATOM 4625 C CA . GLY B 1 165 ? -20.844 -16.719 -9.219 1 90.12 165 GLY B CA 1
ATOM 4626 C C . GLY B 1 165 ? -19.672 -17.359 -9.93 1 90.12 165 GLY B C 1
ATOM 4627 O O . GLY B 1 165 ? -19.344 -18.516 -9.672 1 90.12 165 GLY B O 1
ATOM 4628 N N . TYR B 1 166 ? -19.047 -16.625 -10.773 1 93.06 166 TYR B N 1
ATOM 4629 C CA . TYR B 1 166 ? -17.953 -17.172 -11.562 1 93.06 166 TYR B CA 1
ATOM 4630 C C . TYR B 1 166 ? -16.828 -17.672 -10.656 1 93.06 166 TYR B C 1
ATOM 4632 O O . TYR B 1 166 ? -16.25 -18.719 -10.898 1 93.06 166 TYR B O 1
ATOM 4640 N N . TYR B 1 167 ? -16.547 -16.891 -9.602 1 94.75 167 TYR B N 1
ATOM 4641 C CA . TYR B 1 167 ? -15.422 -17.203 -8.734 1 94.75 167 TYR B CA 1
ATOM 4642 C C . TYR B 1 167 ? -15.758 -18.359 -7.797 1 94.75 167 TYR B C 1
ATOM 4644 O O . TYR B 1 167 ? -14.859 -18.969 -7.211 1 94.75 167 TYR B O 1
ATOM 4652 N N . TRP B 1 168 ? -16.984 -18.719 -7.668 1 91.56 168 TRP B N 1
ATOM 4653 C CA . TRP B 1 168 ? -17.484 -19.641 -6.652 1 91.56 168 TRP B CA 1
ATOM 4654 C C . TRP B 1 168 ? -17.047 -21.078 -6.957 1 91.56 168 TRP B C 1
ATOM 4656 O O . TRP B 1 168 ? -17.094 -21.516 -8.109 1 91.56 168 TRP B O 1
ATOM 4666 N N . THR B 1 169 ? -16.594 -21.766 -5.941 1 91.31 169 THR B N 1
ATOM 4667 C CA . THR B 1 169 ? -16.406 -23.203 -5.961 1 91.31 169 THR B CA 1
ATOM 4668 C C . THR B 1 169 ? -16.969 -23.844 -4.688 1 91.31 169 THR B C 1
ATOM 4670 O O . THR B 1 169 ? -16.969 -23.219 -3.625 1 91.31 169 THR B O 1
ATOM 4673 N N . LYS B 1 170 ? -17.406 -25 -4.82 1 89.12 170 LYS B N 1
ATOM 4674 C CA . LYS B 1 170 ? -17.969 -25.719 -3.684 1 89.12 170 LYS B CA 1
ATOM 4675 C C . LYS B 1 170 ? -16.953 -25.859 -2.557 1 89.12 170 LYS B C 1
ATOM 4677 O O . LYS B 1 170 ? -17.281 -25.641 -1.388 1 89.12 170 LYS B O 1
ATOM 4682 N N . ARG B 1 171 ? -15.812 -26.156 -2.891 1 89.75 171 ARG B N 1
ATOM 4683 C CA . ARG B 1 171 ? -14.773 -26.375 -1.893 1 89.75 171 ARG B CA 1
ATOM 4684 C C . ARG B 1 171 ? -14.539 -25.109 -1.07 1 89.75 171 ARG B C 1
ATOM 4686 O O . ARG B 1 171 ? -14.492 -25.156 0.16 1 89.75 171 ARG B O 1
ATOM 4693 N N . ARG B 1 172 ? -14.391 -24 -1.729 1 92.12 172 ARG B N 1
ATOM 4694 C CA . ARG B 1 172 ? -14.102 -22.734 -1.04 1 92.12 172 ARG B CA 1
ATOM 4695 C C . ARG B 1 172 ? -15.281 -22.297 -0.185 1 92.12 172 ARG B C 1
ATOM 4697 O O . ARG B 1 172 ? -15.094 -21.703 0.881 1 92.12 172 ARG B O 1
ATOM 4704 N N . TRP B 1 173 ? -16.406 -22.547 -0.661 1 91 173 TRP B N 1
ATOM 4705 C CA . TRP B 1 173 ? -17.609 -22.234 0.113 1 91 173 TRP B CA 1
ATOM 4706 C C . TRP B 1 173 ? -17.656 -23.062 1.392 1 91 173 TRP B C 1
ATOM 4708 O O . TRP B 1 173 ? -17.953 -22.547 2.467 1 91 173 TRP B O 1
ATOM 4718 N N . LEU B 1 174 ? -17.359 -24.312 1.288 1 88.5 174 LEU B N 1
ATOM 4719 C CA . LEU B 1 174 ? -17.359 -25.203 2.453 1 88.5 174 LEU B CA 1
ATOM 4720 C C . LEU B 1 174 ? -16.281 -24.766 3.445 1 88.5 174 LEU B C 1
ATOM 4722 O O . LEU B 1 174 ? -16.5 -24.812 4.66 1 88.5 174 LEU B O 1
ATOM 4726 N N . GLU B 1 175 ? -15.172 -24.406 2.898 1 87.81 175 GLU B N 1
ATOM 4727 C CA . GLU B 1 175 ? -14.102 -23.906 3.75 1 87.81 175 GLU B CA 1
ATOM 4728 C C . GLU B 1 175 ? -14.562 -22.672 4.527 1 87.81 175 GLU B C 1
ATOM 4730 O O . GLU B 1 175 ? -14.266 -22.531 5.715 1 87.81 175 GLU B O 1
ATOM 4735 N N . HIS B 1 176 ? -15.195 -21.766 3.918 1 90.62 176 HIS B N 1
ATOM 4736 C CA . HIS B 1 176 ? -15.75 -20.547 4.52 1 90.62 176 HIS B CA 1
ATOM 4737 C C . HIS B 1 176 ? -16.719 -20.891 5.648 1 90.62 176 HIS B C 1
ATOM 4739 O O . HIS B 1 176 ? -16.578 -20.375 6.758 1 90.62 176 HIS B O 1
ATOM 4745 N N . LYS B 1 177 ? -17.516 -21.781 5.422 1 88.75 177 LYS B N 1
ATOM 4746 C CA . LYS B 1 177 ? -18.578 -22.141 6.367 1 88.75 177 LYS B CA 1
ATOM 4747 C C . LYS B 1 177 ? -18.016 -22.906 7.555 1 88.75 177 LYS B C 1
ATOM 4749 O O . LYS B 1 177 ? -18.438 -22.703 8.695 1 88.75 177 LYS B O 1
ATOM 4754 N N . ARG B 1 178 ? -17.125 -23.766 7.352 1 83.81 178 ARG B N 1
ATOM 4755 C CA . ARG B 1 178 ? -16.531 -24.594 8.406 1 83.81 178 ARG B CA 1
ATOM 4756 C C . ARG B 1 178 ? -15.773 -23.719 9.406 1 83.81 178 ARG B C 1
ATOM 4758 O O . ARG B 1 178 ? -15.781 -23.984 10.609 1 83.81 178 ARG B O 1
ATOM 4765 N N . ALA B 1 179 ? -15.109 -22.812 8.836 1 77.75 179 ALA B N 1
ATOM 4766 C CA . ALA B 1 179 ? -14.312 -21.938 9.695 1 77.75 179 ALA B CA 1
ATOM 4767 C C . ALA B 1 179 ? -15.211 -21.078 10.594 1 77.75 179 ALA B C 1
ATOM 4769 O O . ALA B 1 179 ? -14.812 -20.703 11.695 1 77.75 179 ALA B O 1
ATOM 4770 N N . LEU B 1 180 ? -16.391 -20.75 10.227 1 78.56 180 LEU B N 1
ATOM 4771 C CA . LEU B 1 180 ? -17.328 -19.953 11 1 78.56 180 LEU B CA 1
ATOM 4772 C C . LEU B 1 180 ? -18.016 -20.797 12.062 1 78.56 180 LEU B C 1
ATOM 4774 O O . LEU B 1 180 ? -18.328 -20.297 13.148 1 78.56 180 LEU B O 1
ATOM 4778 N N . ASP B 1 181 ? -18.453 -21.906 11.781 1 69.31 181 ASP B N 1
ATOM 4779 C CA . ASP B 1 181 ? -19.109 -22.812 12.719 1 69.31 181 ASP B CA 1
ATOM 4780 C C . ASP B 1 181 ? -18.406 -24.172 12.727 1 69.31 181 ASP B C 1
ATOM 4782 O O . ASP B 1 181 ? -18.656 -25 11.852 1 69.31 181 ASP B O 1
ATOM 4786 N N . PRO B 1 182 ? -17.375 -24.297 13.484 1 55.16 182 PRO B N 1
ATOM 4787 C CA . PRO B 1 182 ? -16.766 -25.641 13.477 1 55.16 182 PRO B CA 1
ATOM 4788 C C . PRO B 1 182 ? -17.781 -26.75 13.633 1 55.16 182 PRO B C 1
ATOM 4790 O O . PRO B 1 182 ? -17.516 -27.906 13.281 1 55.16 182 PRO B O 1
ATOM 4793 N N . LYS B 1 183 ? -18.922 -26.641 14.328 1 44.28 183 LYS B N 1
ATOM 4794 C CA . LYS B 1 183 ? -19.984 -27.641 14.422 1 44.28 183 LYS B CA 1
ATOM 4795 C C . LYS B 1 183 ? -20.766 -27.734 13.117 1 44.28 183 LYS B C 1
ATOM 4797 O O . LYS B 1 183 ? -21.688 -28.547 13 1 44.28 183 LYS B O 1
ATOM 4802 N N . LEU B 1 184 ? -20.641 -26.922 12.25 1 38.38 184 LEU B N 1
ATOM 4803 C CA . LEU B 1 184 ? -21.359 -26.938 10.977 1 38.38 184 LEU B CA 1
ATOM 4804 C C . LEU B 1 184 ? -20.812 -28.031 10.062 1 38.38 184 LEU B C 1
ATOM 4806 O O . LEU B 1 184 ? -20.969 -27.953 8.836 1 38.38 184 LEU B O 1
ATOM 4810 N N . ASP B 1 185 ? -20.172 -28.922 10.344 1 36.62 185 ASP B N 1
ATOM 4811 C CA . ASP B 1 185 ? -19.906 -30.094 9.516 1 36.62 185 ASP B CA 1
ATOM 4812 C C . ASP B 1 185 ? -21.094 -30.406 8.609 1 36.62 185 ASP B C 1
ATOM 4814 O O . ASP B 1 185 ? -20.906 -30.812 7.457 1 36.62 185 ASP B O 1
ATOM 4818 N N . LYS B 1 186 ? -22.281 -30.766 9.273 1 33.34 186 LYS B N 1
ATOM 4819 C CA . LYS B 1 186 ? -23.469 -31.297 8.594 1 33.34 186 LYS B CA 1
ATOM 4820 C C . LYS B 1 186 ? -24.109 -30.234 7.711 1 33.34 186 LYS B C 1
ATOM 4822 O O . LYS B 1 186 ? -25.219 -30.438 7.195 1 33.34 186 LYS B O 1
ATOM 4827 N N . LEU B 1 187 ? -23.734 -29.078 7.605 1 31.17 187 LEU B N 1
ATOM 4828 C CA . LEU B 1 187 ? -24.406 -28.016 6.891 1 31.17 187 LEU B CA 1
ATOM 4829 C C . LEU B 1 187 ? -24.188 -28.125 5.387 1 31.17 187 LEU B C 1
ATOM 4831 O O . LEU B 1 187 ? -24.688 -27.328 4.609 1 31.17 187 LEU B O 1
ATOM 4835 N N . ALA B 1 188 ? -23.438 -28.984 4.879 1 33.12 188 ALA B N 1
ATOM 4836 C CA . ALA B 1 188 ? -23.391 -29.25 3.443 1 33.12 188 ALA B CA 1
ATOM 4837 C C . ALA B 1 188 ? -24.797 -29.406 2.863 1 33.12 188 ALA B C 1
ATOM 4839 O O . ALA B 1 188 ? -25.047 -29.016 1.722 1 33.12 188 ALA B O 1
ATOM 4840 N N . GLU B 1 189 ? -25.656 -30.047 3.564 1 31.31 189 GLU B N 1
ATOM 4841 C CA . GLU B 1 189 ? -26.984 -30.312 3.039 1 31.31 189 GLU B CA 1
ATOM 4842 C C . GLU B 1 189 ? -27.797 -29.031 2.902 1 31.31 189 GLU B C 1
ATOM 4844 O O . GLU B 1 189 ? -28.594 -28.891 1.97 1 31.31 189 GLU B O 1
ATOM 4849 N N . LEU B 1 190 ? -27.625 -28.141 3.846 1 29.94 190 LEU B N 1
ATOM 4850 C CA . LEU B 1 190 ? -28.438 -26.938 3.748 1 29.94 190 LEU B CA 1
ATOM 4851 C C . LEU B 1 190 ? -27.906 -25.984 2.682 1 29.94 190 LEU B C 1
ATOM 4853 O O . LEU B 1 190 ? -28.641 -25.188 2.119 1 29.94 190 LEU B O 1
ATOM 4857 N N . VAL B 1 191 ? -26.703 -25.969 2.361 1 32.78 191 VAL B N 1
ATOM 4858 C CA . VAL B 1 191 ? -26.125 -25.062 1.368 1 32.78 191 VAL B CA 1
ATOM 4859 C C . VAL B 1 191 ? -26.578 -25.469 -0.031 1 32.78 191 VAL B C 1
ATOM 4861 O O . VAL B 1 191 ? -26.469 -24.703 -0.983 1 32.78 191 VAL B O 1
ATOM 4864 N N . ALA B 1 192 ? -26.938 -26.719 -0.336 1 31.12 192 ALA B N 1
ATOM 4865 C CA . ALA B 1 192 ? -27.531 -27.078 -1.615 1 31.12 192 ALA B CA 1
ATOM 4866 C C . ALA B 1 192 ? -28.766 -26.234 -1.91 1 31.12 192 ALA B C 1
ATOM 4868 O O . ALA B 1 192 ? -29.016 -25.875 -3.064 1 31.12 192 ALA B O 1
ATOM 4869 N N . HIS B 1 193 ? -29.594 -25.938 -0.889 1 29.67 193 HIS B N 1
ATOM 4870 C CA . HIS B 1 193 ? -30.797 -25.172 -1.184 1 29.67 193 HIS B CA 1
ATOM 4871 C C . HIS B 1 193 ? -30.469 -23.703 -1.415 1 29.67 193 HIS B C 1
ATOM 4873 O O . HIS B 1 193 ? -31.266 -22.969 -2.02 1 29.67 193 HIS B O 1
ATOM 4879 N N . HIS B 1 194 ? -29.406 -23.156 -0.82 1 31.11 194 HIS B N 1
ATOM 4880 C CA . HIS B 1 194 ? -29.156 -21.734 -1.02 1 31.11 194 HIS B CA 1
ATOM 4881 C C . HIS B 1 194 ? -28.391 -21.484 -2.312 1 31.11 194 HIS B C 1
ATOM 4883 O O . HIS B 1 194 ? -28.172 -20.328 -2.705 1 31.11 194 HIS B O 1
ATOM 4889 N N . THR B 1 195 ? -27.875 -22.469 -3.002 1 32.84 195 THR B N 1
ATOM 4890 C CA . THR B 1 195 ? -27.344 -22.266 -4.348 1 32.84 195 THR B CA 1
ATOM 4891 C C . THR B 1 195 ? -28.406 -21.656 -5.262 1 32.84 195 THR B C 1
ATOM 4893 O O . THR B 1 195 ? -28.078 -20.906 -6.188 1 32.84 195 THR B O 1
ATOM 4896 N N . GLN B 1 196 ? -29.703 -22.031 -5.145 1 29.67 196 GLN B N 1
ATOM 4897 C CA . GLN B 1 196 ? -30.75 -21.516 -6.016 1 29.67 196 GLN B CA 1
ATOM 4898 C C . GLN B 1 196 ? -30.969 -20.016 -5.762 1 29.67 196 GLN B C 1
ATOM 4900 O O . GLN B 1 196 ? -31.328 -19.281 -6.68 1 29.67 196 GLN B O 1
ATOM 4905 N N . SER B 1 197 ? -30.891 -19.531 -4.469 1 30.83 197 SER B N 1
ATOM 4906 C CA . SER B 1 197 ? -31.219 -18.141 -4.223 1 30.83 197 SER B CA 1
ATOM 4907 C C . SER B 1 197 ? -30.031 -17.219 -4.543 1 30.83 197 SER B C 1
ATOM 4909 O O . SER B 1 197 ? -30.172 -16 -4.559 1 30.83 197 SER B O 1
ATOM 4911 N N . PHE B 1 198 ? -28.828 -17.672 -4.551 1 32.56 198 PHE B N 1
ATOM 4912 C CA . PHE B 1 198 ? -27.734 -16.781 -4.965 1 32.56 198 PHE B CA 1
ATOM 4913 C C . PHE B 1 198 ? -27.891 -16.406 -6.434 1 32.56 198 PHE B C 1
ATOM 4915 O O . PHE B 1 198 ? -27.281 -15.422 -6.891 1 32.56 198 PHE B O 1
ATOM 4922 N N . HIS B 1 199 ? -28.5 -17.172 -7.332 1 30.02 199 HIS B N 1
ATOM 4923 C CA . HIS B 1 199 ? -28.828 -16.75 -8.688 1 30.02 199 HIS B CA 1
ATOM 4924 C C . HIS B 1 199 ? -29.828 -15.594 -8.672 1 30.02 199 HIS B C 1
ATOM 4926 O O . HIS B 1 199 ? -29.922 -14.836 -9.641 1 30.02 199 HIS B O 1
ATOM 4932 N N . ASP B 1 200 ? -30.766 -15.523 -7.781 1 29.03 200 ASP B N 1
ATOM 4933 C CA . ASP B 1 200 ? -31.859 -14.555 -7.863 1 29.03 200 ASP B CA 1
ATOM 4934 C C . ASP B 1 200 ? -31.438 -13.195 -7.316 1 29.03 200 ASP B C 1
ATOM 4936 O O . ASP B 1 200 ? -32.156 -12.203 -7.477 1 29.03 200 ASP B O 1
ATOM 4940 N N . ASN B 1 201 ? -30.516 -13.125 -6.375 1 30 201 ASN B N 1
ATOM 4941 C CA . ASN B 1 201 ? -30.266 -11.773 -5.898 1 30 201 ASN B CA 1
ATOM 4942 C C . ASN B 1 201 ? -29.438 -10.969 -6.902 1 30 201 ASN B C 1
ATOM 4944 O O . ASN B 1 201 ? -28.906 -9.906 -6.57 1 30 201 ASN B O 1
ATOM 4948 N N . ASP B 1 202 ? -29.125 -11.398 -8.07 1 29.47 202 ASP B N 1
ATOM 4949 C CA . ASP B 1 202 ? -28.75 -10.586 -9.219 1 29.47 202 ASP B CA 1
ATOM 4950 C C . ASP B 1 202 ? -29.812 -9.539 -9.523 1 29.47 202 ASP B C 1
ATOM 4952 O O . ASP B 1 202 ? -29.625 -8.672 -10.375 1 29.47 202 ASP B O 1
ATOM 4956 N N . ASP B 1 203 ? -31.094 -9.734 -9.094 1 29.17 203 ASP B N 1
ATOM 4957 C CA . ASP B 1 203 ? -32.156 -8.805 -9.398 1 29.17 203 ASP B CA 1
ATOM 4958 C C . ASP B 1 203 ? -32.062 -7.555 -8.523 1 29.17 203 ASP B C 1
ATOM 4960 O O . ASP B 1 203 ? -32.844 -6.609 -8.703 1 29.17 203 ASP B O 1
ATOM 4964 N N . MET B 1 204 ? -31.516 -7.641 -7.332 1 28.91 204 MET B N 1
ATOM 4965 C CA . MET B 1 204 ? -31.5 -6.383 -6.59 1 28.91 204 MET B CA 1
ATOM 4966 C C . MET B 1 204 ? -30.562 -5.371 -7.246 1 28.91 204 MET B C 1
ATOM 4968 O O . MET B 1 204 ? -30.484 -4.223 -6.809 1 28.91 204 MET B O 1
ATOM 4972 N N . ASP B 1 205 ? -29.641 -5.758 -8.047 1 28.5 205 ASP B N 1
ATOM 4973 C CA . ASP B 1 205 ? -28.922 -4.746 -8.805 1 28.5 205 ASP B CA 1
ATOM 4974 C C . ASP B 1 205 ? -29.844 -4.047 -9.805 1 28.5 205 ASP B C 1
ATOM 4976 O O . ASP B 1 205 ? -29.391 -3.193 -10.57 1 28.5 205 ASP B O 1
ATOM 4980 N N . ARG B 1 206 ? -31.031 -4.586 -10.008 1 25.89 206 ARG B N 1
ATOM 4981 C CA . ARG B 1 206 ? -31.859 -3.877 -10.969 1 25.89 206 ARG B CA 1
ATOM 4982 C C . ARG B 1 206 ? -32.469 -2.623 -10.344 1 25.89 206 ARG B C 1
ATOM 4984 O O . ARG B 1 206 ? -33.25 -1.926 -10.984 1 25.89 206 ARG B O 1
ATOM 4991 N N . GLN B 1 207 ? -32.656 -2.553 -9.047 1 25.2 207 GLN B N 1
ATOM 4992 C CA . GLN B 1 207 ? -33.5 -1.409 -8.75 1 25.2 207 GLN B CA 1
ATOM 4993 C C . GLN B 1 207 ? -32.875 -0.11 -9.25 1 25.2 207 GLN B C 1
ATOM 4995 O O . GLN B 1 207 ? -31.703 -0.083 -9.617 1 25.2 207 GLN B O 1
ATOM 5000 N N . ASP B 1 208 ? -33.156 1.165 -8.453 1 24.3 208 ASP B N 1
ATOM 5001 C CA . ASP B 1 208 ? -33.531 2.529 -8.82 1 24.3 208 ASP B CA 1
ATOM 5002 C C . ASP B 1 208 ? -32.312 3.318 -9.297 1 24.3 208 ASP B C 1
ATOM 5004 O O . ASP B 1 208 ? -31.578 3.898 -8.492 1 24.3 208 ASP B O 1
ATOM 5008 N N . VAL B 1 209 ? -31.516 2.713 -10.062 1 25.27 209 VAL B N 1
ATOM 5009 C CA . VAL B 1 209 ? -30.531 3.625 -10.648 1 25.27 209 VAL B CA 1
ATOM 5010 C C . VAL B 1 209 ? -31.25 4.781 -11.336 1 25.27 209 VAL B C 1
ATOM 5012 O O . VAL B 1 209 ? -30.812 5.27 -12.383 1 25.27 209 VAL B O 1
ATOM 5015 N N . GLN B 1 210 ? -32.594 4.816 -11.18 1 24.81 210 GLN B N 1
ATOM 5016 C CA . GLN B 1 210 ? -33.094 5.926 -12 1 24.81 210 GLN B CA 1
ATOM 5017 C C . GLN B 1 210 ? -32.562 7.262 -11.477 1 24.81 210 GLN B C 1
ATOM 5019 O O . GLN B 1 210 ? -33.344 8.094 -11 1 24.81 210 GLN B O 1
ATOM 5024 N N . HIS B 1 211 ? -31.594 7.18 -10.57 1 23.61 211 HIS B N 1
ATOM 5025 C CA . HIS B 1 211 ? -31.391 8.602 -10.312 1 23.61 211 HIS B CA 1
ATOM 5026 C C . HIS B 1 211 ? -30.906 9.32 -11.562 1 23.61 211 HIS B C 1
ATOM 5028 O O . HIS B 1 211 ? -29.922 8.906 -12.188 1 23.61 211 HIS B O 1
ATOM 5034 N N . ASN B 1 212 ? -31.844 9.883 -12.25 1 22.78 212 ASN B N 1
ATOM 5035 C CA . ASN B 1 212 ? -31.672 10.828 -13.352 1 22.78 212 ASN B CA 1
ATOM 5036 C C . ASN B 1 212 ? -30.531 11.805 -13.078 1 22.78 212 ASN B C 1
ATOM 5038 O O . ASN B 1 212 ? -30.547 12.523 -12.078 1 22.78 212 ASN B O 1
ATOM 5042 N N . PRO B 1 213 ? -29.391 11.32 -13.469 1 23.09 213 PRO B N 1
ATOM 5043 C CA . PRO B 1 213 ? -28.422 12.414 -13.367 1 23.09 213 PRO B CA 1
ATOM 5044 C C . PRO B 1 213 ? -28.984 13.758 -13.828 1 23.09 213 PRO B C 1
ATOM 5046 O O . PRO B 1 213 ? -29.875 13.797 -14.688 1 23.09 213 PRO B O 1
ATOM 5049 N N . PRO B 1 214 ? -29.156 14.602 -12.938 1 21.92 214 PRO B N 1
ATOM 5050 C CA . PRO B 1 214 ? -29.625 15.852 -13.547 1 21.92 214 PRO B CA 1
ATOM 5051 C C . PRO B 1 214 ? -28.875 16.188 -14.836 1 21.92 214 PRO B C 1
ATOM 5053 O O . PRO B 1 214 ? -27.719 15.781 -15.008 1 21.92 214 PRO B O 1
ATOM 5056 N N . ALA B 1 215 ? -29.578 16.438 -16 1 21.69 215 ALA B N 1
ATOM 5057 C CA . ALA B 1 215 ? -29.25 16.891 -17.359 1 21.69 215 ALA B CA 1
ATOM 5058 C C . ALA B 1 215 ? -28.203 18 -17.312 1 21.69 215 ALA B C 1
ATOM 5060 O O . ALA B 1 215 ? -28.531 19.172 -17.547 1 21.69 215 ALA B O 1
ATOM 5061 N N . TYR B 1 216 ? -27.453 18.156 -16.312 1 21.47 216 TYR B N 1
ATOM 5062 C CA . TYR B 1 216 ? -26.625 19.312 -16.656 1 21.47 216 TYR B CA 1
ATOM 5063 C C . TYR B 1 216 ? -25.828 19.062 -17.922 1 21.47 216 TYR B C 1
ATOM 5065 O O . TYR B 1 216 ? -25 18.141 -17.953 1 21.47 216 TYR B O 1
ATOM 5073 N N . SER B 1 217 ? -26.328 19.359 -19.234 1 22.53 217 SER B N 1
ATOM 5074 C CA . SER B 1 217 ? -26.125 19.188 -20.672 1 22.53 217 SER B CA 1
ATOM 5075 C C . SER B 1 217 ? -24.672 19.438 -21.062 1 22.53 217 SER B C 1
ATOM 5077 O O . SER B 1 217 ? -24.094 18.703 -21.875 1 22.53 217 SER B O 1
ATOM 5079 N N . HIS B 1 218 ? -24.125 20.625 -20.984 1 21.97 218 HIS B N 1
ATOM 5080 C CA . HIS B 1 218 ? -23.469 21.047 -22.219 1 21.97 218 HIS B CA 1
ATOM 5081 C C . HIS B 1 218 ? -22.188 20.266 -22.469 1 21.97 218 HIS B C 1
ATOM 5083 O O . HIS B 1 218 ? -22.016 19.688 -23.547 1 21.97 218 HIS B O 1
ATOM 5089 N N . SER B 1 219 ? -20.969 20.953 -22.266 1 23.88 219 SER B N 1
ATOM 5090 C CA . SER B 1 219 ? -19.719 20.797 -23 1 23.88 219 SER B CA 1
ATOM 5091 C C . SER B 1 219 ? -18.922 19.594 -22.5 1 23.88 219 SER B C 1
ATOM 5093 O O . SER B 1 219 ? -17.891 19.25 -23.078 1 23.88 219 SER B O 1
ATOM 5095 N N . THR B 1 220 ? -19.047 19.203 -21.312 1 24.38 220 THR B N 1
ATOM 5096 C CA . THR B 1 220 ? -18.078 18.172 -20.969 1 24.38 220 THR B CA 1
ATOM 5097 C C . THR B 1 220 ? -18.422 16.844 -21.625 1 24.38 220 THR B C 1
ATOM 5099 O O . THR B 1 220 ? -18.5 15.812 -20.969 1 24.38 220 THR B O 1
ATOM 5102 N N . ALA B 1 221 ? -18.984 16.688 -22.906 1 26.77 221 ALA B N 1
ATOM 5103 C CA . ALA B 1 221 ? -19.453 15.734 -23.906 1 26.77 221 ALA B CA 1
ATOM 5104 C C . ALA B 1 221 ? -18.438 14.625 -24.125 1 26.77 221 ALA B C 1
ATOM 5106 O O . ALA B 1 221 ? -18.812 13.469 -24.344 1 26.77 221 ALA B O 1
ATOM 5107 N N . ALA B 1 222 ? -17.125 14.93 -24.281 1 26.52 222 ALA B N 1
ATOM 5108 C CA . ALA B 1 222 ? -16.344 13.953 -25.031 1 26.52 222 ALA B CA 1
ATOM 5109 C C . ALA B 1 222 ? -16.234 12.633 -24.266 1 26.52 222 ALA B C 1
ATOM 5111 O O . ALA B 1 222 ? -16.328 11.555 -24.859 1 26.52 222 ALA B O 1
ATOM 5112 N N . ILE B 1 223 ? -15.68 12.648 -23.062 1 27.69 223 ILE B N 1
ATOM 5113 C CA . ILE B 1 223 ? -15.383 11.328 -22.5 1 27.69 223 ILE B CA 1
ATOM 5114 C C . ILE B 1 223 ? -16.672 10.688 -21.984 1 27.69 223 ILE B C 1
ATOM 5116 O O . ILE B 1 223 ? -16.781 9.461 -21.953 1 27.69 223 ILE B O 1
ATOM 5120 N N . GLN B 1 224 ? -17.688 11.469 -21.391 1 29.91 224 GLN B N 1
ATOM 5121 C CA . GLN B 1 224 ? -18.953 10.93 -20.922 1 29.91 224 GLN B CA 1
ATOM 5122 C C . GLN B 1 224 ? -19.828 10.477 -22.094 1 29.91 224 GLN B C 1
ATOM 5124 O O . GLN B 1 224 ? -20.906 9.93 -21.891 1 29.91 224 GLN B O 1
ATOM 5129 N N . ALA B 1 225 ? -19.641 11.086 -23.297 1 28.62 225 ALA B N 1
ATOM 5130 C CA . ALA B 1 225 ? -20.578 10.781 -24.375 1 28.62 225 ALA B CA 1
ATOM 5131 C C . ALA B 1 225 ? -20.703 9.273 -24.594 1 28.62 225 ALA B C 1
ATOM 5133 O O . ALA B 1 225 ? -21.781 8.781 -24.922 1 28.62 225 ALA B O 1
ATOM 5134 N N . ASN B 1 226 ? -19.516 8.57 -24.844 1 27.89 226 ASN B N 1
ATOM 5135 C CA . ASN B 1 226 ? -19.719 7.254 -25.438 1 27.89 226 ASN B CA 1
ATOM 5136 C C . ASN B 1 226 ? -20.016 6.199 -24.375 1 27.89 226 ASN B C 1
ATOM 5138 O O . ASN B 1 226 ? -19.906 5 -24.641 1 27.89 226 ASN B O 1
ATOM 5142 N N . ILE B 1 227 ? -19.891 6.629 -23.125 1 29.12 227 ILE B N 1
ATOM 5143 C CA . ILE B 1 227 ? -20.266 5.43 -22.359 1 29.12 227 ILE B CA 1
ATOM 5144 C C . ILE B 1 227 ? -21.766 5.238 -22.391 1 29.12 227 ILE B C 1
ATOM 5146 O O . ILE B 1 227 ? -22.516 6.102 -21.938 1 29.12 227 ILE B O 1
ATOM 5150 N N . PRO B 1 228 ? -22.328 4.676 -23.422 1 27.52 228 PRO B N 1
ATOM 5151 C CA . PRO B 1 228 ? -23.781 4.426 -23.469 1 27.52 228 PRO B CA 1
ATOM 5152 C C . PRO B 1 228 ? -24.328 3.959 -22.125 1 27.52 228 PRO B C 1
ATOM 5154 O O . PRO B 1 228 ? -23.703 3.139 -21.438 1 27.52 228 PRO B O 1
ATOM 5157 N N . SER B 1 229 ? -24.891 4.773 -21.375 1 30.08 229 SER B N 1
ATOM 5158 C CA . SER B 1 229 ? -25.672 4.375 -20.203 1 30.08 229 SER B CA 1
ATOM 5159 C C . SER B 1 229 ? -26.672 3.275 -20.547 1 30.08 229 SER B C 1
ATOM 5161 O O . SER B 1 229 ? -27.688 3.115 -19.875 1 30.08 229 SER B O 1
ATOM 5163 N N . GLU B 1 230 ? -26.766 2.805 -21.859 1 28.53 230 GLU B N 1
ATOM 5164 C CA . GLU B 1 230 ? -27.906 1.92 -22.016 1 28.53 230 GLU B CA 1
ATOM 5165 C C . GLU B 1 230 ? -27.922 0.84 -20.938 1 28.53 230 GLU B C 1
ATOM 5167 O O . GLU B 1 230 ? -26.906 0.174 -20.703 1 28.53 230 GLU B O 1
ATOM 5172 N N . ALA B 1 231 ? -28.75 0.945 -20 1 30.62 231 ALA B N 1
ATOM 5173 C CA . ALA B 1 231 ? -29.188 -0.225 -19.234 1 30.62 231 ALA B CA 1
ATOM 5174 C C . ALA B 1 231 ? -29.297 -1.452 -20.141 1 30.62 231 ALA B C 1
ATOM 5176 O O . ALA B 1 231 ? -30.359 -1.728 -20.703 1 30.62 231 ALA B O 1
ATOM 5177 N N . GLU B 1 232 ? -28.406 -1.726 -21.125 1 30.67 232 GLU B N 1
ATOM 5178 C CA . GLU B 1 232 ? -28.562 -2.984 -21.844 1 30.67 232 GLU B CA 1
ATOM 5179 C C . GLU B 1 232 ? -28.688 -4.16 -20.875 1 30.67 232 GLU B C 1
ATOM 5181 O O . GLU B 1 232 ? -28.062 -4.16 -19.812 1 30.67 232 GLU B O 1
ATOM 5186 N N . SER B 1 233 ? -29.719 -4.902 -20.828 1 32.5 233 SER B N 1
ATOM 5187 C CA . SER B 1 233 ? -29.922 -6.219 -20.234 1 32.5 233 SER B CA 1
ATOM 5188 C C . SER B 1 233 ? -28.594 -6.965 -20.094 1 32.5 233 SER B C 1
ATOM 5190 O O . SER B 1 233 ? -27.781 -6.98 -21.016 1 32.5 233 SER B O 1
ATOM 5192 N N . GLU B 1 234 ? -28.062 -6.855 -18.844 1 39.66 234 GLU B N 1
ATOM 5193 C CA . GLU B 1 234 ? -26.875 -7.684 -18.656 1 39.66 234 GLU B CA 1
ATOM 5194 C C . GLU B 1 234 ? -26.906 -8.898 -19.578 1 39.66 234 GLU B C 1
ATOM 5196 O O . GLU B 1 234 ? -27.859 -9.672 -19.562 1 39.66 234 GLU B O 1
ATOM 5201 N N . PRO B 1 235 ? -26.391 -8.852 -20.75 1 40.56 235 PRO B N 1
ATOM 5202 C CA . PRO B 1 235 ? -26.453 -10.102 -21.5 1 40.56 235 PRO B CA 1
ATOM 5203 C C . PRO B 1 235 ? -26.297 -11.336 -20.609 1 40.56 235 PRO B C 1
ATOM 5205 O O . PRO B 1 235 ? -25.672 -11.258 -19.547 1 40.56 235 PRO B O 1
ATOM 5208 N N . GLU B 1 236 ? -27.25 -12.211 -20.656 1 42.97 236 GLU B N 1
ATOM 5209 C CA . GLU B 1 236 ? -27.109 -13.539 -20.062 1 42.97 236 GLU B CA 1
ATOM 5210 C C . GLU B 1 236 ? -25.656 -14.008 -20.094 1 42.97 236 GLU B C 1
ATOM 5212 O O . GLU B 1 236 ? -25.078 -14.164 -21.172 1 42.97 236 GLU B O 1
ATOM 5217 N N . LEU B 1 237 ? -24.859 -13.484 -19.203 1 51.56 237 LEU B N 1
ATOM 5218 C CA . LEU B 1 237 ? -23.469 -13.953 -19.125 1 51.56 237 LEU B CA 1
ATOM 5219 C C . LEU B 1 237 ? -23.375 -15.438 -19.422 1 51.56 237 LEU B C 1
ATOM 5221 O O . LEU B 1 237 ? -24.094 -16.25 -18.812 1 51.56 237 LEU B O 1
ATOM 5225 N N . GLU B 1 238 ? -23.188 -15.852 -20.625 1 49 238 GLU B N 1
ATOM 5226 C CA . GLU B 1 238 ? -23 -17.219 -21.125 1 49 238 GLU B CA 1
ATOM 5227 C C . GLU B 1 238 ? -22.219 -18.062 -20.141 1 49 238 GLU B C 1
ATOM 5229 O O . GLU B 1 238 ? -21.281 -17.578 -19.5 1 49 238 GLU B O 1
ATOM 5234 N N . SER B 1 239 ? -22.875 -19.109 -19.656 1 58.03 239 SER B N 1
ATOM 5235 C CA . SER B 1 239 ? -22.266 -20.125 -18.797 1 58.03 239 SER B CA 1
ATOM 5236 C C . SER B 1 239 ? -20.984 -20.672 -19.422 1 58.03 239 SER B C 1
ATOM 5238 O O . SER B 1 239 ? -21.016 -21.203 -20.531 1 58.03 239 SER B O 1
ATOM 5240 N N . GLU B 1 240 ? -19.844 -20.156 -19.219 1 66.44 240 GLU B N 1
ATOM 5241 C CA . GLU B 1 240 ? -18.562 -20.656 -19.688 1 66.44 240 GLU B CA 1
ATOM 5242 C C . GLU B 1 240 ? -18.344 -22.109 -19.25 1 66.44 240 GLU B C 1
ATOM 5244 O O . GLU B 1 240 ? -18.812 -22.516 -18.188 1 66.44 240 GLU B O 1
ATOM 5249 N N . PRO B 1 241 ? -17.828 -22.906 -20.234 1 75.75 241 PRO B N 1
ATOM 5250 C CA . PRO B 1 241 ? -17.5 -24.281 -19.844 1 75.75 241 PRO B CA 1
ATOM 5251 C C . PRO B 1 241 ? -16.609 -24.359 -18.609 1 75.75 241 PRO B C 1
ATOM 5253 O O . PRO B 1 241 ? -15.797 -23.453 -18.375 1 75.75 241 PRO B O 1
ATOM 5256 N N . GLU B 1 242 ? -16.859 -25.344 -17.906 1 84.12 242 GLU B N 1
ATOM 5257 C CA . GLU B 1 242 ? -16.109 -25.562 -16.688 1 84.12 242 GLU B CA 1
ATOM 5258 C C . GLU B 1 242 ? -14.633 -25.859 -16.984 1 84.12 242 GLU B C 1
ATOM 5260 O O . GLU B 1 242 ? -14.328 -26.562 -17.953 1 84.12 242 GLU B O 1
ATOM 5265 N N . HIS B 1 243 ? -13.781 -25.359 -16.25 1 88 243 HIS B N 1
ATOM 5266 C CA . HIS B 1 243 ? -12.359 -25.625 -16.375 1 88 243 HIS B CA 1
ATOM 5267 C C . HIS B 1 243 ? -12.039 -27.094 -16.141 1 88 243 HIS B C 1
ATOM 5269 O O . HIS B 1 243 ? -12.68 -27.75 -15.305 1 88 243 HIS B O 1
ATOM 5275 N N . GLN B 1 244 ? -11.031 -27.609 -16.781 1 89.06 244 GLN B N 1
ATOM 5276 C CA . GLN B 1 244 ? -10.68 -29.031 -16.719 1 89.06 244 GLN B CA 1
ATOM 5277 C C . GLN B 1 244 ? -10.336 -29.438 -15.289 1 89.06 244 GLN B C 1
ATOM 5279 O O . GLN B 1 244 ? -10.516 -30.609 -14.914 1 89.06 244 GLN B O 1
ATOM 5284 N N . ASP B 1 245 ? -9.898 -28.531 -14.492 1 92.19 245 ASP B N 1
ATOM 5285 C CA . ASP B 1 245 ? -9.453 -28.844 -13.133 1 92.19 245 ASP B CA 1
ATOM 5286 C C . ASP B 1 245 ? -10.633 -28.875 -12.164 1 92.19 245 ASP B C 1
ATOM 5288 O O . ASP B 1 245 ? -10.484 -29.266 -11 1 92.19 245 ASP B O 1
ATOM 5292 N N . GLN B 1 246 ? -11.789 -28.516 -12.562 1 91.06 246 GLN B N 1
ATOM 5293 C CA . GLN B 1 246 ? -12.938 -28.391 -11.672 1 91.06 246 GLN B CA 1
ATOM 5294 C C . GLN B 1 246 ? -13.32 -29.734 -11.062 1 91.06 246 GLN B C 1
ATOM 5296 O O . GLN B 1 246 ? -13.609 -29.828 -9.867 1 91.06 246 GLN B O 1
ATOM 5301 N N . SER B 1 247 ? -13.266 -30.766 -11.898 1 90.56 247 SER B N 1
ATOM 5302 C CA . SER B 1 247 ? -13.711 -32.094 -11.453 1 90.56 247 SER B CA 1
ATOM 5303 C C . SER B 1 247 ? -12.852 -32.594 -10.305 1 90.56 247 SER B C 1
ATOM 5305 O O . SER B 1 247 ? -13.375 -33.062 -9.289 1 90.56 247 SER B O 1
ATOM 5307 N N . ILE B 1 248 ? -11.57 -32.5 -10.516 1 90.25 248 ILE B N 1
ATOM 5308 C CA . ILE B 1 248 ? -10.672 -33 -9.484 1 90.25 248 ILE B CA 1
ATOM 5309 C C . ILE B 1 248 ? -10.789 -32.125 -8.234 1 90.25 248 ILE B C 1
ATOM 5311 O O . ILE B 1 248 ? -10.68 -32.625 -7.113 1 90.25 248 ILE B O 1
ATOM 5315 N N . PHE B 1 249 ? -10.961 -30.953 -8.391 1 89.5 249 PHE B N 1
ATOM 5316 C CA . PHE B 1 249 ? -11.102 -30.031 -7.266 1 89.5 249 PHE B CA 1
ATOM 5317 C C . PHE B 1 249 ? -12.375 -30.328 -6.48 1 89.5 249 PHE B C 1
ATOM 5319 O O . PHE B 1 249 ? -12.359 -30.344 -5.25 1 89.5 249 PHE B O 1
ATOM 5326 N N . ASP B 1 250 ? -13.43 -30.609 -7.133 1 88.12 250 ASP B N 1
ATOM 5327 C CA . ASP B 1 250 ? -14.719 -30.922 -6.508 1 88.12 250 ASP B CA 1
ATOM 5328 C C . ASP B 1 250 ? -14.656 -32.25 -5.762 1 88.12 250 ASP B C 1
ATOM 5330 O O . ASP B 1 250 ? -15.312 -32.406 -4.73 1 88.12 250 ASP B O 1
ATOM 5334 N N . ARG B 1 251 ? -13.914 -33.156 -6.355 1 88.88 251 ARG B N 1
ATOM 5335 C CA . ARG B 1 251 ? -13.781 -34.5 -5.758 1 88.88 251 ARG B CA 1
ATOM 5336 C C . ARG B 1 251 ? -13.273 -34.375 -4.32 1 88.88 251 ARG B C 1
ATOM 5338 O O . ARG B 1 251 ? -13.672 -35.188 -3.461 1 88.88 251 ARG B O 1
ATOM 5345 N N . TYR B 1 252 ? -12.508 -33.375 -4.051 1 87 252 TYR B N 1
ATOM 5346 C CA . TYR B 1 252 ? -11.891 -33.281 -2.73 1 87 252 TYR B CA 1
ATOM 5347 C C . TYR B 1 252 ? -12.398 -32.031 -1.982 1 87 252 TYR B C 1
ATOM 5349 O O . TYR B 1 252 ? -11.648 -31.438 -1.212 1 87 252 TYR B O 1
ATOM 5357 N N . ALA B 1 253 ? -13.523 -31.625 -2.234 1 83.44 253 ALA B N 1
ATOM 5358 C CA . ALA B 1 253 ? -14.141 -30.453 -1.635 1 83.44 253 ALA B CA 1
ATOM 5359 C C . ALA B 1 253 ? -14.297 -30.609 -0.126 1 83.44 253 ALA B C 1
ATOM 5361 O O . ALA B 1 253 ? -14.383 -29.625 0.61 1 83.44 253 ALA B O 1
ATOM 5362 N N . HIS B 1 254 ? -14.164 -31.766 0.409 1 79.25 254 HIS B N 1
ATOM 5363 C CA . HIS B 1 254 ? -14.406 -32.031 1.821 1 79.25 254 HIS B CA 1
ATOM 5364 C C . HIS B 1 254 ? -13.109 -32 2.623 1 79.25 254 HIS B C 1
ATOM 5366 O O . HIS B 1 254 ? -13.141 -31.953 3.855 1 79.25 254 HIS B O 1
ATOM 5372 N N . LEU B 1 255 ? -12 -31.969 1.94 1 75.19 255 LEU B N 1
ATOM 5373 C CA . LEU B 1 255 ? -10.727 -31.969 2.65 1 75.19 255 LEU B CA 1
ATOM 5374 C C . LEU B 1 255 ? -10.461 -30.594 3.275 1 75.19 255 LEU B C 1
ATOM 5376 O O . LEU B 1 255 ? -10.711 -29.562 2.648 1 75.19 255 LEU B O 1
ATOM 5380 N N . THR B 1 256 ? -10.242 -30.469 4.621 1 62.25 256 THR B N 1
ATOM 5381 C CA . THR B 1 256 ? -10.109 -29.219 5.383 1 62.25 256 THR B CA 1
ATOM 5382 C C . THR B 1 256 ? -8.695 -28.672 5.27 1 62.25 256 THR B C 1
ATOM 5384 O O . THR B 1 256 ? -8.492 -27.453 5.293 1 62.25 256 THR B O 1
ATOM 5387 N N . ASP B 1 257 ? -7.645 -29.438 5.59 1 54.06 257 ASP B N 1
ATOM 5388 C CA . ASP B 1 257 ? -6.332 -28.984 6.035 1 54.06 257 ASP B CA 1
ATOM 5389 C C . ASP B 1 257 ? -5.457 -28.594 4.848 1 54.06 257 ASP B C 1
ATOM 5391 O O . ASP B 1 257 ? -4.227 -28.594 4.945 1 54.06 257 ASP B O 1
ATOM 5395 N N . LEU B 1 258 ? -6.078 -28.344 3.861 1 52.5 258 LEU B N 1
ATOM 5396 C CA . LEU B 1 258 ? -5.059 -28.234 2.826 1 52.5 258 LEU B CA 1
ATOM 5397 C C . LEU B 1 258 ? -4.824 -26.766 2.455 1 52.5 258 LEU B C 1
ATOM 5399 O O . LEU B 1 258 ? -4.227 -26.484 1.416 1 52.5 258 LEU B O 1
ATOM 5403 N N . LEU B 1 259 ? -5.352 -25.75 3.229 1 49.72 259 LEU B N 1
ATOM 5404 C CA . LEU B 1 259 ? -5.621 -24.547 2.441 1 49.72 259 LEU B CA 1
ATOM 5405 C C . LEU B 1 259 ? -4.352 -23.734 2.24 1 49.72 259 LEU B C 1
ATOM 5407 O O . LEU B 1 259 ? -3.754 -23.25 3.209 1 49.72 259 LEU B O 1
ATOM 5411 N N . PRO B 1 260 ? -3.625 -23.875 1.223 1 51.84 260 PRO B N 1
ATOM 5412 C CA . PRO B 1 260 ? -2.611 -22.891 0.847 1 51.84 260 PRO B CA 1
ATOM 5413 C C . PRO B 1 260 ? -3.115 -21.453 0.965 1 51.84 260 PRO B C 1
ATOM 5415 O O . PRO B 1 260 ? -4.301 -21.188 0.739 1 51.84 260 PRO B O 1
ATOM 5418 N N . GLN B 1 261 ? -2.742 -20.641 1.919 1 56.44 261 GLN B N 1
ATOM 5419 C CA . GLN B 1 261 ? -2.908 -19.188 1.84 1 56.44 261 GLN B CA 1
ATOM 5420 C C . GLN B 1 261 ? -2.574 -18.672 0.444 1 56.44 261 GLN B C 1
ATOM 5422 O O . GLN B 1 261 ? -1.512 -18.984 -0.1 1 56.44 261 GLN B O 1
ATOM 5427 N N . GLY B 1 262 ? -3.686 -18.438 -0.554 1 72.56 262 GLY B N 1
ATOM 5428 C CA . GLY B 1 262 ? -3.566 -18.578 -1.996 1 72.56 262 GLY B CA 1
ATOM 5429 C C . GLY B 1 262 ? -3.492 -17.25 -2.725 1 72.56 262 GLY B C 1
ATOM 5430 O O . GLY B 1 262 ? -4.246 -16.328 -2.42 1 72.56 262 GLY B O 1
ATOM 5431 N N . THR B 1 263 ? -2.301 -16.828 -3.154 1 93.12 263 THR B N 1
ATOM 5432 C CA . THR B 1 263 ? -1.884 -15.844 -4.141 1 93.12 263 THR B CA 1
ATOM 5433 C C . THR B 1 263 ? -1.145 -16.516 -5.297 1 93.12 263 THR B C 1
ATOM 5435 O O . THR B 1 263 ? -0.453 -17.516 -5.102 1 93.12 263 THR B O 1
ATOM 5438 N N . VAL B 1 264 ? -1.537 -16.172 -6.5 1 98.69 264 VAL B N 1
ATOM 5439 C CA . VAL B 1 264 ? -0.751 -16.641 -7.637 1 98.69 264 VAL B CA 1
ATOM 5440 C C . VAL B 1 264 ? 0.13 -15.508 -8.156 1 98.69 264 VAL B C 1
ATOM 5442 O O . VAL B 1 264 ? -0.171 -14.336 -7.945 1 98.69 264 VAL B O 1
ATOM 5445 N N . GLY B 1 265 ? 1.217 -15.883 -8.766 1 98.88 265 GLY B N 1
ATOM 5446 C CA . GLY B 1 265 ? 2.115 -14.859 -9.289 1 98.88 265 GLY B CA 1
ATOM 5447 C C . GLY B 1 265 ? 3.062 -15.391 -10.352 1 98.88 265 GLY B C 1
ATOM 5448 O O . GLY B 1 265 ? 3.178 -16.594 -10.539 1 98.88 265 GLY B O 1
ATOM 5449 N N . ALA B 1 266 ? 3.668 -14.469 -11.047 1 99 266 ALA B N 1
ATOM 5450 C CA . ALA B 1 266 ? 4.68 -14.758 -12.062 1 99 266 ALA B CA 1
ATOM 5451 C C . ALA B 1 266 ? 5.711 -13.633 -12.141 1 99 266 ALA B C 1
ATOM 5453 O O . ALA B 1 266 ? 5.383 -12.461 -11.93 1 99 266 ALA B O 1
ATOM 5454 N N . VAL B 1 267 ? 6.914 -13.969 -12.367 1 99 267 VAL B N 1
ATOM 5455 C CA . VAL B 1 267 ? 7.992 -13.055 -12.727 1 99 267 VAL B CA 1
ATOM 5456 C C . VAL B 1 267 ? 8.648 -13.516 -14.023 1 99 267 VAL B C 1
ATOM 5458 O O . VAL B 1 267 ? 8.805 -14.719 -14.258 1 99 267 VAL B O 1
ATOM 5461 N N . ALA B 1 268 ? 9.047 -12.578 -14.867 1 98.94 268 ALA B N 1
ATOM 5462 C CA . ALA B 1 268 ? 9.648 -12.93 -16.156 1 98.94 268 ALA B CA 1
ATOM 5463 C C . ALA B 1 268 ? 10.766 -11.961 -16.516 1 98.94 268 ALA B C 1
ATOM 5465 O O . ALA B 1 268 ? 10.75 -10.797 -16.094 1 98.94 268 ALA B O 1
ATOM 5466 N N . LEU B 1 269 ? 11.688 -12.453 -17.203 1 98.81 269 LEU B N 1
ATOM 5467 C CA . LEU B 1 269 ? 12.766 -11.711 -17.844 1 98.81 269 LEU B CA 1
ATOM 5468 C C . LEU B 1 269 ? 12.734 -11.898 -19.359 1 98.81 269 LEU B C 1
ATOM 5470 O O . LEU B 1 269 ? 12.695 -13.031 -19.844 1 98.81 269 LEU B O 1
ATOM 5474 N N . ASP B 1 270 ? 12.734 -10.82 -20.125 1 98.38 270 ASP B N 1
ATOM 5475 C CA . ASP B 1 270 ? 12.789 -10.945 -21.578 1 98.38 270 ASP B CA 1
ATOM 5476 C C . ASP B 1 270 ? 14.195 -10.68 -22.094 1 98.38 270 ASP B C 1
ATOM 5478 O O . ASP B 1 270 ? 15.094 -10.336 -21.312 1 98.38 270 ASP B O 1
ATOM 5482 N N . SER B 1 271 ? 14.461 -10.875 -23.375 1 97 271 SER B N 1
ATOM 5483 C CA . SER B 1 271 ? 15.789 -10.836 -23.969 1 97 271 SER B CA 1
ATOM 5484 C C . SER B 1 271 ? 16.328 -9.406 -24.031 1 97 271 SER B C 1
ATOM 5486 O O . SER B 1 271 ? 17.516 -9.188 -24.281 1 97 271 SER B O 1
ATOM 5488 N N . ASN B 1 272 ? 15.422 -8.391 -23.797 1 96.25 272 ASN B N 1
ATOM 5489 C CA . ASN B 1 272 ? 15.859 -6.996 -23.75 1 96.25 272 ASN B CA 1
ATOM 5490 C C . ASN B 1 272 ? 16.297 -6.609 -22.328 1 96.25 272 ASN B C 1
ATOM 5492 O O . ASN B 1 272 ? 16.719 -5.477 -22.094 1 96.25 272 ASN B O 1
ATOM 5496 N N . GLY B 1 273 ? 16.125 -7.469 -21.422 1 97 273 GLY B N 1
ATOM 5497 C CA . GLY B 1 273 ? 16.578 -7.238 -20.062 1 97 273 GLY B CA 1
ATOM 5498 C C . GLY B 1 273 ? 15.523 -6.645 -19.156 1 97 273 GLY B C 1
ATOM 5499 O O . GLY B 1 273 ? 15.828 -6.156 -18.062 1 97 273 GLY B O 1
ATOM 5500 N N . HIS B 1 274 ? 14.305 -6.633 -19.594 1 98.38 274 HIS B N 1
ATOM 5501 C CA . HIS B 1 274 ? 13.219 -6.082 -18.797 1 98.38 274 HIS B CA 1
ATOM 5502 C C . HIS B 1 274 ? 12.594 -7.148 -17.906 1 98.38 274 HIS B C 1
ATOM 5504 O O . HIS B 1 274 ? 12.383 -8.281 -18.344 1 98.38 274 HIS B O 1
ATOM 5510 N N . LEU B 1 275 ? 12.383 -6.762 -16.672 1 98.88 275 LEU B N 1
ATOM 5511 C CA . LEU B 1 275 ? 11.75 -7.613 -15.672 1 98.88 275 LEU B CA 1
ATOM 5512 C C . LEU B 1 275 ? 10.32 -7.168 -15.406 1 98.88 275 LEU B C 1
ATOM 5514 O O . LEU B 1 275 ? 10.039 -5.965 -15.359 1 98.88 275 LEU B O 1
ATOM 5518 N N . SER B 1 276 ? 9.422 -8.148 -15.273 1 98.94 276 SER B N 1
ATOM 5519 C CA . SER B 1 276 ? 8.039 -7.852 -14.922 1 98.94 276 SER B CA 1
ATOM 5520 C C . SER B 1 276 ? 7.516 -8.828 -13.867 1 98.94 276 SER B C 1
ATOM 5522 O O . SER B 1 276 ? 7.988 -9.969 -13.781 1 98.94 276 SER B O 1
ATOM 5524 N N . VAL B 1 277 ? 6.539 -8.359 -13.109 1 99 277 VAL B N 1
ATOM 5525 C CA . VAL B 1 277 ? 5.898 -9.172 -12.086 1 99 277 VAL B CA 1
ATOM 5526 C C . VAL B 1 277 ? 4.383 -8.969 -12.133 1 99 277 VAL B C 1
ATOM 5528 O O . VAL B 1 277 ? 3.91 -7.852 -12.352 1 99 277 VAL B O 1
ATOM 5531 N N . ALA B 1 278 ? 3.652 -10.047 -12.016 1 99 278 ALA B N 1
ATOM 5532 C CA . ALA B 1 278 ? 2.199 -10.094 -11.867 1 99 278 ALA B CA 1
ATOM 5533 C C . ALA B 1 278 ? 1.804 -10.914 -10.641 1 99 278 ALA B C 1
ATOM 5535 O O . ALA B 1 278 ? 2.355 -11.992 -10.406 1 99 278 ALA B O 1
ATOM 5536 N N . THR B 1 279 ? 0.917 -10.398 -9.828 1 98.94 279 THR B N 1
ATOM 5537 C CA . THR B 1 279 ? 0.42 -11.086 -8.641 1 98.94 279 THR B CA 1
ATOM 5538 C C . THR B 1 279 ? -1.095 -10.945 -8.531 1 98.94 279 THR B C 1
ATOM 5540 O O . THR B 1 279 ? -1.649 -9.883 -8.82 1 98.94 279 THR B O 1
ATOM 5543 N N . SER B 1 280 ? -1.813 -12.047 -8.164 1 98.88 280 SER B N 1
ATOM 5544 C CA . SER B 1 280 ? -3.268 -12.07 -8.055 1 98.88 280 SER B CA 1
ATOM 5545 C C . SER B 1 280 ? -3.721 -12.953 -6.895 1 98.88 280 SER B C 1
ATOM 5547 O O . SER B 1 280 ? -3.088 -13.969 -6.594 1 98.88 280 SER B O 1
ATOM 5549 N N . THR B 1 281 ? -4.82 -12.555 -6.23 1 98.5 281 THR B N 1
ATOM 5550 C CA . THR B 1 281 ? -5.242 -13.312 -5.055 1 98.5 281 THR B CA 1
ATOM 5551 C C . THR B 1 281 ? -6.738 -13.133 -4.809 1 98.5 281 THR B C 1
ATOM 5553 O O . THR B 1 281 ? -7.328 -12.141 -5.227 1 98.5 281 THR B O 1
ATOM 5556 N N . GLY B 1 282 ? -7.273 -14.148 -4.25 1 97.25 282 GLY B N 1
ATOM 5557 C CA . GLY B 1 282 ? -8.609 -14.039 -3.678 1 97.25 282 GLY B CA 1
ATOM 5558 C C . GLY B 1 282 ? -8.594 -13.602 -2.227 1 97.25 282 GLY B C 1
ATOM 5559 O O . GLY B 1 282 ? -9.648 -13.477 -1.603 1 97.25 282 GLY B O 1
ATOM 5560 N N . GLY B 1 283 ? -7.457 -13.352 -1.731 1 95.38 283 GLY B N 1
ATOM 5561 C CA . GLY B 1 283 ? -7.34 -12.898 -0.355 1 95.38 283 GLY B CA 1
ATOM 5562 C C . GLY B 1 283 ? -7.227 -14.031 0.643 1 95.38 283 GLY B C 1
ATOM 5563 O O . GLY B 1 283 ? -6.594 -15.055 0.36 1 95.38 283 GLY B O 1
ATOM 5564 N N . LYS B 1 284 ? -7.641 -13.812 1.837 1 93.12 284 LYS B N 1
ATOM 5565 C CA . LYS B 1 284 ? -7.605 -14.766 2.943 1 93.12 284 LYS B CA 1
ATOM 5566 C C . LYS B 1 284 ? -9.008 -15.266 3.277 1 93.12 284 LYS B C 1
ATOM 5568 O O . LYS B 1 284 ? -9.969 -14.492 3.277 1 93.12 284 LYS B O 1
ATOM 5573 N N . THR B 1 285 ? -9.062 -16.594 3.496 1 92.5 285 THR B N 1
ATOM 5574 C CA . THR B 1 285 ? -10.344 -17.156 3.9 1 92.5 285 THR B CA 1
ATOM 5575 C C . THR B 1 285 ? -10.891 -16.422 5.125 1 92.5 285 THR B C 1
ATOM 5577 O O . THR B 1 285 ? -10.172 -16.234 6.109 1 92.5 285 THR B O 1
ATOM 5580 N N . ASN B 1 286 ? -12.07 -15.961 5.02 1 93.88 286 ASN B N 1
ATOM 5581 C CA . ASN B 1 286 ? -12.82 -15.32 6.098 1 93.88 286 ASN B CA 1
ATOM 5582 C C . ASN B 1 286 ? -12.133 -14.047 6.578 1 93.88 286 ASN B C 1
ATOM 5584 O O . ASN B 1 286 ? -12.172 -13.727 7.77 1 93.88 286 ASN B O 1
ATOM 5588 N N . LYS B 1 287 ? -11.422 -13.445 5.676 1 94.69 287 LYS B N 1
ATOM 5589 C CA . LYS B 1 287 ? -10.922 -12.109 5.977 1 94.69 287 LYS B CA 1
ATOM 5590 C C . LYS B 1 287 ? -12.062 -11.156 6.324 1 94.69 287 LYS B C 1
ATOM 5592 O O . LYS B 1 287 ? -13.195 -11.359 5.887 1 94.69 287 LYS B O 1
ATOM 5597 N N . TYR B 1 288 ? -11.711 -10.148 7.141 1 96 288 TYR B N 1
ATOM 5598 C CA . TYR B 1 288 ? -12.68 -9.102 7.434 1 96 288 TYR B CA 1
ATOM 5599 C C . TYR B 1 288 ? -13.102 -8.383 6.156 1 96 288 TYR B C 1
ATOM 5601 O O . TYR B 1 288 ? -12.266 -8.062 5.309 1 96 288 TYR B O 1
ATOM 5609 N N . PRO B 1 289 ? -14.438 -8.164 5.977 1 96.62 289 PRO B N 1
ATOM 5610 C CA . PRO B 1 289 ? -14.859 -7.457 4.766 1 96.62 289 PRO B CA 1
ATOM 5611 C C . PRO B 1 289 ? -14.156 -6.109 4.594 1 96.62 289 PRO B C 1
ATOM 5613 O O . PRO B 1 289 ? -14.102 -5.316 5.535 1 96.62 289 PRO B O 1
ATOM 5616 N N . GLY B 1 290 ? -13.586 -5.855 3.441 1 97.69 290 GLY B N 1
ATOM 5617 C CA . GLY B 1 290 ? -12.883 -4.613 3.158 1 97.69 290 GLY B CA 1
ATOM 5618 C C . GLY B 1 290 ? -11.383 -4.711 3.381 1 97.69 290 GLY B C 1
ATOM 5619 O O . GLY B 1 290 ? -10.648 -3.768 3.094 1 97.69 290 GLY B O 1
ATOM 5620 N N . ARG B 1 291 ? -10.922 -5.887 3.836 1 98.19 291 ARG B N 1
ATOM 5621 C CA . ARG B 1 291 ? -9.484 -6.07 4.012 1 98.19 291 ARG B CA 1
ATOM 5622 C C . ARG B 1 291 ? -8.75 -5.977 2.676 1 98.19 291 ARG B C 1
ATOM 5624 O O . ARG B 1 291 ? -9.211 -6.527 1.671 1 98.19 291 ARG B O 1
ATOM 5631 N N . ILE B 1 292 ? -7.672 -5.219 2.68 1 98.62 292 ILE B N 1
ATOM 5632 C CA . ILE B 1 292 ? -6.77 -5.148 1.533 1 98.62 292 ILE B CA 1
ATOM 5633 C C . ILE B 1 292 ? -5.441 -5.816 1.879 1 98.62 292 ILE B C 1
ATOM 5635 O O . ILE B 1 292 ? -4.852 -5.535 2.926 1 98.62 292 ILE B O 1
ATOM 5639 N N . GLY B 1 293 ? -4.926 -6.688 1.031 1 98.12 293 GLY B N 1
ATOM 5640 C CA . GLY B 1 293 ? -3.736 -7.477 1.321 1 98.12 293 GLY B CA 1
ATOM 5641 C C . GLY B 1 293 ? -2.471 -6.887 0.724 1 98.12 293 GLY B C 1
ATOM 5642 O O . GLY B 1 293 ? -2.441 -5.715 0.35 1 98.12 293 GLY B O 1
ATOM 5643 N N . ASP B 1 294 ? -1.439 -7.738 0.715 1 98.38 294 ASP B N 1
ATOM 5644 C CA . ASP B 1 294 ? -0.125 -7.344 0.217 1 98.38 294 ASP B CA 1
ATOM 5645 C C . ASP B 1 294 ? -0.09 -7.355 -1.31 1 98.38 294 ASP B C 1
ATOM 5647 O O . ASP B 1 294 ? 0.695 -6.629 -1.923 1 98.38 294 ASP B O 1
ATOM 5651 N N . THR B 1 295 ? -0.943 -8.094 -1.939 1 98.69 295 THR B N 1
ATOM 5652 C CA . THR B 1 295 ? -0.927 -8.305 -3.383 1 98.69 295 THR B CA 1
ATOM 5653 C C . THR B 1 295 ? -1.119 -6.984 -4.125 1 98.69 295 THR B C 1
ATOM 5655 O O . THR B 1 295 ? -0.391 -6.688 -5.074 1 98.69 295 THR B O 1
ATOM 5658 N N . PRO B 1 296 ? -2.057 -6.176 -3.684 1 98.75 296 PRO B N 1
ATOM 5659 C CA . PRO B 1 296 ? -2.203 -4.91 -4.402 1 98.75 296 PRO B CA 1
ATOM 5660 C C . PRO B 1 296 ? -1.412 -3.771 -3.76 1 98.75 296 PRO B C 1
ATOM 5662 O O . PRO B 1 296 ? -1.444 -2.639 -4.246 1 98.75 296 PRO B O 1
ATOM 5665 N N . SER B 1 297 ? -0.763 -3.939 -2.686 1 98.69 297 SER B N 1
ATOM 5666 C CA . SER B 1 297 ? -0.035 -2.9 -1.966 1 98.69 297 SER B CA 1
ATOM 5667 C C . SER B 1 297 ? 1.406 -2.797 -2.451 1 98.69 297 SER B C 1
ATOM 5669 O O . SER B 1 297 ? 2.225 -3.678 -2.176 1 98.69 297 SER B O 1
ATOM 5671 N N . VAL B 1 298 ? 1.722 -1.705 -3.027 1 98.5 298 VAL B N 1
ATOM 5672 C CA . VAL B 1 298 ? 3.008 -1.509 -3.691 1 98.5 298 VAL B CA 1
ATOM 5673 C C . VAL B 1 298 ? 4.141 -1.703 -2.688 1 98.5 298 VAL B C 1
ATOM 5675 O O . VAL B 1 298 ? 4.145 -1.09 -1.617 1 98.5 298 VAL B O 1
ATOM 5678 N N . GLY B 1 299 ? 5.043 -2.572 -3.031 1 98.56 299 GLY B N 1
ATOM 5679 C CA . GLY B 1 299 ? 6.234 -2.785 -2.223 1 98.56 299 GLY B CA 1
ATOM 5680 C C . GLY B 1 299 ? 6.082 -3.918 -1.226 1 98.56 299 GLY B C 1
ATOM 5681 O O . GLY B 1 299 ? 7.07 -4.391 -0.659 1 98.56 299 GLY B O 1
ATOM 5682 N N . SER B 1 300 ? 4.871 -4.402 -1.011 1 98.56 300 SER B N 1
ATOM 5683 C CA . SER B 1 300 ? 4.637 -5.418 0.009 1 98.56 300 SER B CA 1
ATOM 5684 C C . SER B 1 300 ? 4.641 -6.82 -0.596 1 98.56 300 SER B C 1
ATOM 5686 O O . SER B 1 300 ? 5.555 -7.609 -0.344 1 98.56 300 SER B O 1
ATOM 5688 N N . GLY B 1 301 ? 3.756 -7.059 -1.541 1 98.38 301 GLY B N 1
ATOM 5689 C CA . GLY B 1 301 ? 3.637 -8.391 -2.105 1 98.38 301 GLY B CA 1
ATOM 5690 C C . GLY B 1 301 ? 4.309 -8.531 -3.459 1 98.38 301 GLY B C 1
ATOM 5691 O O . GLY B 1 301 ? 4.457 -9.641 -3.973 1 98.38 301 GLY B O 1
ATOM 5692 N N . PHE B 1 302 ? 4.703 -7.402 -4.066 1 98.94 302 PHE B N 1
ATOM 5693 C CA . PHE B 1 302 ? 5.309 -7.41 -5.395 1 98.94 302 PHE B CA 1
ATOM 5694 C C . PHE B 1 302 ? 6.27 -6.238 -5.559 1 98.94 302 PHE B C 1
ATOM 5696 O O . PHE B 1 302 ? 6.121 -5.207 -4.902 1 98.94 302 PHE B O 1
ATOM 5703 N N . TRP B 1 303 ? 7.23 -6.445 -6.426 1 98.94 303 TRP B N 1
ATOM 5704 C CA . TRP B 1 303 ? 8.18 -5.375 -6.715 1 98.94 303 TRP B CA 1
ATOM 5705 C C . TRP B 1 303 ? 9.023 -5.715 -7.941 1 98.94 303 TRP B C 1
ATOM 5707 O O . TRP B 1 303 ? 9.445 -6.859 -8.117 1 98.94 303 TRP B O 1
ATOM 5717 N N . ALA B 1 304 ? 9.281 -4.805 -8.797 1 98.94 304 ALA B N 1
ATOM 5718 C CA . ALA B 1 304 ? 10.242 -4.906 -9.891 1 98.94 304 ALA B CA 1
ATOM 5719 C C . ALA B 1 304 ? 11.055 -3.621 -10.031 1 98.94 304 ALA B C 1
ATOM 5721 O O . ALA B 1 304 ? 10.508 -2.52 -9.953 1 98.94 304 ALA B O 1
ATOM 5722 N N . ASP B 1 305 ? 12.328 -3.764 -10.18 1 98.12 305 ASP B N 1
ATOM 5723 C CA . ASP B 1 305 ? 13.211 -2.607 -10.258 1 98.12 305 ASP B CA 1
ATOM 5724 C C . ASP B 1 305 ? 14.508 -2.957 -10.992 1 98.12 305 ASP B C 1
ATOM 5726 O O . ASP B 1 305 ? 14.859 -4.129 -11.109 1 98.12 305 ASP B O 1
ATOM 5730 N N . CYS B 1 306 ? 15.125 -1.958 -11.602 1 97.25 306 CYS B N 1
ATOM 5731 C CA . CYS B 1 306 ? 16.438 -2.037 -12.234 1 97.25 306 CYS B CA 1
ATOM 5732 C C . CYS B 1 306 ? 17.281 -0.81 -11.898 1 97.25 306 CYS B C 1
ATOM 5734 O O . CYS B 1 306 ? 16.766 0.309 -11.859 1 97.25 306 CYS B O 1
ATOM 5736 N N . TRP B 1 307 ? 18.531 -1.022 -11.609 1 95.44 307 TRP B N 1
ATOM 5737 C CA . TRP B 1 307 ? 19.391 0.097 -11.242 1 95.44 307 TRP B CA 1
ATOM 5738 C C . TRP B 1 307 ? 20.828 -0.147 -11.703 1 95.44 307 TRP B C 1
ATOM 5740 O O . TRP B 1 307 ? 21.203 -1.284 -11.984 1 95.44 307 TRP B O 1
ATOM 5750 N N . SER B 1 308 ? 21.578 0.98 -11.805 1 91.88 308 SER B N 1
ATOM 5751 C CA . SER B 1 308 ? 22.984 0.901 -12.156 1 91.88 308 SER B CA 1
ATOM 5752 C C . SER B 1 308 ? 23.859 0.782 -10.914 1 91.88 308 SER B C 1
ATOM 5754 O O . SER B 1 308 ? 23.578 1.398 -9.883 1 91.88 308 SER B O 1
ATOM 5756 N N . THR B 1 309 ? 24.766 -0.03 -10.945 1 81.62 309 THR B N 1
ATOM 5757 C CA . THR B 1 309 ? 25.734 -0.142 -9.852 1 81.62 309 THR B CA 1
ATOM 5758 C C . THR B 1 309 ? 26.938 0.761 -10.094 1 81.62 309 THR B C 1
ATOM 5760 O O . THR B 1 309 ? 27.625 0.619 -11.102 1 81.62 309 THR B O 1
ATOM 5763 N N . SER B 1 310 ? 26.766 1.951 -10.297 1 57.81 310 SER B N 1
ATOM 5764 C CA . SER B 1 310 ? 27.938 2.779 -10.523 1 57.81 310 SER B CA 1
ATOM 5765 C C . SER B 1 310 ? 29.016 2.52 -9.469 1 57.81 310 SER B C 1
ATOM 5767 O O . SER B 1 310 ? 28.75 2.639 -8.266 1 57.81 310 SER B O 1
ATOM 5769 N N . ARG B 1 311 ? 29.875 1.621 -9.602 1 43.25 311 ARG B N 1
ATOM 5770 C CA . ARG B 1 311 ? 31.094 1.711 -8.797 1 43.25 311 ARG B CA 1
ATOM 5771 C C . ARG B 1 311 ? 31.562 3.154 -8.672 1 43.25 311 ARG B C 1
ATOM 5773 O O . ARG B 1 311 ? 31.922 3.781 -9.68 1 43.25 311 ARG B O 1
ATOM 5780 N N . ALA B 1 312 ? 31.031 3.934 -7.797 1 38.72 312 ALA B N 1
ATOM 5781 C CA . ALA B 1 312 ? 31.938 5.059 -7.578 1 38.72 312 ALA B CA 1
ATOM 5782 C C . ALA B 1 312 ? 33.406 4.625 -7.711 1 38.72 312 ALA B C 1
ATOM 5784 O O . ALA B 1 312 ? 33.844 3.711 -7.012 1 38.72 312 ALA B O 1
ATOM 5785 N N . HIS B 1 313 ? 33.875 4.578 -8.867 1 32.75 313 HIS B N 1
ATOM 5786 C CA . HIS B 1 313 ? 35.344 4.578 -8.875 1 32.75 313 HIS B CA 1
ATOM 5787 C C . HIS B 1 313 ? 35.875 5.383 -7.699 1 32.75 313 HIS B C 1
ATOM 5789 O O . HIS B 1 313 ? 35.469 6.512 -7.461 1 32.75 313 HIS B O 1
ATOM 5795 N N . PRO B 1 314 ? 36.344 4.727 -6.668 1 33.59 314 PRO B N 1
ATOM 5796 C CA . PRO B 1 314 ? 37.062 5.602 -5.762 1 33.59 314 PRO B CA 1
ATOM 5797 C C . PRO B 1 314 ? 37.781 6.742 -6.492 1 33.59 314 PRO B C 1
ATOM 5799 O O . PRO B 1 314 ? 38.312 6.547 -7.594 1 33.59 314 PRO B O 1
ATOM 5802 N N . ARG B 1 315 ? 37.312 7.891 -6.457 1 31.42 315 ARG B N 1
ATOM 5803 C CA . ARG B 1 315 ? 38.25 8.953 -6.84 1 31.42 315 ARG B CA 1
ATOM 5804 C C . ARG B 1 315 ? 39.688 8.547 -6.555 1 31.42 315 ARG B C 1
ATOM 5806 O O . ARG B 1 315 ? 40.031 8.273 -5.406 1 31.42 315 ARG B O 1
ATOM 5813 N N . ARG B 1 316 ? 40.312 7.766 -7.402 1 27.52 316 ARG B N 1
ATOM 5814 C CA . ARG B 1 316 ? 41.75 7.625 -7.34 1 27.52 316 ARG B CA 1
ATOM 5815 C C . ARG B 1 316 ? 42.406 8.938 -6.945 1 27.52 316 ARG B C 1
ATOM 5817 O O . ARG B 1 316 ? 42.25 9.953 -7.629 1 27.52 316 ARG B O 1
ATOM 5824 N N . ARG B 1 317 ? 42.562 9.117 -5.719 1 30.19 317 ARG B N 1
ATOM 5825 C CA . ARG B 1 317 ? 43.594 10.094 -5.398 1 30.19 317 ARG B CA 1
ATOM 5826 C C . ARG B 1 317 ? 44.75 9.977 -6.355 1 30.19 317 ARG B C 1
ATOM 5828 O O . ARG B 1 317 ? 45.281 8.883 -6.566 1 30.19 317 ARG B O 1
ATOM 5835 N N . CYS B 1 318 ? 44.781 10.805 -7.391 1 28.97 318 CYS B N 1
ATOM 5836 C CA . CYS B 1 318 ? 45.906 11.023 -8.297 1 28.97 318 CYS B CA 1
ATOM 5837 C C . CYS B 1 318 ? 47.219 10.867 -7.562 1 28.97 318 CYS B C 1
ATOM 5839 O O . CYS B 1 318 ? 47.594 11.719 -6.758 1 28.97 318 CYS B O 1
ATOM 5841 N N . SER B 1 319 ? 47.438 9.68 -6.941 1 29.52 319 SER B N 1
ATOM 5842 C CA . SER B 1 319 ? 48.844 9.648 -6.566 1 29.52 319 SER B CA 1
ATOM 5843 C C . SER B 1 319 ? 49.75 9.906 -7.77 1 29.52 319 SER B C 1
ATOM 5845 O O . SER B 1 319 ? 49.469 9.461 -8.883 1 29.52 319 SER B O 1
ATOM 5847 N N . THR B 1 320 ? 50.562 10.953 -7.785 1 33.47 320 THR B N 1
ATOM 5848 C CA . THR B 1 320 ? 51.656 11.414 -8.633 1 33.47 320 THR B CA 1
ATOM 5849 C C . THR B 1 320 ? 52.531 10.242 -9.047 1 33.47 320 THR B C 1
ATOM 5851 O O . THR B 1 320 ? 53.656 10.102 -8.555 1 33.47 320 THR B O 1
ATOM 5854 N N . ALA B 1 321 ? 52 9.055 -9.281 1 30.33 321 ALA B N 1
ATOM 5855 C CA . ALA B 1 321 ? 53 8.078 -9.672 1 30.33 321 ALA B CA 1
ATOM 5856 C C . ALA B 1 321 ? 53.625 8.453 -11.008 1 30.33 321 ALA B C 1
ATOM 5858 O O . ALA B 1 321 ? 53 9.039 -11.867 1 30.33 321 ALA B O 1
ATOM 5859 N N . PRO B 1 322 ? 54.969 8.133 -11.203 1 33.59 322 PRO B N 1
ATOM 5860 C CA . PRO B 1 322 ? 55.844 8.617 -12.258 1 33.59 322 PRO B CA 1
ATOM 5861 C C . PRO B 1 322 ? 55.438 8.156 -13.648 1 33.59 322 PRO B C 1
ATOM 5863 O O . PRO B 1 322 ? 54.75 7.141 -13.789 1 33.59 322 PRO B O 1
ATOM 5866 N N . LEU B 1 323 ? 55.656 8.883 -14.773 1 36.88 323 LEU B N 1
ATOM 5867 C CA . LEU B 1 323 ? 55.406 9 -16.203 1 36.88 323 LEU B CA 1
ATOM 5868 C C . LEU B 1 323 ? 55.625 7.656 -16.906 1 36.88 323 LEU B C 1
ATOM 5870 O O . LEU B 1 323 ? 54.906 7.344 -17.875 1 36.88 323 LEU B O 1
ATOM 5874 N N . LEU B 1 324 ? 56.562 6.855 -16.484 1 37.38 324 LEU B N 1
ATOM 5875 C CA . LEU B 1 324 ? 57.125 5.867 -17.391 1 37.38 324 LEU B CA 1
ATOM 5876 C C . LEU B 1 324 ? 56.156 4.727 -17.641 1 37.38 324 LEU B C 1
ATOM 5878 O O . LEU B 1 324 ? 56.062 4.23 -18.766 1 37.38 324 LEU B O 1
ATOM 5882 N N . GLN B 1 325 ? 55.562 4.254 -16.578 1 32.78 325 GLN B N 1
ATOM 5883 C CA . GLN B 1 325 ? 54.875 2.982 -16.766 1 32.78 325 GLN B CA 1
ATOM 5884 C C . GLN B 1 325 ? 53.531 3.174 -17.5 1 32.78 325 GLN B C 1
ATOM 5886 O O . GLN B 1 325 ? 52.812 2.209 -17.75 1 32.78 325 GLN B O 1
ATOM 5891 N N . ARG B 1 326 ? 53.156 4.375 -17.75 1 33.78 326 ARG B N 1
ATOM 5892 C CA . ARG B 1 326 ? 51.906 4.633 -18.438 1 33.78 326 ARG B CA 1
ATOM 5893 C C . ARG B 1 326 ? 51.938 4.152 -19.891 1 33.78 326 ARG B C 1
ATOM 5895 O O . ARG B 1 326 ? 50.938 4.117 -20.578 1 33.78 326 ARG B O 1
ATOM 5902 N N . LEU B 1 327 ? 53.125 3.934 -20.422 1 32.84 327 LEU B N 1
ATOM 5903 C CA . LEU B 1 327 ? 53.156 3.691 -21.859 1 32.84 327 LEU B CA 1
ATOM 5904 C C . LEU B 1 327 ? 52.688 2.283 -22.188 1 32.84 327 LEU B C 1
ATOM 5906 O O . LEU B 1 327 ? 52.094 2.059 -23.25 1 32.84 327 LEU B O 1
ATOM 5910 N N . LEU B 1 328 ? 53.062 1.327 -21.406 1 32.53 328 LEU B N 1
ATOM 5911 C CA . LEU B 1 328 ? 52.969 -0.011 -21.969 1 32.53 328 LEU B CA 1
ATOM 5912 C C . LEU B 1 328 ? 51.531 -0.515 -21.953 1 32.53 328 LEU B C 1
ATOM 5914 O O . LEU B 1 328 ? 51.25 -1.596 -22.469 1 32.53 328 LEU B O 1
ATOM 5918 N N . ARG B 1 329 ? 50.656 0.086 -21.109 1 30.69 329 ARG B N 1
ATOM 5919 C CA . ARG B 1 329 ? 49.375 -0.612 -20.891 1 30.69 329 ARG B CA 1
ATOM 5920 C C . ARG B 1 329 ? 48.469 -0.456 -22.109 1 30.69 329 ARG B C 1
ATOM 5922 O O . ARG B 1 329 ? 47.312 -0.902 -22.078 1 30.69 329 ARG B O 1
ATOM 5929 N N . CYS B 1 330 ? 48.875 0.26 -23.109 1 29.25 330 CYS B N 1
ATOM 5930 C CA . CYS B 1 330 ? 47.906 0.599 -24.141 1 29.25 330 CYS B CA 1
ATOM 5931 C C . CYS B 1 330 ? 47.5 -0.635 -24.938 1 29.25 330 CYS B C 1
ATOM 5933 O O . CYS B 1 330 ? 46.594 -0.583 -25.75 1 29.25 330 CYS B O 1
ATOM 5935 N N . ILE B 1 331 ? 48.438 -1.517 -25.234 1 30.59 331 ILE B N 1
ATOM 5936 C CA . ILE B 1 331 ? 48.188 -2.205 -26.5 1 30.59 331 ILE B CA 1
ATOM 5937 C C . ILE B 1 331 ? 47.125 -3.293 -26.297 1 30.59 331 ILE B C 1
ATOM 5939 O O . ILE B 1 331 ? 46.688 -3.912 -27.266 1 30.59 331 ILE B O 1
ATOM 5943 N N . LEU B 1 332 ? 47.219 -3.967 -25.172 1 32.5 332 LEU B N 1
ATOM 5944 C CA . LEU B 1 332 ? 46.438 -5.18 -25.438 1 32.5 332 LEU B CA 1
ATOM 5945 C C . LEU B 1 332 ? 44.969 -4.867 -25.547 1 32.5 332 LEU B C 1
ATOM 5947 O O . LEU B 1 332 ? 44.406 -4.094 -24.75 1 32.5 332 LEU B O 1
ATOM 5951 N N . PRO B 1 333 ? 44.406 -5.16 -26.766 1 31.81 333 PRO B N 1
ATOM 5952 C CA . PRO B 1 333 ? 42.969 -4.992 -27 1 31.81 333 PRO B CA 1
ATOM 5953 C C . PRO B 1 333 ? 42.094 -5.609 -25.891 1 31.81 333 PRO B C 1
ATOM 5955 O O . PRO B 1 333 ? 42.406 -6.699 -25.406 1 31.81 333 PRO B O 1
ATOM 5958 N N . ASN B 1 334 ? 41.75 -4.789 -24.922 1 31.03 334 ASN B N 1
ATOM 5959 C CA . ASN B 1 334 ? 40.781 -5.227 -23.938 1 31.03 334 ASN B CA 1
ATOM 5960 C C . ASN B 1 334 ? 39.625 -6.012 -24.578 1 31.03 334 ASN B C 1
ATOM 5962 O O . ASN B 1 334 ? 39 -5.535 -25.516 1 31.03 334 ASN B O 1
ATOM 5966 N N . SER B 1 335 ? 39.781 -7.328 -24.719 1 31.47 335 SER B N 1
ATOM 5967 C CA . SER B 1 335 ? 38.719 -8.242 -25.109 1 31.47 335 SER B CA 1
ATOM 5968 C C . SER B 1 335 ? 37.375 -7.73 -24.672 1 31.47 335 SER B C 1
ATOM 5970 O O . SER B 1 335 ? 37.25 -7.008 -23.672 1 31.47 335 SER B O 1
ATOM 5972 N N . ASN B 1 336 ? 36.438 -7.793 -25.656 1 32.19 336 ASN B N 1
ATOM 5973 C CA . ASN B 1 336 ? 35 -7.555 -25.625 1 32.19 336 ASN B CA 1
ATOM 5974 C C . ASN B 1 336 ? 34.344 -8.188 -24.391 1 32.19 336 ASN B C 1
ATOM 5976 O O . ASN B 1 336 ? 34.062 -9.391 -24.391 1 32.19 336 ASN B O 1
ATOM 5980 N N . SER B 1 337 ? 34.844 -8.141 -23.266 1 32 337 SER B N 1
ATOM 5981 C CA . SER B 1 337 ? 34 -8.508 -22.125 1 32 337 SER B CA 1
ATOM 5982 C C . SER B 1 337 ? 32.562 -8.031 -22.328 1 32 337 SER B C 1
ATOM 5984 O O . SER B 1 337 ? 32.344 -6.898 -22.734 1 32 337 SER B O 1
ATOM 5986 N N . SER B 1 338 ? 31.719 -8.883 -22.828 1 34.88 338 SER B N 1
ATOM 5987 C CA . SER B 1 338 ? 30.281 -8.633 -22.734 1 34.88 338 SER B CA 1
ATOM 5988 C C . SER B 1 338 ? 29.969 -7.637 -21.625 1 34.88 338 SER B C 1
ATOM 5990 O O . SER B 1 338 ? 30.375 -7.836 -20.469 1 34.88 338 SER B O 1
ATOM 5992 N N . ALA B 1 339 ? 29.906 -6.445 -21.891 1 36.03 339 ALA B N 1
ATOM 5993 C CA . ALA B 1 339 ? 29.609 -5.223 -21.141 1 36.03 339 ALA B CA 1
ATOM 5994 C C . ALA B 1 339 ? 28.578 -5.48 -20.047 1 36.03 339 ALA B C 1
ATOM 5996 O O . ALA B 1 339 ? 27.406 -5.691 -20.344 1 36.03 339 ALA B O 1
ATOM 5997 N N . ASP B 1 340 ? 28.719 -6.395 -19.047 1 46.91 340 ASP B N 1
ATOM 5998 C CA . ASP B 1 340 ? 28.031 -6.215 -17.781 1 46.91 340 ASP B CA 1
ATOM 5999 C C . ASP B 1 340 ? 27.672 -4.746 -17.547 1 46.91 340 ASP B C 1
ATOM 6001 O O . ASP B 1 340 ? 28.562 -3.928 -17.281 1 46.91 340 ASP B O 1
ATOM 6005 N N . ASN B 1 341 ? 26.812 -4.238 -18.344 1 59.19 341 ASN B N 1
ATOM 6006 C CA . ASN B 1 341 ? 26.516 -2.809 -18.359 1 59.19 341 ASN B CA 1
ATOM 6007 C C . ASN B 1 341 ? 26.234 -2.275 -16.969 1 59.19 341 ASN B C 1
ATOM 6009 O O . ASN B 1 341 ? 25.734 -1.164 -16.812 1 59.19 341 ASN B O 1
ATOM 6013 N N . GLY B 1 342 ? 26.578 -3.076 -15.969 1 81.31 342 GLY B N 1
ATOM 6014 C CA . GLY B 1 342 ? 26.516 -2.584 -14.602 1 81.31 342 GLY B CA 1
ATOM 6015 C C . GLY B 1 342 ? 25.094 -2.408 -14.102 1 81.31 342 GLY B C 1
ATOM 6016 O O . GLY B 1 342 ? 24.875 -1.762 -13.07 1 81.31 342 GLY B O 1
ATOM 6017 N N . LEU B 1 343 ? 24.172 -3.047 -14.922 1 91.44 343 LEU B N 1
ATOM 6018 C CA . LEU B 1 343 ? 22.781 -2.926 -14.508 1 91.44 343 LEU B CA 1
ATOM 6019 C C . LEU B 1 343 ? 22.344 -4.137 -13.68 1 91.44 343 LEU B C 1
ATOM 6021 O O . LEU B 1 343 ? 22.672 -5.273 -14.031 1 91.44 343 LEU B O 1
ATOM 6025 N N . ARG B 1 344 ? 21.75 -3.924 -12.633 1 96.25 344 ARG B N 1
ATOM 6026 C CA . ARG B 1 344 ? 21.125 -4.945 -11.797 1 96.25 344 ARG B CA 1
ATOM 6027 C C . ARG B 1 344 ? 19.609 -4.789 -11.781 1 96.25 344 ARG B C 1
ATOM 6029 O O . ARG B 1 344 ? 19.094 -3.748 -12.188 1 96.25 344 ARG B O 1
ATOM 6036 N N . GLY B 1 345 ? 18.953 -5.848 -11.5 1 97.94 345 GLY B N 1
ATOM 6037 C CA . GLY B 1 345 ? 17.5 -5.801 -11.438 1 97.94 345 GLY B CA 1
ATOM 6038 C C . GLY B 1 345 ? 16.891 -6.961 -10.672 1 97.94 345 GLY B C 1
ATOM 6039 O O . GLY B 1 345 ? 17.594 -7.922 -10.344 1 97.94 345 GLY B O 1
ATOM 6040 N N . ILE B 1 346 ? 15.656 -6.809 -10.375 1 98.81 346 ILE B N 1
ATOM 6041 C CA . ILE B 1 346 ? 14.969 -7.824 -9.594 1 98.81 346 ILE B CA 1
ATOM 6042 C C . ILE B 1 346 ? 13.461 -7.746 -9.852 1 98.81 346 ILE B C 1
ATOM 6044 O O . ILE B 1 346 ? 12.922 -6.66 -10.07 1 98.81 346 ILE B O 1
ATOM 6048 N N . ALA B 1 347 ? 12.805 -8.82 -9.945 1 98.94 347 ALA B N 1
ATOM 6049 C CA . ALA B 1 347 ? 11.352 -8.953 -9.891 1 98.94 347 ALA B CA 1
ATOM 6050 C C . ALA B 1 347 ? 10.93 -9.945 -8.797 1 98.94 347 ALA B C 1
ATOM 6052 O O . ALA B 1 347 ? 11.523 -11.016 -8.672 1 98.94 347 ALA B O 1
ATOM 6053 N N . ILE B 1 348 ? 9.93 -9.57 -7.988 1 98.94 348 ILE B N 1
ATOM 6054 C CA . ILE B 1 348 ? 9.531 -10.359 -6.828 1 98.94 348 ILE B CA 1
ATOM 6055 C C . ILE B 1 348 ? 8.008 -10.484 -6.785 1 98.94 348 ILE B C 1
ATOM 6057 O O . ILE B 1 348 ? 7.297 -9.484 -6.871 1 98.94 348 ILE B O 1
ATOM 6061 N N . SER B 1 349 ? 7.477 -11.648 -6.648 1 98.94 349 SER B N 1
ATOM 6062 C CA . SER B 1 349 ? 6.086 -11.922 -6.309 1 98.94 349 SER B CA 1
ATOM 6063 C C . SER B 1 349 ? 5.98 -12.773 -5.047 1 98.94 349 SER B C 1
ATOM 6065 O O . SER B 1 349 ? 6.477 -13.898 -5.008 1 98.94 349 SER B O 1
ATOM 6067 N N . GLY B 1 350 ? 5.324 -12.211 -4.031 1 98.5 350 GLY B N 1
ATOM 6068 C CA . GLY B 1 350 ? 5.203 -12.891 -2.754 1 98.5 350 GLY B CA 1
ATOM 6069 C C . GLY B 1 350 ? 3.875 -13.602 -2.58 1 98.5 350 GLY B C 1
ATOM 6070 O O . GLY B 1 350 ? 2.914 -13.32 -3.301 1 98.5 350 GLY B O 1
ATOM 6071 N N . THR B 1 351 ? 3.777 -14.57 -1.679 1 97.69 351 THR B N 1
ATOM 6072 C CA . THR B 1 351 ? 2.576 -15.305 -1.303 1 97.69 351 THR B CA 1
ATOM 6073 C C . THR B 1 351 ? 2.662 -15.781 0.146 1 97.69 351 THR B C 1
ATOM 6075 O O . THR B 1 351 ? 3.707 -16.266 0.584 1 97.69 351 THR B O 1
ATOM 6078 N N . GLY B 1 352 ? 1.638 -15.547 0.892 1 96.06 352 GLY B N 1
ATOM 6079 C CA . GLY B 1 352 ? 1.583 -15.891 2.305 1 96.06 352 GLY B CA 1
ATOM 6080 C C . GLY B 1 352 ? 0.601 -15.039 3.088 1 96.06 352 GLY B C 1
ATOM 6081 O O . GLY B 1 352 ? -0.457 -14.672 2.572 1 96.06 352 GLY B O 1
ATOM 6082 N N . ASP B 1 353 ? 0.896 -14.906 4.367 1 96 353 ASP B N 1
ATOM 6083 C CA . ASP B 1 353 ? 0.063 -14.031 5.191 1 96 353 ASP B CA 1
ATOM 6084 C C . ASP B 1 353 ? 0.323 -12.562 4.867 1 96 353 ASP B C 1
ATOM 6086 O O . ASP B 1 353 ? 1.277 -11.969 5.375 1 96 353 ASP B O 1
ATOM 6090 N N . GLY B 1 354 ? -0.551 -11.984 4.117 1 97.19 354 GLY B N 1
ATOM 6091 C CA . GLY B 1 354 ? -0.373 -10.656 3.543 1 97.19 354 GLY B CA 1
ATOM 6092 C C . GLY B 1 354 ? -0.215 -9.57 4.59 1 97.19 354 GLY B C 1
ATOM 6093 O O . GLY B 1 354 ? 0.416 -8.547 4.332 1 97.19 354 GLY B O 1
ATOM 6094 N N . ASP B 1 355 ? -0.8 -9.805 5.789 1 97.69 355 ASP B N 1
ATOM 6095 C CA . ASP B 1 355 ? -0.699 -8.789 6.832 1 97.69 355 ASP B CA 1
ATOM 6096 C C . ASP B 1 355 ? 0.744 -8.625 7.301 1 97.69 355 ASP B C 1
ATOM 6098 O O . ASP B 1 355 ? 1.175 -7.52 7.629 1 97.69 355 ASP B O 1
ATOM 6102 N N . PHE B 1 356 ? 1.483 -9.695 7.289 1 97.75 356 PHE B N 1
ATOM 6103 C CA . PHE B 1 356 ? 2.883 -9.633 7.691 1 97.75 356 PHE B CA 1
ATOM 6104 C C . PHE B 1 356 ? 3.75 -9.109 6.555 1 97.75 356 PHE B C 1
ATOM 6106 O O . PHE B 1 356 ? 4.742 -8.414 6.789 1 97.75 356 PHE B O 1
ATOM 6113 N N . PHE B 1 357 ? 3.373 -9.477 5.316 1 98.31 357 PHE B N 1
ATOM 6114 C CA . PHE B 1 357 ? 4.059 -8.906 4.164 1 98.31 357 PHE B CA 1
ATOM 6115 C C . PHE B 1 357 ? 3.898 -7.391 4.133 1 98.31 357 PHE B C 1
ATOM 6117 O O . PHE B 1 357 ? 4.84 -6.668 3.791 1 98.31 357 PHE B O 1
ATOM 6124 N N . LEU B 1 358 ? 2.711 -6.879 4.504 1 98.62 358 LEU B N 1
ATOM 6125 C CA . LEU B 1 358 ? 2.455 -5.449 4.594 1 98.62 358 LEU B CA 1
ATOM 6126 C C . LEU B 1 358 ? 3.318 -4.805 5.676 1 98.62 358 LEU B C 1
ATOM 6128 O O . LEU B 1 358 ? 4.008 -3.816 5.418 1 98.62 358 LEU B O 1
ATOM 6132 N N . ARG B 1 359 ? 3.363 -5.371 6.828 1 98.12 359 ARG B N 1
ATOM 6133 C CA . ARG B 1 359 ? 4.016 -4.793 7.996 1 98.12 359 ARG B CA 1
ATOM 6134 C C . ARG B 1 359 ? 5.52 -4.688 7.793 1 98.12 359 ARG B C 1
ATOM 6136 O O . ARG B 1 359 ? 6.176 -3.826 8.383 1 98.12 359 ARG B O 1
ATOM 6143 N N . THR B 1 360 ? 6.07 -5.559 6.832 1 97.62 360 THR B N 1
ATOM 6144 C CA . THR B 1 360 ? 7.512 -5.562 6.594 1 97.62 360 THR B CA 1
ATOM 6145 C C . THR B 1 360 ? 7.84 -4.949 5.234 1 97.62 360 THR B C 1
ATOM 6147 O O . THR B 1 360 ? 9.008 -4.863 4.852 1 97.62 360 THR B O 1
ATOM 6150 N N . ASN B 1 361 ? 6.777 -4.535 4.527 1 98.12 361 ASN B N 1
ATOM 6151 C CA . ASN B 1 361 ? 7.035 -4.148 3.145 1 98.12 361 ASN B CA 1
ATOM 6152 C C . ASN B 1 361 ? 7.965 -5.137 2.449 1 98.12 361 ASN B C 1
ATOM 6154 O O . ASN B 1 361 ? 8.961 -4.738 1.843 1 98.12 361 ASN B O 1
ATOM 6158 N N . PHE B 1 362 ? 7.633 -6.352 2.459 1 98.75 362 PHE B N 1
ATOM 6159 C CA . PHE B 1 362 ? 8.531 -7.484 2.242 1 98.75 362 PHE B CA 1
ATOM 6160 C C . PHE B 1 362 ? 9.227 -7.367 0.892 1 98.75 362 PHE B C 1
ATOM 6162 O O . PHE B 1 362 ? 10.453 -7.398 0.818 1 98.75 362 PHE B O 1
ATOM 6169 N N . ALA B 1 363 ? 8.516 -7.199 -0.188 1 98.88 363 ALA B N 1
ATOM 6170 C CA . ALA B 1 363 ? 9.094 -7.258 -1.525 1 98.88 363 ALA B CA 1
ATOM 6171 C C . ALA B 1 363 ? 10.109 -6.137 -1.731 1 98.88 363 ALA B C 1
ATOM 6173 O O . ALA B 1 363 ? 11.266 -6.391 -2.09 1 98.88 363 ALA B O 1
ATOM 6174 N N . SER B 1 364 ? 9.727 -4.902 -1.445 1 98.62 364 SER B N 1
ATOM 6175 C CA . SER B 1 364 ? 10.633 -3.775 -1.634 1 98.62 364 SER B CA 1
ATOM 6176 C C . SER B 1 364 ? 11.789 -3.826 -0.639 1 98.62 364 SER B C 1
ATOM 6178 O O . SER B 1 364 ? 12.914 -3.438 -0.963 1 98.62 364 SER B O 1
ATOM 6180 N N . SER B 1 365 ? 11.516 -4.262 0.586 1 98.31 365 SER B N 1
ATOM 6181 C CA . SER B 1 365 ? 12.586 -4.355 1.572 1 98.31 365 SER B CA 1
ATOM 6182 C C . SER B 1 365 ? 13.688 -5.305 1.109 1 98.31 365 SER B C 1
ATOM 6184 O O . SER B 1 365 ? 14.875 -5.043 1.322 1 98.31 365 SER B O 1
ATOM 6186 N N . LEU B 1 366 ? 13.289 -6.418 0.526 1 98.69 366 LEU B N 1
ATOM 6187 C CA . LEU B 1 366 ? 14.242 -7.371 -0.027 1 98.69 366 LEU B CA 1
ATOM 6188 C C . LEU B 1 366 ? 15.055 -6.738 -1.152 1 98.69 366 LEU B C 1
ATOM 6190 O O . LEU B 1 366 ? 16.281 -6.82 -1.16 1 98.69 366 LEU B O 1
ATOM 6194 N N . ALA B 1 367 ? 14.406 -6.082 -2.014 1 98.69 367 ALA B N 1
ATOM 6195 C CA . ALA B 1 367 ? 15.07 -5.41 -3.131 1 98.69 367 ALA B CA 1
ATOM 6196 C C . ALA B 1 367 ? 16 -4.312 -2.635 1 98.69 367 ALA B C 1
ATOM 6198 O O . ALA B 1 367 ? 17.109 -4.145 -3.158 1 98.69 367 ALA B O 1
ATOM 6199 N N . HIS B 1 368 ? 15.594 -3.576 -1.658 1 98.25 368 HIS B N 1
ATOM 6200 C CA . HIS B 1 368 ? 16.344 -2.422 -1.17 1 98.25 368 HIS B CA 1
ATOM 6201 C C . HIS B 1 368 ? 17.594 -2.854 -0.419 1 98.25 368 HIS B C 1
ATOM 6203 O O . HIS B 1 368 ? 18.594 -2.123 -0.392 1 98.25 368 HIS B O 1
ATOM 6209 N N . ARG B 1 369 ? 17.594 -4.035 0.178 1 98.12 369 ARG B N 1
ATOM 6210 C CA . ARG B 1 369 ? 18.812 -4.59 0.764 1 98.12 369 ARG B CA 1
ATOM 6211 C C . ARG B 1 369 ? 19.891 -4.773 -0.295 1 98.12 369 ARG B C 1
ATOM 6213 O O . ARG B 1 369 ? 21.078 -4.523 -0.037 1 98.12 369 ARG B O 1
ATOM 6220 N N . ILE B 1 370 ? 19.453 -5.223 -1.424 1 98 370 ILE B N 1
ATOM 6221 C CA . ILE B 1 370 ? 20.406 -5.418 -2.518 1 98 370 ILE B CA 1
ATOM 6222 C C . ILE B 1 370 ? 20.812 -4.066 -3.092 1 98 370 ILE B C 1
ATOM 6224 O O . ILE B 1 370 ? 22.016 -3.781 -3.229 1 98 370 ILE B O 1
ATOM 6228 N N . LYS B 1 371 ? 19.891 -3.221 -3.371 1 97.31 371 LYS B N 1
ATOM 6229 C CA . LYS B 1 371 ? 20.125 -1.956 -4.07 1 97.31 371 LYS B CA 1
ATOM 6230 C C . LYS B 1 371 ? 20.938 -0.99 -3.209 1 97.31 371 LYS B C 1
ATOM 6232 O O . LYS B 1 371 ? 21.844 -0.325 -3.707 1 97.31 371 LYS B O 1
ATOM 6237 N N . TYR B 1 372 ? 20.609 -0.911 -1.935 1 96.94 372 TYR B N 1
ATOM 6238 C CA . TYR B 1 372 ? 21.203 0.135 -1.112 1 96.94 372 TYR B CA 1
ATOM 6239 C C . TYR B 1 372 ? 22.438 -0.387 -0.369 1 96.94 372 TYR B C 1
ATOM 6241 O O . TYR B 1 372 ? 23.422 0.332 -0.204 1 96.94 372 TYR B O 1
ATOM 6249 N N . ALA B 1 373 ? 22.391 -1.619 0.083 1 95.69 373 ALA B N 1
ATOM 6250 C CA . ALA B 1 373 ? 23.5 -2.178 0.853 1 95.69 373 ALA B CA 1
ATOM 6251 C C . ALA B 1 373 ? 24.484 -2.93 -0.051 1 95.69 373 ALA B C 1
ATOM 6253 O O . ALA B 1 373 ? 25.547 -3.354 0.393 1 95.69 373 ALA B O 1
ATOM 6254 N N . ASP B 1 374 ? 24.062 -3.143 -1.279 1 94.31 374 ASP B N 1
ATOM 6255 C CA . ASP B 1 374 ? 24.891 -3.836 -2.266 1 94.31 374 ASP B CA 1
ATOM 6256 C C . ASP B 1 374 ? 25.297 -5.219 -1.767 1 94.31 374 ASP B C 1
ATOM 6258 O O . ASP B 1 374 ? 26.469 -5.59 -1.831 1 94.31 374 ASP B O 1
ATOM 6262 N N . VAL B 1 375 ? 24.375 -5.895 -1.221 1 95.56 375 VAL B N 1
ATOM 6263 C CA . VAL B 1 375 ? 24.656 -7.254 -0.765 1 95.56 375 VAL B CA 1
ATOM 6264 C C . VAL B 1 375 ? 24.188 -8.258 -1.821 1 95.56 375 VAL B C 1
ATOM 6266 O O . VAL B 1 375 ? 23.328 -7.938 -2.65 1 95.56 375 VAL B O 1
ATOM 6269 N N . PRO B 1 376 ? 24.781 -9.477 -1.764 1 96.69 376 PRO B N 1
ATOM 6270 C CA . PRO B 1 376 ? 24.344 -10.508 -2.711 1 96.69 376 PRO B CA 1
ATOM 6271 C C . PRO B 1 376 ? 22.891 -10.922 -2.521 1 96.69 376 PRO B C 1
ATOM 6273 O O . PRO B 1 376 ? 22.359 -10.82 -1.412 1 96.69 376 PRO B O 1
ATOM 6276 N N . PHE B 1 377 ? 22.297 -11.398 -3.533 1 97.69 377 PHE B N 1
ATOM 6277 C CA . PHE B 1 377 ? 20.891 -11.797 -3.547 1 97.69 377 PHE B CA 1
ATOM 6278 C C . PHE B 1 377 ? 20.594 -12.789 -2.428 1 97.69 377 PHE B C 1
ATOM 6280 O O . PHE B 1 377 ? 19.625 -12.633 -1.688 1 97.69 377 PHE B O 1
ATOM 6287 N N . ASP B 1 378 ? 21.453 -13.805 -2.246 1 97.94 378 ASP B N 1
ATOM 6288 C CA . ASP B 1 378 ? 21.219 -14.844 -1.25 1 97.94 378 ASP B CA 1
ATOM 6289 C C . ASP B 1 378 ? 21.172 -14.258 0.159 1 97.94 378 ASP B C 1
ATOM 6291 O O . ASP B 1 378 ? 20.328 -14.641 0.975 1 97.94 378 ASP B O 1
ATOM 6295 N N . GLN B 1 379 ? 22.047 -13.352 0.419 1 98.19 379 GLN B N 1
ATOM 6296 C CA . GLN B 1 379 ? 22.109 -12.719 1.733 1 98.19 379 GLN B CA 1
ATOM 6297 C C . GLN B 1 379 ? 20.875 -11.859 1.979 1 98.19 379 GLN B C 1
ATOM 6299 O O . GLN B 1 379 ? 20.297 -11.875 3.072 1 98.19 379 GLN B O 1
ATOM 6304 N N . ALA B 1 380 ? 20.516 -11.062 1 1 98.62 380 ALA B N 1
ATOM 6305 C CA . ALA B 1 380 ? 19.328 -10.211 1.11 1 98.62 380 ALA B CA 1
ATOM 6306 C C . ALA B 1 380 ? 18.078 -11.047 1.349 1 98.62 380 ALA B C 1
ATOM 6308 O O . ALA B 1 380 ? 17.234 -10.695 2.182 1 98.62 380 ALA B O 1
ATOM 6309 N N . ILE B 1 381 ? 17.953 -12.141 0.631 1 98.69 381 ILE B N 1
ATOM 6310 C CA . ILE B 1 381 ? 16.797 -13.031 0.75 1 98.69 381 ILE B CA 1
ATOM 6311 C C . ILE B 1 381 ? 16.75 -13.617 2.16 1 98.69 381 ILE B C 1
ATOM 6313 O O . ILE B 1 381 ? 15.695 -13.602 2.805 1 98.69 381 ILE B O 1
ATOM 6317 N N . GLU B 1 382 ? 17.844 -14.102 2.633 1 98.31 382 GLU B N 1
ATOM 6318 C CA . GLU B 1 382 ? 17.922 -14.711 3.961 1 98.31 382 GLU B CA 1
ATOM 6319 C C . GLU B 1 382 ? 17.5 -13.719 5.043 1 98.31 382 GLU B C 1
ATOM 6321 O O . GLU B 1 382 ? 16.672 -14.039 5.906 1 98.31 382 GLU B O 1
ATOM 6326 N N . THR B 1 383 ? 18 -12.531 5.008 1 97.88 383 THR B N 1
ATOM 6327 C CA . THR B 1 383 ? 17.719 -11.547 6.047 1 97.88 383 THR B CA 1
ATOM 6328 C C . THR B 1 383 ? 16.281 -11.062 5.969 1 97.88 383 THR B C 1
ATOM 6330 O O . THR B 1 383 ? 15.641 -10.828 6.996 1 97.88 383 THR B O 1
ATOM 6333 N N . ALA B 1 384 ? 15.797 -10.867 4.746 1 98.44 384 ALA B N 1
ATOM 6334 C CA . ALA B 1 384 ? 14.398 -10.453 4.59 1 98.44 384 ALA B CA 1
ATOM 6335 C C . ALA B 1 384 ? 13.453 -11.531 5.105 1 98.44 384 ALA B C 1
ATOM 6337 O O . ALA B 1 384 ? 12.477 -11.227 5.793 1 98.44 384 ALA B O 1
ATOM 6338 N N . MET B 1 385 ? 13.742 -12.797 4.781 1 98.44 385 MET B N 1
ATOM 6339 C CA . MET B 1 385 ? 12.922 -13.914 5.25 1 98.44 385 MET B CA 1
ATOM 6340 C C . MET B 1 385 ? 13 -14.047 6.766 1 98.44 385 MET B C 1
ATOM 6342 O O . MET B 1 385 ? 11.992 -14.328 7.418 1 98.44 385 MET B O 1
ATOM 6346 N N . ASP B 1 386 ? 14.188 -13.844 7.324 1 98 386 ASP B N 1
ATOM 6347 C CA . ASP B 1 386 ? 14.359 -13.914 8.773 1 98 386 ASP B CA 1
ATOM 6348 C C . ASP B 1 386 ? 13.508 -12.859 9.477 1 98 386 ASP B C 1
ATOM 6350 O O . ASP B 1 386 ? 12.898 -13.141 10.516 1 98 386 ASP B O 1
ATOM 6354 N N . GLU B 1 387 ? 13.508 -11.711 8.945 1 97.38 387 GLU B N 1
ATOM 6355 C CA . GLU B 1 387 ? 12.695 -10.648 9.531 1 97.38 387 GLU B CA 1
ATOM 6356 C C . GLU B 1 387 ? 11.211 -10.984 9.469 1 97.38 387 GLU B C 1
ATOM 6358 O O . GLU B 1 387 ? 10.477 -10.75 10.43 1 97.38 387 GLU B O 1
ATOM 6363 N N . LEU B 1 388 ? 10.797 -11.461 8.344 1 97.5 388 LEU B N 1
ATOM 6364 C CA . LEU B 1 388 ? 9.406 -11.852 8.164 1 97.5 388 LEU B CA 1
ATOM 6365 C C . LEU B 1 388 ? 9.016 -12.953 9.141 1 97.5 388 LEU B C 1
ATOM 6367 O O . LEU B 1 388 ? 7.969 -12.875 9.789 1 97.5 388 LEU B O 1
ATOM 6371 N N . VAL B 1 389 ? 9.859 -13.977 9.297 1 97.75 389 VAL B N 1
ATOM 6372 C CA . VAL B 1 389 ? 9.617 -15.125 10.156 1 97.75 389 VAL B CA 1
ATOM 6373 C C . VAL B 1 389 ? 9.617 -14.688 11.617 1 97.75 389 VAL B C 1
ATOM 6375 O O . VAL B 1 389 ? 8.789 -15.141 12.406 1 97.75 389 VAL B O 1
ATOM 6378 N N . HIS B 1 390 ? 10.523 -13.836 11.938 1 97 390 HIS B N 1
ATOM 6379 C CA . HIS B 1 390 ? 10.609 -13.336 13.305 1 97 390 HIS B CA 1
ATOM 6380 C C . HIS B 1 390 ? 9.344 -12.586 13.703 1 97 390 HIS B C 1
ATOM 6382 O O . HIS B 1 390 ? 8.805 -12.789 14.789 1 97 390 HIS B O 1
ATOM 6388 N N . LEU B 1 391 ? 8.906 -11.734 12.836 1 96.25 391 LEU B N 1
ATOM 6389 C CA . LEU B 1 391 ? 7.684 -10.992 13.109 1 96.25 391 LEU B CA 1
ATOM 6390 C C . LEU B 1 391 ? 6.484 -11.93 13.219 1 96.25 391 LEU B C 1
ATOM 6392 O O . LEU B 1 391 ? 5.613 -11.734 14.07 1 96.25 391 LEU B O 1
ATOM 6396 N N . TYR B 1 392 ? 6.469 -12.891 12.344 1 94.5 392 TYR B N 1
ATOM 6397 C CA . TYR B 1 392 ? 5.371 -13.852 12.297 1 94.5 392 TYR B CA 1
ATOM 6398 C C . TYR B 1 392 ? 5.344 -14.719 13.547 1 94.5 392 TYR B C 1
ATOM 6400 O O . TYR B 1 392 ? 4.273 -15.102 14.023 1 94.5 392 TYR B O 1
ATOM 6408 N N . GLY B 1 393 ? 6.539 -15.078 14.102 1 94.94 393 GLY B N 1
ATOM 6409 C CA . GLY B 1 393 ? 6.648 -15.828 15.336 1 94.94 393 GLY B CA 1
ATOM 6410 C C . GLY B 1 393 ? 6.766 -17.328 15.125 1 94.94 393 GLY B C 1
ATOM 6411 O O . GLY B 1 393 ? 6.684 -18.109 16.078 1 94.94 393 GLY B O 1
ATOM 6412 N N . SER B 1 394 ? 6.816 -17.766 13.812 1 92.94 394 SER B N 1
ATOM 6413 C CA . SER B 1 394 ? 6.98 -19.188 13.484 1 92.94 394 SER B CA 1
ATOM 6414 C C . SER B 1 394 ? 7.828 -19.359 12.227 1 92.94 394 SER B C 1
ATOM 6416 O O . SER B 1 394 ? 7.719 -18.578 11.281 1 92.94 394 SER B O 1
ATOM 6418 N N . GLU B 1 395 ? 8.539 -20.422 12.234 1 89.81 395 GLU B N 1
ATOM 6419 C CA . GLU B 1 395 ? 9.438 -20.703 11.117 1 89.81 395 GLU B CA 1
ATOM 6420 C C . GLU B 1 395 ? 8.648 -21.141 9.883 1 89.81 395 GLU B C 1
ATOM 6422 O O . GLU B 1 395 ? 9.18 -21.125 8.773 1 89.81 395 GLU B O 1
ATOM 6427 N N . GLN B 1 396 ? 7.523 -21.625 10.125 1 88.94 396 GLN B N 1
ATOM 6428 C CA . GLN B 1 396 ? 6.676 -22.078 9.023 1 88.94 396 GLN B CA 1
ATOM 6429 C C . GLN B 1 396 ? 5.301 -21.422 9.078 1 88.94 396 GLN B C 1
ATOM 6431 O O . GLN B 1 396 ? 4.828 -21.047 10.156 1 88.94 396 GLN B O 1
ATOM 6436 N N . GLY B 1 397 ? 4.898 -21.156 7.816 1 89.94 397 GLY B N 1
ATOM 6437 C CA . GLY B 1 397 ? 3.506 -20.734 7.762 1 89.94 397 GLY B CA 1
ATOM 6438 C C . GLY B 1 397 ? 3.33 -19.328 7.207 1 89.94 397 GLY B C 1
ATOM 6439 O O . GLY B 1 397 ? 2.27 -19 6.672 1 89.94 397 GLY B O 1
ATOM 6440 N N . VAL B 1 398 ? 4.371 -18.547 7.238 1 92.56 398 VAL B N 1
ATOM 6441 C CA . VAL B 1 398 ? 4.18 -17.156 6.879 1 92.56 398 VAL B CA 1
ATOM 6442 C C . VAL B 1 398 ? 4.113 -17.016 5.359 1 92.56 398 VAL B C 1
ATOM 6444 O O . VAL B 1 398 ? 3.391 -16.156 4.836 1 92.56 398 VAL B O 1
ATOM 6447 N N . GLY B 1 399 ? 4.934 -17.75 4.641 1 96.06 399 GLY B N 1
ATOM 6448 C CA . GLY B 1 399 ? 4.824 -17.672 3.191 1 96.06 399 GLY B CA 1
ATOM 6449 C C . GLY B 1 399 ? 6.164 -17.766 2.488 1 96.06 399 GLY B C 1
ATOM 6450 O O . GLY B 1 399 ? 7.086 -18.422 2.98 1 96.06 399 GLY B O 1
ATOM 6451 N N . GLY B 1 400 ? 6.203 -17.312 1.247 1 97.25 400 GLY B N 1
ATOM 6452 C CA . GLY B 1 400 ? 7.371 -17.328 0.378 1 97.25 400 GLY B CA 1
ATOM 6453 C C . GLY B 1 400 ? 7.25 -16.375 -0.792 1 97.25 400 GLY B C 1
ATOM 6454 O O . GLY B 1 400 ? 6.41 -15.477 -0.783 1 97.25 400 GLY B O 1
ATOM 6455 N N . ALA B 1 401 ? 8.219 -16.531 -1.731 1 98.69 401 ALA B N 1
ATOM 6456 C CA . ALA B 1 401 ? 8.227 -15.664 -2.91 1 98.69 401 ALA B CA 1
ATOM 6457 C C . ALA B 1 401 ? 8.953 -16.328 -4.074 1 98.69 401 ALA B C 1
ATOM 6459 O O . ALA B 1 401 ? 9.602 -17.375 -3.9 1 98.69 401 ALA B O 1
ATOM 6460 N N . ILE B 1 402 ? 8.711 -15.836 -5.234 1 98.88 402 ILE B N 1
ATOM 6461 C CA . ILE B 1 402 ? 9.523 -16.141 -6.402 1 98.88 402 ILE B CA 1
ATOM 6462 C C . ILE B 1 402 ? 10.242 -14.883 -6.883 1 98.88 402 ILE B C 1
ATOM 6464 O O . ILE B 1 402 ? 9.672 -13.789 -6.852 1 98.88 402 ILE B O 1
ATOM 6468 N N . LEU B 1 403 ? 11.492 -15.016 -7.227 1 98.88 403 LEU B N 1
ATOM 6469 C CA . LEU B 1 403 ? 12.305 -13.891 -7.676 1 98.88 403 LEU B CA 1
ATOM 6470 C C . LEU B 1 403 ? 13.055 -14.242 -8.961 1 98.88 403 LEU B C 1
ATOM 6472 O O . LEU B 1 403 ? 13.469 -15.383 -9.148 1 98.88 403 LEU B O 1
ATOM 6476 N N . LEU B 1 404 ? 13.273 -13.258 -9.781 1 98.81 404 LEU B N 1
ATOM 6477 C CA . LEU B 1 404 ? 14.227 -13.289 -10.875 1 98.81 404 LEU B CA 1
ATOM 6478 C C . LEU B 1 404 ? 15.172 -12.094 -10.82 1 98.81 404 LEU B C 1
ATOM 6480 O O . LEU B 1 404 ? 14.75 -10.977 -10.516 1 98.81 404 LEU B O 1
ATOM 6484 N N . ASP B 1 405 ? 16.422 -12.336 -11.078 1 98.12 405 ASP B N 1
ATOM 6485 C CA . ASP B 1 405 ? 17.328 -11.219 -11.305 1 98.12 405 ASP B CA 1
ATOM 6486 C C . ASP B 1 405 ? 17.531 -10.969 -12.797 1 98.12 405 ASP B C 1
ATOM 6488 O O . ASP B 1 405 ? 16.953 -11.664 -13.633 1 98.12 405 ASP B O 1
ATOM 6492 N N . ARG B 1 406 ? 18.312 -10.031 -13.125 1 96.69 406 ARG B N 1
ATOM 6493 C CA . ARG B 1 406 ? 18.469 -9.586 -14.508 1 96.69 406 ARG B CA 1
ATOM 6494 C C . ARG B 1 406 ? 19.328 -10.555 -15.305 1 96.69 406 ARG B C 1
ATOM 6496 O O . ARG B 1 406 ? 19.422 -10.453 -16.531 1 96.69 406 ARG B O 1
ATOM 6503 N N . GLN B 1 407 ? 19.953 -11.523 -14.688 1 95.19 407 GLN B N 1
ATOM 6504 C CA . GLN B 1 407 ? 20.766 -12.539 -15.359 1 95.19 407 GLN B CA 1
ATOM 6505 C C . GLN B 1 407 ? 19.953 -13.805 -15.633 1 95.19 407 GLN B C 1
ATOM 6507 O O . GLN B 1 407 ? 20.422 -14.719 -16.297 1 95.19 407 GLN B O 1
ATOM 6512 N N . GLY B 1 408 ? 18.766 -13.844 -15.117 1 96.62 408 GLY B N 1
ATOM 6513 C CA . GLY B 1 408 ? 17.891 -14.992 -15.344 1 96.62 408 GLY B CA 1
ATOM 6514 C C . GLY B 1 408 ? 17.938 -16 -14.219 1 96.62 408 GLY B C 1
ATOM 6515 O O . GLY B 1 408 ? 17.328 -17.078 -14.32 1 96.62 408 GLY B O 1
ATOM 6516 N N . ASN B 1 409 ? 18.641 -15.672 -13.148 1 97.75 409 ASN B N 1
ATOM 6517 C CA . ASN B 1 409 ? 18.625 -16.547 -11.984 1 97.75 409 ASN B CA 1
ATOM 6518 C C . ASN B 1 409 ? 17.312 -16.438 -11.219 1 97.75 409 ASN B C 1
ATOM 6520 O O . ASN B 1 409 ? 16.828 -15.344 -10.977 1 97.75 409 ASN B O 1
ATOM 6524 N N . ALA B 1 410 ? 16.812 -17.641 -10.836 1 98.62 410 ALA B N 1
ATOM 6525 C CA . ALA B 1 410 ? 15.555 -17.703 -10.109 1 98.62 410 ALA B CA 1
ATOM 6526 C C . ALA B 1 410 ? 15.781 -18.109 -8.656 1 98.62 410 ALA B C 1
ATOM 6528 O O . ALA B 1 410 ? 16.656 -18.922 -8.359 1 98.62 410 ALA B O 1
ATOM 6529 N N . TYR B 1 411 ? 15.07 -17.516 -7.738 1 98.62 411 TYR B N 1
ATOM 6530 C CA . TYR B 1 411 ? 15.109 -17.812 -6.312 1 98.62 411 TYR B CA 1
ATOM 6531 C C . TYR B 1 411 ? 13.711 -18.109 -5.777 1 98.62 411 TYR B C 1
ATOM 6533 O O . TYR B 1 411 ? 12.742 -17.469 -6.18 1 98.62 411 TYR B O 1
ATOM 6541 N N . PHE B 1 412 ? 13.633 -19.109 -4.863 1 98.44 412 PHE B N 1
ATOM 6542 C CA .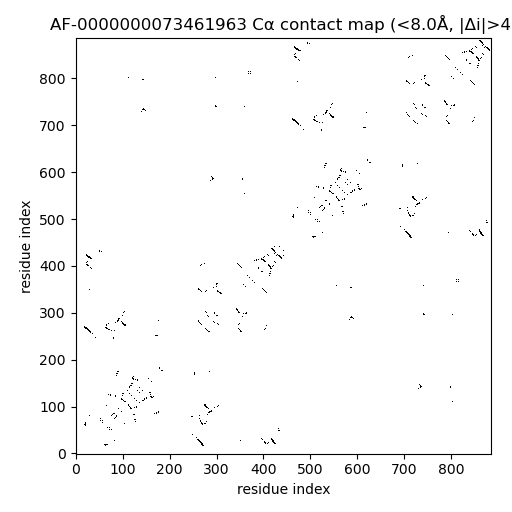 PHE B 1 412 ? 12.359 -19.547 -4.32 1 98.44 412 PHE B CA 1
ATOM 6543 C C . PHE B 1 412 ? 12.406 -19.609 -2.797 1 98.44 412 PHE B C 1
ATOM 6545 O O . PHE B 1 412 ? 12.203 -20.672 -2.209 1 98.44 412 PHE B O 1
ATOM 6552 N N . PRO B 1 413 ? 12.633 -18.453 -2.113 1 98.38 413 PRO B N 1
ATOM 6553 C CA . PRO B 1 413 ? 12.602 -18.5 -0.65 1 98.38 413 PRO B CA 1
ATOM 6554 C C . PRO B 1 413 ? 11.242 -18.922 -0.1 1 98.38 413 PRO B C 1
ATOM 6556 O O . PRO B 1 413 ? 10.203 -18.516 -0.632 1 98.38 413 PRO B O 1
ATOM 6559 N N . LEU B 1 414 ? 11.281 -19.734 0.994 1 96.81 414 LEU B N 1
ATOM 6560 C CA . LEU B 1 414 ? 10.039 -20.312 1.499 1 96.81 414 LEU B CA 1
ATOM 6561 C C . LEU B 1 414 ? 10.117 -20.516 3.008 1 96.81 414 LEU B C 1
ATOM 6563 O O . LEU B 1 414 ? 11.094 -21.078 3.51 1 96.81 414 LEU B O 1
ATOM 6567 N N . ALA B 1 415 ? 9.195 -19.969 3.756 1 96.44 415 ALA B N 1
ATOM 6568 C CA . ALA B 1 415 ? 8.938 -20.25 5.168 1 96.44 415 ALA B CA 1
ATOM 6569 C C . ALA B 1 415 ? 7.535 -20.812 5.371 1 96.44 415 ALA B C 1
ATOM 6571 O O . ALA B 1 415 ? 6.73 -20.234 6.109 1 96.44 415 ALA B O 1
ATOM 6572 N N . ALA B 1 416 ? 7.262 -21.906 4.707 1 94.75 416 ALA B N 1
ATOM 6573 C CA . ALA B 1 416 ? 6.027 -22.672 4.727 1 94.75 416 ALA B CA 1
ATOM 6574 C C . ALA B 1 416 ? 6.277 -24.125 4.305 1 94.75 416 ALA B C 1
ATOM 6576 O O . ALA B 1 416 ? 7.363 -24.453 3.822 1 94.75 416 ALA B O 1
ATOM 6577 N N . SER B 1 417 ? 5.336 -25 4.488 1 93.19 417 SER B N 1
ATOM 6578 C CA . SER B 1 417 ? 5.516 -26.406 4.16 1 93.19 417 SER B CA 1
ATOM 6579 C C . SER B 1 417 ? 5.309 -26.656 2.67 1 93.19 417 SER B C 1
ATOM 6581 O O . SER B 1 417 ? 5.801 -27.656 2.129 1 93.19 417 SER B O 1
ATOM 6583 N N . THR B 1 418 ? 4.57 -25.734 2.068 1 93.62 418 THR B N 1
ATOM 6584 C CA . THR B 1 418 ? 4.32 -25.906 0.64 1 93.62 418 THR B CA 1
ATOM 6585 C C . THR B 1 418 ? 4.352 -24.547 -0.071 1 93.62 418 THR B C 1
ATOM 6587 O O . THR B 1 418 ? 4.066 -23.516 0.537 1 93.62 418 THR B O 1
ATOM 6590 N N . MET B 1 419 ? 4.703 -24.578 -1.288 1 95.5 419 MET B N 1
ATOM 6591 C CA . MET B 1 419 ? 4.48 -23.547 -2.289 1 95.5 419 MET B CA 1
ATOM 6592 C C . MET B 1 419 ? 4.426 -24.141 -3.691 1 95.5 419 MET B C 1
ATOM 6594 O O . MET B 1 419 ? 5.406 -24.703 -4.168 1 95.5 419 MET B O 1
ATOM 6598 N N . ASN B 1 420 ? 3.264 -24.047 -4.336 1 96.19 420 ASN B N 1
ATOM 6599 C CA . ASN B 1 420 ? 3.221 -24.375 -5.758 1 96.19 420 ASN B CA 1
ATOM 6600 C C . ASN B 1 420 ? 4.117 -23.438 -6.574 1 96.19 420 ASN B C 1
ATOM 6602 O O . ASN B 1 420 ? 3.904 -22.234 -6.59 1 96.19 420 ASN B O 1
ATOM 6606 N N . ARG B 1 421 ? 5.121 -24 -7.215 1 98.12 421 ARG B N 1
ATOM 6607 C CA . ARG B 1 421 ? 6.07 -23.141 -7.91 1 98.12 421 ARG B CA 1
ATOM 6608 C C . ARG B 1 421 ? 6.648 -23.828 -9.133 1 98.12 421 ARG B C 1
ATOM 6610 O O . ARG B 1 421 ? 6.605 -25.062 -9.234 1 98.12 421 ARG B O 1
ATOM 6617 N N . GLY B 1 422 ? 7.137 -23.062 -10.078 1 98.75 422 GLY B N 1
ATOM 6618 C CA . GLY B 1 422 ? 7.738 -23.609 -11.281 1 98.75 422 GLY B CA 1
ATOM 6619 C C . GLY B 1 422 ? 8.617 -22.609 -12.016 1 98.75 422 GLY B C 1
ATOM 6620 O O . GLY B 1 422 ? 8.562 -21.406 -11.734 1 98.75 422 GLY B O 1
ATOM 6621 N N . LEU B 1 423 ? 9.406 -23.141 -12.922 1 98.88 423 LEU B N 1
ATOM 6622 C CA . LEU B 1 423 ? 10.383 -22.359 -13.664 1 98.88 423 LEU B CA 1
ATOM 6623 C C . LEU B 1 423 ? 10.586 -22.922 -15.062 1 98.88 423 LEU B C 1
ATOM 6625 O O . LEU B 1 423 ? 10.602 -24.141 -15.25 1 98.88 423 LEU B O 1
ATOM 6629 N N . ILE B 1 424 ? 10.672 -22.109 -16.031 1 98.75 424 ILE B N 1
ATOM 6630 C CA . ILE B 1 424 ? 11.211 -22.422 -17.344 1 98.75 424 ILE B CA 1
ATOM 6631 C C . ILE B 1 424 ? 12.25 -21.375 -17.75 1 98.75 424 ILE B C 1
ATOM 6633 O O . ILE B 1 424 ? 11.945 -20.188 -17.828 1 98.75 424 ILE B O 1
ATOM 6637 N N . SER B 1 425 ? 13.398 -21.766 -17.922 1 97.94 425 SER B N 1
ATOM 6638 C CA . SER B 1 425 ? 14.531 -20.906 -18.25 1 97.94 425 SER B CA 1
ATOM 6639 C C . SER B 1 425 ? 15.68 -21.703 -18.844 1 97.94 425 SER B C 1
ATOM 6641 O O . SER B 1 425 ? 15.555 -22.906 -19.094 1 97.94 425 SER B O 1
ATOM 6643 N N . LYS B 1 426 ? 16.812 -20.984 -19.141 1 94 426 LYS B N 1
ATOM 6644 C CA . LYS B 1 426 ? 18.016 -21.672 -19.594 1 94 426 LYS B CA 1
ATOM 6645 C C . LYS B 1 426 ? 18.484 -22.703 -18.578 1 94 426 LYS B C 1
ATOM 6647 O O . LYS B 1 426 ? 18.938 -23.781 -18.953 1 94 426 LYS B O 1
ATOM 6652 N N . SER B 1 427 ? 18.328 -22.359 -17.312 1 93.88 427 SER B N 1
ATOM 6653 C CA . SER B 1 427 ? 18.812 -23.25 -16.266 1 93.88 427 SER B CA 1
ATOM 6654 C C . SER B 1 427 ? 18.016 -24.547 -16.234 1 93.88 427 SER B C 1
ATOM 6656 O O . SER B 1 427 ? 18.469 -25.562 -15.703 1 93.88 427 SER B O 1
ATOM 6658 N N . THR B 1 428 ? 16.828 -24.578 -16.797 1 96.31 428 THR B N 1
ATOM 6659 C CA . THR B 1 428 ? 15.992 -25.766 -16.859 1 96.31 428 THR B CA 1
ATOM 6660 C C . THR B 1 428 ? 16.016 -26.375 -18.266 1 96.31 428 THR B C 1
ATOM 6662 O O . THR B 1 428 ? 15.156 -27.188 -18.609 1 96.31 428 THR B O 1
ATOM 6665 N N . ALA B 1 429 ? 16.906 -25.969 -19.109 1 95.81 429 ALA B N 1
ATOM 6666 C CA . ALA B 1 429 ? 17 -26.375 -20.5 1 95.81 429 ALA B CA 1
ATOM 6667 C C . ALA B 1 429 ? 15.695 -26.109 -21.234 1 95.81 429 ALA B C 1
ATOM 6669 O O . ALA B 1 429 ? 15.297 -26.875 -22.109 1 95.81 429 ALA B O 1
ATOM 6670 N N . PHE B 1 430 ? 14.961 -25.078 -20.688 1 95.5 430 PHE B N 1
ATOM 6671 C CA . PHE B 1 430 ? 13.703 -24.625 -21.281 1 95.5 430 PHE B CA 1
ATOM 6672 C C . PHE B 1 430 ? 12.648 -25.719 -21.219 1 95.5 430 PHE B C 1
ATOM 6674 O O . PHE B 1 430 ? 11.82 -25.828 -22.141 1 95.5 430 PHE B O 1
ATOM 6681 N N . GLN B 1 431 ? 12.773 -26.562 -20.234 1 97.69 431 GLN B N 1
ATOM 6682 C CA . GLN B 1 431 ? 11.734 -27.5 -19.828 1 97.69 431 GLN B CA 1
ATOM 6683 C C . GLN B 1 431 ? 11.086 -27.062 -18.516 1 97.69 431 GLN B C 1
ATOM 6685 O O . GLN B 1 431 ? 11.781 -26.656 -17.578 1 97.69 431 GLN B O 1
ATOM 6690 N N . PRO B 1 432 ? 9.773 -27.125 -18.531 1 98.56 432 PRO B N 1
ATOM 6691 C CA . PRO B 1 432 ? 9.133 -26.75 -17.281 1 98.56 432 PRO B CA 1
ATOM 6692 C C . PRO B 1 432 ? 9.531 -27.641 -16.109 1 98.56 432 PRO B C 1
ATOM 6694 O O . PRO B 1 432 ? 9.43 -28.875 -16.203 1 98.56 432 PRO B O 1
ATOM 6697 N N . LYS B 1 433 ? 9.969 -27.078 -15.031 1 98.75 433 LYS B N 1
ATOM 6698 C CA . LYS B 1 433 ? 10.234 -27.766 -13.773 1 98.75 433 LYS B CA 1
ATOM 6699 C C . LYS B 1 433 ? 9.375 -27.203 -12.641 1 98.75 433 LYS B C 1
ATOM 6701 O O . LYS B 1 433 ? 9.219 -25.984 -12.523 1 98.75 433 LYS B O 1
ATOM 6706 N N . VAL B 1 434 ? 8.781 -28.094 -11.836 1 98.56 434 VAL B N 1
ATOM 6707 C CA . VAL B 1 434 ? 7.844 -27.641 -10.812 1 98.56 434 VAL B CA 1
ATOM 6708 C C . VAL B 1 434 ? 8.148 -28.328 -9.484 1 98.56 434 VAL B C 1
ATOM 6710 O O . VAL B 1 434 ? 8.844 -29.344 -9.453 1 98.56 434 VAL B O 1
ATOM 6713 N N . ALA B 1 435 ? 7.703 -27.734 -8.383 1 97.69 435 ALA B N 1
ATOM 6714 C CA . ALA B 1 435 ? 7.785 -28.281 -7.027 1 97.69 435 ALA B CA 1
ATOM 6715 C C . ALA B 1 435 ? 6.613 -27.797 -6.172 1 97.69 435 ALA B C 1
ATOM 6717 O O . ALA B 1 435 ? 6.035 -26.734 -6.441 1 97.69 435 ALA B O 1
ATOM 6718 N N . ILE B 1 436 ? 6.266 -28.594 -5.176 1 95.69 436 ILE B N 1
ATOM 6719 C CA . ILE B 1 436 ? 5.141 -28.234 -4.316 1 95.69 436 ILE B CA 1
ATOM 6720 C C . ILE B 1 436 ? 5.609 -28.156 -2.865 1 95.69 436 ILE B C 1
ATOM 6722 O O . ILE B 1 436 ? 5.344 -27.172 -2.176 1 95.69 436 ILE B O 1
ATOM 6726 N N . PHE B 1 437 ? 6.352 -29.062 -2.387 1 94.81 437 PHE B N 1
ATOM 6727 C CA . PHE B 1 437 ? 6.719 -29.156 -0.979 1 94.81 437 PHE B CA 1
ATOM 6728 C C . PHE B 1 437 ? 8.047 -28.469 -0.717 1 94.81 437 PHE B C 1
ATOM 6730 O O . PHE B 1 437 ? 8.867 -28.328 -1.625 1 94.81 437 PHE B O 1
ATOM 6737 N N . ASP B 1 438 ? 8.273 -28 0.525 1 93.44 438 ASP B N 1
ATOM 6738 C CA . ASP B 1 438 ? 9.445 -27.219 0.909 1 93.44 438 ASP B CA 1
ATOM 6739 C C . ASP B 1 438 ? 10.734 -28.016 0.699 1 93.44 438 ASP B C 1
ATOM 6741 O O . ASP B 1 438 ? 11.773 -27.453 0.371 1 93.44 438 ASP B O 1
ATOM 6745 N N . HIS B 1 439 ? 10.688 -29.297 0.762 1 92.44 439 HIS B N 1
ATOM 6746 C CA . HIS B 1 439 ? 11.883 -30.125 0.66 1 92.44 439 HIS B CA 1
ATOM 6747 C C . HIS B 1 439 ? 12.156 -30.516 -0.786 1 92.44 439 HIS B C 1
ATOM 6749 O O . HIS B 1 439 ? 13.203 -31.094 -1.088 1 92.44 439 HIS B O 1
ATOM 6755 N N . GLU B 1 440 ? 11.203 -30.156 -1.664 1 93.69 440 GLU B N 1
ATOM 6756 C CA . GLU B 1 440 ? 11.305 -30.594 -3.055 1 93.69 440 GLU B CA 1
ATOM 6757 C C . GLU B 1 440 ? 12.156 -29.641 -3.873 1 93.69 440 GLU B C 1
ATOM 6759 O O . GLU B 1 440 ? 12.078 -28.422 -3.689 1 93.69 440 GLU B O 1
ATOM 6764 N N . HIS B 1 441 ? 12.938 -30.141 -4.73 1 92.75 441 HIS B N 1
ATOM 6765 C CA . HIS B 1 441 ? 13.586 -29.359 -5.777 1 92.75 441 HIS B CA 1
ATOM 6766 C C . HIS B 1 441 ? 12.727 -29.281 -7.031 1 92.75 441 HIS B C 1
ATOM 6768 O O . HIS B 1 441 ? 11.906 -30.188 -7.277 1 92.75 441 HIS B O 1
ATOM 6774 N N . LEU B 1 442 ? 12.953 -28.281 -7.707 1 94.5 442 LEU B N 1
ATOM 6775 C CA . LEU B 1 442 ? 12.242 -28.188 -8.984 1 94.5 442 LEU B CA 1
ATOM 6776 C C . LEU B 1 442 ? 12.578 -29.391 -9.867 1 94.5 442 LEU B C 1
ATOM 6778 O O . LEU B 1 442 ? 13.75 -29.734 -10.031 1 94.5 442 LEU B O 1
ATOM 6782 N N . ALA B 1 443 ? 11.633 -30.109 -10.398 1 92.25 443 ALA B N 1
ATOM 6783 C CA . ALA B 1 443 ? 11.852 -31.266 -11.258 1 92.25 443 ALA B CA 1
ATOM 6784 C C . ALA B 1 443 ? 10.781 -31.375 -12.336 1 92.25 443 ALA B C 1
ATOM 6786 O O . ALA B 1 443 ? 9.672 -30.859 -12.164 1 92.25 443 ALA B O 1
#

Nearest PDB structures (foldseek):
  4zm9-assembly2_D  TM=8.898E-01  e=2.618E-23  Homo sapiens
  4et0-assembly1_B  TM=8.999E-01  e=6.660E-23  Homo sapiens
  4o48-assembly1_B  TM=8.996E-01  e=8.411E-23  Cavia porcellus
  4o0g-assembly1_B  TM=8.992E-01  e=1.385E-21  Homo sapiens
  4pvq-assembly1_B  TM=8.710E-01  e=9.755E-22  Homo sapiens

Sequence (886 aa):
MAARDCNASRDVEQRHVTSHIVALAIHGGAGGTTTPNMPADLIAAYRQRLRTVLSTTYEHRHPTSLEAVCDAVSQLEDSPLFNAAKGAVFDLAGHTVCESSLMTTQPGFHSNTVAVTGVRRTKNPILLSKVLLENNTLLGGHAFYSGESAEKAGWHLGTQRVSTGYYWTKRRWLEHKRALDPKLDKLAELVAHHTQSFHDNDDMDRQDVQHNPPAYSHSTAAIQANIPSEAESEPELESEPEHQDQSIFDRYAHLTDLLPQGTVGAVALDSNGHLSVATSTGGKTNKYPGRIGDTPSVGSGFWADCWSTSRAHPRRRCSTAPLLQRLLRCILPNSNSSADNGLRGIAISGTGDGDFFLRTNFASSLAHRIKYADVPFDQAIETAMDELVHLYGSEQGVGGAILLDRQGNAYFPLAASTMNRGLISKSTAFQPKVAIFDHEHLAMAARDCNASRDVEQRHVTSHIVALAIHGGAGGTTTPNMPADLIAAYRQRLRTVLSTTYEHRHPTSLEAVCDAVSQLEDSPLFNAAKGAVFDLAGHTVCESSLMTTQPGFHSNTVAVTGVRRTKNPILLSKVLLENNTLLGGHAFYSGESAEKAGWHLGTQRVSTGYYWTKRRWLEHKRALDPKLDKLAELVAHHTQSFHDNDDMDRQDVQHNPPAYSHSTAAIQANIPSEAESEPELESEPEHQDQSIFDRYAHLTDLLPQGTVGAVALDSNGHLSVATSTGGKTNKYPGRIGDTPSVGSGFWADCWSTSRAHPRRRCSTAPLLQRLLRCILPNSNSSADNGLRGIAISGTGDGDFFLRTNFASSLAHRIKYADVPFDQAIETAMDELVHLYGSEQGVGGAILLDRQGNAYFPLAASTMNRGLISKSTAFQPKVAIFDHEHLA

pLDDT: mean 79.62, std 27.65, range [21.47, 99.0]

Radius of gyration: 29.94 Å; Cα contacts (8 Å, |Δi|>4): 1931; chains: 2; bounding box: 93×76×140 Å